Protein 7ZG8 (pdb70)

Solvent-accessible surface area: 43317 Å² total; per-residue (Å²): 55,23,47,58,14,53,26,0,64,0,42,0,57,68,34,16,53,3,0,24,18,90,78,18,99,0,1,0,0,2,96,60,74,12,150,110,26,99,88,20,14,133,103,0,69,87,29,0,105,12,78,115,93,16,27,82,55,4,131,30,26,16,165,41,15,141,130,57,6,78,5,9,0,30,20,55,11,73,154,78,2,43,51,91,1,61,139,46,87,185,160,15,107,20,6,63,48,30,100,37,120,5,5,87,6,41,42,11,75,35,4,1,15,0,3,0,31,0,5,30,6,47,86,170,35,10,158,96,40,86,96,80,52,19,6,10,14,24,21,10,2,49,63,9,0,0,106,46,21,21,88,5,0,4,3,49,29,13,168,94,162,149,49,46,114,0,2,14,0,53,0,0,0,0,22,0,0,1,24,12,0,30,108,34,0,70,89,91,22,0,0,0,0,0,0,12,1,129,27,0,9,0,2,0,0,9,4,12,36,33,6,53,2,41,63,15,6,45,39,40,85,140,166,40,76,21,68,30,105,103,63,136,35,80,4,47,88,17,12,0,3,59,3,63,14,33,0,1,17,0,0,0,0,0,0,0,0,0,0,17,4,31,61,52,13,81,35,81,53,51,23,96,10,63,0,76,24,92,13,114,85,57,100,114,77,23,105,1,139,89,137,113,4,16,40,132,0,52,0,60,64,0,0,22,71,8,0,10,0,3,0,9,43,1,1,40,113,6,21,14,77,40,0,12,51,0,0,61,28,0,3,0,9,62,116,9,48,13,31,14,33,78,16,30,82,15,43,0,1,25,44,127,23,17,102,143,63,146,174,36,160,46,111,132,20,45,5,1,34,1,0,10,0,81,50,38,0,34,0,0,0,0,0,1,0,3,0,0,0,0,3,4,32,39,0,24,32,0,17,0,11,0,5,105,26,1,106,22,32,21,5,60,37,18,59,71,30,37,27,4,85,4,22,32,78,23,88,80,110,20,6,39,91,0,36,69,0,0,4,40,0,2,79,58,17,53,0,151,57,3,116,24,124,127,27,87,3,0,0,0,8,6,57,3,150,91,171,110,101,75,126,63,50,18,0,0,0,0,0,2,0,34,2,91,168,20,50,0,0,0,0,1,1,36,25,11,0,109,112,4,24,22,0,0,98,6,0,62,40,0,0,23,5,13,40,57,50,77,191,167,108,52,55,106,105,170,60,31,61,13,46,21,0,68,0,45,0,56,73,34,16,50,4,0,26,18,88,83,13,96,0,1,31,23,48,158,94,83,15,134,105,34,116,81,22,32,129,108,0,52,94,33,0,111,12,74,118,83,46,44,121,163,141,18,18,28,46,77,8,70,155,76,1,41,50,115,8,65,129,32,132,168,123,12,93,6,5,143,56,87,97,31,95,16,4,89,6,42,42,10,76,33,4,1,15,0,4,0,31,0,5,91,32,72,100,183,26,78,177,97,28,83,129,118,45,28,27,42,24,56,27,9,0,50,62,8,0,0,87,46,22,18,81,6,0,3,3,42,28,5,126,116,188,116,96,47,50,128,1,2,9,0,51,0,0,0,6,19,0,0,1,23,12,0,30,109,34,0,69,89,94,31,0,0,0,0,0,0,12,0,130,26,0,10,0,1,0,0,8,4,12,38,34,5,51,2,40,63,15,5,66,28,34,50,132,153,38,71,21,62,30,110,100,59,135,40,79,4,47,85,18,14,0,3,60,3,63,16,32,0,0,18,0,0,0,0,0,0,0,0,0,0,17,4,34,61,52,13,82,32,79,55,50,24,98,7,62,1,128,93,112,163,5,140,77,146,113,4,12,40,138,0,49,0,58,62,0,0,23,72,8,0,11,1,2,0,9,41,0,0,66,113,6,25,14,82,47,0,12,56,0,0,64,27,0,2,0,9,63,113,9,48,14,29,13,38,78,11,32,84,16,44,0,2,25,28,124,28,12,110,156,86,146,186,44,162,45,121,166,32,32,6,8,36,1,0,26,0,54,49,30,0,33,0,0,0,0,0,0,0,2,0,0,0,0,4,4,33,40,0,24,31,0,17,0,11,0,4,107,27,2,105,27,28,20,5,59,36,19,61,71,28,36,29,5,91,2,26,32,79,22,88,80,92,20,8,34,81,0,40,66,0,0,10,39,0,7,101,64,11,55,0,127,49,0,118,23,129,132,24,72,4,0,0,0,10,7,53,1,144,105,125,107,93,133,58,42,23,0,0,0,1,0,2,0,33,1,85,168,21,47,0,0,0,0,0,0,43,24,6,4,120,101,3,22,27,0,0,87,6,0,50,42,0,0,26,7,11,40,70,51,91,178,163,113,58,54,108,110

Nearest PDB structures (foldseek):
  7zg8-assembly1_AAA  TM=1.002E+00  e=0.000E+00  Acinetobacter baumannii
  8zpc-assembly1_A  TM=9.946E-01  e=6.207E-95  Acinetobacter baumannii
  8zpc-assembly1_B  TM=9.615E-01  e=1.297E-92  Acinetobacter baumannii
  7kis-assembly1_A  TM=9.282E-01  e=2.446E-51  Pseudomonas aeruginosa
  7kis-assembly2_B  TM=9.379E-01  e=4.476E-48  Pseudomonas aeruginosa

Foldseek 3Di:
DKDFAAFAWEAAQVRFTFKHKDKAKFWWAFPLWDDPVLVVLVVLCVLQVNDPQLRVQQVLLNVVADGVFTRTSAPRGDPSSVVSCVVCVVVDTRGDTDIDIFMDGPPFQLCCLAANEKAFQDNVNVVVDDCQQCRNPGIQADFHCRPLCRVQRRFGMDDDCDTFHRWYFHWPAASQLSVLLQVLCVVFAWWKWKAFLFFLRTHYTDGPPTDGSVCRGRHHDPVRVCCQCVPPSNRVDRLQFQNKFLQFLLCQLQVVLLLVQVVNADQPDWDAFCQWDADVVHPDTHGWPDNNFDGTDGSLNCFQAVTLHVLLVSLLVCDLVSSCVRSVLLPFQQFLQESTPNGHRFHSDDQVNCCPPVVDGDDSVQSSQVSRRGRSGIDRQSSSQSSLSCLQVQFQRHRNYTTDDIGGDDDDDDRGGGPGGDPGNDDSVSSVVSLVSQLSSDVPGQQDPLDDDPATKRKGKGWGADVVQQRAIWIWMWIFPSRVNTRMIMIITGRSLRIVNSSSNSVSSSVCCVPPPCVPPRDGD/DKFFAAFAWEAAQVRHTFKHKDKAKWWDADCVFDPPVLVVLVVLCVLQVNDPQLNVCVTSDIRGDPSSVVSCVVCVVVRPRGDIDIDIFMDGPPFQLCCLAAPAWAFQDDVNVVVDDCQQCVVPGIQQDFHCRPLCRVQRRFGMADPPDHTFHHWYFHWPADSQLSVLLQVLCVVFAWWKWKAFLFFLRTHYTDGPPADGNSCRGYHHDPVRVCCQPVDPSNRVDRLQFQNKFLQFLLCQLQVVLLLVQVVNADQPDWDAFCQPVPGWPDNNFPGTDGSLNCFQAVTLNVLLVSLLVCDLVSSCVRLVLLPFQQFLQESTPNGHRFHSDDQVNCCVPVVDGDDSVQSSQVSRSGRSGIDRQSSSQSSLSCLLVQFQRHRNYTTDDIGGDDDDDDRGGGPGGDPGNDDSVSSVVSLVSQLSSDVPGQQPPLQDDPATKRKGKGWGADVLQRAIWIWMWIFPSSVNTRMIMIITGRSLRIVSSSSNSCSSSVCLVPPDCVPPRDGD

Structure (mmCIF, N/CA/C/O backbone):
data_7ZG8
#
_entry.id   7ZG8
#
_cell.length_a   121.249
_cell.length_b   151.030
_cell.length_c   177.369
_cell.angle_alpha   90.000
_cell.angle_beta   90.000
_cell.angle_gamma   90.000
#
_symmetry.space_group_name_H-M   'I 2 2 2'
#
loop_
_entity.id
_entity.type
_entity.pdbx_description
1 polymer 'Peptidoglycan D,D-transpeptidase MrdA'
2 non-polymer 'ZINC ION'
3 water water
#
loop_
_atom_site.group_PDB
_atom_site.id
_atom_site.type_symbol
_atom_site.label_atom_id
_atom_site.label_alt_id
_atom_site.label_comp_id
_atom_site.label_asym_id
_atom_site.label_entity_id
_atom_site.label_seq_id
_atom_site.pdbx_PDB_ins_code
_atom_site.Cartn_x
_atom_site.Cartn_y
_atom_site.Cartn_z
_atom_site.occupancy
_atom_site.B_iso_or_equiv
_atom_site.auth_seq_id
_atom_site.auth_comp_id
_atom_site.auth_asym_id
_atom_site.auth_atom_id
_atom_site.pdbx_PDB_model_num
ATOM 1 N N . GLN A 1 32 ? -38.434 -26.281 -51.538 1.000 77.592 62 GLN AAA N 1
ATOM 2 C CA . GLN A 1 32 ? -37.603 -27.522 -51.792 1.000 85.572 62 GLN AAA CA 1
ATOM 3 C C . GLN A 1 32 ? -36.717 -27.829 -50.583 1.000 87.282 62 GLN AAA C 1
ATOM 4 O O . GLN A 1 32 ? -35.715 -27.146 -50.394 1.000 84.996 62 GLN AAA O 1
ATOM 10 N N . PRO A 1 33 ? -37.003 -28.872 -49.755 1.000 83.070 63 PRO AAA N 1
ATOM 11 C CA . PRO A 1 33 ? -36.067 -29.289 -48.707 1.000 81.156 63 PRO AAA CA 1
ATOM 12 C C . PRO A 1 33 ? -34.832 -29.998 -49.281 1.000 78.377 63 PRO AAA C 1
ATOM 13 O O . PRO A 1 33 ? -34.952 -30.663 -50.283 1.000 83.878 63 PRO AAA O 1
ATOM 17 N N . LEU A 1 34 ? -33.680 -29.785 -48.644 1.000 77.622 64 LEU AAA N 1
ATOM 18 C CA . LEU A 1 34 ? -32.412 -30.519 -48.896 1.000 75.568 64 LEU AAA CA 1
ATOM 19 C C . LEU A 1 34 ? -32.031 -31.237 -47.604 1.000 74.556 64 LEU AAA C 1
ATOM 20 O O . LEU A 1 34 ? -31.530 -30.588 -46.689 1.000 66.305 64 LEU AAA O 1
ATOM 25 N N . PRO A 1 35 ? -32.253 -32.567 -47.453 1.000 76.738 65 PRO AAA N 1
ATOM 26 C CA . PRO A 1 35 ? -32.056 -33.214 -46.161 1.000 76.115 65 PRO AAA CA 1
ATOM 27 C C . PRO A 1 35 ? -30.560 -33.230 -45.848 1.000 73.598 65 PRO AAA C 1
ATOM 28 O O . PRO A 1 35 ? -29.729 -33.178 -46.754 1.000 71.887 65 PRO AAA O 1
ATOM 32 N N . PRO A 1 36 ? -30.166 -33.249 -44.556 1.000 72.374 66 PRO AAA N 1
ATOM 33 C CA . PRO A 1 36 ? -28.752 -33.159 -44.186 1.000 62.480 66 PRO AAA CA 1
ATOM 34 C C . PRO A 1 36 ? -28.067 -34.528 -44.269 1.000 54.077 66 PRO AAA C 1
ATOM 35 O O . PRO A 1 36 ? -28.739 -35.536 -44.055 1.000 45.434 66 PRO AAA O 1
ATOM 39 N N . ALA A 1 37 ? -26.770 -34.535 -44.576 1.000 49.468 67 ALA AAA N 1
ATOM 40 C CA . ALA A 1 37 ? -25.912 -35.744 -44.501 1.000 49.398 67 ALA AAA CA 1
ATOM 41 C C . ALA A 1 37 ? -25.797 -36.145 -43.023 1.000 48.255 67 ALA AAA C 1
ATOM 42 O O . ALA A 1 37 ? -25.486 -35.254 -42.211 1.000 51.538 67 ALA AAA O 1
ATOM 44 N N . ARG A 1 38 ? -26.047 -37.409 -42.677 1.000 46.779 68 ARG AAA N 1
ATOM 45 C CA . ARG A 1 38 ? -25.787 -37.938 -41.308 1.000 48.892 68 ARG AAA CA 1
ATOM 46 C C . ARG A 1 38 ? -24.290 -37.823 -40.996 1.000 47.138 68 ARG AAA C 1
ATOM 47 O O . ARG A 1 38 ? -23.480 -38.043 -41.902 1.000 41.415 68 ARG AAA O 1
ATOM 55 N N . GLY A 1 39 ? -23.952 -37.462 -39.757 1.000 45.496 69 GLY AAA N 1
ATOM 56 C CA . GLY A 1 39 ? -22.557 -37.333 -39.307 1.000 42.924 69 GLY AAA CA 1
ATOM 57 C C . GLY A 1 39 ? -21.905 -38.694 -39.195 1.000 40.600 69 GLY AAA C 1
ATOM 58 O O . GLY A 1 39 ? -22.613 -39.695 -38.917 1.000 36.284 69 GLY AAA O 1
ATOM 59 N N . TYR A 1 40 ? -20.598 -38.740 -39.406 1.000 40.210 70 TYR AAA N 1
ATOM 60 C CA . TYR A 1 40 ? -19.813 -39.992 -39.336 1.000 45.182 70 TYR AAA CA 1
ATOM 61 C C . TYR A 1 40 ? -19.601 -40.324 -37.855 1.000 44.177 70 TYR AAA C 1
ATOM 62 O O . TYR A 1 40 ? -19.765 -39.446 -37.003 1.000 46.508 70 TYR AAA O 1
ATOM 71 N N . ILE A 1 41 ? -19.290 -41.578 -37.547 1.000 41.379 71 ILE AAA N 1
ATOM 72 C CA . ILE A 1 41 ? -18.899 -42.003 -36.177 1.000 39.591 71 ILE AAA CA 1
ATOM 73 C C . ILE A 1 41 ? -17.490 -42.583 -36.299 1.000 42.540 71 ILE AAA C 1
ATOM 74 O O . ILE A 1 41 ? -17.298 -43.510 -37.114 1.000 41.867 71 ILE AAA O 1
ATOM 79 N N . TYR A 1 42 ? -16.537 -42.034 -35.545 1.000 44.910 72 TYR AAA N 1
ATOM 80 C CA . TYR A 1 42 ? -15.130 -42.510 -35.507 1.000 48.165 72 TYR AAA CA 1
ATOM 81 C C . TYR A 1 42 ? -14.809 -43.118 -34.135 1.000 46.944 72 TYR AAA C 1
ATOM 82 O O . TYR A 1 42 ? -15.651 -43.089 -33.232 1.000 48.601 72 TYR AAA O 1
ATOM 91 N N . ASP A 1 43 ? -13.596 -43.648 -33.985 1.000 46.045 73 ASP AAA N 1
ATOM 92 C CA . ASP A 1 43 ? -13.049 -44.129 -32.693 1.000 42.855 73 ASP AAA CA 1
ATOM 93 C C . AS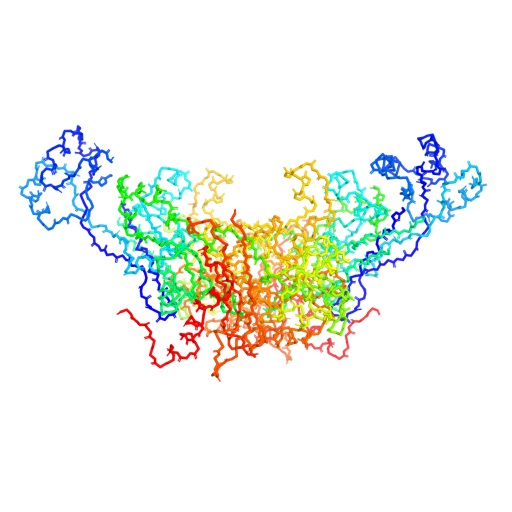P A 1 43 ? -12.160 -43.017 -32.136 1.000 41.936 73 ASP AAA C 1
ATOM 94 O O . ASP A 1 43 ? -12.021 -41.988 -32.798 1.000 44.359 73 ASP AAA O 1
ATOM 99 N N . ARG A 1 44 ? -11.543 -43.259 -30.987 1.000 42.566 74 ARG AAA N 1
ATOM 100 C CA . ARG A 1 44 ? -10.627 -42.308 -30.308 1.000 45.108 74 ARG AAA CA 1
ATOM 101 C C . ARG A 1 44 ? -9.411 -41.943 -31.176 1.000 46.423 74 ARG AAA C 1
ATOM 102 O O . ARG A 1 44 ? -8.801 -40.903 -30.902 1.000 51.011 74 ARG AAA O 1
ATOM 110 N N . ASN A 1 45 ? -9.055 -42.759 -32.167 1.000 46.438 75 ASN AAA N 1
ATOM 111 C CA . ASN A 1 45 ? -7.860 -42.575 -33.036 1.000 47.074 75 ASN AAA CA 1
ATOM 112 C C . ASN A 1 45 ? -8.254 -42.057 -34.425 1.000 44.222 75 ASN AAA C 1
ATOM 113 O O . ASN A 1 45 ? -7.333 -41.784 -35.199 1.000 42.250 75 ASN AAA O 1
ATOM 118 N N . GLY A 1 46 ? -9.553 -41.924 -34.724 1.000 45.369 76 GLY AAA N 1
ATOM 119 C CA . GLY A 1 46 ? -10.080 -41.482 -36.031 1.000 46.864 76 GLY AAA CA 1
ATOM 120 C C . GLY A 1 46 ? -10.347 -42.631 -36.997 1.000 49.789 76 GLY AAA C 1
ATOM 121 O O . GLY A 1 46 ? -10.521 -42.340 -38.193 1.000 60.592 76 GLY AAA O 1
ATOM 122 N N . VAL A 1 47 ? -10.377 -43.883 -36.524 1.000 49.161 77 VAL AAA N 1
ATOM 123 C CA . VAL A 1 47 ? -10.792 -45.070 -37.329 1.000 49.570 77 VAL AAA CA 1
ATOM 124 C C . VAL A 1 47 ? -12.292 -44.955 -37.606 1.000 50.182 77 VAL AAA C 1
ATOM 125 O O . VAL A 1 47 ? -13.069 -44.877 -36.646 1.000 52.525 77 VAL AAA O 1
ATOM 129 N N . LEU A 1 48 ? -12.684 -45.006 -38.872 1.000 50.705 78 LEU AAA N 1
ATOM 130 C CA . LEU A 1 48 ? -14.096 -44.831 -39.278 1.000 50.132 78 LEU AAA CA 1
ATOM 131 C C . LEU A 1 48 ? -14.893 -46.082 -38.886 1.000 51.594 78 LEU AAA C 1
ATOM 132 O O . LEU A 1 48 ? -14.425 -47.192 -39.200 1.000 55.577 78 LEU AAA O 1
ATOM 137 N N . LEU A 1 49 ? -16.027 -45.888 -38.210 1.000 46.891 79 LEU AAA N 1
ATOM 138 C CA . LEU A 1 49 ? -16.931 -46.966 -37.729 1.000 45.151 79 LEU AAA CA 1
ATOM 139 C C . LEU A 1 49 ? -18.342 -46.843 -38.317 1.000 40.694 79 LEU AAA C 1
ATOM 140 O O . LEU A 1 49 ? -19.089 -47.839 -38.281 1.000 38.397 79 LEU AAA O 1
ATOM 145 N N . ALA A 1 50 ? -18.731 -45.672 -38.805 1.000 38.899 80 ALA AAA N 1
ATOM 146 C CA . ALA A 1 50 ? -19.998 -45.490 -39.536 1.000 40.721 80 ALA AAA CA 1
ATOM 147 C C . ALA A 1 50 ? -19.845 -44.299 -40.475 1.000 43.496 80 ALA AAA C 1
ATOM 148 O O . ALA A 1 50 ? -19.431 -43.230 -39.987 1.000 40.492 80 ALA AAA O 1
ATOM 150 N N . ASP A 1 51 ? -20.160 -44.505 -41.763 1.000 49.820 81 ASP AAA N 1
ATOM 151 C CA . ASP A 1 51 ? -20.204 -43.452 -42.818 1.000 51.230 81 ASP AAA CA 1
ATOM 152 C C . ASP A 1 51 ? -21.475 -43.613 -43.663 1.000 51.264 81 ASP AAA C 1
ATOM 153 O O . ASP A 1 51 ? -22.346 -44.457 -43.333 1.000 46.454 81 ASP AAA O 1
ATOM 158 N N . ASN A 1 52 ? -21.575 -42.791 -44.702 1.000 52.258 82 ASN AAA N 1
ATOM 159 C CA . ASN A 1 52 ? -22.621 -42.877 -45.738 1.000 57.174 82 ASN AAA CA 1
ATOM 160 C C . ASN A 1 52 ? -21.939 -43.203 -47.061 1.000 56.420 82 ASN AAA C 1
ATOM 161 O O . ASN A 1 52 ? -20.790 -42.769 -47.246 1.000 58.578 82 ASN AAA O 1
ATOM 166 N N . TYR A 1 53 ? -22.602 -43.994 -47.908 1.000 57.342 83 TYR AAA N 1
ATOM 167 C CA . TYR A 1 53 ? -22.225 -44.197 -49.330 1.000 52.557 83 TYR AAA CA 1
ATOM 168 C C . TYR A 1 53 ? -23.478 -43.979 -50.177 1.000 50.360 83 TYR AAA C 1
ATOM 169 O O . TYR A 1 53 ? -24.594 -44.216 -49.711 1.000 47.393 83 TYR AAA O 1
ATOM 178 N N . PRO A 1 54 ? -23.333 -43.511 -51.438 1.000 49.259 84 PRO AAA N 1
ATOM 179 C CA . PRO A 1 54 ? -24.487 -43.283 -52.302 1.000 46.528 84 PRO AAA CA 1
ATOM 180 C C . PRO A 1 54 ? -25.055 -44.605 -52.850 1.000 48.433 84 PRO AAA C 1
ATOM 181 O O . PRO A 1 54 ? -24.311 -45.539 -53.074 1.000 46.243 84 PRO AAA O 1
ATOM 185 N N . VAL A 1 55 ? -26.383 -44.638 -53.010 1.000 47.721 85 VAL AAA N 1
ATOM 186 C CA . VAL A 1 55 ? -27.192 -45.742 -53.600 1.000 44.878 85 VAL AAA CA 1
ATOM 187 C C . VAL A 1 55 ? -28.233 -45.135 -54.542 1.000 46.467 85 VAL AAA C 1
ATOM 188 O O . VAL A 1 55 ? -28.404 -43.902 -54.513 1.000 45.732 85 VAL AAA O 1
ATOM 192 N N . PHE A 1 56 ? -28.924 -45.978 -55.317 1.000 47.189 86 PHE AAA N 1
ATOM 193 C CA . PHE A 1 56 ? -30.058 -45.563 -56.172 1.000 48.027 86 PHE AAA CA 1
ATOM 194 C C . PHE A 1 56 ? -31.346 -45.733 -55.375 1.000 51.963 86 PHE AAA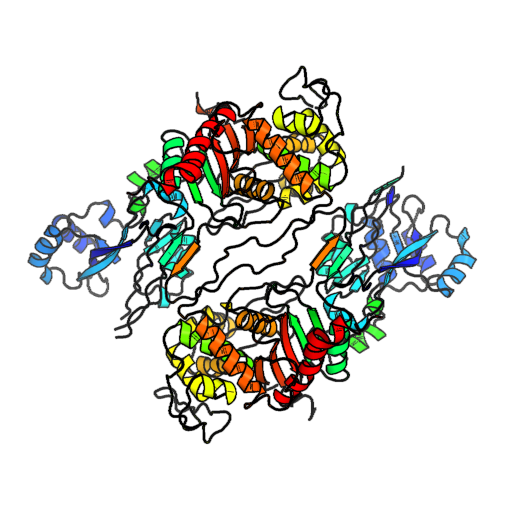 C 1
ATOM 195 O O . PHE A 1 56 ? -31.520 -46.786 -54.739 1.000 54.474 86 PHE AAA O 1
ATOM 203 N N . THR A 1 57 ? -32.189 -44.697 -55.391 1.000 60.290 87 THR AAA N 1
ATOM 204 C CA . THR A 1 57 ? -33.469 -44.640 -54.645 1.000 64.602 87 THR AAA CA 1
ATOM 205 C C . THR A 1 57 ? -34.568 -44.163 -55.597 1.000 58.930 87 THR AAA C 1
ATOM 206 O O . THR A 1 57 ? -34.359 -43.128 -56.268 1.000 53.617 87 THR AAA O 1
ATOM 210 N N . ALA A 1 58 ? -35.695 -44.881 -55.600 1.000 57.479 88 ALA AAA N 1
ATOM 211 C CA . ALA A 1 58 ? -36.944 -44.531 -56.311 1.000 63.796 88 ALA AAA CA 1
ATOM 212 C C . ALA A 1 58 ? -37.771 -43.551 -55.458 1.000 69.156 88 ALA AAA C 1
ATOM 213 O O . ALA A 1 58 ? -38.322 -43.975 -54.416 1.000 71.784 88 ALA AAA O 1
ATOM 215 N N . THR A 1 59 ? -37.821 -42.279 -55.863 1.000 70.581 89 THR AAA N 1
ATOM 216 C CA . THR A 1 59 ? -38.643 -41.214 -55.233 1.000 75.079 89 THR AAA CA 1
ATOM 217 C C . THR A 1 59 ? -39.851 -40.932 -56.125 1.000 83.163 89 THR AAA C 1
ATOM 218 O O . THR A 1 59 ? -39.844 -41.382 -57.277 1.000 87.836 89 THR AAA O 1
ATOM 222 N N . LEU A 1 60 ? -40.853 -40.242 -55.583 1.000 90.209 90 LEU AAA N 1
ATOM 223 C CA . LEU A 1 60 ? -41.837 -39.468 -56.378 1.000 93.664 90 LEU AAA CA 1
ATOM 224 C C . LEU A 1 60 ? -42.320 -38.284 -55.534 1.000 100.758 90 LEU AAA C 1
ATOM 225 O O . LEU A 1 60 ? -42.575 -38.467 -54.328 1.000 98.915 90 LEU AAA O 1
ATOM 230 N N . SER A 1 61 ? -42.498 -37.137 -56.187 1.000 108.406 91 SER AAA N 1
ATOM 231 C CA . SER A 1 61 ? -42.959 -35.850 -55.607 1.000 112.415 91 SER AAA CA 1
ATOM 232 C C . SER A 1 61 ? -44.477 -35.708 -55.820 1.000 116.595 91 SER AAA C 1
ATOM 233 O O . SER A 1 61 ? -44.990 -36.239 -56.827 1.000 127.987 91 SER AAA O 1
ATOM 236 N N . LYS A 1 62 ? -45.172 -35.032 -54.900 1.000 121.762 92 LYS AAA N 1
ATOM 237 C CA . LYS A 1 62 ? -46.636 -34.738 -54.963 1.000 123.074 92 LYS AAA CA 1
ATOM 238 C C . LYS A 1 62 ? -46.898 -33.676 -56.060 1.000 107.257 92 LYS AAA C 1
ATOM 239 O O . LYS A 1 62 ? -47.959 -33.751 -56.738 1.000 94.650 92 LYS AAA O 1
ATOM 245 N N . ALA A 1 63 ? -45.971 -32.720 -56.227 1.000 96.058 93 ALA AAA N 1
ATOM 246 C CA . ALA A 1 63 ? -45.956 -31.701 -57.307 1.000 98.666 93 ALA AAA CA 1
ATOM 247 C C . ALA A 1 63 ? -45.837 -32.356 -58.691 1.000 99.155 93 ALA AAA C 1
ATOM 248 O O . ALA A 1 63 ? -46.426 -31.804 -59.643 1.000 93.967 93 ALA AAA O 1
ATOM 250 N N . ASP A 1 64 ? -45.092 -33.465 -58.800 1.000 101.740 94 ASP AAA N 1
ATOM 251 C CA . ASP A 1 64 ? -44.759 -34.157 -60.075 1.000 95.921 94 ASP AAA CA 1
ATOM 252 C C . ASP A 1 64 ? -45.778 -35.262 -60.414 1.000 92.457 94 ASP AAA C 1
ATOM 253 O O . ASP A 1 64 ? -45.755 -35.690 -61.594 1.000 94.259 94 ASP AAA O 1
ATOM 258 N N . VAL A 1 65 ? -46.603 -35.736 -59.462 1.000 89.647 95 VAL AAA N 1
ATOM 259 C CA . VAL A 1 65 ? -47.538 -36.886 -59.671 1.000 104.323 95 VAL AAA CA 1
ATOM 260 C C . VAL A 1 65 ? -48.945 -36.529 -59.155 1.000 119.095 95 VAL AAA C 1
ATOM 261 O O . VAL A 1 65 ? -49.110 -36.369 -57.933 1.000 127.078 95 VAL AAA O 1
ATOM 265 N N . GLU A 1 66 ? -49.924 -36.450 -60.070 1.000 128.520 96 GLU AAA N 1
ATOM 266 C CA . GLU A 1 66 ? -51.381 -36.603 -59.789 1.000 127.138 96 GLU AAA CA 1
ATOM 267 C C . GLU A 1 66 ? -51.700 -38.099 -59.632 1.000 129.137 96 GLU AAA C 1
ATOM 268 O O . GLU A 1 66 ? -50.992 -38.923 -60.266 1.000 116.882 96 GLU AAA O 1
ATOM 274 N N . ASN A 1 67 ? -52.733 -38.420 -58.841 1.000 136.911 97 ASN AAA N 1
ATOM 275 C CA . ASN A 1 67 ? -53.299 -39.787 -58.646 1.000 141.495 97 ASN AAA CA 1
ATOM 276 C C . ASN A 1 67 ? -52.179 -40.731 -58.187 1.000 140.517 97 ASN AAA C 1
ATOM 277 O O . ASN A 1 67 ? -51.893 -41.728 -58.888 1.000 141.009 97 ASN AAA O 1
ATOM 282 N N . VAL A 1 68 ? -51.589 -40.419 -57.030 1.000 133.628 98 VAL AAA N 1
ATOM 283 C CA . VAL A 1 68 ? -50.335 -41.026 -56.485 1.000 120.229 98 VAL AAA CA 1
ATOM 284 C C . VAL A 1 68 ? -50.621 -42.463 -56.008 1.000 118.050 98 VAL AAA C 1
ATOM 285 O O . VAL A 1 68 ? -49.674 -43.287 -56.014 1.000 120.590 98 VAL AAA O 1
ATOM 289 N N . ASP A 1 69 ? -51.863 -42.749 -55.595 1.000 117.559 99 ASP AAA N 1
ATOM 290 C CA . ASP A 1 69 ? -52.305 -44.048 -55.012 1.000 121.441 99 ASP AAA CA 1
ATOM 291 C C . ASP A 1 69 ? -52.260 -45.145 -56.084 1.000 120.241 99 ASP AAA C 1
ATOM 292 O O . ASP A 1 69 ? -51.774 -46.265 -55.763 1.000 109.458 99 ASP AAA O 1
ATOM 297 N N . THR A 1 70 ? -52.769 -44.845 -57.288 1.000 122.832 100 THR AAA N 1
ATOM 298 C CA . THR A 1 70 ? -52.801 -45.775 -58.451 1.000 118.264 100 THR AAA CA 1
ATOM 299 C C . THR A 1 70 ? -51.357 -46.126 -58.856 1.000 110.624 100 THR AAA C 1
ATOM 300 O O . THR A 1 70 ? -51.082 -47.346 -58.979 1.000 109.730 100 THR AAA O 1
ATOM 304 N N . VAL A 1 71 ? -50.487 -45.102 -58.984 1.000 97.861 101 VAL AAA N 1
ATOM 305 C CA . VAL A 1 71 ? -49.056 -45.162 -59.432 1.000 88.389 101 VAL AAA CA 1
ATOM 306 C C . VAL A 1 71 ? -48.269 -46.193 -58.606 1.000 84.449 101 VAL AAA C 1
ATOM 307 O O . VAL A 1 71 ? -47.455 -46.911 -59.208 1.000 79.049 101 VAL AAA O 1
ATOM 311 N N . ILE A 1 72 ? -48.460 -46.236 -57.285 1.000 92.828 102 ILE AAA N 1
ATOM 312 C CA . ILE A 1 72 ? -47.749 -47.183 -56.368 1.000 97.594 102 ILE AAA CA 1
ATOM 313 C C . ILE A 1 72 ? -48.156 -48.624 -56.697 1.000 98.503 102 ILE AAA C 1
ATOM 314 O O . ILE A 1 72 ? -47.232 -49.493 -56.727 1.000 88.899 102 ILE AAA O 1
ATOM 319 N N . GLU A 1 73 ? -49.457 -48.872 -56.929 1.000 104.432 103 GLU AAA N 1
ATOM 320 C CA . GLU A 1 73 ? -49.980 -50.227 -57.257 1.000 109.604 103 GLU AAA CA 1
ATOM 321 C C . GLU A 1 73 ? -49.315 -50.735 -58.550 1.000 110.190 103 GLU AAA C 1
ATOM 322 O O . GLU A 1 73 ? -49.057 -51.962 -58.624 1.000 110.333 103 GLU AAA O 1
ATOM 328 N N . GLN A 1 74 ? -49.014 -49.836 -59.505 1.000 104.474 104 GLN AAA N 1
ATOM 329 C CA . GLN A 1 74 ? -48.313 -50.155 -60.782 1.000 100.635 104 GLN AAA CA 1
ATOM 330 C C . GLN A 1 74 ? -46.841 -50.502 -60.503 1.000 99.290 104 GLN AAA C 1
ATOM 331 O O . GLN A 1 74 ? -46.368 -51.519 -61.050 1.000 97.146 104 GLN AAA O 1
ATOM 337 N N . LEU A 1 75 ? -46.152 -49.683 -59.690 1.000 92.921 105 LEU AAA N 1
ATOM 338 C CA . LEU A 1 75 ? -44.700 -49.802 -59.365 1.000 79.165 105 LEU AAA CA 1
ATOM 339 C C . LEU A 1 75 ? -44.407 -51.007 -58.460 1.000 82.112 105 LEU AAA C 1
ATOM 340 O O . LEU A 1 75 ? -43.209 -51.343 -58.341 1.000 79.186 105 LEU AAA O 1
ATOM 345 N N . GLN A 1 76 ? -45.424 -51.631 -57.851 1.000 87.468 106 GLN AAA N 1
ATOM 346 C CA . GLN A 1 76 ? -45.257 -52.756 -56.890 1.000 94.076 106 GLN AAA CA 1
ATOM 347 C C . GLN A 1 76 ? -44.444 -53.883 -57.539 1.000 91.367 106 GLN AAA C 1
ATOM 348 O O . GLN A 1 76 ? -43.328 -54.143 -57.089 1.000 97.264 106 GLN AAA O 1
ATOM 354 N N . PRO A 1 77 ? -44.921 -54.586 -58.596 1.000 91.331 107 PRO AAA N 1
ATOM 355 C CA . PRO A 1 77 ? -44.150 -55.689 -59.184 1.000 86.647 107 PRO AAA CA 1
ATOM 356 C C . PRO A 1 77 ? -42.871 -55.276 -59.933 1.000 79.386 107 PRO AAA C 1
ATOM 357 O O . PRO A 1 77 ? -41.965 -56.091 -59.998 1.000 78.818 107 PRO AAA O 1
ATOM 361 N N . ILE A 1 78 ? -42.825 -54.044 -60.462 1.000 73.450 108 ILE AAA N 1
ATOM 362 C CA . ILE A 1 78 ? -41.658 -53.453 -61.191 1.000 70.349 108 ILE AAA CA 1
ATOM 363 C C . ILE A 1 78 ? -40.452 -53.365 -60.245 1.000 71.086 108 ILE AAA C 1
ATOM 364 O O . ILE A 1 78 ? -39.354 -53.777 -60.665 1.000 72.500 108 ILE AAA O 1
ATOM 369 N N . LEU A 1 79 ? -40.657 -52.850 -59.025 1.000 76.302 109 LEU AAA N 1
ATOM 370 C CA . LEU A 1 79 ? -39.596 -52.602 -58.008 1.000 74.704 109 LEU AAA CA 1
ATOM 371 C C . LEU A 1 79 ? -39.577 -53.682 -56.911 1.000 79.638 109 LEU AAA C 1
ATOM 372 O O . LEU A 1 79 ? -38.804 -53.495 -55.954 1.000 84.450 109 LEU AAA O 1
ATOM 377 N N . GLU A 1 80 ? -40.342 -54.777 -57.041 1.000 82.049 110 GLU AAA N 1
ATOM 378 C CA . GLU A 1 80 ? -40.414 -55.890 -56.050 1.000 90.997 110 GLU AAA CA 1
ATOM 379 C C . GLU A 1 80 ? -40.792 -55.320 -54.667 1.000 95.313 110 GLU AAA C 1
ATOM 380 O O . GLU A 1 80 ? -40.237 -55.811 -53.656 1.000 102.415 110 GLU AAA O 1
ATOM 386 N N . LEU A 1 81 ? -41.678 -54.316 -54.605 1.000 92.828 111 LEU AAA N 1
ATOM 387 C CA . LEU A 1 81 ? -42.113 -53.679 -53.330 1.000 86.318 111 LEU AAA CA 1
ATOM 388 C C . LEU A 1 81 ? -42.912 -54.711 -52.529 1.000 97.034 111 LEU AAA C 1
ATOM 389 O O . LEU A 1 81 ? -43.701 -55.459 -53.161 1.000 106.367 111 LEU AAA O 1
ATOM 394 N N . THR A 1 82 ? -42.712 -54.729 -51.204 1.000 104.459 112 THR AAA N 1
ATOM 395 C CA . THR A 1 82 ? -43.428 -55.564 -50.201 1.000 100.157 112 THR AAA CA 1
ATOM 396 C C . THR A 1 82 ? -44.536 -54.696 -49.591 1.000 101.728 112 THR AAA C 1
ATOM 397 O O . THR A 1 82 ? -44.468 -53.468 -49.784 1.000 95.607 112 THR AAA O 1
ATOM 401 N N . GLN A 1 83 ? -45.503 -55.287 -48.877 1.000 106.346 113 GLN AAA N 1
ATOM 402 C CA . GLN A 1 83 ? -46.618 -54.533 -48.234 1.000 111.516 113 GLN AAA CA 1
ATOM 403 C C . GLN A 1 83 ? -46.058 -53.504 -47.239 1.000 110.187 113 GLN AAA C 1
ATOM 404 O O . GLN A 1 83 ? -46.692 -52.444 -47.091 1.000 93.461 113 GLN AAA O 1
ATOM 410 N N . GLU A 1 84 ? -44.916 -53.796 -46.600 1.000 116.163 114 GLU AAA N 1
ATOM 411 C CA . GLU A 1 84 ? -44.185 -52.860 -45.698 1.000 120.068 114 GLU AAA CA 1
ATOM 412 C C . GLU A 1 84 ? -43.758 -51.604 -46.478 1.000 127.346 114 GLU AAA C 1
ATOM 413 O O . GLU A 1 84 ? -44.223 -50.505 -46.100 1.000 127.917 114 GLU AAA O 1
ATOM 419 N N . ASP A 1 85 ? -42.936 -51.774 -47.529 1.000 127.256 115 ASP AAA N 1
ATOM 420 C CA . ASP A 1 85 ? -42.366 -50.691 -48.390 1.000 116.898 115 ASP AAA CA 1
ATOM 421 C C . ASP A 1 85 ? -43.489 -49.754 -48.876 1.000 105.248 115 ASP AAA C 1
ATOM 422 O O . ASP A 1 85 ? -43.258 -48.515 -48.916 1.000 82.101 115 ASP AAA O 1
ATOM 427 N N . VAL A 1 86 ? -44.643 -50.338 -49.241 1.000 104.350 116 VAL AAA N 1
ATOM 428 C CA . VAL A 1 86 ? -45.864 -49.654 -49.772 1.000 108.381 116 VAL AAA CA 1
ATOM 429 C C . VAL A 1 86 ? -46.410 -48.715 -48.689 1.000 111.682 116 VAL AAA C 1
ATOM 430 O O . VAL A 1 86 ? -46.231 -47.488 -48.846 1.000 111.029 116 VAL AAA O 1
ATOM 434 N N . ASP A 1 87 ? -47.014 -49.283 -47.634 1.000 111.951 117 ASP AAA N 1
ATOM 435 C CA . ASP A 1 87 ? -47.754 -48.566 -46.553 1.000 108.965 117 ASP AAA CA 1
ATOM 436 C C . ASP A 1 87 ? -46.960 -47.333 -46.101 1.000 102.225 117 ASP AAA C 1
ATOM 437 O O . ASP A 1 87 ? -47.581 -46.244 -45.966 1.000 89.995 117 ASP AAA O 1
ATOM 442 N N . ARG A 1 88 ? -45.650 -47.531 -45.877 1.000 90.509 118 ARG AAA N 1
ATOM 443 C CA . ARG A 1 88 ? -44.663 -46.505 -45.442 1.000 89.514 118 ARG AAA CA 1
ATOM 444 C C . ARG A 1 88 ? -44.661 -45.300 -46.385 1.000 89.016 118 ARG AAA C 1
ATOM 445 O O . ARG A 1 88 ? -44.529 -44.168 -45.877 1.000 96.846 118 ARG AAA O 1
ATOM 453 N N . PHE A 1 89 ? -44.738 -45.530 -47.698 1.000 93.557 119 PHE AAA N 1
ATOM 454 C CA . PHE A 1 89 ? -44.737 -44.447 -48.715 1.000 93.688 119 PHE AAA CA 1
ATOM 455 C C . PHE A 1 89 ? -45.990 -43.577 -48.526 1.000 96.998 119 PHE AAA C 1
ATOM 456 O O . PHE A 1 89 ? -45.853 -42.335 -48.463 1.000 89.514 119 PHE AAA O 1
ATOM 464 N N . LYS A 1 90 ? -47.174 -44.199 -48.466 1.000 105.940 120 LYS AAA N 1
ATOM 465 C CA . LYS A 1 90 ? -48.467 -43.475 -48.340 1.000 112.745 120 LYS AAA CA 1
ATOM 466 C C . LYS A 1 90 ? -48.487 -42.700 -47.015 1.000 116.735 120 LYS AAA C 1
ATOM 467 O O . LYS A 1 90 ? -48.994 -41.550 -47.014 1.000 110.753 120 LYS AAA O 1
ATOM 473 N N . SER A 1 91 ? -47.994 -43.328 -45.938 1.000 110.933 121 SER AAA N 1
ATOM 474 C CA . SER A 1 91 ? -47.831 -42.712 -44.594 1.000 99.536 121 SER AAA CA 1
ATOM 475 C C . SER A 1 91 ? -47.115 -41.369 -44.747 1.000 95.218 121 SER AAA C 1
ATOM 476 O O . SER A 1 91 ? -47.716 -40.353 -44.357 1.000 115.160 121 SER AAA O 1
ATOM 479 N N . ARG A 1 92 ? -45.907 -41.360 -45.318 1.000 79.922 122 ARG AAA N 1
ATOM 480 C CA . ARG A 1 92 ? -45.097 -40.118 -45.437 1.000 87.515 122 ARG AAA CA 1
ATOM 481 C C . ARG A 1 92 ? -45.766 -39.141 -46.425 1.000 99.022 122 ARG AAA C 1
ATOM 482 O O . ARG A 1 92 ? -45.841 -37.963 -46.045 1.000 105.605 122 ARG AAA O 1
ATOM 490 N N . ILE A 1 93 ? -46.241 -39.576 -47.612 1.000 112.100 123 ILE AAA N 1
ATOM 491 C CA . ILE A 1 93 ? -46.716 -38.667 -48.718 1.000 110.650 123 ILE AAA CA 1
ATOM 492 C C . ILE A 1 93 ? -47.915 -37.821 -48.246 1.000 110.844 123 ILE AAA C 1
ATOM 493 O O . ILE A 1 93 ? -48.025 -36.655 -48.711 1.000 103.894 123 ILE AAA O 1
ATOM 498 N N . LYS A 1 94 ? -48.785 -38.385 -47.392 1.000 107.699 124 LYS AAA N 1
ATOM 499 C CA . LYS A 1 94 ? -49.885 -37.652 -46.707 1.000 107.253 124 LYS AAA CA 1
ATOM 500 C C . LYS A 1 94 ? -49.273 -36.511 -45.882 1.000 105.354 124 LYS AAA C 1
ATOM 501 O O . LYS A 1 94 ? -49.606 -35.341 -46.162 1.000 101.648 124 LYS AAA O 1
ATOM 507 N N . THR A 1 95 ? -48.356 -36.838 -44.957 1.000 111.761 125 THR AAA N 1
ATOM 508 C CA . THR A 1 95 ? -47.744 -35.905 -43.960 1.000 105.585 125 THR AAA CA 1
ATOM 509 C C . THR A 1 95 ? -46.589 -35.082 -44.566 1.000 100.442 125 THR AAA C 1
ATOM 510 O O . THR A 1 95 ? -45.841 -34.468 -43.773 1.000 96.623 125 THR AAA O 1
ATOM 514 N N . ALA A 1 96 ? -46.472 -34.999 -45.899 1.000 99.442 126 ALA AAA N 1
ATOM 515 C CA . ALA A 1 96 ? -45.293 -34.465 -46.618 1.000 106.029 126 ALA AAA CA 1
ATOM 516 C C . ALA A 1 96 ? -45.718 -33.303 -47.511 1.000 107.736 126 ALA AAA C 1
ATOM 517 O O . ALA A 1 96 ? -46.919 -33.208 -47.826 1.000 111.916 126 ALA AAA O 1
ATOM 519 N N . ARG A 1 97 ? -44.739 -32.504 -47.946 1.000 113.715 127 ARG AAA N 1
ATOM 520 C CA . ARG A 1 97 ? -44.945 -31.284 -48.773 1.000 124.228 127 ARG AAA CA 1
ATOM 521 C C . ARG A 1 97 ? -44.965 -31.693 -50.253 1.000 131.128 127 ARG AAA C 1
ATOM 522 O O . ARG A 1 97 ? -45.035 -32.915 -50.541 1.000 139.761 127 ARG AAA O 1
ATOM 530 N N . LYS A 1 98 ? -44.947 -30.705 -51.155 1.000 130.495 128 LYS AAA N 1
ATOM 531 C CA . LYS A 1 98 ? -44.885 -30.905 -52.626 1.000 131.406 128 LYS AAA CA 1
ATOM 532 C C . LYS A 1 98 ? -43.451 -31.234 -53.042 1.000 126.235 128 LYS AAA C 1
ATOM 533 O O . LYS A 1 98 ? -43.210 -32.415 -53.356 1.000 138.548 128 LYS AAA O 1
ATOM 539 N N . THR A 1 99 ? -42.538 -30.255 -52.999 1.000 118.376 129 THR AAA N 1
ATOM 540 C CA . THR A 1 99 ? -41.104 -30.417 -53.372 1.000 123.595 129 THR AAA CA 1
ATOM 541 C C . THR A 1 99 ? -40.451 -31.573 -52.585 1.000 123.513 129 THR AAA C 1
ATOM 542 O O . THR A 1 99 ? -39.351 -32.006 -53.011 1.000 109.151 129 THR AAA O 1
ATOM 546 N N . GLU A 1 100 ? -41.069 -32.029 -51.479 1.000 122.487 130 GLU AAA N 1
ATOM 547 C CA . GLU A 1 100 ? -40.745 -33.301 -50.766 1.000 125.912 130 GLU AAA CA 1
ATOM 548 C C . GLU A 1 100 ? -40.540 -34.454 -51.761 1.000 117.663 130 GLU AAA C 1
ATOM 549 O O . GLU A 1 100 ? -41.462 -34.727 -52.558 1.000 124.145 130 GLU AAA O 1
ATOM 555 N N . ARG A 1 101 ? -39.392 -35.132 -51.639 1.000 102.301 131 ARG AAA N 1
ATOM 556 C CA . ARG A 1 101 ? -39.007 -36.360 -52.378 1.000 94.691 131 ARG AAA CA 1
ATOM 557 C C . ARG A 1 101 ? -39.192 -37.573 -51.462 1.000 87.963 131 ARG AAA C 1
ATOM 558 O O . ARG A 1 101 ? -38.222 -37.940 -50.763 1.000 95.117 131 ARG AAA O 1
ATOM 566 N N . VAL A 1 102 ? -40.391 -38.165 -51.484 1.000 78.064 132 VAL AAA N 1
ATOM 567 C CA . VAL A 1 102 ? -40.788 -39.331 -50.636 1.000 73.492 132 VAL AAA CA 1
ATOM 568 C C . VAL A 1 102 ? -40.252 -40.600 -51.299 1.000 71.726 132 VAL AAA C 1
ATOM 569 O O . VAL A 1 102 ? -40.678 -40.874 -52.427 1.000 79.714 132 VAL AAA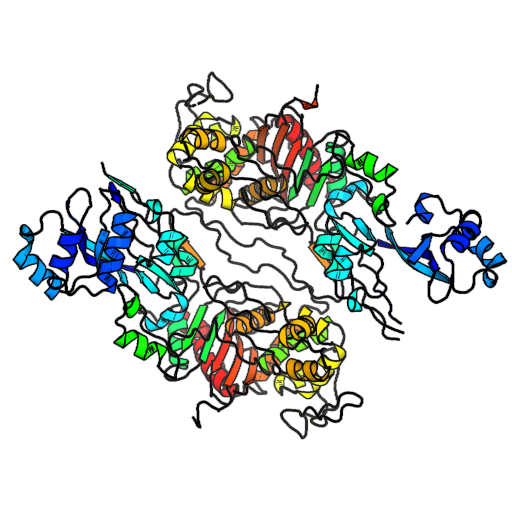 O 1
ATOM 573 N N . ALA A 1 103 ? -39.379 -41.343 -50.614 1.000 71.620 133 ALA AAA N 1
ATOM 574 C CA . ALA A 1 103 ? -38.733 -42.569 -51.137 1.000 71.372 133 ALA AAA CA 1
ATOM 575 C C . ALA A 1 103 ? -39.764 -43.701 -51.195 1.000 71.241 133 ALA AAA C 1
ATOM 576 O O . ALA A 1 103 ? -40.553 -43.822 -50.236 1.000 65.530 133 ALA AAA O 1
ATOM 578 N N . ILE A 1 104 ? -39.760 -44.471 -52.292 1.000 76.061 134 ILE AAA N 1
ATOM 579 C CA . ILE A 1 104 ? -40.713 -45.592 -52.559 1.000 77.623 134 ILE AAA CA 1
ATOM 580 C C . ILE A 1 104 ? -39.970 -46.891 -52.242 1.000 75.889 134 ILE AAA C 1
ATOM 581 O O . ILE A 1 104 ? -40.541 -47.745 -51.535 1.000 79.640 134 ILE AAA O 1
ATOM 586 N N . LYS A 1 105 ? -38.750 -47.032 -52.768 1.000 68.116 135 LYS AAA N 1
ATOM 587 C CA . LYS A 1 105 ? -37.783 -48.076 -52.360 1.000 69.399 135 LYS AAA CA 1
ATOM 588 C C . LYS A 1 105 ? -36.403 -47.425 -52.274 1.000 71.653 135 LYS AAA C 1
ATOM 589 O O . LYS A 1 105 ? -36.111 -46.510 -53.099 1.000 64.264 135 LYS AAA O 1
ATOM 595 N N . LEU A 1 106 ? -35.609 -47.882 -51.301 1.000 71.279 136 LEU AAA N 1
ATOM 596 C CA . LEU A 1 106 ? -34.250 -47.370 -51.010 1.000 68.711 136 LEU AAA CA 1
ATOM 597 C C . LEU A 1 106 ? -33.245 -48.446 -51.401 1.000 64.961 136 LEU AAA C 1
ATOM 598 O O . LEU A 1 106 ? -33.607 -49.637 -51.293 1.000 56.534 136 LEU AAA O 1
ATOM 603 N N . ASN A 1 107 ? -32.062 -48.011 -51.836 1.000 63.885 137 ASN AAA N 1
ATOM 604 C CA . ASN A 1 107 ? -30.929 -48.879 -52.235 1.000 66.951 137 ASN AAA CA 1
ATOM 605 C C . ASN A 1 107 ? -31.472 -49.967 -53.175 1.000 65.625 137 ASN AAA C 1
ATOM 606 O O . ASN A 1 107 ? -31.553 -51.159 -52.753 1.000 65.690 137 ASN AAA O 1
ATOM 611 N N . LEU A 1 108 ? -31.865 -49.542 -54.380 1.000 58.435 138 LEU AAA N 1
ATOM 612 C CA . LEU A 1 108 ? -32.468 -50.401 -55.428 1.000 53.876 138 LEU AAA CA 1
ATOM 613 C C . LEU A 1 108 ? -31.428 -51.424 -55.891 1.000 54.126 138 LEU AAA C 1
ATOM 614 O O . LEU A 1 108 ? -30.241 -51.043 -56.049 1.000 44.512 138 LEU AAA O 1
ATOM 619 N N . THR A 1 109 ? -31.883 -52.647 -56.170 1.000 55.122 139 THR AAA N 1
ATOM 620 C CA . THR A 1 109 ? -31.058 -53.738 -56.753 1.000 56.623 139 THR AAA CA 1
ATOM 621 C C . THR A 1 109 ? -30.871 -53.452 -58.250 1.000 58.433 139 THR AAA C 1
ATOM 622 O O . THR A 1 109 ? -31.694 -52.718 -58.815 1.000 59.386 139 THR AAA O 1
ATOM 626 N N . GLU A 1 110 ? -29.841 -54.026 -58.873 1.000 61.434 140 GLU AAA N 1
ATOM 627 C CA . GLU A 1 110 ? -29.553 -53.839 -60.318 1.000 64.693 140 GLU AAA CA 1
ATOM 628 C C . GLU A 1 110 ? -30.773 -54.278 -61.136 1.000 59.094 140 GLU AAA C 1
ATOM 629 O O . GLU A 1 110 ? -31.052 -53.612 -62.138 1.000 63.386 140 GLU AAA O 1
ATOM 635 N N . THR A 1 111 ? -31.485 -55.319 -60.702 1.000 51.150 141 THR AAA N 1
ATOM 636 C CA . THR A 1 111 ? -32.760 -55.779 -61.319 1.000 51.567 141 THR AAA CA 1
ATOM 637 C C . THR A 1 111 ? -33.828 -54.684 -61.221 1.000 47.731 141 THR AAA C 1
ATOM 638 O O . THR A 1 111 ? -34.487 -54.452 -62.228 1.000 49.526 141 THR AAA O 1
ATOM 642 N N . ASN A 1 112 ? -34.024 -54.068 -60.055 1.000 49.967 142 ASN AAA N 1
ATOM 643 C CA . ASN A 1 112 ? -35.084 -53.036 -59.864 1.000 52.529 142 ASN AAA CA 1
ATOM 644 C C . ASN A 1 112 ? -34.828 -51.865 -60.815 1.000 48.033 142 ASN AAA C 1
ATOM 645 O O . ASN A 1 112 ? -35.806 -51.331 -61.375 1.000 42.290 142 ASN AAA O 1
ATOM 650 N N . ILE A 1 113 ? -33.554 -51.475 -60.940 1.000 48.829 143 ILE AAA N 1
ATOM 651 C CA . ILE A 1 113 ? -33.069 -50.363 -61.808 1.000 50.331 143 ILE AAA CA 1
ATOM 652 C C . ILE A 1 113 ? -33.429 -50.697 -63.261 1.000 50.155 143 ILE AAA C 1
ATOM 653 O O . ILE A 1 113 ? -34.018 -49.812 -63.941 1.000 47.074 143 ILE AAA O 1
ATOM 658 N N . ALA A 1 114 ? -33.121 -51.931 -63.691 1.000 49.956 144 ALA AAA N 1
ATOM 659 C CA . ALA A 1 114 ? -33.365 -52.464 -65.051 1.000 46.016 144 ALA AAA CA 1
ATOM 660 C C . ALA A 1 114 ? -34.865 -52.487 -65.336 1.000 46.034 144 ALA AAA C 1
ATOM 661 O O . ALA A 1 114 ? -35.261 -51.869 -66.334 1.000 51.500 144 ALA AAA O 1
ATOM 663 N N . LYS A 1 115 ? -35.652 -53.156 -64.490 1.000 48.231 145 LYS AAA N 1
ATOM 664 C CA . LYS A 1 115 ? -37.119 -53.328 -64.682 1.000 53.959 145 LYS AAA CA 1
ATOM 665 C C . LYS A 1 115 ? -37.797 -51.949 -64.731 1.000 54.376 145 LYS AAA C 1
ATOM 666 O O . LYS A 1 115 ? -38.691 -51.759 -65.596 1.000 57.347 145 LYS AAA O 1
ATOM 672 N N . PHE A 1 116 ? -37.373 -50.999 -63.895 1.000 53.523 146 PHE AAA N 1
ATOM 673 C CA . PHE A 1 116 ? -37.925 -49.622 -63.925 1.000 51.398 146 PHE AAA CA 1
ATOM 674 C C . PHE A 1 116 ? -37.488 -48.910 -65.212 1.000 52.533 146 PHE AAA C 1
ATOM 675 O O . PHE A 1 116 ? -38.365 -48.296 -65.862 1.000 50.444 146 PHE AAA O 1
ATOM 683 N N . SER A 1 117 ? -36.185 -48.974 -65.529 1.000 47.680 147 SER AAA N 1
ATOM 684 C CA . SER A 1 117 ? -35.559 -48.373 -66.734 1.000 49.156 147 SER AAA CA 1
ATOM 685 C C . SER A 1 117 ? -36.340 -48.734 -68.005 1.000 53.662 147 SER AAA C 1
ATOM 686 O O . SER A 1 117 ? -36.517 -47.827 -68.830 1.000 60.187 147 SER AAA O 1
ATOM 689 N N . GLU A 1 118 ? -36.792 -49.991 -68.149 1.000 56.641 148 GLU AAA N 1
ATOM 690 C CA . GLU A 1 118 ? -37.589 -50.494 -69.308 1.000 57.542 148 GLU AAA CA 1
ATOM 691 C C . GLU A 1 118 ? -38.855 -49.655 -69.518 1.000 55.018 148 GLU AAA C 1
ATOM 692 O O . GLU A 1 118 ? -39.150 -49.357 -70.690 1.000 59.694 148 GLU AAA O 1
ATOM 698 N N . VAL A 1 119 ? -39.525 -49.254 -68.432 1.000 51.074 149 VAL AAA N 1
ATOM 699 C CA . VAL A 1 119 ? -40.855 -48.573 -68.439 1.000 49.659 149 VAL AAA CA 1
ATOM 700 C C . VAL A 1 119 ? -40.722 -47.151 -67.862 1.000 55.374 149 VAL AAA C 1
ATOM 701 O O . VAL A 1 119 ? -41.760 -46.605 -67.424 1.000 51.147 149 VAL AAA O 1
ATOM 705 N N . LYS A 1 120 ? -39.515 -46.560 -67.917 1.000 62.052 150 LYS AAA N 1
ATOM 706 C CA . LYS A 1 120 ? -39.127 -45.282 -67.243 1.000 62.994 150 LYS AAA CA 1
ATOM 707 C C . LYS A 1 120 ? -40.076 -44.153 -67.649 1.000 62.904 150 LYS AAA C 1
ATOM 708 O O . LYS A 1 120 ? -40.589 -43.472 -66.745 1.000 64.380 150 LYS AAA O 1
ATOM 714 N N . TYR A 1 121 ? -40.271 -43.951 -68.957 1.000 69.358 151 TYR AAA N 1
ATOM 715 C CA . TYR A 1 121 ? -41.047 -42.808 -69.514 1.000 66.217 151 TYR AAA CA 1
ATOM 716 C C . TYR A 1 121 ? -42.558 -43.081 -69.401 1.000 70.256 151 TYR AAA C 1
ATOM 717 O O . TYR A 1 121 ? -43.298 -42.103 -69.603 1.000 65.375 151 TYR AAA O 1
ATOM 726 N N . LYS A 1 122 ? -43.007 -44.276 -68.970 1.000 71.192 152 LYS AAA N 1
ATOM 727 C CA . LYS A 1 122 ? -44.431 -44.555 -68.608 1.000 77.964 152 LYS AAA CA 1
ATOM 728 C C . LYS A 1 122 ? -44.750 -44.050 -67.186 1.000 81.579 152 LYS AAA C 1
ATOM 729 O O . LYS A 1 122 ? -45.911 -44.246 -66.740 1.000 78.482 152 LYS AAA O 1
ATOM 735 N N . PHE A 1 123 ? -43.759 -43.492 -66.475 1.000 85.790 153 PHE AAA N 1
ATOM 736 C CA . PHE A 1 123 ? -43.885 -42.829 -65.150 1.000 82.945 153 PHE AAA CA 1
ATOM 737 C C . PHE A 1 123 ? -43.057 -41.544 -65.144 1.000 85.287 153 PHE AAA C 1
ATOM 738 O O . PHE A 1 123 ? -41.929 -41.524 -64.651 1.000 71.470 153 PHE AAA O 1
ATOM 746 N N . PRO A 1 124 ? -43.574 -40.423 -65.699 1.000 94.739 154 PRO AAA N 1
ATOM 747 C CA . PRO A 1 124 ? -42.908 -39.129 -65.548 1.000 95.945 154 PRO AAA CA 1
ATOM 748 C C . PRO A 1 124 ? -43.082 -38.650 -64.099 1.000 95.796 154 PRO AAA C 1
ATOM 749 O O . PRO A 1 124 ? -44.135 -38.928 -63.511 1.000 84.010 154 PRO AAA O 1
ATOM 753 N N . GLY A 1 125 ? -42.040 -38.028 -63.535 1.000 94.593 155 GLY AAA N 1
ATOM 754 C CA . GLY A 1 125 ? -42.054 -37.498 -62.158 1.000 102.372 155 GLY AAA CA 1
ATOM 755 C C . GLY A 1 125 ? -41.563 -38.497 -61.117 1.000 103.438 155 GLY AAA C 1
ATOM 756 O O . GLY A 1 125 ? -41.000 -38.028 -60.097 1.000 118.651 155 GLY AAA O 1
ATOM 757 N N . VAL A 1 126 ? -41.820 -39.802 -61.311 1.000 88.177 156 VAL AAA N 1
ATOM 758 C CA . VAL A 1 126 ? -41.183 -40.922 -60.552 1.000 77.860 156 VAL AAA CA 1
ATOM 759 C C . VAL A 1 126 ? -39.723 -40.990 -61.012 1.000 81.896 156 VAL AAA C 1
ATOM 760 O O . VAL A 1 126 ? -39.502 -41.449 -62.149 1.000 95.279 156 VAL AAA O 1
ATOM 764 N N . ARG A 1 127 ? -38.775 -40.539 -60.179 1.000 84.391 157 ARG AAA N 1
ATOM 765 C CA . ARG A 1 127 ? -37.333 -40.454 -60.536 1.000 82.210 157 ARG AAA CA 1
ATOM 766 C C . ARG A 1 127 ? -36.585 -41.601 -59.844 1.000 77.500 157 ARG AAA C 1
ATOM 767 O O . ARG A 1 127 ? -37.048 -42.086 -58.796 1.000 73.616 157 ARG AAA O 1
ATOM 775 N N . ILE A 1 128 ? -35.479 -42.021 -60.451 1.000 73.948 158 ILE AAA N 1
ATOM 776 C CA . ILE A 1 128 ? -34.362 -42.736 -59.775 1.000 72.044 158 ILE AAA CA 1
ATOM 777 C C . ILE A 1 128 ? -33.334 -41.671 -59.372 1.000 73.569 158 ILE AAA C 1
ATOM 778 O O . ILE A 1 128 ? -32.811 -40.988 -60.280 1.000 68.631 158 ILE AAA O 1
ATOM 783 N N . GLU A 1 129 ? -33.072 -41.542 -58.063 1.000 75.422 159 GLU AAA N 1
ATOM 784 C CA . GLU A 1 129 ? -32.242 -40.463 -57.473 1.000 67.803 159 GLU AAA CA 1
ATOM 785 C C . GLU A 1 129 ? -31.103 -41.062 -56.656 1.000 60.990 159 GLU AAA C 1
ATOM 786 O O . GLU A 1 129 ? -31.299 -42.156 -56.073 1.000 53.771 159 GLU AAA O 1
ATOM 792 N N . THR A 1 130 ? -29.961 -40.367 -56.686 1.000 58.090 160 THR AAA N 1
ATOM 793 C CA . THR A 1 130 ? -28.741 -40.658 -55.893 1.000 63.152 160 THR AAA CA 1
ATOM 794 C C . THR A 1 130 ? -28.941 -40.101 -54.476 1.000 68.415 160 THR AAA C 1
ATOM 795 O O . THR A 1 130 ? -28.878 -38.876 -54.315 1.000 75.236 160 THR AAA O 1
ATOM 799 N N . GLN A 1 131 ? -29.176 -40.976 -53.493 1.000 66.587 161 GLN AAA N 1
ATOM 800 C CA . GLN A 1 131 ? -29.342 -40.654 -52.050 1.000 63.116 161 GLN AAA CA 1
ATOM 801 C C . GLN A 1 131 ? -28.316 -41.475 -51.262 1.000 63.072 161 GLN AAA C 1
ATOM 802 O O . GLN A 1 131 ? -27.830 -42.478 -51.800 1.000 69.107 161 GLN AAA O 1
ATOM 808 N N . MET A 1 132 ? -28.026 -41.073 -50.026 1.000 62.469 162 MET AAA N 1
ATOM 809 C CA . MET A 1 132 ? -26.974 -41.673 -49.169 1.000 57.364 162 MET AAA CA 1
ATOM 810 C C . MET A 1 132 ? -27.598 -42.737 -48.249 1.000 55.031 162 MET AAA C 1
ATOM 811 O O . MET A 1 132 ? -28.641 -42.442 -47.636 1.000 57.274 162 MET AAA O 1
ATOM 816 N N . THR A 1 133 ? -27.035 -43.954 -48.228 1.000 47.896 163 THR AAA N 1
ATOM 817 C CA . THR A 1 133 ? -27.369 -45.028 -47.252 1.000 47.660 163 THR AAA CA 1
ATOM 818 C C . THR A 1 133 ? -26.319 -44.989 -46.127 1.000 50.825 163 THR AAA C 1
ATOM 819 O O . THR A 1 133 ? -25.276 -44.306 -46.314 1.000 45.694 163 THR AAA O 1
ATOM 823 N N . ARG A 1 134 ? -26.582 -45.695 -45.016 1.000 51.475 164 ARG AAA N 1
ATOM 824 C CA . ARG A 1 134 ? -25.664 -45.830 -43.852 1.000 53.067 164 ARG AAA CA 1
ATOM 825 C C . ARG A 1 134 ? -24.898 -47.151 -43.989 1.000 50.871 164 ARG AAA C 1
ATOM 826 O O . ARG A 1 134 ? -25.534 -48.183 -44.303 1.000 44.813 164 ARG AAA O 1
ATOM 834 N N . TYR A 1 135 ? -23.589 -47.116 -43.723 1.000 48.735 165 TYR AAA N 1
ATOM 835 C CA . TYR A 1 135 ? -22.697 -48.301 -43.739 1.000 46.747 165 TYR AAA CA 1
ATOM 836 C C . TYR A 1 135 ? -21.909 -48.379 -42.433 1.000 47.711 165 TYR AAA C 1
ATOM 837 O O . TYR A 1 135 ? -21.454 -47.329 -41.953 1.000 48.111 165 TYR AAA O 1
ATOM 846 N N . TYR A 1 136 ? -21.729 -49.599 -41.922 1.000 44.908 166 TYR AAA N 1
ATOM 847 C CA . TYR A 1 136 ? -20.902 -49.942 -40.742 1.000 41.905 166 TYR AAA CA 1
ATOM 848 C C . TYR A 1 136 ? -19.715 -50.772 -41.224 1.000 42.786 166 TYR AAA C 1
ATOM 849 O O . TYR A 1 136 ? -19.823 -51.992 -41.326 1.000 40.678 166 TYR AAA O 1
ATOM 858 N N . PRO A 1 137 ? -18.572 -50.134 -41.591 1.000 42.131 167 PRO AAA N 1
ATOM 859 C CA . PRO A 1 137 ? -17.371 -50.848 -42.034 1.000 43.944 167 PRO AAA CA 1
ATOM 860 C C . PRO A 1 137 ? -16.853 -52.013 -41.177 1.000 46.104 167 PRO AAA C 1
ATOM 861 O O . PRO A 1 137 ? -16.143 -52.832 -41.721 1.000 52.170 167 PRO AAA O 1
ATOM 865 N N . HIS A 1 138 ? -17.151 -52.025 -39.876 1.000 45.139 168 HIS AAA N 1
ATOM 866 C CA . HIS A 1 138 ? -16.778 -53.106 -38.929 1.000 45.972 168 HIS AAA CA 1
ATOM 867 C C . HIS A 1 138 ? -18.030 -53.541 -38.157 1.000 47.098 168 HIS AAA C 1
ATOM 868 O O . HIS A 1 138 ? -17.965 -53.614 -36.931 1.000 50.991 168 HIS AAA O 1
ATOM 875 N N . GLY A 1 139 ? -19.114 -53.841 -38.875 1.000 44.902 169 GLY AAA N 1
ATOM 876 C CA . GLY A 1 139 ? -20.465 -54.119 -38.352 1.000 45.722 169 GLY AAA CA 1
ATOM 877 C C . GLY A 1 139 ? -20.491 -54.851 -37.026 1.000 49.168 169 GLY AAA C 1
ATOM 878 O O . GLY A 1 139 ? -20.838 -54.194 -36.020 1.000 54.395 169 GLY AAA O 1
ATOM 879 N N . ASP A 1 140 ? -20.148 -56.142 -37.012 1.000 52.210 170 ASP AAA N 1
ATOM 880 C CA . ASP A 1 140 ? -20.279 -57.009 -35.806 1.000 53.518 170 ASP AAA CA 1
ATOM 881 C C . ASP A 1 140 ? -19.461 -56.440 -34.653 1.000 46.558 170 ASP AAA C 1
ATOM 882 O O . ASP A 1 140 ? -19.990 -56.480 -33.530 1.000 42.386 170 ASP AAA O 1
ATOM 887 N N . LEU A 1 141 ? -18.272 -55.890 -34.945 1.000 41.229 171 LEU AAA N 1
ATOM 888 C CA . LEU A 1 141 ? -17.305 -55.433 -33.914 1.000 40.082 171 LEU AAA CA 1
ATOM 889 C C . LEU A 1 141 ? -17.935 -54.371 -33.005 1.000 41.582 171 LEU AAA C 1
ATOM 890 O O . LEU A 1 141 ? -17.702 -54.485 -31.791 1.000 44.179 171 LEU AAA O 1
ATOM 895 N N . PHE A 1 142 ? -18.704 -53.420 -33.554 1.000 40.411 172 PHE AAA N 1
ATOM 896 C CA . PHE A 1 142 ? -19.282 -52.264 -32.817 1.000 40.515 172 PHE AAA CA 1
ATOM 897 C C . PHE A 1 142 ? -20.813 -52.259 -32.895 1.000 41.079 172 PHE AAA C 1
ATOM 898 O O . PHE A 1 142 ? -21.411 -51.221 -32.566 1.000 47.590 172 PHE AAA O 1
ATOM 906 N N . ALA A 1 143 ? -21.446 -53.374 -33.251 1.000 42.230 173 ALA AAA N 1
ATOM 907 C CA . ALA A 1 143 ? -22.923 -53.463 -33.368 1.000 43.691 173 ALA AAA CA 1
ATOM 908 C C . ALA A 1 143 ? -23.570 -53.074 -32.037 1.000 41.105 173 ALA AAA C 1
ATOM 909 O O . ALA A 1 143 ? -24.479 -52.265 -32.042 1.000 41.226 173 ALA AAA O 1
ATOM 911 N N . HIS A 1 144 ? -23.077 -53.623 -30.931 1.000 40.726 174 HIS AAA N 1
ATOM 912 C CA . HIS A 1 144 ? -23.661 -53.448 -29.578 1.000 40.570 174 HIS AAA CA 1
ATOM 913 C C . HIS A 1 144 ? -23.319 -52.073 -28.973 1.000 38.777 174 HIS AAA C 1
ATOM 914 O O . HIS A 1 144 ? -23.803 -51.797 -27.882 1.000 43.425 174 HIS AAA O 1
ATOM 921 N N . VAL A 1 145 ? -22.542 -51.233 -29.650 1.000 37.053 175 VAL AAA N 1
ATOM 922 C CA . VAL A 1 145 ? -22.230 -49.839 -29.238 1.000 38.238 175 VAL AAA CA 1
ATOM 923 C C . VAL A 1 145 ? -22.953 -48.875 -30.170 1.000 41.690 175 VAL AAA C 1
ATOM 924 O O . VAL A 1 145 ? -23.728 -48.046 -29.664 1.000 44.445 175 VAL AAA O 1
ATOM 928 N N . ILE A 1 146 ? -22.644 -48.943 -31.468 1.000 42.366 176 ILE AAA N 1
ATOM 929 C CA . ILE A 1 146 ? -23.138 -47.976 -32.490 1.000 43.243 176 ILE AAA CA 1
ATOM 930 C C . ILE A 1 146 ? -24.599 -48.304 -32.826 1.000 45.422 176 ILE AAA C 1
ATOM 931 O O . ILE A 1 146 ? -25.398 -47.360 -33.015 1.000 41.400 176 ILE AAA O 1
ATOM 936 N N . GLY A 1 147 ? -24.939 -49.590 -32.903 1.000 46.159 177 GLY AAA N 1
ATOM 937 C CA . GLY A 1 147 ? -26.293 -50.032 -33.262 1.000 47.975 177 GLY AAA CA 1
ATOM 938 C C . GLY A 1 147 ? -26.516 -49.856 -34.744 1.000 46.430 177 GLY AAA C 1
ATOM 939 O O . GLY A 1 147 ? -25.538 -49.991 -35.504 1.000 46.400 177 GLY AAA O 1
ATOM 940 N N . TYR A 1 148 ? -27.752 -49.558 -35.127 1.000 44.700 178 TYR AAA N 1
ATOM 941 C CA . TYR A 1 148 ? -28.155 -49.378 -36.534 1.000 45.157 178 TYR AAA CA 1
ATOM 942 C C . TYR A 1 148 ? -29.167 -48.244 -36.648 1.000 48.292 178 TYR AAA C 1
ATOM 943 O O . TYR A 1 148 ? -29.911 -48.002 -35.680 1.000 49.586 178 TYR AAA O 1
ATOM 952 N N . VAL A 1 149 ? -29.168 -47.587 -37.811 1.000 50.522 179 VAL AAA N 1
ATOM 953 C CA . VAL A 1 149 ? -30.319 -46.793 -38.339 1.000 50.466 179 VAL AAA CA 1
ATOM 954 C C . VAL A 1 149 ? -31.275 -47.762 -39.047 1.000 49.747 179 VAL AAA C 1
ATOM 955 O O . VAL A 1 149 ? -30.885 -48.899 -39.311 1.000 42.450 179 VAL AAA O 1
ATOM 959 N N . GLY A 1 150 ? -32.505 -47.324 -39.286 1.000 52.191 180 GLY AAA N 1
ATOM 960 C CA . GLY A 1 150 ? -33.541 -48.085 -40.007 1.000 59.215 180 GLY AAA CA 1
ATOM 961 C C . GLY A 1 150 ? -34.520 -47.118 -40.641 1.000 69.504 180 GLY AAA C 1
ATOM 962 O O . GLY A 1 150 ? -34.342 -45.896 -40.432 1.000 70.521 180 GLY AAA O 1
ATOM 963 N N . ARG A 1 151 ? -35.505 -47.615 -41.395 1.000 75.570 181 ARG AAA N 1
ATOM 964 C CA . ARG A 1 151 ? -36.475 -46.739 -42.108 1.000 79.215 181 ARG AAA CA 1
ATOM 965 C C . ARG A 1 151 ? -37.395 -46.112 -41.048 1.000 74.324 181 ARG AAA C 1
ATOM 966 O O . ARG A 1 151 ? -37.694 -46.816 -40.054 1.000 67.064 181 ARG AAA O 1
ATOM 974 N N . ILE A 1 152 ? -37.808 -44.848 -41.225 1.000 66.451 182 ILE AAA N 1
ATOM 975 C CA . ILE A 1 152 ? -38.671 -44.102 -40.254 1.000 58.464 182 ILE AAA CA 1
ATOM 976 C C . ILE A 1 152 ? -40.071 -44.718 -40.282 1.000 61.421 182 ILE AAA C 1
ATOM 977 O O . ILE A 1 152 ? -40.787 -44.501 -41.272 1.000 69.070 182 ILE AAA O 1
ATOM 982 N N . ASN A 1 153 ? -40.465 -45.441 -39.233 1.000 67.902 183 ASN AAA N 1
ATOM 983 C CA . ASN A 1 153 ? -41.806 -46.086 -39.154 1.000 74.269 183 ASN AAA CA 1
ATOM 984 C C . ASN A 1 153 ? -42.836 -45.024 -38.737 1.000 78.082 183 ASN AAA C 1
ATOM 985 O O . ASN A 1 153 ? -42.443 -43.833 -38.618 1.000 67.875 183 ASN AAA O 1
ATOM 990 N N . ASP A 1 154 ? -44.101 -45.436 -38.542 1.000 88.582 184 ASP AAA N 1
ATOM 991 C CA . ASP A 1 154 ? -45.297 -44.564 -38.342 1.000 98.094 184 ASP AAA CA 1
ATOM 992 C C . ASP A 1 154 ? -45.277 -43.918 -36.944 1.000 96.925 184 ASP AAA C 1
ATOM 993 O O . ASP A 1 154 ? -45.633 -42.723 -36.827 1.000 97.989 184 ASP AAA O 1
ATOM 998 N N . LYS A 1 155 ? -44.954 -44.716 -35.917 1.000 93.818 185 LYS AAA N 1
ATOM 999 C CA . LYS A 1 155 ? -44.837 -44.279 -34.497 1.000 91.492 185 LYS AAA CA 1
ATOM 1000 C C . LYS A 1 155 ? -43.852 -43.112 -34.405 1.000 87.079 185 LYS AAA C 1
ATOM 1001 O O . LYS A 1 155 ? -44.215 -42.082 -33.808 1.000 86.882 185 LYS AAA O 1
ATOM 1007 N N . GLU A 1 156 ? -42.665 -43.284 -34.987 1.000 82.863 186 GLU AAA N 1
ATOM 1008 C CA . GLU A 1 156 ? -41.587 -42.262 -35.017 1.000 85.012 186 GLU AAA CA 1
ATOM 1009 C C . GLU A 1 156 ? -42.095 -40.999 -35.716 1.000 93.089 186 GLU AAA C 1
ATOM 1010 O O . GLU A 1 156 ? -41.865 -39.916 -35.171 1.000 99.193 186 GLU AAA O 1
ATOM 1016 N N . LEU A 1 157 ? -42.803 -41.141 -36.841 1.000 105.868 187 LEU AAA N 1
ATOM 1017 C CA . LEU A 1 157 ? -43.332 -39.999 -37.642 1.000 112.027 187 LEU AAA CA 1
ATOM 1018 C C . LEU A 1 157 ? -44.208 -39.061 -36.801 1.000 113.080 187 LEU AAA C 1
ATOM 1019 O O . LEU A 1 157 ? -44.091 -37.828 -37.007 1.000 114.481 187 LEU AAA O 1
ATOM 1024 N N . LYS A 1 158 ? -45.032 -39.613 -35.902 1.000 107.311 188 LYS AAA N 1
ATOM 1025 C CA . LYS A 1 158 ? -45.970 -38.853 -35.032 1.000 102.267 188 LYS AAA CA 1
ATOM 1026 C C . LYS A 1 158 ? -45.261 -38.217 -33.821 1.000 93.494 188 LYS AAA C 1
ATOM 1027 O O . LYS A 1 158 ? -45.947 -37.457 -33.126 1.000 99.699 188 LYS AAA O 1
ATOM 1033 N N . SER A 1 159 ? -43.959 -38.457 -33.588 1.000 88.306 189 SER AAA N 1
ATOM 1034 C CA . SER A 1 159 ? -43.160 -37.887 -32.465 1.000 86.600 189 SER AAA CA 1
ATOM 1035 C C . SER A 1 159 ? -42.103 -36.893 -32.970 1.000 89.201 189 SER AAA C 1
ATOM 1036 O O . SER A 1 159 ? -41.396 -36.319 -32.117 1.000 100.401 189 SER AAA O 1
ATOM 1039 N N . ILE A 1 160 ? -42.019 -36.670 -34.285 1.000 84.104 190 ILE AAA N 1
ATOM 1040 C CA . ILE A 1 160 ? -40.828 -36.094 -34.970 1.000 83.520 190 ILE AAA CA 1
ATOM 1041 C C . ILE A 1 160 ? -41.246 -34.766 -35.604 1.000 72.087 190 ILE AAA C 1
ATOM 1042 O O . ILE A 1 160 ? -42.367 -34.692 -36.134 1.000 73.681 190 ILE AAA O 1
ATOM 1047 N N . ASP A 1 161 ? -40.373 -33.761 -35.549 1.000 67.699 191 ASP AAA N 1
ATOM 1048 C CA . ASP A 1 161 ? -40.555 -32.465 -36.261 1.000 74.037 191 ASP AAA CA 1
ATOM 1049 C C . ASP A 1 161 ? -40.446 -32.742 -37.769 1.000 77.961 191 ASP AAA C 1
ATOM 1050 O O . ASP A 1 161 ? -39.310 -32.917 -38.254 1.000 76.265 191 ASP AAA O 1
ATOM 1055 N N . LYS A 1 162 ? -41.585 -32.772 -38.476 1.000 82.932 192 LYS AAA N 1
ATOM 1056 C CA . LYS A 1 162 ? -41.687 -33.170 -39.910 1.000 87.609 192 LYS AAA CA 1
ATOM 1057 C C . LYS A 1 162 ? -40.802 -32.270 -40.783 1.000 82.527 192 LYS AAA C 1
ATOM 1058 O O . LYS A 1 162 ? -40.214 -32.805 -41.741 1.000 86.364 192 LYS AAA O 1
ATOM 1064 N N . ASP A 1 163 ? -40.694 -30.977 -40.456 1.000 77.009 193 ASP AAA N 1
ATOM 1065 C CA . ASP A 1 163 ? -39.861 -29.982 -41.192 1.000 82.791 193 ASP AAA CA 1
ATOM 1066 C C . ASP A 1 163 ? -38.369 -30.308 -41.063 1.000 82.820 193 ASP AAA C 1
ATOM 1067 O O . ASP A 1 163 ? -37.629 -30.068 -42.044 1.000 80.881 193 ASP AAA O 1
ATOM 1072 N N . LEU A 1 164 ? -37.939 -30.809 -39.903 1.000 77.797 194 LEU AAA N 1
ATOM 1073 C CA . LEU A 1 164 ? -36.524 -31.176 -39.641 1.000 74.883 194 LEU AAA CA 1
ATOM 1074 C C . LEU A 1 164 ? -36.200 -32.472 -40.400 1.000 72.507 194 LEU AAA C 1
ATOM 1075 O O . LEU A 1 164 ? -35.204 -32.471 -41.172 1.000 68.624 194 LEU AAA O 1
ATOM 1080 N N . TYR A 1 165 ? -37.062 -33.492 -40.264 1.000 71.431 195 TYR AAA N 1
ATOM 1081 C CA . TYR A 1 165 ? -36.930 -34.838 -40.898 1.000 82.322 195 TYR AAA CA 1
ATOM 1082 C C . TYR A 1 165 ? -37.637 -34.906 -42.270 1.000 87.134 195 TYR AAA C 1
ATOM 1083 O O . TYR A 1 165 ? -37.871 -36.028 -42.780 1.000 79.886 195 TYR AAA O 1
ATOM 1092 N N . ALA A 1 166 ? -37.946 -33.753 -42.876 1.000 96.370 196 ALA AAA N 1
ATOM 1093 C CA . ALA A 1 166 ? -38.325 -33.601 -44.301 1.000 97.404 196 ALA AAA CA 1
ATOM 1094 C C . ALA A 1 166 ? -37.237 -34.199 -45.207 1.000 95.646 196 ALA AAA C 1
ATOM 1095 O O . ALA A 1 166 ? -36.097 -33.661 -45.215 1.000 93.161 196 ALA AAA O 1
ATOM 1097 N N . GLY A 1 167 ? -37.555 -35.307 -45.893 1.000 88.094 197 GLY AAA N 1
ATOM 1098 C CA . GLY A 1 167 ? -36.685 -35.945 -46.899 1.000 83.799 197 GLY AAA CA 1
ATOM 1099 C C . GLY A 1 167 ? -35.564 -36.784 -46.301 1.000 74.949 197 GLY AAA C 1
ATOM 1100 O O . GLY A 1 167 ? -34.848 -37.421 -47.072 1.000 76.871 197 GLY AAA O 1
ATOM 1101 N N . THR A 1 168 ? -35.393 -36.786 -44.978 1.000 75.683 198 THR AAA N 1
ATOM 1102 C CA . THR A 1 168 ? -34.593 -37.798 -44.234 1.000 76.476 198 THR AAA CA 1
ATOM 1103 C C . THR A 1 168 ? -35.382 -39.118 -44.235 1.000 67.263 198 THR AAA C 1
ATOM 1104 O O . THR A 1 168 ? -36.542 -39.097 -43.787 1.000 69.502 198 THR AAA O 1
ATOM 1108 N N . ASN A 1 169 ? -34.785 -40.214 -44.725 1.000 63.922 199 ASN AAA N 1
ATOM 1109 C CA . ASN A 1 169 ? -35.415 -41.565 -44.829 1.000 65.599 199 ASN AAA CA 1
ATOM 1110 C C . ASN A 1 169 ? -35.009 -42.458 -43.651 1.000 63.426 199 ASN AAA C 1
ATOM 1111 O O . ASN A 1 169 ? -35.839 -43.307 -43.244 1.000 60.887 199 ASN AAA O 1
ATOM 1116 N N . LEU A 1 170 ? -33.770 -42.313 -43.160 1.000 68.277 200 LEU AAA N 1
ATOM 1117 C CA . LEU A 1 170 ? -33.190 -43.163 -42.083 1.000 67.020 200 LEU AAA CA 1
ATOM 1118 C C . LEU A 1 170 ? -33.141 -42.413 -40.740 1.000 63.530 200 LEU AAA C 1
ATOM 1119 O O . LEU A 1 170 ? -32.800 -41.203 -40.722 1.000 62.252 200 LEU AAA O 1
ATOM 1124 N N . ILE A 1 171 ? -33.451 -43.127 -39.652 1.000 59.345 201 ILE AAA N 1
ATOM 1125 C CA . ILE A 1 171 ? -33.366 -42.638 -38.243 1.000 56.907 201 ILE AAA CA 1
ATOM 1126 C C . ILE A 1 171 ? -32.701 -43.717 -37.378 1.000 55.162 201 ILE AAA C 1
ATOM 1127 O O . ILE A 1 171 ? -32.907 -44.919 -37.668 1.000 58.565 201 ILE AAA O 1
ATOM 1132 N N . GLY A 1 172 ? -31.961 -43.307 -36.343 1.000 50.325 202 GLY AAA N 1
ATOM 1133 C CA . GLY A 1 172 ? -31.352 -44.217 -35.353 1.000 49.389 202 GLY AAA CA 1
ATOM 1134 C C . GLY A 1 172 ? -32.390 -45.066 -34.641 1.000 46.527 202 GLY AAA C 1
ATOM 1135 O O . GLY A 1 172 ? -33.455 -44.528 -34.321 1.000 42.717 202 GLY AAA O 1
ATOM 1136 N N . LYS A 1 173 ? -32.094 -46.346 -34.410 1.000 47.757 203 LYS AAA N 1
ATOM 1137 C CA . LYS A 1 173 ? -33.030 -47.333 -33.802 1.000 52.006 203 LYS AAA CA 1
ATOM 1138 C C . LYS A 1 173 ? -32.509 -47.789 -32.439 1.000 48.432 203 LYS AAA C 1
ATOM 1139 O O . LYS A 1 173 ? -33.325 -47.852 -31.499 1.000 50.264 203 LYS AAA O 1
ATOM 1145 N N . ILE A 1 174 ? -31.229 -48.165 -32.362 1.000 43.055 204 ILE AAA N 1
ATOM 1146 C CA . ILE A 1 174 ? -30.543 -48.584 -31.108 1.000 42.905 204 ILE AAA CA 1
ATOM 1147 C C . ILE A 1 174 ? -29.102 -48.065 -31.140 1.000 44.026 204 ILE AAA C 1
ATOM 1148 O O . ILE A 1 174 ? -28.668 -47.540 -32.187 1.000 42.310 204 ILE AAA O 1
ATOM 1153 N N . GLY A 1 175 ? -28.397 -48.202 -30.014 1.000 44.832 205 GLY AAA N 1
ATOM 1154 C CA . GLY A 1 175 ? -26.985 -47.806 -29.854 1.000 41.976 205 GLY AAA CA 1
ATOM 1155 C C . GLY A 1 175 ? -26.760 -46.310 -29.994 1.000 39.264 205 GLY AAA C 1
ATOM 1156 O O . GLY A 1 175 ? -27.740 -45.530 -29.923 1.000 34.380 205 GLY AAA O 1
ATOM 1157 N N . VAL A 1 176 ? -25.498 -45.932 -30.210 1.000 38.692 206 VAL AAA N 1
ATOM 1158 C CA . VAL A 1 176 ? -25.066 -44.523 -30.419 1.000 38.436 206 VAL AAA CA 1
ATOM 1159 C C . VAL A 1 176 ? -26.013 -43.879 -31.435 1.000 40.765 206 VAL AAA C 1
ATOM 1160 O O . VAL A 1 176 ? -26.376 -42.732 -31.205 1.000 44.333 206 VAL AAA O 1
ATOM 1164 N N . GLU A 1 177 ? -26.400 -44.593 -32.503 1.000 44.380 207 GLU AAA N 1
ATOM 1165 C CA . GLU A 1 177 ? -27.268 -44.075 -33.601 1.000 45.074 207 GLU AAA CA 1
ATOM 1166 C C . GLU A 1 177 ? -28.589 -43.563 -33.040 1.000 42.112 207 GLU AAA C 1
ATOM 1167 O O . GLU A 1 177 ? -29.021 -42.518 -33.550 1.000 42.320 207 GLU AAA O 1
ATOM 1173 N N . LYS A 1 178 ? -29.185 -44.228 -32.043 1.000 40.279 208 LYS AAA N 1
ATOM 1174 C CA . LYS A 1 178 ? -30.411 -43.705 -31.381 1.000 43.823 208 LYS AAA CA 1
ATOM 1175 C C . LYS A 1 178 ? -30.034 -42.644 -30.342 1.000 48.400 208 LYS AAA C 1
ATOM 1176 O O . LYS A 1 178 ? -30.637 -41.554 -30.368 1.000 52.078 208 LYS AAA O 1
ATOM 1182 N N . SER A 1 179 ? -29.128 -42.968 -29.415 1.000 46.007 209 SER AAA N 1
ATOM 1183 C CA . SER A 1 179 ? -28.844 -42.119 -28.233 1.000 41.228 209 SER AAA CA 1
ATOM 1184 C C . SER A 1 179 ? -28.306 -40.756 -28.687 1.000 39.299 209 SER AAA C 1
ATOM 1185 O O . SER A 1 179 ? -28.573 -39.793 -27.970 1.000 40.973 209 SER AAA O 1
ATOM 1188 N N . TYR A 1 180 ? -27.631 -40.663 -29.838 1.000 37.454 210 TYR AAA N 1
ATOM 1189 C CA . TYR A 1 180 ? -27.129 -39.388 -30.424 1.000 41.842 210 TYR AAA CA 1
ATOM 1190 C C . TYR A 1 180 ? -27.785 -39.078 -31.785 1.000 43.063 210 TYR AAA C 1
ATOM 1191 O O . TYR A 1 180 ? -27.131 -38.421 -32.630 1.000 42.045 210 TYR AAA O 1
ATOM 1200 N N . GLU A 1 181 ? -29.048 -39.482 -31.976 1.000 44.528 211 GLU AAA N 1
ATOM 1201 C CA . GLU A 1 181 ? -29.830 -39.225 -33.216 1.000 46.251 211 GLU AAA CA 1
ATOM 1202 C C . GLU A 1 181 ? -29.749 -37.733 -33.559 1.000 46.439 211 GLU AAA C 1
ATOM 1203 O O . GLU A 1 181 ? -29.283 -37.419 -34.656 1.000 50.210 211 GLU AAA O 1
ATOM 1209 N N . ASP A 1 182 ? -30.157 -36.855 -32.645 1.000 48.139 212 ASP AAA N 1
ATOM 1210 C CA . ASP A 1 182 ? -30.213 -35.393 -32.893 1.000 47.237 212 ASP AAA CA 1
ATOM 1211 C C . ASP A 1 182 ? -28.817 -34.901 -33.273 1.000 43.368 212 ASP AAA C 1
ATOM 1212 O O . ASP A 1 182 ? -28.722 -34.159 -34.256 1.000 46.432 212 ASP AAA O 1
ATOM 1217 N N . LEU A 1 183 ? -27.775 -35.288 -32.539 1.000 41.157 213 LEU AAA N 1
ATOM 1218 C CA . LEU A 1 183 ? -26.416 -34.738 -32.783 1.000 42.227 213 LEU AAA CA 1
ATOM 1219 C C . LEU A 1 183 ? -25.929 -35.209 -34.163 1.000 45.436 213 LEU AAA C 1
ATOM 1220 O O . LEU A 1 183 ? -25.352 -34.373 -34.904 1.000 45.901 213 LEU AAA O 1
ATOM 1225 N N . LEU A 1 184 ? -26.230 -36.462 -34.532 1.000 43.499 214 LEU AAA N 1
ATOM 1226 C CA . LEU A 1 184 ? -25.837 -37.081 -35.828 1.000 40.238 214 LEU AAA CA 1
ATOM 1227 C C . LEU A 1 184 ? -26.716 -36.603 -37.002 1.000 42.359 214 LEU AAA C 1
ATOM 1228 O O . LEU A 1 184 ? -26.226 -36.648 -38.141 1.000 37.478 214 LEU AAA O 1
ATOM 1233 N N . HIS A 1 185 ? -27.975 -36.226 -36.773 1.000 42.109 215 HIS AAA N 1
ATOM 1234 C CA . HIS A 1 185 ? -28.967 -35.986 -37.852 1.000 44.293 215 HIS AAA CA 1
ATOM 1235 C C . HIS A 1 185 ? -28.548 -34.857 -38.793 1.000 45.613 215 HIS AAA C 1
ATOM 1236 O O . HIS A 1 185 ? -28.585 -35.082 -40.019 1.000 54.248 215 HIS AAA O 1
ATOM 1243 N N . GLY A 1 186 ? -28.194 -33.702 -38.237 1.000 49.976 216 GLY AAA N 1
ATOM 1244 C CA . GLY A 1 186 ? -27.921 -32.451 -38.971 1.000 54.112 216 GLY AAA CA 1
ATOM 1245 C C . GLY A 1 186 ? -29.165 -31.580 -39.037 1.000 54.757 216 GLY AAA C 1
ATOM 1246 O O . GLY A 1 186 ? -30.174 -31.948 -38.387 1.000 52.754 216 GLY AAA O 1
ATOM 1247 N N . THR A 1 187 ? -29.082 -30.472 -39.788 1.000 59.508 217 THR AAA N 1
ATOM 1248 C CA . THR A 1 187 ? -30.189 -29.508 -40.050 1.000 61.641 217 THR AAA CA 1
ATOM 1249 C C . THR A 1 187 ? -30.440 -29.397 -41.554 1.000 63.718 217 THR AAA C 1
ATOM 1250 O O . THR A 1 187 ? -29.500 -29.153 -42.316 1.000 60.405 217 THR AAA O 1
ATOM 1254 N 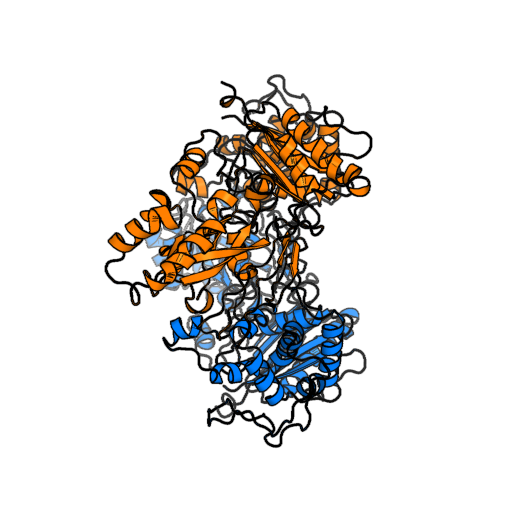N . PRO A 1 188 ? -31.706 -29.520 -42.032 1.000 66.881 218 PRO AAA N 1
ATOM 1255 C CA . PRO A 1 188 ? -32.006 -29.399 -43.457 1.000 69.247 218 PRO AAA CA 1
ATOM 1256 C C . PRO A 1 188 ? -31.920 -27.953 -43.970 1.000 76.477 218 PRO AAA C 1
ATOM 1257 O O . PRO A 1 188 ? -31.967 -27.034 -43.156 1.000 69.310 218 PRO AAA O 1
ATOM 1261 N N . GLY A 1 189 ? -31.771 -27.813 -45.292 1.000 89.416 219 GLY AAA N 1
ATOM 1262 C CA . GLY A 1 189 ? -31.674 -26.538 -46.033 1.000 95.730 219 GLY AAA CA 1
ATOM 1263 C C . GLY A 1 189 ? -32.742 -26.431 -47.111 1.000 101.208 219 GLY AAA C 1
ATOM 1264 O O . GLY A 1 189 ? -33.756 -27.169 -47.000 1.000 86.643 219 GLY AAA O 1
ATOM 1265 N N . TYR A 1 190 ? -32.547 -25.530 -48.088 1.000 115.275 220 TYR AAA N 1
ATOM 1266 C CA . TYR A 1 190 ? -33.433 -25.411 -49.278 1.000 117.853 220 TYR AAA CA 1
ATOM 1267 C C . TYR A 1 190 ? -32.748 -24.735 -50.477 1.000 121.374 220 TYR AAA C 1
ATOM 1268 O O . TYR A 1 190 ? -31.698 -24.074 -50.297 1.000 106.589 220 TYR AAA O 1
ATOM 1277 N N . GLU A 1 191 ? -33.360 -24.931 -51.659 1.000 130.216 221 GLU AAA N 1
ATOM 1278 C CA . GLU A 1 191 ? -33.106 -24.260 -52.970 1.000 121.869 221 GLU AAA CA 1
ATOM 1279 C C . GLU A 1 191 ? -34.455 -23.712 -53.489 1.000 124.146 221 GLU AAA C 1
ATOM 1280 O O . GLU A 1 191 ? -35.493 -24.331 -53.176 1.000 115.732 221 GLU AAA O 1
ATOM 1286 N N . SER A 1 192 ? -34.464 -22.600 -54.240 1.000 121.789 222 SER AAA N 1
ATOM 1287 C CA . SER A 1 192 ? -35.685 -21.998 -54.857 1.000 107.134 222 SER AAA CA 1
ATOM 1288 C C . SER A 1 192 ? -35.826 -22.483 -56.305 1.000 97.075 222 SER AAA C 1
ATOM 1289 O O . SER A 1 192 ? -36.746 -23.286 -56.541 1.000 78.400 222 SER AAA O 1
ATOM 1292 N N . ASP A 1 209 ? -29.186 -24.004 -47.777 1.000 75.437 239 ASP AAA N 1
ATOM 1293 C CA . ASP A 1 209 ? -27.954 -24.845 -47.779 1.000 79.619 239 ASP AAA CA 1
ATOM 1294 C C . ASP A 1 209 ? -27.951 -25.709 -46.511 1.000 84.814 239 ASP AAA C 1
ATOM 1295 O O . ASP A 1 209 ? -27.967 -25.152 -45.415 1.000 81.762 239 ASP AAA O 1
ATOM 1300 N N . PRO A 1 210 ? -27.974 -27.066 -46.595 1.000 85.024 240 PRO AAA N 1
ATOM 1301 C CA . PRO A 1 210 ? -28.170 -27.917 -45.418 1.000 76.132 240 PRO AAA CA 1
ATOM 1302 C C . PRO A 1 210 ? -26.912 -27.999 -44.547 1.000 70.238 240 PRO AAA C 1
ATOM 1303 O O . PRO A 1 210 ? -25.824 -27.742 -45.050 1.000 64.500 240 PRO AAA O 1
ATOM 1307 N N . THR A 1 211 ? -27.100 -28.303 -43.264 1.000 67.078 241 THR AAA N 1
ATOM 1308 C CA . THR A 1 211 ? -26.003 -28.414 -42.267 1.000 67.662 241 THR AAA CA 1
ATOM 1309 C C . THR A 1 211 ? -25.805 -29.887 -41.939 1.000 64.133 241 THR AAA C 1
ATOM 1310 O O . THR A 1 211 ? -26.784 -30.502 -41.453 1.000 59.471 241 THR AAA O 1
ATOM 1314 N N . ARG A 1 212 ? -24.604 -30.423 -42.187 1.000 65.354 242 ARG AAA N 1
ATOM 1315 C CA . ARG A 1 212 ? -24.303 -31.869 -41.992 1.000 68.429 242 ARG AAA CA 1
ATOM 1316 C C . ARG A 1 212 ? -24.485 -32.191 -40.499 1.000 71.662 242 ARG AAA C 1
ATOM 1317 O O . ARG A 1 212 ? -24.245 -31.286 -39.647 1.000 70.390 242 ARG AAA O 1
ATOM 1325 N N . GLY A 1 213 ? -24.881 -33.426 -40.186 1.000 69.841 243 GLY AAA N 1
ATOM 1326 C CA . GLY A 1 213 ? -24.801 -33.981 -38.822 1.000 60.441 243 GLY AAA CA 1
ATOM 1327 C C . GLY A 1 213 ? -23.412 -33.798 -38.227 1.000 59.332 243 GLY AAA C 1
ATOM 1328 O O . GLY A 1 213 ? -22.426 -33.687 -38.986 1.000 50.211 243 GLY AAA O 1
ATOM 1329 N N . ASN A 1 214 ? -23.327 -33.726 -36.903 1.000 55.856 244 ASN AAA N 1
ATOM 1330 C CA . ASN A 1 214 ? -22.023 -33.614 -36.206 1.000 52.701 244 ASN AAA CA 1
ATOM 1331 C C . ASN A 1 214 ? -21.349 -34.982 -36.267 1.000 46.465 244 ASN AAA C 1
ATOM 1332 O O . ASN A 1 214 ? -22.070 -35.997 -36.111 1.000 40.337 244 ASN AAA O 1
ATOM 1337 N N . ASP A 1 215 ? -20.031 -34.998 -36.475 1.000 40.996 245 ASP AAA N 1
ATOM 1338 C CA . ASP A 1 215 ? -19.219 -36.224 -36.296 1.000 41.433 245 ASP AAA CA 1
ATOM 1339 C C . ASP A 1 215 ? -19.065 -36.512 -34.803 1.000 38.809 245 ASP AAA C 1
ATOM 1340 O O . ASP A 1 215 ? -18.960 -35.550 -34.048 1.000 42.028 245 ASP AAA O 1
ATOM 1345 N N . LEU A 1 216 ? -19.118 -37.787 -34.411 1.000 38.797 246 LEU AAA N 1
ATOM 1346 C CA . LEU A 1 216 ? -18.821 -38.296 -33.047 1.000 36.507 246 LEU AAA CA 1
ATOM 1347 C C . LEU A 1 216 ? -17.498 -39.037 -33.110 1.000 37.687 246 LEU AAA C 1
ATOM 1348 O O . LEU A 1 216 ? -17.371 -39.908 -33.983 1.000 41.897 246 LEU AAA O 1
ATOM 1353 N N . TYR A 1 217 ? -16.571 -38.711 -32.217 1.000 37.682 247 TYR AAA N 1
ATOM 1354 C CA . TYR A 1 217 ? -15.406 -39.566 -31.906 1.000 39.431 247 TYR AAA CA 1
ATOM 1355 C C . TYR A 1 217 ? -15.747 -40.315 -30.630 1.000 37.741 247 TYR AAA C 1
ATOM 1356 O O . TYR A 1 217 ? -15.853 -39.647 -29.607 1.000 39.315 247 TYR AAA O 1
ATOM 1365 N N . LEU A 1 218 ? -15.967 -41.630 -30.704 1.000 36.406 248 LEU AAA N 1
ATOM 1366 C CA . LEU A 1 218 ? -16.213 -42.442 -29.489 1.000 36.409 248 LEU AAA CA 1
ATOM 1367 C C . LEU A 1 218 ? -14.915 -42.540 -28.688 1.000 37.285 248 LEU AAA C 1
ATOM 1368 O O . LEU A 1 218 ? -13.804 -42.349 -29.259 1.000 39.843 248 LEU AAA O 1
ATOM 1373 N N . SER A 1 219 ? -15.059 -42.851 -27.405 1.000 36.926 249 SER AAA N 1
ATOM 1374 C CA . SER A 1 219 ? -13.944 -43.177 -26.486 1.000 36.923 249 SER AAA CA 1
ATOM 1375 C C . SER A 1 219 ? -13.433 -44.589 -26.767 1.000 36.809 249 SER AAA C 1
ATOM 1376 O O . SER A 1 219 ? -12.299 -44.881 -26.373 1.000 38.759 249 SER AAA O 1
ATOM 1379 N N . LEU A 1 220 ? -14.230 -45.435 -27.420 1.000 37.723 250 LEU AAA N 1
ATOM 1380 C CA . LEU A 1 220 ? -13.835 -46.837 -27.714 1.000 39.568 250 LEU AAA CA 1
ATOM 1381 C C . LEU A 1 220 ? -12.616 -46.830 -28.646 1.000 39.946 250 LEU AAA C 1
ATOM 1382 O O . LEU A 1 220 ? -12.468 -45.864 -29.432 1.000 38.245 250 LEU AAA O 1
ATOM 1387 N N . ASP A 1 221 ? -11.762 -47.848 -28.514 1.000 39.545 251 ASP AAA N 1
ATOM 1388 C CA . ASP A 1 221 ? -10.503 -48.038 -29.282 1.000 38.564 251 ASP AAA CA 1
ATOM 1389 C C . ASP A 1 221 ? -10.685 -49.264 -30.178 1.000 39.910 251 ASP AAA C 1
ATOM 1390 O O . ASP A 1 221 ? -10.985 -50.355 -29.613 1.000 36.346 251 ASP AAA O 1
ATOM 1395 N N . TYR A 1 222 ? -10.525 -49.091 -31.497 1.000 41.098 252 TYR AAA N 1
ATOM 1396 C CA . TYR A 1 222 ? -10.652 -50.168 -32.510 1.000 43.098 252 TYR AAA CA 1
ATOM 1397 C C . TYR A 1 222 ? -9.905 -51.421 -32.033 1.000 40.698 252 TYR AAA C 1
ATOM 1398 O O . TYR A 1 222 ? -10.530 -52.494 -31.861 1.000 36.193 252 TYR AAA O 1
ATOM 1407 N N . GLY A 1 223 ? -8.602 -51.264 -31.792 1.000 41.690 253 GLY AAA N 1
ATOM 1408 C CA . GLY A 1 223 ? -7.690 -52.350 -31.391 1.000 42.476 253 GLY AAA CA 1
ATOM 1409 C C . GLY A 1 223 ? -8.181 -53.078 -30.157 1.000 44.935 253 GLY AAA C 1
ATOM 1410 O O . GLY A 1 223 ? -8.292 -54.322 -30.204 1.000 48.739 253 GLY AAA O 1
ATOM 1411 N N . LEU A 1 224 ? -8.511 -52.338 -29.097 1.000 43.071 254 LEU AAA N 1
ATOM 1412 C CA . LEU A 1 224 ? -8.969 -52.955 -27.828 1.000 42.926 254 LEU AAA CA 1
ATOM 1413 C C . LEU A 1 224 ? -10.276 -53.708 -28.081 1.000 41.433 254 LEU AAA C 1
ATOM 1414 O O . LEU A 1 224 ? -10.400 -54.828 -27.557 1.000 43.215 254 LEU AAA O 1
ATOM 1419 N N . GLN A 1 225 ? -11.188 -53.137 -28.871 1.000 41.930 255 GLN AAA N 1
ATOM 1420 C CA . GLN A 1 225 ? -12.499 -53.770 -29.182 1.000 45.013 255 GLN AAA CA 1
ATOM 1421 C C . GLN A 1 225 ? -12.263 -55.108 -29.903 1.000 44.285 255 GLN AAA C 1
ATOM 1422 O O . GLN A 1 225 ? -12.963 -56.099 -29.556 1.000 41.579 255 GLN AAA O 1
ATOM 1428 N N . VAL A 1 226 ? -11.315 -55.136 -30.847 1.000 42.109 256 VAL AAA N 1
ATOM 1429 C CA . VAL A 1 226 ? -10.927 -56.366 -31.601 1.000 42.596 256 VAL AAA CA 1
ATOM 1430 C C . VAL A 1 226 ? -10.505 -57.437 -30.590 1.000 43.986 256 VAL AAA C 1
ATOM 1431 O O . VAL A 1 226 ? -11.137 -58.524 -30.568 1.000 47.773 256 VAL AAA O 1
ATOM 1435 N N . VAL A 1 227 ? -9.510 -57.115 -29.757 1.000 42.011 257 VAL AAA N 1
ATOM 1436 C CA . VAL A 1 227 ? -8.889 -58.081 -28.805 1.000 40.217 257 VAL AAA CA 1
ATOM 1437 C C . VAL A 1 227 ? -9.971 -58.603 -27.853 1.000 39.448 257 VAL AAA C 1
ATOM 1438 O O . VAL A 1 227 ? -10.042 -59.815 -27.659 1.000 37.106 257 VAL AAA O 1
ATOM 1442 N N . ALA A 1 228 ? -10.773 -57.721 -27.269 1.000 41.186 258 ALA AAA N 1
ATOM 1443 C CA . ALA A 1 228 ? -11.870 -58.104 -26.352 1.000 45.860 258 ALA AAA CA 1
ATOM 1444 C C . ALA A 1 228 ? -12.857 -59.035 -27.065 1.000 45.766 258 ALA AAA C 1
ATOM 1445 O O . ALA A 1 228 ? -13.273 -60.019 -26.435 1.000 44.390 258 ALA AAA O 1
ATOM 1447 N N . SER A 1 229 ? -13.222 -58.726 -28.315 1.000 50.910 259 SER AAA N 1
ATOM 1448 C CA . SER A 1 229 ? -14.165 -59.530 -29.146 1.000 52.833 259 SER AAA CA 1
ATOM 1449 C C . SER A 1 229 ? -13.570 -60.913 -29.434 1.000 52.743 259 SER AAA C 1
ATOM 1450 O O . SER A 1 229 ? -14.324 -61.919 -29.338 1.000 47.442 259 SER AAA O 1
ATOM 1453 N N . GLN A 1 230 ? -12.276 -60.950 -29.779 1.000 47.592 260 GLN AAA N 1
ATOM 1454 C CA . GLN A 1 230 ? -11.515 -62.203 -29.999 1.000 47.324 260 GLN AAA CA 1
ATOM 1455 C C . GLN A 1 230 ? -11.680 -63.129 -28.799 1.000 44.774 260 GLN AAA C 1
ATOM 1456 O O . GLN A 1 230 ? -11.917 -64.297 -29.019 1.000 51.772 260 GLN AAA O 1
ATOM 1462 N N . GLN A 1 231 ? -11.599 -62.609 -27.583 1.000 50.547 261 GLN AAA N 1
ATOM 1463 C CA . GLN A 1 231 ? -11.618 -63.428 -26.340 1.000 49.160 261 GLN AAA CA 1
ATOM 1464 C C . GLN A 1 231 ? -12.989 -64.071 -26.148 1.000 48.346 261 GLN AAA C 1
ATOM 1465 O O . GLN A 1 231 ? -13.019 -65.153 -25.565 1.000 48.132 261 GLN AAA O 1
ATOM 1471 N N . LEU A 1 232 ? -14.071 -63.448 -26.613 1.000 49.704 262 LEU AAA N 1
ATOM 1472 C CA . LEU A 1 232 ? -15.435 -64.013 -26.436 1.000 55.497 262 LEU AAA CA 1
ATOM 1473 C C . LEU A 1 232 ? -15.925 -64.673 -27.741 1.000 56.903 262 LEU AAA C 1
ATOM 1474 O O . LEU A 1 232 ? -17.099 -65.105 -27.766 1.000 54.115 262 LEU AAA O 1
ATOM 1479 N N . ALA A 1 233 ? -15.050 -64.806 -28.753 1.000 59.962 263 ALA AAA N 1
ATOM 1480 C CA . ALA A 1 233 ? -15.283 -65.567 -30.008 1.000 57.994 263 ALA AAA CA 1
ATOM 1481 C C . ALA A 1 233 ? -15.816 -66.968 -29.683 1.000 56.552 263 ALA AAA C 1
ATOM 1482 O O . ALA A 1 233 ? -15.127 -67.730 -28.970 1.000 51.098 263 ALA AAA O 1
ATOM 1484 N N . GLY A 1 234 ? -17.032 -67.260 -30.150 1.000 53.207 264 GLY AAA N 1
ATOM 1485 C CA . GLY A 1 234 ? -17.718 -68.548 -29.956 1.000 52.037 264 GLY AAA CA 1
ATOM 1486 C C . GLY A 1 234 ? -18.099 -68.786 -28.513 1.000 52.638 264 GLY AAA C 1
ATOM 1487 O O . GLY A 1 234 ? -18.312 -69.963 -28.166 1.000 57.645 264 GLY AAA O 1
ATOM 1488 N N . ARG A 1 235 ? -18.185 -67.727 -27.697 1.000 54.313 265 ARG AAA N 1
ATOM 1489 C CA . ARG A 1 235 ? -18.558 -67.805 -26.260 1.000 54.746 265 ARG AAA CA 1
ATOM 1490 C C . ARG A 1 235 ? -19.670 -66.786 -26.018 1.000 52.938 265 ARG AAA C 1
ATOM 1491 O O . ARG A 1 235 ? -19.676 -65.772 -26.724 1.000 54.630 265 ARG AAA O 1
ATOM 1499 N N . ARG A 1 236 ? -20.609 -67.079 -25.116 1.000 56.365 266 ARG AAA N 1
ATOM 1500 C CA . ARG A 1 236 ? -21.582 -66.074 -24.610 1.000 61.597 266 ARG AAA CA 1
ATOM 1501 C C . ARG A 1 236 ? -20.931 -65.285 -23.466 1.000 56.950 266 ARG AAA C 1
ATOM 1502 O O . ARG A 1 236 ? -20.201 -65.892 -22.663 1.000 51.831 266 ARG AAA O 1
ATOM 1510 N N . GLY A 1 237 ? -21.221 -63.987 -23.384 1.000 56.434 267 GLY AAA N 1
ATOM 1511 C CA . GLY A 1 237 ? -20.788 -63.125 -22.273 1.000 54.706 267 GLY AAA CA 1
ATOM 1512 C C . GLY A 1 237 ? -20.560 -61.692 -22.698 1.000 50.953 267 GLY AAA C 1
ATOM 1513 O O . GLY A 1 237 ? -21.092 -61.281 -23.746 1.000 54.612 267 GLY AAA O 1
ATOM 1514 N N . ALA A 1 238 ? -19.787 -60.954 -21.905 1.000 47.769 268 ALA AAA N 1
ATOM 1515 C CA . ALA A 1 238 ? -19.587 -59.502 -22.076 1.000 43.596 268 ALA AAA CA 1
ATOM 1516 C C . ALA A 1 238 ? -18.250 -59.076 -21.478 1.000 39.709 268 ALA AAA C 1
ATOM 1517 O O . ALA A 1 238 ? -17.835 -59.670 -20.486 1.000 38.991 268 ALA AAA O 1
ATOM 1519 N N . ILE A 1 239 ? -17.602 -58.100 -22.106 1.000 39.392 269 ILE AAA N 1
ATOM 1520 C CA . ILE A 1 239 ? -16.378 -57.413 -21.607 1.000 39.630 269 ILE AAA CA 1
ATOM 1521 C C . ILE A 1 239 ? -16.614 -55.916 -21.757 1.000 39.147 269 ILE AAA C 1
ATOM 1522 O O . ILE A 1 239 ? -16.878 -55.486 -22.895 1.000 44.635 269 ILE AAA O 1
ATOM 1527 N N . VAL A 1 240 ? -16.520 -55.173 -20.656 1.000 39.272 270 VAL AAA N 1
ATOM 1528 C CA . VAL A 1 240 ? -16.492 -53.682 -20.627 1.000 37.697 270 VAL AAA CA 1
ATOM 1529 C C . VAL A 1 240 ? -15.126 -53.254 -20.090 1.000 34.826 270 VAL AAA C 1
ATOM 1530 O O . VAL A 1 240 ? -14.741 -53.788 -19.057 1.000 35.613 270 VAL AAA O 1
ATOM 1534 N N . ALA A 1 241 ? -14.424 -52.355 -20.776 1.000 32.688 271 ALA AAA N 1
ATOM 1535 C CA . ALA A 1 241 ? -13.224 -51.657 -20.259 1.000 35.952 271 ALA AAA CA 1
ATOM 1536 C C . ALA A 1 241 ? -13.586 -50.179 -20.079 1.000 38.790 271 ALA AAA C 1
ATOM 1537 O O . ALA A 1 241 ? -14.263 -49.645 -20.985 1.000 38.275 271 ALA AAA O 1
ATOM 1539 N N . ILE A 1 242 ? -13.188 -49.573 -18.953 1.000 39.254 272 ILE AAA N 1
ATOM 1540 C CA . ILE A 1 242 ? -13.423 -48.138 -18.624 1.000 37.415 272 ILE AAA CA 1
ATOM 1541 C C . ILE A 1 242 ? -12.082 -47.511 -18.245 1.000 39.128 272 ILE AAA C 1
ATOM 1542 O O . ILE A 1 242 ? -11.320 -48.176 -17.524 1.000 40.221 272 ILE AAA O 1
ATOM 1547 N N . ASP A 1 243 ? -11.813 -46.282 -18.701 1.000 39.982 273 ASP AAA N 1
ATOM 1548 C CA . ASP A 1 243 ? -10.727 -45.430 -18.143 1.000 41.214 273 ASP AAA CA 1
ATOM 1549 C C . ASP A 1 243 ? -11.196 -44.961 -16.768 1.000 39.039 273 ASP AAA C 1
ATOM 1550 O O . ASP A 1 243 ? -12.119 -44.152 -16.700 1.000 37.253 273 ASP AAA O 1
ATOM 1555 N N . PRO A 1 244 ? -10.596 -45.419 -15.640 1.000 40.489 274 PRO AAA N 1
ATOM 1556 C CA . PRO A 1 244 ? -11.074 -45.009 -14.316 1.000 41.393 274 PRO AAA CA 1
ATOM 1557 C C . PRO A 1 244 ? -10.897 -43.504 -14.026 1.000 40.295 274 PRO AAA C 1
ATOM 1558 O O . PRO A 1 244 ? -11.639 -42.953 -13.231 1.000 35.007 274 PRO AAA O 1
ATOM 1562 N N . ARG A 1 245 ? -9.956 -42.857 -14.713 1.000 36.661 275 ARG AAA N 1
ATOM 1563 C CA . ARG A 1 245 ? -9.713 -41.404 -14.573 1.000 34.839 275 ARG AAA CA 1
ATOM 1564 C C . ARG A 1 245 ? -10.880 -40.584 -15.115 1.000 34.133 275 ARG AAA C 1
ATOM 1565 O O . ARG A 1 245 ? -10.979 -39.430 -14.675 1.000 36.984 275 ARG AAA O 1
ATOM 1573 N N . THR A 1 246 ? -11.692 -41.115 -16.038 1.000 33.522 276 THR AAA N 1
ATOM 1574 C CA . THR A 1 246 ? -12.722 -40.317 -16.764 1.000 33.784 276 THR AAA CA 1
ATOM 1575 C C . THR A 1 246 ? -14.099 -40.975 -16.798 1.000 33.511 276 THR AAA C 1
ATOM 1576 O O . THR A 1 246 ? -15.068 -40.227 -16.812 1.000 31.499 276 THR AAA O 1
ATOM 1580 N N . GLY A 1 247 ? -14.199 -42.304 -16.843 1.000 36.028 277 GLY AAA N 1
ATOM 1581 C CA . GLY A 1 247 ? -15.471 -43.010 -17.113 1.000 36.585 277 GLY AAA CA 1
ATOM 1582 C C . GLY A 1 247 ? -15.667 -43.286 -18.589 1.000 34.909 277 GLY AAA C 1
ATOM 1583 O O . GLY A 1 247 ? -16.738 -43.791 -18.956 1.000 36.766 277 GLY AAA O 1
ATOM 1584 N N . GLU A 1 248 ? -14.671 -42.954 -19.407 1.000 33.423 278 GLU AAA N 1
ATOM 1585 C CA . GLU A 1 248 ? -14.616 -43.317 -20.834 1.000 35.467 278 GLU AAA CA 1
ATOM 1586 C C . GLU A 1 248 ? -14.640 -44.839 -20.949 1.000 36.197 278 GLU AAA C 1
ATOM 1587 O O . GLU A 1 248 ? -13.780 -45.462 -20.335 1.000 34.534 278 GLU AAA O 1
ATOM 1593 N N . ILE A 1 249 ? -15.607 -45.376 -21.694 1.000 35.220 279 ILE AAA N 1
ATOM 1594 C CA . ILE A 1 249 ? -15.635 -46.794 -22.135 1.000 34.240 279 ILE AAA CA 1
ATOM 1595 C C . ILE A 1 249 ? -14.630 -46.943 -23.286 1.000 35.283 279 ILE AAA C 1
ATOM 1596 O O . ILE A 1 249 ? -14.818 -46.267 -24.312 1.000 35.083 279 ILE AAA O 1
ATOM 1601 N N . LEU A 1 250 ? -13.592 -47.770 -23.100 1.000 35.865 280 LEU AAA N 1
ATOM 1602 C CA . LEU A 1 250 ? -12.499 -48.055 -24.083 1.000 37.017 280 LEU AAA CA 1
ATOM 1603 C C . LEU A 1 250 ? -12.844 -49.284 -24.946 1.000 36.189 280 LEU AAA C 1
ATOM 1604 O O . LEU A 1 250 ? -12.321 -49.409 -26.064 1.000 37.077 280 LEU AAA O 1
ATOM 1609 N N . ALA A 1 251 ? -13.656 -50.196 -24.433 1.000 35.345 281 ALA AAA N 1
ATOM 1610 C CA . ALA A 1 251 ? -14.169 -51.361 -25.173 1.000 34.643 281 ALA AAA CA 1
ATOM 1611 C C . ALA A 1 251 ? -15.506 -51.766 -24.559 1.000 35.215 281 ALA AAA C 1
ATOM 1612 O O . ALA A 1 251 ? -15.640 -51.630 -23.333 1.000 34.816 281 ALA AAA O 1
ATOM 1614 N N . LEU A 1 252 ? -16.456 -52.218 -25.378 1.000 35.602 282 LEU AAA N 1
ATOM 1615 C CA . LEU A 1 252 ? -17.767 -52.726 -24.898 1.000 36.626 282 LEU AAA CA 1
ATOM 1616 C C . LEU A 1 252 ? -18.221 -53.852 -25.826 1.000 35.805 282 LEU AAA C 1
ATOM 1617 O O . LEU A 1 252 ? -18.651 -53.557 -26.936 1.000 37.056 282 LEU AAA O 1
ATOM 1622 N N . VAL A 1 253 ? -18.094 -55.098 -25.378 1.000 36.551 283 VAL AAA N 1
ATOM 1623 C CA . VAL A 1 253 ? -18.340 -56.317 -26.197 1.000 36.842 283 VAL AAA CA 1
ATOM 1624 C C . VAL A 1 253 ? -19.458 -57.099 -25.515 1.000 40.084 283 VAL AAA C 1
ATOM 1625 O O . VAL A 1 253 ? -19.339 -57.358 -24.313 1.000 38.518 283 VAL AAA O 1
ATOM 1629 N N . SER A 1 254 ? -20.543 -57.360 -26.245 1.000 44.650 284 SER AAA N 1
ATOM 1630 C CA . SER A 1 254 ? -21.544 -58.408 -25.932 1.000 46.154 284 SER AAA CA 1
ATOM 1631 C C . SER A 1 254 ? -21.387 -59.453 -27.029 1.000 48.442 284 SER AAA C 1
ATOM 1632 O O . SER A 1 254 ? -21.218 -59.024 -28.205 1.000 44.979 284 SER AAA O 1
ATOM 1635 N N . SER A 1 255 ? -21.345 -60.732 -26.637 1.000 50.820 285 SER AAA N 1
ATOM 1636 C CA . SER A 1 255 ? -21.070 -61.893 -27.525 1.000 53.974 285 SER AAA CA 1
ATOM 1637 C C . SER A 1 255 ? -22.195 -62.916 -27.370 1.000 57.666 285 SER AAA C 1
ATOM 1638 O O . SER A 1 255 ? -22.629 -63.183 -26.253 1.000 58.120 285 SER AAA O 1
ATOM 1641 N N . PRO A 1 256 ? -22.751 -63.503 -28.454 1.000 57.596 286 PRO AAA N 1
ATOM 1642 C CA . PRO A 1 256 ? -22.388 -63.167 -29.827 1.000 53.741 286 PRO AAA CA 1
ATOM 1643 C C . PRO A 1 256 ? -22.947 -61.804 -30.274 1.000 52.427 286 PRO AAA C 1
ATOM 1644 O O . PRO A 1 256 ? -23.804 -61.208 -29.592 1.000 48.833 286 PRO AAA O 1
ATOM 1648 N N . SER A 1 257 ? -22.393 -61.329 -31.390 1.000 48.636 287 SER AAA N 1
ATOM 1649 C CA . SER A 1 257 ? -22.741 -60.059 -32.064 1.000 45.836 287 SER AAA CA 1
ATOM 1650 C C . SER A 1 257 ? -23.651 -60.375 -33.253 1.000 47.607 287 SER AAA C 1
ATOM 1651 O O . SER A 1 257 ? -24.172 -61.502 -33.319 1.000 49.052 287 SER AAA O 1
ATOM 1654 N N . PHE A 1 258 ? -23.857 -59.400 -34.139 1.000 46.431 288 PHE AAA N 1
ATOM 1655 C CA . PHE A 1 258 ? -24.694 -59.507 -35.354 1.000 47.730 288 PHE AAA CA 1
ATOM 1656 C C . PHE A 1 258 ? -24.201 -58.452 -36.336 1.000 49.336 288 PHE AAA C 1
ATOM 1657 O O . PHE A 1 258 ? -23.409 -57.593 -35.950 1.000 49.816 288 PHE AAA O 1
ATOM 1665 N N . ASN A 1 259 ? -24.644 -58.540 -37.585 1.000 54.441 289 ASN AAA N 1
ATOM 1666 C CA . ASN A 1 259 ? -24.337 -57.527 -38.619 1.000 53.917 289 ASN AAA CA 1
ATOM 1667 C C . ASN A 1 259 ? -25.431 -56.467 -38.564 1.000 55.509 289 ASN AAA C 1
ATOM 1668 O O . ASN A 1 259 ? -26.581 -56.765 -38.863 1.000 51.519 289 ASN AAA O 1
ATOM 1673 N N . PRO A 1 260 ? -25.120 -55.212 -38.167 1.000 57.790 290 PRO AAA N 1
ATOM 1674 C CA . PRO A 1 260 ? -26.120 -54.146 -38.156 1.000 58.179 290 PRO AAA CA 1
ATOM 1675 C C . PRO A 1 260 ? -26.468 -53.613 -39.555 1.000 54.919 290 PRO AAA C 1
ATOM 1676 O O . PRO A 1 260 ? -27.517 -52.994 -39.677 1.000 57.666 290 PRO AAA O 1
ATOM 1680 N N . ASN A 1 261 ? -25.630 -53.877 -40.570 1.000 47.031 291 ASN AAA N 1
ATOM 1681 C CA . ASN A 1 261 ? -25.903 -53.478 -41.977 1.000 44.568 291 ASN AAA CA 1
ATOM 1682 C C . ASN A 1 261 ? -27.190 -54.154 -42.479 1.000 44.763 291 ASN AAA C 1
ATOM 1683 O O . ASN A 1 261 ? -27.846 -53.563 -43.343 1.000 48.546 291 ASN AAA O 1
ATOM 1688 N N . LEU A 1 262 ? -27.578 -55.304 -41.916 1.000 43.318 292 LEU AAA N 1
ATOM 1689 C CA . LEU A 1 262 ? -28.825 -56.025 -42.275 1.000 47.295 292 LEU AAA CA 1
ATOM 1690 C C . LEU A 1 262 ? -30.056 -55.173 -41.969 1.000 51.859 292 LEU AAA C 1
ATOM 1691 O O . LEU A 1 262 ? -31.115 -55.486 -42.575 1.000 60.087 292 LEU AAA O 1
ATOM 1696 N N . PHE A 1 263 ? -29.958 -54.190 -41.062 1.000 49.460 293 PHE AAA N 1
ATOM 1697 C CA . PHE A 1 263 ? -31.125 -53.421 -40.553 1.000 52.164 293 PHE AAA CA 1
ATOM 1698 C C . PHE A 1 263 ? -31.304 -52.082 -41.277 1.000 53.957 293 PHE AAA C 1
ATOM 1699 O O . PHE A 1 263 ? -32.438 -51.540 -41.147 1.000 58.681 293 PHE AAA O 1
ATOM 1707 N N . VAL A 1 264 ? -30.273 -51.587 -41.982 1.000 54.318 294 VAL AAA N 1
ATOM 1708 C CA . VAL A 1 264 ? -30.165 -50.181 -42.487 1.000 60.617 294 VAL AAA CA 1
ATOM 1709 C C . VAL A 1 264 ? -31.358 -49.869 -43.403 1.000 69.621 294 VAL AAA C 1
ATOM 1710 O O . VAL A 1 264 ? -32.115 -48.947 -43.072 1.000 70.189 294 VAL AAA O 1
ATOM 1714 N N . THR A 1 265 ? -31.485 -50.580 -44.529 1.000 81.623 295 THR AAA N 1
ATOM 1715 C CA . THR A 1 265 ? -32.611 -50.458 -45.499 1.000 82.100 295 THR AAA CA 1
ATOM 1716 C C . THR A 1 265 ? -33.446 -51.731 -45.391 1.000 81.832 295 THR AAA C 1
ATOM 1717 O O . THR A 1 265 ? -33.461 -52.521 -46.354 1.000 87.817 295 THR AAA O 1
ATOM 1721 N N . GLY A 1 266 ? -34.053 -51.945 -44.222 1.000 81.102 296 GLY AAA N 1
ATOM 1722 C CA . GLY A 1 266 ? -34.989 -53.053 -43.945 1.000 82.964 296 GLY AAA CA 1
ATOM 1723 C C . GLY A 1 266 ? -34.296 -54.404 -43.806 1.000 84.583 296 GLY AAA C 1
ATOM 1724 O O . GLY A 1 266 ? -33.323 -54.680 -44.548 1.000 84.136 296 GLY AAA O 1
ATOM 1725 N N . ILE A 1 267 ? -34.783 -55.231 -42.880 1.000 82.065 297 ILE AAA N 1
ATOM 1726 C CA . ILE A 1 267 ? -34.280 -56.619 -42.653 1.000 83.432 297 ILE AAA CA 1
ATOM 1727 C C . ILE A 1 267 ? -35.409 -57.575 -43.043 1.000 91.194 297 ILE AAA C 1
ATOM 1728 O O . ILE A 1 267 ? -36.553 -57.343 -42.610 1.000 89.812 297 ILE AAA O 1
ATOM 1733 N N . ASN A 1 268 ? -35.101 -58.587 -43.859 1.000 106.164 298 ASN AAA N 1
ATOM 1734 C CA . ASN A 1 268 ? -36.075 -59.624 -44.307 1.000 115.182 298 ASN AAA CA 1
ATOM 1735 C C . ASN A 1 268 ? -36.444 -60.503 -43.102 1.000 113.956 298 ASN AAA C 1
ATOM 1736 O O . ASN A 1 268 ? -35.521 -60.922 -42.376 1.000 122.656 298 ASN AAA O 1
ATOM 1741 N N . HIS A 1 269 ? -37.745 -60.774 -42.915 1.000 108.875 299 HIS AAA N 1
ATOM 1742 C CA . HIS A 1 269 ? -38.334 -61.527 -41.769 1.000 104.819 299 HIS AAA CA 1
ATOM 1743 C C . HIS A 1 269 ? -37.667 -62.908 -41.624 1.000 97.417 299 HIS AAA C 1
ATOM 1744 O O . HIS A 1 269 ? -37.699 -63.442 -40.501 1.000 93.016 299 HIS AAA O 1
ATOM 1751 N N . LYS A 1 270 ? -37.083 -63.459 -42.701 1.000 95.769 300 LYS AAA N 1
ATOM 1752 C CA . LYS A 1 270 ? -36.198 -64.658 -42.663 1.000 98.433 300 LYS AAA CA 1
ATOM 1753 C C . LYS A 1 270 ? -34.944 -64.350 -41.829 1.000 97.175 300 LYS AAA C 1
ATOM 1754 O O . LYS A 1 270 ? -34.708 -65.085 -40.854 1.000 91.963 300 LYS AAA O 1
ATOM 1760 N N . ASP A 1 271 ? -34.177 -63.314 -42.193 1.000 98.516 301 ASP AAA N 1
ATOM 1761 C CA . ASP A 1 271 ? -32.890 -62.939 -41.531 1.000 101.491 301 ASP AAA CA 1
ATOM 1762 C C . ASP A 1 271 ? -33.100 -62.490 -40.076 1.000 97.138 301 ASP AAA C 1
ATOM 1763 O O . ASP A 1 271 ? -32.257 -62.859 -39.239 1.000 86.752 301 ASP AAA O 1
ATOM 1768 N N . TYR A 1 272 ? -34.141 -61.702 -39.789 1.000 91.237 302 TYR AAA N 1
ATOM 1769 C CA . TYR A 1 272 ? -34.451 -61.192 -38.426 1.000 88.694 302 TYR AAA CA 1
ATOM 1770 C C . TYR A 1 272 ? -34.832 -62.359 -37.502 1.000 89.944 302 TYR AAA C 1
ATOM 1771 O O . TYR A 1 272 ? -34.348 -62.378 -36.356 1.000 94.774 302 TYR AAA O 1
ATOM 1780 N N . SER A 1 273 ? -35.680 -63.285 -37.964 1.000 92.485 303 SER AAA N 1
ATOM 1781 C CA . SER A 1 273 ? -36.185 -64.420 -37.147 1.000 91.925 303 SER AAA CA 1
ATOM 1782 C C . SER A 1 273 ? -35.049 -65.405 -36.842 1.000 89.845 303 SER AAA C 1
ATOM 1783 O O . SER A 1 273 ? -35.108 -66.013 -35.765 1.000 84.350 303 SER AAA O 1
ATOM 1786 N N . SER A 1 274 ? -34.055 -65.559 -37.734 1.000 94.699 304 SER AAA N 1
ATOM 1787 C CA . SER A 1 274 ? -32.825 -66.358 -37.460 1.000 92.100 304 SER AAA CA 1
ATOM 1788 C C . SER A 1 274 ? -32.130 -65.774 -36.226 1.000 85.473 304 SER AAA C 1
ATOM 1789 O O . SER A 1 274 ? -31.873 -66.559 -35.305 1.000 85.661 304 SER AAA O 1
ATOM 1792 N N . LEU A 1 275 ? -31.947 -64.444 -36.183 1.000 83.261 305 LEU AAA N 1
ATOM 1793 C CA . LEU A 1 275 ? -31.296 -63.694 -35.074 1.000 73.294 305 LEU AAA CA 1
ATOM 1794 C C . LEU A 1 275 ? -32.193 -63.697 -33.824 1.000 76.947 305 LEU AAA C 1
ATOM 1795 O O . LEU A 1 275 ? -31.667 -64.015 -32.754 1.000 78.101 305 LEU AAA O 1
ATOM 1800 N N . ARG A 1 276 ? -33.487 -63.377 -33.931 1.000 82.788 306 ARG AAA N 1
ATOM 1801 C CA . ARG A 1 276 ? -34.388 -63.273 -32.739 1.000 90.891 306 ARG AAA CA 1
ATOM 1802 C C . ARG A 1 276 ? -34.639 -64.677 -32.150 1.000 85.442 306 ARG AAA C 1
ATOM 1803 O O . ARG A 1 276 ? -34.602 -64.791 -30.914 1.000 81.889 306 ARG AAA O 1
ATOM 1811 N N . ASP A 1 277 ? -34.876 -65.707 -32.975 1.000 92.893 307 ASP AAA N 1
ATOM 1812 C CA . ASP A 1 277 ? -35.147 -67.098 -32.503 1.000 95.930 307 ASP AAA CA 1
ATOM 1813 C C . ASP A 1 277 ? -33.849 -67.859 -32.188 1.000 88.461 307 ASP AAA C 1
ATOM 1814 O O . ASP A 1 277 ? -33.984 -68.965 -31.625 1.000 89.632 307 ASP AAA O 1
ATOM 1819 N N . ASN A 1 278 ? -32.657 -67.342 -32.538 1.000 75.338 308 ASN AAA N 1
ATOM 1820 C CA . ASN A 1 278 ? -31.361 -67.983 -32.176 1.000 69.329 308 ASN AAA CA 1
ATOM 1821 C C . ASN A 1 278 ? -31.285 -68.082 -30.647 1.000 73.922 308 ASN AAA C 1
ATOM 1822 O O . ASN A 1 278 ? -31.662 -67.102 -29.967 1.000 67.275 308 ASN AAA O 1
ATOM 1827 N N . ILE A 1 279 ? -30.806 -69.233 -30.158 1.000 73.554 309 ILE AAA N 1
ATOM 1828 C CA . ILE A 1 279 ? -30.719 -69.613 -28.715 1.000 72.239 309 ILE AAA CA 1
ATOM 1829 C C . ILE A 1 279 ? -29.624 -68.772 -28.026 1.000 75.213 309 ILE AAA C 1
ATOM 1830 O O . ILE A 1 279 ? -29.828 -68.396 -26.854 1.000 77.702 309 ILE AAA O 1
ATOM 1835 N N . ASP A 1 280 ? -28.519 -68.457 -28.717 1.000 68.827 310 ASP AAA N 1
ATOM 1836 C CA . ASP A 1 280 ? -27.391 -67.669 -28.143 1.000 66.104 310 ASP AAA CA 1
ATOM 1837 C C . ASP A 1 280 ? -27.703 -66.162 -28.111 1.000 63.352 310 ASP AAA C 1
ATOM 1838 O O . ASP A 1 280 ? -26.848 -65.432 -27.604 1.000 57.990 310 ASP AAA O 1
ATOM 1843 N N . GLN A 1 281 ? -28.856 -65.708 -28.626 1.000 69.260 311 GLN AAA N 1
ATOM 1844 C CA . GLN A 1 281 ? -29.473 -64.370 -28.368 1.000 68.945 311 GLN AAA CA 1
ATOM 1845 C C . GLN A 1 281 ? -28.542 -63.233 -28.793 1.000 69.872 311 GLN AAA C 1
ATOM 1846 O O . GLN A 1 281 ? -28.141 -62.416 -27.973 1.000 79.362 311 GLN AAA O 1
ATOM 1852 N N . PRO A 1 282 ? -28.143 -63.143 -30.079 1.000 70.552 312 PRO AAA N 1
ATOM 1853 C CA . PRO A 1 282 ? -27.095 -62.212 -30.496 1.000 69.278 312 PRO AAA CA 1
ATOM 1854 C C . PRO A 1 282 ? -27.551 -60.749 -30.506 1.000 64.749 312 PRO AAA C 1
ATOM 1855 O O . PRO A 1 282 ? -26.707 -59.899 -30.391 1.000 71.882 312 PRO AAA O 1
ATOM 1859 N N . LEU A 1 283 ? -28.855 -60.496 -30.650 1.000 63.107 313 LEU AAA N 1
ATOM 1860 C CA . LEU A 1 283 ? -29.421 -59.124 -30.621 1.000 63.735 313 LEU AAA CA 1
ATOM 1861 C C . LEU A 1 283 ? -29.431 -58.555 -29.202 1.000 61.427 313 LEU AAA C 1
ATOM 1862 O O . LEU A 1 283 ? -29.662 -57.337 -29.101 1.000 60.844 313 LEU AAA O 1
ATOM 1867 N N . TYR A 1 284 ? -29.248 -59.388 -28.167 1.000 58.983 314 TYR AAA N 1
ATOM 1868 C CA . TYR A 1 284 ? -29.279 -58.978 -26.738 1.000 57.405 314 TYR AAA CA 1
ATOM 1869 C C . TYR A 1 284 ? -27.924 -58.391 -26.321 1.000 53.254 314 TYR AAA C 1
ATOM 1870 O O . TYR A 1 284 ? -26.874 -59.079 -26.524 1.000 48.135 314 TYR AAA O 1
ATOM 1879 N N . ASN A 1 285 ? -27.956 -57.174 -25.746 1.000 48.890 315 ASN AAA N 1
ATOM 1880 C CA . ASN A 1 285 ? -26.742 -56.461 -25.273 1.000 46.126 315 ASN AAA CA 1
ATOM 1881 C C . ASN A 1 285 ? -26.463 -56.860 -23.825 1.000 44.682 315 ASN AAA C 1
ATOM 1882 O O . ASN A 1 285 ? -26.999 -56.219 -22.904 1.000 44.427 315 ASN AAA O 1
ATOM 1887 N N . ARG A 1 286 ? -25.619 -57.869 -23.649 1.000 43.837 316 ARG AAA N 1
ATOM 1888 C CA . ARG A 1 286 ? -25.282 -58.440 -22.324 1.000 44.496 316 ARG AAA CA 1
ATOM 1889 C C . ARG A 1 286 ? -24.518 -57.416 -21.473 1.000 43.016 316 ARG AAA C 1
ATOM 1890 O O . ARG A 1 286 ? -24.630 -57.500 -20.236 1.000 42.327 316 ARG AAA O 1
ATOM 1898 N N . ALA A 1 287 ? -23.763 -56.509 -22.105 1.000 41.744 317 ALA AAA N 1
ATOM 1899 C CA . ALA A 1 287 ? -22.957 -55.457 -21.441 1.000 43.134 317 ALA AAA CA 1
ATOM 1900 C C . ALA A 1 287 ? -23.860 -54.376 -20.819 1.000 41.570 317 ALA AAA C 1
ATOM 1901 O O . ALA A 1 287 ? -23.531 -53.914 -19.715 1.000 42.186 317 ALA AAA O 1
ATOM 1903 N N . VAL A 1 288 ? -24.963 -54.012 -21.473 1.000 37.448 318 VAL AAA N 1
ATOM 1904 C CA . VAL A 1 288 ? -25.774 -52.809 -21.135 1.000 38.584 318 VAL AAA CA 1
ATOM 1905 C C . VAL A 1 288 ? -27.134 -53.215 -20.541 1.000 41.403 318 VAL AAA C 1
ATOM 1906 O O . VAL A 1 288 ? -27.562 -52.538 -19.578 1.000 40.153 318 VAL AAA O 1
ATOM 1910 N N . GLN A 1 289 ? -27.824 -54.212 -21.117 1.000 45.370 319 GLN AAA N 1
ATOM 1911 C CA . GLN A 1 289 ? -29.152 -54.700 -20.640 1.000 47.068 319 GLN AAA CA 1
ATOM 1912 C C . GLN A 1 289 ? -28.963 -55.905 -19.714 1.000 46.617 319 GLN AAA C 1
ATOM 1913 O O . GLN A 1 289 ? -29.697 -55.994 -18.703 1.000 43.178 319 GLN AAA O 1
ATOM 1919 N N . GLY A 1 290 ? -28.044 -56.814 -20.068 1.000 44.757 320 GLY AAA N 1
ATOM 1920 C CA . GLY A 1 290 ? -27.792 -58.063 -19.335 1.000 44.128 320 GLY AAA CA 1
ATOM 1921 C C . GLY A 1 290 ? -27.430 -57.783 -17.895 1.000 45.439 320 GLY AAA C 1
ATOM 1922 O O . GLY A 1 290 ? -26.625 -56.876 -17.660 1.000 49.042 320 GLY AAA O 1
ATOM 1923 N N . VAL A 1 291 ? -28.004 -58.554 -16.975 1.000 46.110 321 VAL AAA N 1
ATOM 1924 C CA . VAL A 1 291 ? -27.735 -58.486 -15.513 1.000 44.933 321 VAL AAA CA 1
ATOM 1925 C C . VAL A 1 291 ? -27.304 -59.875 -15.042 1.000 45.182 321 VAL AAA C 1
ATOM 1926 O O . VAL A 1 291 ? -27.871 -60.868 -15.510 1.000 46.261 321 VAL AAA O 1
ATOM 1930 N N . TYR A 1 292 ? -26.304 -59.924 -14.167 1.000 49.198 322 TYR AAA N 1
ATOM 1931 C CA . TYR A 1 292 ? -25.712 -61.164 -13.609 1.000 51.506 322 TYR AAA CA 1
ATOM 1932 C C . TYR A 1 292 ? -25.584 -61.023 -12.097 1.000 51.555 322 TYR AAA C 1
ATOM 1933 O O . TYR A 1 292 ? -25.351 -59.919 -11.607 1.000 51.284 322 TYR AAA O 1
ATOM 1942 N N . PRO A 1 293 ? -25.713 -62.115 -11.311 1.000 51.523 323 PRO AAA N 1
ATOM 1943 C CA . PRO A 1 293 ? -25.225 -62.113 -9.936 1.000 50.535 323 PRO AAA CA 1
ATOM 1944 C C . PRO A 1 293 ? -23.734 -61.775 -9.952 1.000 46.259 323 PRO AAA C 1
ATOM 1945 O O . PRO A 1 293 ? -22.948 -62.438 -10.622 1.000 49.084 323 PRO AAA O 1
ATOM 1949 N N . PRO A 1 294 ? -23.290 -60.693 -9.287 1.000 39.082 324 PRO AAA N 1
ATOM 1950 C CA . PRO A 1 294 ? -21.889 -60.310 -9.378 1.000 37.873 324 PRO AAA CA 1
ATOM 1951 C C . PRO A 1 294 ? -20.968 -61.272 -8.616 1.000 42.268 324 PRO AAA C 1
ATOM 1952 O O . PRO A 1 294 ? -19.779 -61.305 -8.929 1.000 44.734 324 PRO AAA O 1
ATOM 1956 N N . GLY A 1 295 ? -21.521 -62.036 -7.663 1.000 42.197 325 GLY AAA N 1
ATOM 1957 C CA . GLY A 1 295 ? -20.762 -63.005 -6.859 1.000 41.212 325 GLY AAA CA 1
ATOM 1958 C C . GLY A 1 295 ? -19.650 -62.319 -6.089 1.000 41.189 325 GLY AAA C 1
ATOM 1959 O O . GLY A 1 295 ? -19.836 -61.177 -5.710 1.000 38.905 325 GLY AAA O 1
ATOM 1960 N N . SER A 1 296 ? -18.492 -62.963 -5.948 1.000 43.198 326 SER AAA N 1
ATOM 1961 C CA . SER A 1 296 ? -17.360 -62.477 -5.114 1.000 38.972 326 SER AAA CA 1
ATOM 1962 C C . SER A 1 296 ? -16.732 -61.203 -5.692 1.000 35.192 326 SER AAA C 1
ATOM 1963 O O . SER A 1 296 ? -15.934 -60.602 -4.977 1.000 32.773 326 SER AAA O 1
ATOM 1966 N N . THR A 1 297 ? -17.078 -60.769 -6.906 1.000 37.285 327 THR AAA N 1
ATOM 1967 C CA . THR A 1 297 ? -16.497 -59.534 -7.518 1.000 39.498 327 THR AAA CA 1
ATOM 1968 C C . THR A 1 297 ? -16.775 -58.292 -6.661 1.000 37.014 327 THR AAA C 1
ATOM 1969 O O . THR A 1 297 ? -15.968 -57.377 -6.713 1.000 38.652 327 THR AAA O 1
ATOM 1973 N N . ILE A 1 298 ? -17.881 -58.278 -5.927 1.000 35.827 328 ILE AAA N 1
ATOM 1974 C CA . ILE A 1 298 ? -18.364 -57.120 -5.119 1.000 36.606 328 ILE AAA CA 1
ATOM 1975 C C . ILE A 1 298 ? -17.729 -57.098 -3.732 1.000 36.517 328 ILE AAA C 1
ATOM 1976 O O . ILE A 1 298 ? -18.005 -56.151 -3.012 1.000 40.933 328 ILE AAA O 1
ATOM 1981 N N . LYS A 1 299 ? -16.959 -58.111 -3.352 1.000 37.967 329 LYS AAA N 1
ATOM 1982 C CA . LYS A 1 299 ? -16.372 -58.207 -1.991 1.000 40.279 329 LYS AAA CA 1
ATOM 1983 C C . LYS A 1 299 ? -15.375 -57.077 -1.727 1.000 37.223 329 LYS AAA C 1
ATOM 1984 O O . LYS A 1 299 ? -15.415 -56.499 -0.649 1.000 36.974 329 LYS AAA O 1
ATOM 1990 N N . PRO A 1 300 ? -14.459 -56.705 -2.654 1.000 36.313 330 PRO AAA N 1
ATOM 1991 C CA . PRO A 1 300 ? -13.468 -55.653 -2.380 1.000 35.256 330 PRO AAA CA 1
ATOM 1992 C C . PRO A 1 300 ? -14.113 -54.312 -1.995 1.000 36.118 330 PRO AAA C 1
ATOM 1993 O O . PRO A 1 300 ? -13.620 -53.635 -1.118 1.000 33.415 330 PRO AAA O 1
ATOM 1997 N N . MET A 1 301 ? -15.237 -53.990 -2.629 1.000 36.145 331 MET AAA N 1
ATOM 1998 C CA . MET A 1 301 ? -15.973 -52.729 -2.390 1.000 36.289 331 MET AAA CA 1
ATOM 1999 C C . MET A 1 301 ? -16.712 -52.840 -1.062 1.000 37.003 331 MET AAA C 1
ATOM 2000 O O . MET A 1 301 ? -16.747 -51.854 -0.349 1.000 39.678 331 MET AAA O 1
ATOM 2005 N N . GLU A 1 302 ? -17.278 -54.002 -0.749 1.000 37.775 332 GLU AAA N 1
ATOM 2006 C CA . GLU A 1 302 ? -18.061 -54.202 0.494 1.000 39.928 332 GLU AAA CA 1
ATOM 2007 C C . GLU A 1 302 ? -17.113 -54.144 1.692 1.000 36.995 332 GLU AAA C 1
ATOM 2008 O O . GLU A 1 302 ? -17.525 -53.652 2.747 1.000 35.916 332 GLU AAA O 1
ATOM 2014 N N . ALA A 1 303 ? -15.877 -54.597 1.517 1.000 34.666 333 ALA AAA N 1
ATOM 2015 C CA . ALA A 1 303 ? -14.809 -54.487 2.530 1.000 33.589 333 ALA AAA CA 1
ATOM 2016 C C . ALA A 1 303 ? -14.535 -53.012 2.824 1.000 32.745 333 ALA AAA C 1
ATOM 2017 O O . ALA A 1 303 ? -14.438 -52.671 4.015 1.000 35.372 333 ALA AAA O 1
ATOM 2019 N N . MET A 1 304 ? -14.442 -52.169 1.791 1.000 32.271 334 MET AAA N 1
ATOM 2020 C CA . MET A 1 304 ? -14.247 -50.703 1.948 1.000 31.952 334 MET AAA CA 1
ATOM 2021 C C . MET A 1 304 ? -15.427 -50.145 2.753 1.000 33.806 334 MET AAA C 1
ATOM 2022 O O . MET A 1 304 ? -15.183 -49.317 3.625 1.000 37.923 334 MET AAA O 1
ATOM 2027 N N . GLY A 1 305 ? -16.646 -50.637 2.517 1.000 36.870 335 GLY AAA N 1
ATOM 2028 C CA . GLY A 1 305 ? -17.850 -50.322 3.317 1.000 38.659 335 GLY AAA CA 1
ATOM 2029 C C . GLY A 1 305 ? -17.659 -50.649 4.784 1.000 40.390 335 GLY AAA C 1
ATOM 2030 O O . GLY A 1 305 ? -18.030 -49.812 5.631 1.000 40.939 335 GLY AAA O 1
ATOM 2031 N N . GLY A 1 306 ? -17.079 -51.814 5.069 1.000 40.103 336 GLY AAA N 1
ATOM 2032 C CA . GLY A 1 306 ? -16.646 -52.196 6.420 1.000 41.505 336 GLY AAA CA 1
ATOM 2033 C C . GLY A 1 306 ? -15.754 -51.136 7.043 1.000 42.017 336 GLY AAA C 1
ATOM 2034 O O . GLY A 1 306 ? -16.064 -50.729 8.180 1.000 46.868 336 GLY AAA O 1
ATOM 2035 N N . LEU A 1 307 ? -14.720 -50.677 6.331 1.000 35.767 337 LEU AAA N 1
ATOM 2036 C CA . LEU A 1 307 ? -13.768 -49.673 6.873 1.000 37.567 337 LEU AAA CA 1
ATOM 2037 C C . LEU A 1 307 ? -14.494 -48.334 7.082 1.000 36.584 337 LEU AAA C 1
ATOM 2038 O O . LEU A 1 307 ? -14.223 -47.655 8.104 1.000 35.901 337 LEU AAA O 1
ATOM 2043 N N . HIS A 1 308 ? -15.377 -47.968 6.149 1.000 34.551 338 HIS AAA N 1
ATOM 2044 C CA . HIS A 1 308 ? -16.136 -46.695 6.159 1.000 35.590 338 HIS AAA CA 1
ATOM 2045 C C . HIS A 1 308 ? -16.992 -46.596 7.422 1.000 35.049 338 HIS AAA C 1
ATOM 2046 O O . HIS A 1 308 ? -16.849 -45.611 8.155 1.000 35.885 338 HIS AAA O 1
ATOM 2053 N N . TYR A 1 309 ? -17.839 -47.593 7.665 1.000 34.465 339 TYR AAA N 1
ATOM 2054 C CA . TYR A 1 309 ? -18.786 -47.614 8.809 1.000 36.220 339 TYR AAA CA 1
ATOM 2055 C C . TYR A 1 309 ? -18.071 -47.883 10.138 1.000 37.630 339 TYR AAA C 1
ATOM 2056 O O . TYR A 1 309 ? -18.767 -47.885 11.167 1.000 39.905 339 TYR AAA O 1
ATOM 2065 N N . GLY A 1 310 ? -16.756 -48.124 10.133 1.000 37.722 340 GLY AAA N 1
ATOM 2066 C CA . GLY A 1 310 ? -15.956 -48.291 11.356 1.000 38.665 340 GLY AAA CA 1
ATOM 2067 C C . GLY A 1 310 ? -16.164 -49.662 11.990 1.000 40.668 340 GLY AAA C 1
ATOM 2068 O O . GLY A 1 310 ? -15.718 -49.849 13.129 1.000 45.080 340 GLY AAA O 1
ATOM 2069 N N . ILE A 1 311 ? -16.784 -50.603 11.276 1.000 40.762 341 ILE AAA N 1
ATOM 2070 C CA . ILE A 1 311 ? -17.159 -51.949 11.796 1.000 39.771 341 ILE AAA CA 1
ATOM 2071 C C . ILE A 1 311 ? -15.873 -52.765 11.901 1.000 39.887 341 ILE AAA C 1
ATOM 2072 O O . ILE A 1 311 ? -15.579 -53.242 12.984 1.000 40.867 341 ILE AAA O 1
ATOM 2077 N N . VAL A 1 312 ? -15.158 -52.929 10.796 1.000 42.419 342 VAL AAA N 1
ATOM 2078 C CA . VAL A 1 312 ? -13.870 -53.681 10.763 1.000 43.912 342 VAL AAA CA 1
ATOM 2079 C C . VAL A 1 312 ? -12.748 -52.667 10.558 1.000 42.309 342 VAL AAA C 1
ATOM 2080 O O . VAL A 1 312 ? -13.050 -51.521 10.210 1.000 39.712 342 VAL AAA O 1
ATOM 2084 N N . ASP A 1 313 ? -11.515 -53.085 10.842 1.000 42.594 343 ASP AAA N 1
ATOM 2085 C CA . ASP A 1 313 ? -10.274 -52.485 10.288 1.000 42.706 343 ASP AAA CA 1
ATOM 2086 C C . ASP A 1 313 ? -9.469 -53.616 9.641 1.000 37.140 343 ASP AAA C 1
ATOM 2087 O O . ASP A 1 313 ? -10.002 -54.722 9.536 1.000 36.049 343 ASP AAA O 1
ATOM 2092 N N . TRP A 1 314 ? -8.255 -53.335 9.186 1.000 37.529 344 TRP AAA N 1
ATOM 2093 C CA . TRP A 1 314 ? -7.418 -54.296 8.421 1.000 40.625 344 TRP AAA CA 1
ATOM 2094 C C . TRP A 1 314 ? -7.011 -55.499 9.290 1.000 45.115 344 TRP AAA C 1
ATOM 2095 O O . TRP A 1 314 ? -6.872 -56.616 8.728 1.000 47.029 344 TRP AAA O 1
ATOM 2106 N N . ALA A 1 315 ? -6.883 -55.297 10.606 1.000 48.783 345 ALA AAA N 1
ATOM 2107 C CA . ALA A 1 315 ? -6.474 -56.319 11.601 1.000 49.194 345 ALA AAA CA 1
ATOM 2108 C C . ALA A 1 315 ? -7.669 -57.162 12.089 1.000 47.558 345 ALA AAA C 1
ATOM 2109 O O . ALA A 1 315 ? -7.420 -58.325 12.443 1.000 47.157 345 ALA AAA O 1
ATOM 2111 N N . THR A 1 316 ? -8.891 -56.612 12.171 1.000 44.755 346 THR AAA N 1
ATOM 2112 C CA . THR A 1 316 ? -10.090 -57.343 12.676 1.000 43.991 346 THR AAA CA 1
ATOM 2113 C C . THR A 1 316 ? -10.158 -58.720 12.018 1.000 41.593 346 THR AAA C 1
ATOM 2114 O O . THR A 1 316 ? -10.257 -58.762 10.801 1.000 36.629 346 THR AAA O 1
ATOM 2118 N N . ALA A 1 317 ? -10.049 -59.783 12.817 1.000 47.345 347 ALA AAA N 1
ATOM 2119 C CA . ALA A 1 317 ? -10.050 -61.197 12.373 1.000 50.366 347 ALA AAA CA 1
ATOM 2120 C C . ALA A 1 317 ? -11.326 -61.895 12.863 1.000 52.845 347 ALA AAA C 1
ATOM 2121 O O . ALA A 1 317 ? -11.948 -61.415 13.817 1.000 54.153 347 ALA AAA O 1
ATOM 2123 N N . ILE A 1 318 ? -11.715 -62.981 12.201 1.000 55.902 348 ILE AAA N 1
ATOM 2124 C CA . ILE A 1 318 ? -12.888 -63.821 12.584 1.000 57.116 348 ILE AAA CA 1
ATOM 2125 C C . ILE A 1 318 ? -12.450 -65.290 12.591 1.000 56.269 348 ILE AAA C 1
ATOM 2126 O O . ILE A 1 318 ? -11.660 -65.688 11.699 1.000 49.609 348 ILE AAA O 1
ATOM 2131 N N . SER A 1 319 ? -12.919 -66.046 13.586 1.000 58.714 349 SER AAA N 1
ATOM 2132 C CA . SER A 1 319 ? -12.895 -67.531 13.572 1.000 60.124 349 SER AAA CA 1
ATOM 2133 C C . SER A 1 319 ? -13.815 -67.993 12.442 1.000 57.402 349 SER AAA C 1
ATOM 2134 O O . SER A 1 319 ? -15.010 -67.616 12.490 1.000 55.636 349 SER AAA O 1
ATOM 2137 N N . ASP A 1 320 ? -13.266 -68.700 11.446 1.000 54.016 350 ASP AAA N 1
ATOM 2138 C CA . ASP A 1 320 ? -14.032 -69.211 10.280 1.000 55.875 350 ASP AAA CA 1
ATOM 2139 C C . ASP A 1 320 ? -14.212 -70.713 10.454 1.000 59.816 350 ASP AAA C 1
ATOM 2140 O O . ASP A 1 320 ? -13.305 -71.478 10.107 1.000 58.020 350 ASP AAA O 1
ATOM 2145 N N . PRO A 1 321 ? -15.394 -71.169 10.946 1.000 63.150 351 PRO AAA N 1
ATOM 2146 C CA . PRO A 1 321 ? -15.700 -72.596 11.007 1.000 69.336 351 PRO AAA CA 1
ATOM 2147 C C . PRO A 1 321 ? -16.218 -73.160 9.670 1.000 72.833 351 PRO AAA C 1
ATOM 2148 O O . PRO A 1 321 ? -16.501 -74.349 9.636 1.000 87.223 351 PRO AAA O 1
ATOM 2152 N N . GLY A 1 322 ? -16.324 -72.322 8.623 1.000 69.129 352 GLY AAA N 1
ATOM 2153 C CA . GLY A 1 322 ? -16.816 -72.678 7.280 1.000 64.344 352 GLY AAA CA 1
ATOM 2154 C C . GLY A 1 322 ? -18.309 -72.439 7.153 1.000 62.386 352 GLY AAA C 1
ATOM 2155 O O . GLY A 1 322 ? -18.890 -72.931 6.160 1.000 58.471 352 GLY AAA O 1
ATOM 2156 N N . TYR A 1 323 ? -18.913 -71.705 8.097 1.000 64.480 353 TYR AAA N 1
ATOM 2157 C CA . TYR A 1 323 ? -20.355 -71.340 8.080 1.000 69.284 353 TYR AAA CA 1
ATOM 2158 C C . TYR A 1 323 ? -20.610 -70.143 9.001 1.000 63.418 353 TYR AAA C 1
ATOM 2159 O O . TYR A 1 323 ? -19.719 -69.751 9.823 1.000 55.348 353 TYR AAA O 1
ATOM 2168 N N . PHE A 1 324 ? -21.806 -69.572 8.845 1.000 61.978 354 PHE AAA N 1
ATOM 2169 C CA . PHE A 1 324 ? -22.368 -68.513 9.721 1.000 66.605 354 PHE AAA CA 1
ATOM 2170 C C . PHE A 1 324 ? -23.820 -68.888 10.012 1.000 68.691 354 PHE AAA C 1
ATOM 2171 O O . PHE A 1 324 ? -24.494 -69.380 9.097 1.000 65.157 354 PHE AAA O 1
ATOM 2179 N N . HIS A 1 325 ? -24.260 -68.712 11.257 1.000 77.023 355 HIS AAA N 1
ATOM 2180 C CA . HIS A 1 325 ? -25.671 -68.915 11.675 1.000 92.476 355 HIS AAA CA 1
ATOM 2181 C C . HIS A 1 325 ? -26.167 -67.566 12.203 1.000 92.947 355 HIS AAA C 1
ATOM 2182 O O . HIS A 1 325 ? -25.371 -66.850 12.863 1.000 86.400 355 HIS AAA O 1
ATOM 2189 N N . LEU A 1 326 ? -27.407 -67.202 11.871 1.000 95.848 356 LEU AAA N 1
ATOM 2190 C CA . LEU A 1 326 ? -28.061 -66.000 12.446 1.000 100.424 356 LEU AAA CA 1
ATOM 2191 C C . LEU A 1 326 ? -28.643 -66.376 13.803 1.000 108.288 356 LEU AAA C 1
ATOM 2192 O O . LEU A 1 326 ? -29.248 -67.437 13.910 1.000 127.043 356 LEU AAA O 1
ATOM 2197 N N . PRO A 1 327 ? -28.462 -65.558 14.871 1.000 113.789 357 PRO AAA N 1
ATOM 2198 C CA . PRO A 1 327 ? -29.097 -65.816 16.170 1.000 111.129 357 PRO AAA CA 1
ATOM 2199 C C . PRO A 1 327 ? -30.506 -66.443 16.096 1.000 113.715 357 PRO AAA C 1
ATOM 2200 O O . PRO A 1 327 ? -31.383 -65.834 15.501 1.000 119.756 357 PRO AAA O 1
ATOM 2204 N N . GLY A 1 328 ? -30.676 -67.680 16.587 1.000 108.840 358 GLY AAA N 1
ATOM 2205 C CA . GLY A 1 328 ? -31.973 -68.392 16.618 1.000 108.349 358 GLY AAA CA 1
ATOM 2206 C C . GLY A 1 328 ? -32.301 -69.127 15.321 1.000 117.688 358 GLY AAA C 1
ATOM 2207 O O . GLY A 1 328 ? -32.958 -70.186 15.412 1.000 120.830 358 GLY AAA O 1
ATOM 2208 N N . ASP A 1 329 ? -31.925 -68.566 14.161 1.000 119.758 359 ASP AAA N 1
ATOM 2209 C CA . ASP A 1 329 ? -32.035 -69.180 12.806 1.000 113.150 359 ASP AAA CA 1
ATOM 2210 C C . ASP A 1 329 ? -31.292 -70.527 12.782 1.000 107.267 359 ASP AAA C 1
ATOM 2211 O O . ASP A 1 329 ? -30.159 -70.608 13.302 1.000 95.473 359 ASP AAA O 1
ATOM 2216 N N . SER A 1 330 ? -31.922 -71.551 12.208 1.000 106.233 360 SER AAA N 1
ATOM 2217 C CA . SER A 1 330 ? -31.352 -72.913 12.035 1.000 111.648 360 SER AAA CA 1
ATOM 2218 C C . SER A 1 330 ? -30.532 -72.982 10.738 1.000 111.687 360 SER AAA C 1
ATOM 2219 O O . SER A 1 330 ? -29.480 -73.654 10.781 1.000 121.417 360 SER AAA O 1
ATOM 2222 N N . HIS A 1 331 ? -30.995 -72.337 9.648 1.000 103.976 361 HIS AAA N 1
ATOM 2223 C CA . HIS A 1 331 ? -30.301 -72.240 8.327 1.000 95.169 361 HIS AAA CA 1
ATOM 2224 C C . HIS A 1 331 ? -28.830 -71.907 8.587 1.000 90.173 361 HIS AAA C 1
ATOM 2225 O O . HIS A 1 331 ? -28.559 -70.883 9.265 1.000 90.398 361 HIS AAA O 1
ATOM 2232 N N . LYS A 1 332 ? -27.942 -72.801 8.146 1.000 90.394 362 LYS AAA N 1
ATOM 2233 C CA . LYS A 1 332 ? -26.472 -72.610 8.117 1.000 86.010 362 LYS AAA CA 1
ATOM 2234 C C . LYS A 1 332 ? -26.127 -72.079 6.725 1.000 81.127 362 LYS AAA C 1
ATOM 2235 O O . LYS A 1 332 ? -26.371 -72.797 5.728 1.000 79.983 362 LYS AAA O 1
ATOM 2241 N N . PHE A 1 333 ? -25.656 -70.832 6.684 1.000 73.266 363 PHE AAA N 1
ATOM 2242 C CA . PHE A 1 333 ? -25.104 -70.151 5.489 1.000 64.981 363 PHE AAA CA 1
ATOM 2243 C C . PHE A 1 333 ? -23.645 -70.602 5.344 1.000 60.616 363 PHE AAA C 1
ATOM 2244 O O . PHE A 1 333 ? -22.804 -70.225 6.203 1.000 58.198 363 PHE AAA O 1
ATOM 2252 N N . ARG A 1 334 ? -23.357 -71.398 4.314 1.000 56.273 364 ARG AAA N 1
ATOM 2253 C CA . ARG A 1 334 ? -22.082 -72.139 4.182 1.000 61.275 364 ARG AAA CA 1
ATOM 2254 C C . ARG A 1 334 ? -21.049 -71.274 3.458 1.000 57.174 364 ARG AAA C 1
ATOM 2255 O O . ARG A 1 334 ? -21.405 -70.544 2.521 1.000 55.057 364 ARG AAA O 1
ATOM 2263 N N . ASP A 1 335 ? -19.800 -71.367 3.902 1.000 53.897 365 ASP AAA N 1
ATOM 2264 C CA . ASP A 1 335 ? -18.629 -70.795 3.199 1.000 53.343 365 ASP AAA CA 1
ATOM 2265 C C . ASP A 1 335 ? -18.412 -71.648 1.948 1.000 55.378 365 ASP AAA C 1
ATOM 2266 O O . ASP A 1 335 ? -18.773 -72.850 1.991 1.000 55.607 365 ASP AAA O 1
ATOM 2271 N N . TRP A 1 336 ? -17.890 -71.057 0.865 1.000 56.809 366 TRP AAA N 1
ATOM 2272 C CA . TRP A 1 336 ? -17.593 -71.803 -0.387 1.000 57.593 366 TRP AAA CA 1
ATOM 2273 C C . TRP A 1 336 ? -16.700 -73.006 -0.065 1.000 56.598 366 TRP AAA C 1
ATOM 2274 O O . TRP A 1 336 ? -16.888 -74.037 -0.733 1.000 60.849 366 TRP AAA O 1
ATOM 2285 N N . LYS A 1 337 ? -15.811 -72.879 0.932 1.000 56.222 367 LYS AAA N 1
ATOM 2286 C CA . LYS A 1 337 ? -14.964 -73.964 1.508 1.000 60.964 367 LYS AAA CA 1
ATOM 2287 C C . LYS A 1 337 ? -15.460 -74.302 2.927 1.000 62.892 367 LYS AAA C 1
ATOM 2288 O O . LYS A 1 337 ? -15.272 -73.464 3.826 1.000 65.698 367 LYS AAA O 1
ATOM 2294 N N . LYS A 1 338 ? -16.054 -75.489 3.131 1.000 63.320 368 LYS AAA N 1
ATOM 2295 C CA . LYS A 1 338 ? -16.884 -75.802 4.332 1.000 62.457 368 LYS AAA CA 1
ATOM 2296 C C . LYS A 1 338 ? -16.001 -76.151 5.536 1.000 58.033 368 LYS AAA C 1
ATOM 2297 O O . LYS A 1 338 ? -16.553 -76.173 6.652 1.000 51.364 368 LYS AAA O 1
ATOM 2303 N N . THR A 1 339 ? -14.692 -76.375 5.350 1.000 60.821 369 THR AAA N 1
ATOM 2304 C CA . THR A 1 339 ? -13.682 -76.367 6.453 1.000 61.370 369 THR AAA CA 1
ATOM 2305 C C . THR A 1 339 ? -13.399 -74.937 6.940 1.000 58.928 369 THR AAA C 1
ATOM 2306 O O . THR A 1 339 ? -12.913 -74.797 8.062 1.000 57.808 369 THR AAA O 1
ATOM 2310 N N . GLY A 1 340 ? -13.646 -73.915 6.116 1.000 61.515 370 GLY AAA N 1
ATOM 2311 C CA . GLY A 1 340 ? -13.323 -72.513 6.429 1.000 60.298 370 GLY AAA CA 1
ATOM 2312 C C . GLY A 1 340 ? -11.875 -72.183 6.095 1.000 58.247 370 GLY AAA C 1
ATOM 2313 O O . GLY A 1 340 ? -11.174 -73.028 5.501 1.000 56.677 370 GLY AAA O 1
ATOM 2314 N N . HIS A 1 341 ? -11.465 -70.964 6.438 1.000 52.086 371 HIS AAA N 1
ATOM 2315 C CA . HIS A 1 341 ? -10.156 -70.346 6.119 1.000 51.198 371 HIS AAA CA 1
ATOM 2316 C C . HIS A 1 341 ? -9.391 -70.033 7.419 1.000 50.355 371 HIS AAA C 1
ATOM 2317 O O . HIS A 1 341 ? -8.349 -69.314 7.341 1.000 53.622 371 HIS AAA O 1
ATOM 2324 N N . GLY A 1 342 ? -9.854 -70.563 8.565 1.000 42.671 372 GLY AAA N 1
ATOM 2325 C CA . GLY A 1 342 ? -9.201 -70.391 9.880 1.000 39.707 372 GLY AAA CA 1
ATOM 2326 C C . GLY A 1 342 ? -9.469 -69.018 10.493 1.000 44.029 372 GLY AAA C 1
ATOM 2327 O O . GLY A 1 342 ? -10.673 -68.667 10.677 1.000 47.997 372 GLY AAA O 1
ATOM 2328 N N . ILE A 1 343 ? -8.392 -68.303 10.871 1.000 57.641 373 ILE AAA N 1
ATOM 2329 C CA . ILE A 1 343 ? -8.438 -66.908 11.416 1.000 61.356 373 ILE AAA CA 1
ATOM 2330 C C . ILE A 1 343 ? -8.310 -65.944 10.221 1.000 61.991 373 ILE AAA C 1
ATOM 2331 O O . ILE A 1 343 ? -7.222 -65.877 9.608 1.000 61.039 373 ILE AAA O 1
ATOM 2336 N N . VAL A 1 344 ? -9.401 -65.243 9.892 1.000 61.529 374 VAL AAA N 1
ATOM 2337 C CA . VAL A 1 344 ? -9.599 -64.499 8.609 1.000 58.412 374 VAL AAA CA 1
ATOM 2338 C C . VAL A 1 344 ? -9.728 -63.000 8.911 1.000 55.420 374 VAL AAA C 1
ATOM 2339 O O . VAL A 1 344 ? -10.751 -62.614 9.514 1.000 56.555 374 VAL AAA O 1
ATOM 2343 N N . ASN A 1 345 ? -8.741 -62.199 8.490 1.000 51.700 375 ASN AAA N 1
ATOM 2344 C CA . ASN A 1 345 ? -8.809 -60.708 8.443 1.000 45.481 375 ASN AAA CA 1
ATOM 2345 C C . ASN A 1 345 ? -9.187 -60.264 7.018 1.000 43.269 375 ASN AAA C 1
ATOM 2346 O O . ASN A 1 345 ? -9.358 -61.154 6.155 1.000 40.363 375 ASN AAA O 1
ATOM 2351 N N . MET A 1 346 ? -9.319 -58.947 6.786 1.000 42.610 376 MET AAA N 1
ATOM 2352 C CA . MET A 1 346 ? -9.794 -58.345 5.510 1.000 39.988 376 MET AAA CA 1
ATOM 2353 C C . MET A 1 346 ? -8.939 -58.841 4.347 1.000 39.368 376 MET AAA C 1
ATOM 2354 O O . MET A 1 346 ? -9.509 -59.366 3.384 1.000 38.269 376 MET AAA O 1
ATOM 2359 N N . HIS A 1 347 ? -7.623 -58.682 4.450 1.000 42.153 377 HIS AAA N 1
ATOM 2360 C CA . HIS A 1 347 ? -6.665 -59.129 3.410 1.000 44.809 377 HIS AAA CA 1
ATOM 2361 C C . HIS A 1 347 ? -6.942 -60.601 3.078 1.000 45.340 377 HIS AAA C 1
ATOM 2362 O O . HIS A 1 347 ? -7.061 -60.899 1.883 1.000 44.961 377 HIS AAA O 1
ATOM 2369 N N . LYS A 1 348 ? -7.079 -61.477 4.081 1.000 47.639 378 LYS AAA N 1
ATOM 2370 C CA . LYS A 1 348 ? -7.281 -62.935 3.848 1.000 50.015 378 LYS AAA CA 1
ATOM 2371 C C . LYS A 1 348 ? -8.649 -63.147 3.183 1.000 48.433 378 LYS AAA C 1
ATOM 2372 O O . LYS A 1 348 ? -8.717 -63.928 2.213 1.000 51.265 378 LYS AAA O 1
ATOM 2378 N N . ALA A 1 349 ? -9.687 -62.450 3.647 1.000 43.515 379 ALA AAA N 1
ATOM 2379 C CA . ALA A 1 349 ? -11.056 -62.555 3.094 1.000 42.247 379 ALA AAA CA 1
ATOM 2380 C C . ALA A 1 349 ? -11.061 -62.250 1.588 1.000 43.171 379 ALA AAA C 1
ATOM 2381 O O . ALA A 1 349 ? -11.785 -62.957 0.877 1.000 41.978 379 ALA AAA O 1
ATOM 2383 N N . ILE A 1 350 ? -10.251 -61.285 1.120 1.000 44.465 380 ILE AAA N 1
ATOM 2384 C CA . ILE A 1 350 ? -10.128 -60.864 -0.318 1.000 42.373 380 ILE AAA CA 1
ATOM 2385 C C . ILE A 1 350 ? -9.362 -61.929 -1.121 1.000 42.272 380 ILE AAA C 1
ATOM 2386 O O . ILE A 1 350 ? -9.906 -62.377 -2.138 1.000 41.466 380 ILE AAA O 1
ATOM 2391 N N . ILE A 1 351 ? -8.141 -62.301 -0.721 1.000 49.005 381 ILE AAA N 1
ATOM 2392 C CA . ILE A 1 351 ? -7.268 -63.216 -1.529 1.000 57.028 381 ILE AAA CA 1
ATOM 2393 C C . ILE A 1 351 ? -7.876 -64.630 -1.574 1.000 57.780 381 ILE AAA C 1
ATOM 2394 O O . ILE A 1 351 ? -7.672 -65.298 -2.604 1.000 58.802 381 ILE AAA O 1
ATOM 2399 N N . MET A 1 352 ? -8.600 -65.054 -0.529 1.000 55.013 382 MET AAA N 1
ATOM 2400 C CA . MET A 1 352 ? -9.248 -66.392 -0.452 1.000 59.828 382 MET AAA CA 1
ATOM 2401 C C . MET A 1 352 ? -10.775 -66.304 -0.608 1.000 53.900 382 MET AAA C 1
ATOM 2402 O O . MET A 1 352 ? -11.405 -67.355 -0.510 1.000 52.827 382 MET AAA O 1
ATOM 2407 N N . SER A 1 353 ? -11.346 -65.126 -0.876 1.000 52.442 383 SER AAA N 1
ATOM 2408 C CA . SER A 1 353 ? -12.785 -64.927 -1.216 1.000 50.293 383 SER AAA CA 1
ATOM 2409 C C . SER A 1 353 ? -13.699 -65.410 -0.076 1.000 50.802 383 SER AAA C 1
ATOM 2410 O O . SER A 1 353 ? -14.818 -65.887 -0.381 1.000 49.312 383 SER AAA O 1
ATOM 2413 N N . CYS A 1 354 ? -13.248 -65.298 1.185 1.000 48.407 384 CYS AAA N 1
ATOM 2414 C CA . CYS A 1 354 ? -13.906 -65.933 2.353 1.000 47.688 384 CYS AAA CA 1
ATOM 2415 C C . CYS A 1 354 ? -15.338 -65.410 2.475 1.000 49.373 384 CYS AAA C 1
ATOM 2416 O O . CYS A 1 354 ? -15.482 -64.230 2.737 1.000 54.177 384 CYS AAA O 1
ATOM 2419 N N . ASP A 1 355 ? -16.347 -66.263 2.289 1.000 50.304 385 ASP AAA N 1
ATOM 2420 C CA . ASP A 1 355 ? -17.778 -65.880 2.431 1.000 52.444 385 ASP AAA CA 1
ATOM 2421 C C . ASP A 1 355 ? -18.133 -65.589 3.890 1.000 50.030 385 ASP AAA C 1
ATOM 2422 O O . ASP A 1 355 ? -19.071 -64.806 4.107 1.000 52.570 385 ASP AAA O 1
ATOM 2427 N N . THR A 1 356 ? -17.448 -66.199 4.855 1.000 52.433 386 THR AAA N 1
ATOM 2428 C CA . THR A 1 356 ? -17.835 -66.112 6.291 1.000 53.145 386 THR AAA CA 1
ATOM 2429 C C . THR A 1 356 ? -17.590 -64.677 6.783 1.000 52.585 386 THR AAA C 1
ATOM 2430 O O . THR A 1 356 ? -18.534 -64.088 7.356 1.000 55.050 386 THR AAA O 1
ATOM 2434 N N . TYR A 1 357 ? -16.393 -64.135 6.533 1.000 48.783 387 TYR AAA N 1
ATOM 2435 C CA . TYR A 1 357 ? -15.989 -62.736 6.842 1.000 49.261 387 TYR AAA CA 1
ATOM 2436 C C . TYR A 1 357 ? -17.100 -61.749 6.457 1.000 48.330 387 TYR AAA C 1
ATOM 2437 O O . TYR A 1 357 ? -17.402 -60.836 7.256 1.000 47.873 387 TYR AAA O 1
ATOM 2446 N N . PHE A 1 358 ? -17.663 -61.924 5.257 1.000 47.047 388 PHE AAA N 1
ATOM 2447 C CA . PHE A 1 358 ? -18.630 -60.998 4.620 1.000 47.583 388 PHE AAA CA 1
ATOM 2448 C C . PHE A 1 358 ? -20.036 -61.265 5.156 1.000 48.187 388 PHE AAA C 1
ATOM 2449 O O . PHE A 1 358 ? -20.793 -60.297 5.229 1.000 51.463 388 PHE AAA O 1
ATOM 2457 N N . TYR A 1 359 ? -20.374 -62.504 5.528 1.000 50.816 389 TYR AAA N 1
ATOM 2458 C CA . TYR A 1 359 ? -21.653 -62.831 6.214 1.000 46.763 389 TYR AAA CA 1
ATOM 2459 C C . TYR A 1 359 ? -21.704 -62.112 7.557 1.000 42.944 389 TYR AAA C 1
ATOM 2460 O O . TYR A 1 359 ? -22.772 -61.572 7.875 1.000 42.762 389 TYR AAA O 1
ATOM 2469 N N . ILE A 1 360 ? -20.598 -62.161 8.312 1.000 41.709 390 ILE AAA N 1
ATOM 2470 C CA . ILE A 1 360 ? -20.448 -61.518 9.656 1.000 43.447 390 ILE AAA CA 1
ATOM 2471 C C . ILE A 1 360 ? -20.477 -59.995 9.486 1.000 44.685 390 ILE AAA C 1
ATOM 2472 O O . ILE A 1 360 ? -21.185 -59.328 10.276 1.000 46.894 390 ILE AAA O 1
ATOM 2477 N N . LEU A 1 361 ? -19.714 -59.465 8.522 1.000 45.861 391 LEU AAA N 1
ATOM 2478 C CA . LEU A 1 361 ? -19.605 -58.005 8.249 1.000 42.717 391 LEU AAA CA 1
ATOM 2479 C C . LEU A 1 361 ? -20.977 -57.445 7.863 1.000 41.598 391 LEU AAA C 1
ATOM 2480 O O . LEU A 1 361 ? -21.364 -56.412 8.437 1.000 44.342 391 LEU AAA O 1
ATOM 2485 N N . ALA A 1 362 ? -21.656 -58.079 6.906 1.000 39.190 392 ALA AAA N 1
ATOM 2486 C CA . ALA A 1 362 ? -22.974 -57.650 6.393 1.000 41.673 392 ALA AAA CA 1
ATOM 2487 C C . ALA A 1 362 ? -24.023 -57.691 7.496 1.000 45.373 392 ALA AAA C 1
ATOM 2488 O O . ALA A 1 362 ? -24.883 -56.813 7.495 1.000 57.031 392 ALA AAA O 1
ATOM 2490 N N . ASN A 1 363 ? -23.979 -58.698 8.363 1.000 47.546 393 ASN AAA N 1
ATOM 2491 C CA . ASN A 1 363 ? -24.973 -58.883 9.450 1.000 49.591 393 ASN AAA CA 1
ATOM 2492 C C . ASN A 1 363 ? -24.896 -57.677 10.397 1.000 48.850 393 ASN AAA C 1
ATOM 2493 O O . ASN A 1 363 ? -25.982 -57.195 10.797 1.000 49.457 393 ASN AAA O 1
ATOM 2498 N N . GLN A 1 364 ? -23.674 -57.236 10.744 1.000 46.567 394 GLN AAA N 1
ATOM 2499 C CA . GLN A 1 364 ? -23.406 -56.038 11.587 1.000 49.419 394 GLN AAA CA 1
ATOM 2500 C C . GLN A 1 364 ? -23.820 -54.771 10.831 1.000 45.362 394 GLN AAA C 1
ATOM 2501 O O . GLN A 1 364 ? -24.535 -53.953 11.431 1.000 45.616 394 GLN AAA O 1
ATOM 2507 N N . MET A 1 365 ? -23.396 -54.640 9.568 1.000 42.803 395 MET AAA N 1
ATOM 2508 C CA . MET A 1 365 ? -23.638 -53.464 8.685 1.000 41.756 395 MET AAA CA 1
ATOM 2509 C C . MET A 1 365 ? -25.145 -53.282 8.472 1.000 41.595 395 MET AAA C 1
ATOM 2510 O O . MET A 1 365 ? -25.635 -52.149 8.636 1.000 44.473 395 MET AAA O 1
ATOM 2515 N N . GLY A 1 366 ? -25.858 -54.353 8.131 1.000 42.425 396 GLY AAA N 1
ATOM 2516 C CA . GLY A 1 366 ? -27.314 -54.330 7.880 1.000 46.489 396 GLY AAA CA 1
ATOM 2517 C C . GLY A 1 366 ? -27.599 -53.865 6.464 1.000 49.791 396 GLY AAA C 1
ATOM 2518 O O . GLY A 1 366 ? -26.731 -53.166 5.885 1.000 44.889 396 GLY AAA O 1
ATOM 2519 N N . ILE A 1 367 ? -28.757 -54.248 5.915 1.000 50.853 397 ILE AAA N 1
ATOM 2520 C CA . ILE A 1 367 ? -29.061 -54.070 4.462 1.000 48.704 397 ILE AAA CA 1
ATOM 2521 C C . ILE A 1 367 ? -29.119 -52.570 4.124 1.000 47.720 397 ILE AAA C 1
ATOM 2522 O O . ILE A 1 367 ? -28.599 -52.200 3.051 1.000 44.662 397 ILE AAA O 1
ATOM 2527 N N . ASP A 1 368 ? -29.722 -51.741 4.982 1.000 52.017 398 ASP AAA N 1
ATOM 2528 C CA . ASP A 1 368 ? -29.926 -50.288 4.721 1.000 52.768 398 ASP AAA CA 1
ATOM 2529 C C . ASP A 1 368 ? -28.561 -49.608 4.546 1.000 52.167 398 ASP AAA C 1
ATOM 2530 O O . ASP A 1 368 ? -28.452 -48.789 3.606 1.000 58.609 398 ASP AAA O 1
ATOM 2535 N N . GLN A 1 369 ? -27.555 -49.962 5.358 1.000 46.337 399 GLN AAA N 1
ATOM 2536 C CA . GLN A 1 369 ? -26.192 -49.369 5.277 1.000 45.635 399 GLN AAA CA 1
ATOM 2537 C C . GLN A 1 369 ? -25.403 -49.999 4.117 1.000 44.525 399 GLN AAA C 1
ATOM 2538 O O . GLN A 1 369 ? -24.538 -49.300 3.563 1.000 43.225 399 GLN AAA O 1
ATOM 2544 N N . MET A 1 370 ? -25.678 -51.255 3.752 1.000 46.040 400 MET AAA N 1
ATOM 2545 C CA . MET A 1 370 ? -25.082 -51.909 2.552 1.000 42.747 400 MET AAA CA 1
ATOM 2546 C C . MET A 1 370 ? -25.599 -51.218 1.288 1.000 42.658 400 MET AAA C 1
ATOM 2547 O O . MET A 1 370 ? -24.760 -50.965 0.412 1.000 46.381 400 MET AAA O 1
ATOM 2552 N N . ASN A 1 371 ? -26.905 -50.923 1.201 1.000 40.188 401 ASN AAA N 1
ATOM 2553 C CA . ASN A 1 371 ? -27.509 -50.155 0.075 1.000 42.990 401 ASN AAA CA 1
ATOM 2554 C C . ASN A 1 371 ? -26.792 -48.821 -0.095 1.000 44.559 401 ASN AAA C 1
ATOM 2555 O O . ASN A 1 371 ? -26.196 -48.597 -1.175 1.000 41.874 401 ASN AAA O 1
ATOM 2560 N N . GLN A 1 372 ? -26.833 -47.990 0.951 1.000 45.452 402 GLN AAA N 1
ATOM 2561 C CA . GLN A 1 372 ? -26.282 -46.615 0.923 1.000 47.152 402 GLN AAA CA 1
ATOM 2562 C C . GLN A 1 372 ? -24.858 -46.668 0.365 1.000 45.176 402 GLN AAA C 1
ATOM 2563 O O . GLN A 1 372 ? -24.528 -45.809 -0.457 1.000 52.208 402 GLN AAA O 1
ATOM 2569 N N . TRP A 1 373 ? -24.061 -47.649 0.789 1.000 42.758 403 TRP AAA N 1
ATOM 2570 C CA . TRP A 1 373 ? -22.607 -47.711 0.500 1.000 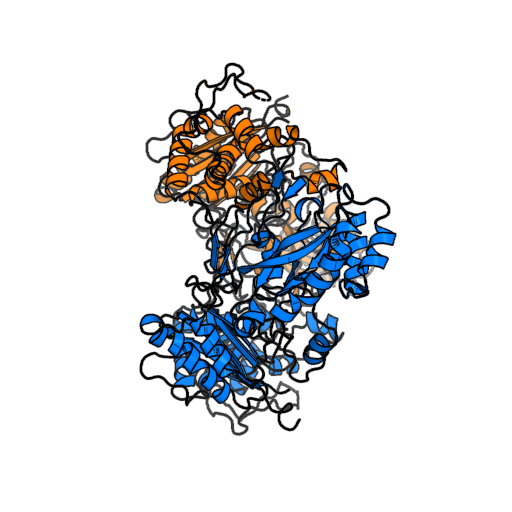38.852 403 TRP AAA CA 1
ATOM 2571 C C . TRP A 1 373 ? -22.366 -48.280 -0.891 1.000 37.413 403 TRP AAA C 1
ATOM 2572 O O . TRP A 1 373 ? -21.647 -47.646 -1.660 1.000 40.369 403 TRP AAA O 1
ATOM 2583 N N A MET A 1 374 ? -22.916 -49.462 -1.174 0.500 38.473 404 MET AAA N 1
ATOM 2584 N N B MET A 1 374 ? -22.916 -49.463 -1.173 0.500 37.444 404 MET AAA N 1
ATOM 2585 C CA A MET A 1 374 ? -22.700 -50.190 -2.453 0.500 38.286 404 MET AAA CA 1
ATOM 2586 C CA B MET A 1 374 ? -22.696 -50.192 -2.451 0.500 36.654 404 MET AAA CA 1
ATOM 2587 C C A MET A 1 374 ? -23.234 -49.355 -3.622 0.500 39.215 404 MET AAA C 1
ATOM 2588 C C B MET A 1 374 ? -23.235 -49.357 -3.621 0.500 38.223 404 MET AAA C 1
ATOM 2589 O O A MET A 1 374 ? -22.598 -49.382 -4.684 0.500 41.233 404 MET AAA O 1
ATOM 2590 O O B MET A 1 374 ? -22.599 -49.383 -4.683 0.500 40.246 404 MET AAA O 1
ATOM 2599 N N . ARG A 1 375 ? -24.328 -48.610 -3.427 1.000 38.499 405 ARG AAA N 1
ATOM 2600 C CA . ARG A 1 375 ? -24.900 -47.727 -4.484 1.000 39.554 405 ARG AAA CA 1
ATOM 2601 C C . ARG A 1 375 ? -23.930 -46.605 -4.903 1.000 37.790 405 ARG AAA C 1
ATOM 2602 O O . ARG A 1 375 ? -24.051 -46.166 -6.063 1.000 34.432 405 ARG AAA O 1
ATOM 2610 N N . GLN A 1 376 ? -22.985 -46.198 -4.040 1.000 36.900 406 GLN AAA N 1
ATOM 2611 C CA . GLN A 1 376 ? -21.919 -45.209 -4.357 1.000 38.293 406 GLN AAA CA 1
ATOM 2612 C C . GLN A 1 376 ? -20.967 -45.713 -5.444 1.000 37.122 406 GLN AAA C 1
ATOM 2613 O O . GLN A 1 376 ? -20.299 -44.849 -6.040 1.000 41.965 406 GLN AAA O 1
ATOM 2619 N N . PHE A 1 377 ? -20.859 -47.034 -5.635 1.000 36.228 407 PHE AAA N 1
ATOM 2620 C CA . PHE A 1 377 ? -20.038 -47.702 -6.681 1.000 33.536 407 PHE AAA CA 1
ATOM 2621 C C . PHE A 1 377 ? -20.825 -47.939 -7.983 1.000 33.635 407 PHE AAA C 1
ATOM 2622 O O . PHE A 1 377 ? -20.218 -48.384 -8.972 1.000 32.794 407 PHE AAA O 1
ATOM 2630 N N . GLY A 1 378 ? -22.128 -47.668 -8.013 1.000 33.063 408 GLY AAA N 1
ATOM 2631 C CA . GLY A 1 378 ? -22.922 -47.716 -9.252 1.000 34.345 408 GLY AAA CA 1
ATOM 2632 C C . GLY A 1 378 ? -24.006 -48.771 -9.222 1.000 36.264 408 GLY AAA C 1
ATOM 2633 O O . GLY A 1 378 ? -24.868 -48.736 -10.114 1.000 40.867 408 GLY AAA O 1
ATOM 2634 N N . PHE A 1 379 ? -23.993 -49.668 -8.233 1.000 36.372 409 PHE AAA N 1
ATOM 2635 C CA . PHE A 1 379 ? -24.916 -50.828 -8.151 1.000 34.522 409 PHE AAA CA 1
ATOM 2636 C C . PHE A 1 379 ? -26.332 -50.344 -7.890 1.000 35.475 409 PHE AAA C 1
ATOM 2637 O O . PHE A 1 379 ? -26.484 -49.362 -7.198 1.000 34.398 409 PHE AAA O 1
ATOM 2645 N N . GLY A 1 380 ? -27.324 -51.010 -8.472 1.000 40.177 410 GLY AAA N 1
ATOM 2646 C CA . GLY A 1 380 ? -28.740 -50.852 -8.092 1.000 42.314 410 GLY AAA CA 1
ATOM 2647 C C . GLY A 1 380 ? -29.471 -49.778 -8.873 1.000 42.456 410 GLY AAA C 1
ATOM 2648 O O . GLY A 1 380 ? -30.696 -49.775 -8.774 1.000 45.611 410 GLY AAA O 1
ATOM 2649 N N . GLN A 1 381 ? -28.782 -48.882 -9.584 1.000 45.386 411 GLN AAA N 1
ATOM 2650 C CA . GLN A 1 381 ? -29.431 -47.919 -10.516 1.000 50.486 411 GLN AAA CA 1
ATOM 2651 C C . GLN A 1 381 ? -28.580 -47.804 -11.784 1.000 45.476 411 GLN AAA C 1
ATOM 2652 O O . GLN A 1 381 ? -27.383 -48.147 -11.747 1.000 38.790 411 GLN AAA O 1
ATOM 2658 N N . LYS A 1 382 ? -29.202 -47.336 -12.864 1.000 42.327 412 LYS AAA N 1
ATOM 2659 C CA . LYS A 1 382 ? -28.528 -47.082 -14.156 1.000 40.461 412 LYS AAA CA 1
ATOM 2660 C C . LYS A 1 382 ? -27.245 -46.312 -13.865 1.000 36.430 412 LYS AAA C 1
ATOM 2661 O O . LYS A 1 382 ? -27.308 -45.377 -13.061 1.000 33.110 412 LYS AAA O 1
ATOM 2667 N N . THR A 1 383 ? -26.135 -46.703 -14.489 1.000 35.327 413 THR AAA N 1
ATOM 2668 C CA . THR A 1 383 ? -24.844 -45.973 -14.422 1.000 35.990 413 THR AAA CA 1
ATOM 2669 C C . THR A 1 383 ? -24.963 -44.595 -15.084 1.000 37.722 413 THR AAA C 1
ATOM 2670 O O . THR A 1 383 ? -24.098 -43.764 -14.797 1.000 43.940 413 THR AAA O 1
ATOM 2674 N N . GLY A 1 384 ? -25.943 -44.389 -15.974 1.000 38.183 414 GLY AAA N 1
ATOM 2675 C CA . GLY A 1 384 ? -26.167 -43.143 -16.725 1.000 36.676 414 GLY AAA CA 1
ATOM 2676 C C . GLY A 1 384 ? -25.406 -43.122 -18.044 1.000 38.208 414 GLY AAA C 1
ATOM 2677 O O . GLY A 1 384 ? -25.117 -42.017 -18.542 1.000 37.046 414 GLY AAA O 1
ATOM 2678 N N . VAL A 1 385 ? -25.110 -44.290 -18.622 1.000 39.584 415 VAL AAA N 1
ATOM 2679 C CA . VAL A 1 385 ? -24.360 -44.397 -19.906 1.000 39.515 415 VAL AAA CA 1
ATOM 2680 C C . VAL A 1 385 ? -25.172 -43.705 -21.001 1.000 39.764 415 VAL AAA C 1
ATOM 2681 O O . VAL A 1 385 ? -26.438 -43.753 -20.933 1.000 35.538 415 VAL AAA O 1
ATOM 2685 N N . ASP A 1 386 ? -24.460 -43.136 -21.986 1.000 38.017 416 ASP AAA N 1
ATOM 2686 C CA . ASP A 1 386 ? -25.038 -42.446 -23.175 1.000 34.601 416 ASP AAA CA 1
ATOM 2687 C C . ASP A 1 386 ? -25.366 -43.477 -24.275 1.000 37.617 416 ASP AAA C 1
ATOM 2688 O O . ASP A 1 386 ? -24.999 -43.242 -25.450 1.000 38.192 416 ASP AAA O 1
ATOM 2693 N N . LEU A 1 387 ? -26.078 -44.551 -23.912 1.000 37.275 417 LEU AAA N 1
ATOM 2694 C CA . LEU A 1 387 ? -26.598 -45.607 -24.816 1.000 37.433 417 LEU AAA CA 1
ATOM 2695 C C . LEU A 1 387 ? -28.025 -45.877 -24.376 1.000 39.851 417 LEU AAA C 1
ATOM 2696 O O . LEU A 1 387 ? -28.327 -45.697 -23.204 1.000 42.593 417 LEU AAA O 1
ATOM 2701 N N . PRO A 1 388 ? -28.948 -46.313 -25.258 1.000 42.675 418 PRO AAA N 1
ATOM 2702 C CA . PRO A 1 388 ? -30.320 -46.566 -24.834 1.000 39.807 418 PRO AAA CA 1
ATOM 2703 C C . PRO A 1 388 ? -30.407 -47.860 -24.026 1.000 39.991 418 PRO AAA C 1
ATOM 2704 O O . PRO A 1 388 ? -29.472 -48.636 -24.053 1.000 38.137 418 PRO AAA O 1
ATOM 2708 N N . SER A 1 389 ? -31.524 -48.022 -23.326 1.000 42.674 419 SER AAA N 1
ATOM 2709 C CA . SER A 1 389 ? -32.028 -49.312 -22.792 1.000 47.213 419 SER AAA CA 1
ATOM 2710 C C . SER A 1 389 ? -31.146 -49.888 -21.672 1.000 48.561 419 SER AAA C 1
ATOM 2711 O O . SER A 1 389 ? -31.257 -51.106 -21.447 1.000 51.217 419 SER AAA O 1
ATOM 2714 N N . GLU A 1 390 ? -30.339 -49.075 -20.972 1.000 47.904 420 GLU AAA N 1
ATOM 2715 C CA . GLU A 1 390 ? -29.475 -49.537 -19.844 1.000 46.959 420 GLU AAA CA 1
ATOM 2716 C C . GLU A 1 390 ? -30.358 -50.112 -18.730 1.000 45.374 420 GLU AAA C 1
ATOM 2717 O O . GLU A 1 390 ? -31.343 -49.454 -18.355 1.000 43.694 420 GLU AAA O 1
ATOM 2723 N N . SER A 1 391 ? -30.003 -51.290 -18.224 1.000 43.893 421 SER AAA N 1
ATOM 2724 C CA . SER A 1 391 ? -30.726 -51.951 -17.115 1.000 46.197 421 SER AAA CA 1
ATOM 2725 C C . SER A 1 391 ? -30.298 -51.316 -15.785 1.000 50.243 421 SER AAA C 1
ATOM 2726 O O . SER A 1 391 ? -29.122 -50.888 -15.676 1.000 43.571 421 SER AAA O 1
ATOM 2729 N N . GLU A 1 392 ? -31.232 -51.258 -14.824 1.000 54.169 422 GLU AAA N 1
ATOM 2730 C CA . GLU A 1 392 ? -31.022 -50.720 -13.453 1.000 55.580 422 GLU AAA CA 1
ATOM 2731 C C . GLU A 1 392 ? -30.092 -51.656 -12.665 1.000 53.961 422 GLU AAA C 1
ATOM 2732 O O . GLU A 1 392 ? -29.400 -51.188 -11.730 1.000 50.856 422 GLU AAA O 1
ATOM 2738 N N . GLY A 1 393 ? -30.074 -52.945 -13.002 1.000 51.961 423 GLY AAA N 1
ATOM 2739 C CA . GLY A 1 393 ? -29.630 -53.981 -12.064 1.000 51.366 423 GLY AAA CA 1
ATOM 2740 C C . GLY A 1 393 ? -30.576 -54.016 -10.887 1.000 46.316 423 GLY AAA C 1
ATOM 2741 O O . GLY A 1 393 ? -31.707 -53.501 -10.999 1.000 46.814 423 GLY AAA O 1
ATOM 2742 N N . LEU A 1 394 ? -30.147 -54.603 -9.784 1.000 45.784 424 LEU AAA N 1
ATOM 2743 C CA . LEU A 1 394 ? -30.950 -54.577 -8.543 1.000 50.012 424 LEU AAA CA 1
ATOM 2744 C C . LEU A 1 394 ? -30.026 -54.804 -7.357 1.000 48.762 424 LEU AAA C 1
ATOM 2745 O O . LEU A 1 394 ? -29.419 -55.879 -7.304 1.000 47.358 424 LEU AAA O 1
ATOM 2750 N N . TYR A 1 395 ? -29.916 -53.804 -6.479 1.000 45.611 425 TYR AAA N 1
ATOM 2751 C CA . TYR A 1 395 ? -29.382 -53.981 -5.116 1.000 43.389 425 TYR AAA CA 1
ATOM 2752 C C . TYR A 1 395 ? -30.600 -54.132 -4.220 1.000 42.662 425 TYR AAA C 1
ATOM 2753 O O . TYR A 1 395 ? -31.324 -53.160 -4.039 1.000 42.297 425 TYR AAA O 1
ATOM 2762 N N . PRO A 1 396 ? -30.909 -55.334 -3.677 1.000 42.071 426 PRO AAA N 1
ATOM 2763 C CA . PRO A 1 396 ? -32.175 -55.528 -2.983 1.000 42.214 426 PRO AAA CA 1
ATOM 2764 C C . PRO A 1 396 ? -32.217 -54.706 -1.693 1.000 46.321 426 PRO AAA C 1
ATOM 2765 O O . PRO A 1 396 ? -31.181 -54.578 -1.063 1.000 55.147 426 PRO AAA O 1
ATOM 2769 N N . ASN A 1 397 ? -33.390 -54.172 -1.350 1.000 49.775 427 ASN AAA N 1
ATOM 2770 C CA . ASN A 1 397 ? -33.634 -53.347 -0.135 1.000 53.037 427 ASN AAA CA 1
ATOM 2771 C C . ASN A 1 397 ? -35.020 -53.684 0.418 1.000 57.340 427 ASN AAA C 1
ATOM 2772 O O . ASN A 1 397 ? -35.833 -54.278 -0.298 1.000 54.680 427 ASN AAA O 1
ATOM 2777 N N . PRO A 1 398 ? -35.334 -53.344 1.696 1.000 57.913 428 PRO AAA N 1
ATOM 2778 C CA . PRO A 1 398 ? -36.674 -53.551 2.248 1.000 59.257 428 PRO AAA CA 1
ATOM 2779 C C . PRO A 1 398 ? -37.834 -52.910 1.474 1.000 66.038 428 PRO AAA C 1
ATOM 2780 O O . PRO A 1 398 ? -38.855 -53.564 1.347 1.000 76.489 428 PRO AAA O 1
ATOM 2784 N N . GLU A 1 399 ? -37.660 -51.684 0.971 1.000 71.552 429 GLU AAA N 1
ATOM 2785 C CA . GLU A 1 399 ? -38.723 -50.973 0.206 1.000 72.786 429 GLU AAA CA 1
ATOM 2786 C C . GLU A 1 399 ? -39.041 -51.753 -1.079 1.000 65.344 429 GLU AAA C 1
ATOM 2787 O O . GLU A 1 399 ? -40.246 -51.876 -1.392 1.000 62.728 429 GLU AAA O 1
ATOM 2793 N N . TRP A 1 400 ? -38.012 -52.249 -1.783 1.000 61.978 430 TRP AAA N 1
ATOM 2794 C CA . TRP A 1 400 ? -38.135 -53.128 -2.982 1.000 61.589 430 TRP AAA CA 1
ATOM 2795 C C . TRP A 1 400 ? -38.937 -54.384 -2.634 1.000 62.826 430 TRP AAA C 1
ATOM 2796 O O . TRP A 1 400 ? -39.822 -54.741 -3.424 1.000 61.824 430 TRP AAA O 1
ATOM 2807 N N . LYS A 1 401 ? -38.619 -55.032 -1.510 1.000 68.108 431 LYS AAA N 1
ATOM 2808 C CA . LYS A 1 401 ? -39.303 -56.265 -1.042 1.000 70.833 431 LYS AAA CA 1
ATOM 2809 C C . LYS A 1 401 ? -40.786 -55.962 -0.787 1.000 70.444 431 LYS AAA C 1
ATOM 2810 O O . LYS A 1 401 ? -41.622 -56.760 -1.244 1.000 66.329 431 LYS AAA O 1
ATOM 2816 N N . MET A 1 402 ? -41.099 -54.843 -0.121 1.000 75.743 432 MET AAA N 1
ATOM 2817 C CA . MET A 1 402 ? -42.494 -54.448 0.227 1.000 90.636 432 MET AAA CA 1
ATOM 2818 C C . MET A 1 402 ? -43.303 -54.089 -1.036 1.000 95.512 432 MET AAA C 1
ATOM 2819 O O . MET A 1 402 ? -44.541 -54.221 -0.979 1.000 107.309 432 MET AAA O 1
ATOM 2824 N N . ARG A 1 403 ? -42.667 -53.663 -2.134 1.000 90.692 433 ARG AAA N 1
ATOM 2825 C CA . ARG A 1 403 ? -43.380 -53.360 -3.409 1.000 84.760 433 ARG AAA CA 1
ATOM 2826 C C . ARG A 1 403 ? -43.534 -54.665 -4.210 1.000 80.818 433 ARG AAA C 1
ATOM 2827 O O . ARG A 1 403 ? -44.676 -54.975 -4.567 1.000 73.523 433 ARG AAA O 1
ATOM 2835 N N . THR A 1 404 ? -42.451 -55.421 -4.443 1.000 84.536 434 THR AAA N 1
ATOM 2836 C CA . THR A 1 404 ? -42.408 -56.544 -5.428 1.000 87.611 434 THR AAA CA 1
ATOM 2837 C C . THR A 1 404 ? -42.989 -57.833 -4.826 1.000 87.337 434 THR AAA C 1
ATOM 2838 O O . THR A 1 404 ? -43.853 -58.421 -5.499 1.000 100.020 434 THR AAA O 1
ATOM 2842 N N . ARG A 1 405 ? -42.546 -58.258 -3.636 1.000 89.460 435 ARG AAA N 1
ATOM 2843 C CA . ARG A 1 405 ? -43.013 -59.516 -2.974 1.000 91.465 435 ARG AAA CA 1
ATOM 2844 C C . ARG A 1 405 ? -44.039 -59.226 -1.859 1.000 93.533 435 ARG AAA C 1
ATOM 2845 O O . ARG A 1 405 ? -44.465 -60.212 -1.226 1.000 100.488 435 ARG AAA O 1
ATOM 2853 N N . LYS A 1 406 ? -44.421 -57.9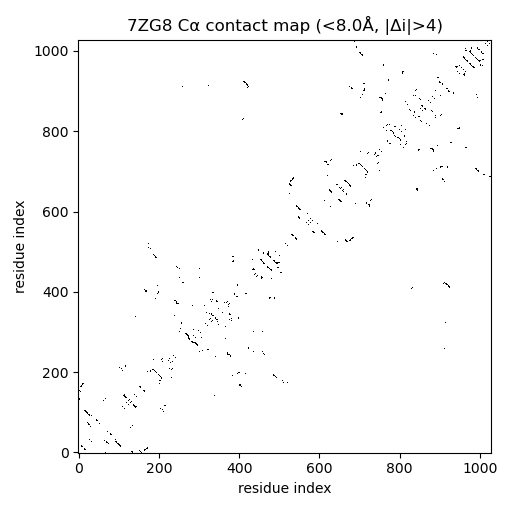60 -1.606 1.000 94.428 436 LYS AAA N 1
ATOM 2854 C CA . LYS A 1 406 ? -45.430 -57.521 -0.586 1.000 97.511 436 LYS AAA CA 1
ATOM 2855 C C . LYS A 1 406 ? -45.190 -58.200 0.777 1.000 92.898 436 LYS AAA C 1
ATOM 2856 O O . LYS A 1 406 ? -46.164 -58.405 1.531 1.000 94.373 436 LYS AAA O 1
ATOM 2862 N N . SER A 1 407 ? -43.917 -58.455 1.096 1.000 87.255 437 SER AAA N 1
ATOM 2863 C CA . SER A 1 407 ? -43.411 -59.210 2.270 1.000 86.130 437 SER AAA CA 1
ATOM 2864 C C . SER A 1 407 ? -42.398 -58.330 3.015 1.000 88.925 437 SER AAA C 1
ATOM 2865 O O . SER A 1 407 ? -41.926 -57.343 2.424 1.000 99.031 437 SER AAA O 1
ATOM 2868 N N . LYS A 1 408 ? -42.091 -58.640 4.275 1.000 91.000 438 LYS AAA N 1
ATOM 2869 C CA . LYS A 1 408 ? -41.086 -57.886 5.074 1.000 88.460 438 LYS AAA CA 1
ATOM 2870 C C . LYS A 1 408 ? -39.703 -58.430 4.736 1.000 84.057 438 LYS AAA C 1
ATOM 2871 O O . LYS A 1 408 ? -39.638 -59.540 4.156 1.000 81.592 438 LYS AAA O 1
ATOM 2877 N N . TRP A 1 409 ? -38.656 -57.669 5.063 1.000 78.097 439 TRP AAA N 1
ATOM 2878 C CA . TRP A 1 409 ? -37.245 -58.059 4.813 1.000 72.414 439 TRP AAA CA 1
ATOM 2879 C C . TRP A 1 409 ? -36.785 -58.979 5.950 1.000 72.781 439 TRP AAA C 1
ATOM 2880 O O . TRP A 1 409 ? -37.003 -58.615 7.120 1.000 62.172 439 TRP AAA O 1
ATOM 2891 N N . MET A 1 410 ? -36.192 -60.127 5.598 1.000 78.598 440 MET AAA N 1
ATOM 2892 C CA . MET A 1 410 ? -35.643 -61.139 6.535 1.000 85.210 440 MET AAA CA 1
ATOM 2893 C C . MET A 1 410 ? -34.115 -61.043 6.530 1.000 83.145 440 MET AAA C 1
ATOM 2894 O O . MET A 1 410 ? -33.542 -60.978 5.429 1.000 82.752 440 MET AAA O 1
ATOM 2899 N N . LYS A 1 411 ? -33.482 -61.101 7.707 1.000 78.174 441 LYS AAA N 1
ATOM 2900 C CA . LYS A 1 411 ? -32.012 -60.906 7.873 1.000 78.308 441 LYS AAA CA 1
ATOM 2901 C C . LYS A 1 411 ? -31.218 -61.993 7.128 1.000 72.976 441 LYS AAA C 1
ATOM 2902 O O . LYS A 1 411 ? -30.005 -61.804 6.945 1.000 75.373 441 LYS AAA O 1
ATOM 2908 N N . GLY A 1 412 ? -31.848 -63.104 6.744 1.000 66.433 442 GLY AAA N 1
ATOM 2909 C CA . GLY A 1 412 ? -31.227 -64.122 5.880 1.000 63.886 442 GLY AAA CA 1
ATOM 2910 C C . GLY A 1 412 ? -30.956 -63.592 4.489 1.000 61.223 442 GLY AAA C 1
ATOM 2911 O O . GLY A 1 412 ? -29.928 -63.983 3.913 1.000 65.756 442 GLY AAA O 1
ATOM 2912 N N . GLU A 1 413 ? -31.824 -62.714 3.976 1.000 57.839 443 GLU AAA N 1
ATOM 2913 C CA . GLU A 1 413 ? -31.720 -62.139 2.606 1.000 59.245 443 GLU AAA CA 1
ATOM 2914 C C . GLU A 1 413 ? -30.468 -61.244 2.520 1.000 55.584 443 GLU AAA C 1
ATOM 2915 O O . GLU A 1 413 ? -29.843 -61.244 1.458 1.000 53.723 443 GLU AAA O 1
ATOM 2921 N N . THR A 1 414 ? -30.130 -60.519 3.599 1.000 54.550 444 THR AAA N 1
ATOM 2922 C CA . THR A 1 414 ? -28.892 -59.704 3.782 1.000 49.774 444 THR AAA CA 1
ATOM 2923 C C . THR A 1 414 ? -27.652 -60.566 3.518 1.000 54.070 444 THR AAA C 1
ATOM 2924 O O . THR A 1 414 ? -26.708 -60.060 2.853 1.000 50.842 444 THR AAA O 1
ATOM 2928 N N . ILE A 1 415 ? -27.649 -61.806 4.018 1.000 54.073 445 ILE AAA N 1
ATOM 2929 C CA . ILE A 1 415 ? -26.451 -62.692 4.011 1.000 54.591 445 ILE AAA CA 1
ATOM 2930 C C . ILE A 1 415 ? -26.163 -63.120 2.568 1.000 50.912 445 ILE AAA C 1
ATOM 2931 O O . ILE A 1 415 ? -24.980 -63.107 2.183 1.000 48.590 445 ILE AAA O 1
ATOM 2936 N N . SER A 1 416 ? -27.203 -63.471 1.803 1.000 52.207 446 SER AAA N 1
ATOM 2937 C CA . SER A 1 416 ? -27.130 -63.814 0.357 1.000 54.312 446 SER AAA CA 1
ATOM 2938 C C . SER A 1 416 ? -26.469 -62.668 -0.420 1.000 55.639 446 SER AAA C 1
ATOM 2939 O O . SER A 1 416 ? -25.525 -62.939 -1.205 1.000 57.043 446 SER AAA O 1
ATOM 2942 N N . VAL A 1 417 ? -26.937 -61.435 -0.175 1.000 53.410 447 VAL AAA N 1
ATOM 2943 C CA . VAL A 1 417 ? -26.499 -60.183 -0.864 1.000 51.319 447 VAL AAA CA 1
ATOM 2944 C C . VAL A 1 417 ? -25.026 -59.903 -0.532 1.000 46.341 447 VAL AAA C 1
ATOM 2945 O O . VAL A 1 417 ? -24.341 -59.320 -1.393 1.000 48.912 447 VAL AAA O 1
ATOM 2949 N N . SER A 1 418 ? -24.546 -60.301 0.649 1.000 43.336 448 SER AAA N 1
ATOM 2950 C CA . SER A 1 418 ? -23.173 -59.996 1.140 1.000 42.889 448 SER AAA CA 1
ATOM 2951 C C . SER A 1 418 ? -22.093 -60.623 0.245 1.000 42.058 448 SER AAA C 1
ATOM 2952 O O . SER A 1 418 ? -21.002 -60.040 0.147 1.000 42.689 448 SER AAA O 1
ATOM 2955 N N . ILE A 1 419 ? -22.388 -61.747 -0.413 1.000 45.532 449 ILE AAA N 1
ATOM 2956 C CA . ILE A 1 419 ? -21.416 -62.475 -1.288 1.000 47.104 449 ILE AAA CA 1
ATOM 2957 C C . ILE A 1 419 ? -21.859 -62.379 -2.758 1.000 47.784 449 ILE AAA C 1
ATOM 2958 O O . ILE A 1 419 ? -21.389 -63.181 -3.576 1.000 49.869 449 ILE AAA O 1
ATOM 2963 N N . GLY A 1 420 ? -22.693 -61.397 -3.096 1.000 49.044 450 GLY AAA N 1
ATOM 2964 C CA . GLY A 1 420 ? -23.055 -61.076 -4.486 1.000 51.068 450 GLY AAA CA 1
ATOM 2965 C C . GLY A 1 420 ? -24.029 -62.074 -5.070 1.000 52.405 450 GLY AAA C 1
ATOM 2966 O O . GLY A 1 420 ? -23.906 -62.349 -6.279 1.000 51.173 450 GLY AAA O 1
ATOM 2967 N N . GLN A 1 421 ? -24.941 -62.596 -4.240 1.000 54.251 451 GLN AAA N 1
ATOM 2968 C CA . GLN A 1 421 ? -25.985 -63.583 -4.618 1.000 55.249 451 GLN AAA CA 1
ATOM 2969 C C . GLN A 1 421 ? -27.316 -62.996 -4.138 1.000 54.659 451 GLN AAA C 1
ATOM 2970 O O . GLN A 1 421 ? -27.406 -61.771 -4.140 1.000 64.322 451 GLN AAA O 1
ATOM 2976 N N . GLY A 1 422 ? -28.307 -63.804 -3.739 1.000 52.410 452 GLY AAA N 1
ATOM 2977 C CA . GLY A 1 422 ? -29.687 -63.344 -3.502 1.000 50.134 452 GLY AAA CA 1
ATOM 2978 C C . GLY A 1 422 ? -30.270 -62.773 -4.782 1.000 47.971 452 GLY AAA C 1
ATOM 2979 O O . GLY A 1 422 ? -29.966 -63.306 -5.866 1.000 46.916 452 GLY AAA O 1
ATOM 2980 N N . ALA A 1 423 ? -31.009 -61.671 -4.678 1.000 48.798 453 ALA AAA N 1
ATOM 2981 C CA . ALA A 1 423 ? -31.584 -60.950 -5.835 1.000 46.497 453 ALA AAA CA 1
ATOM 2982 C C . ALA A 1 423 ? -30.590 -59.907 -6.380 1.000 45.451 453 ALA AAA C 1
ATOM 2983 O O . ALA A 1 423 ? -30.976 -59.236 -7.369 1.000 45.180 453 ALA AAA O 1
ATOM 2985 N N . PHE A 1 424 ? -29.378 -59.771 -5.804 1.000 41.737 454 PHE AAA N 1
ATOM 2986 C CA . PHE A 1 424 ? -28.333 -58.820 -6.278 1.000 44.596 454 PHE AAA CA 1
ATOM 2987 C C . PHE A 1 424 ? -27.944 -59.199 -7.712 1.000 43.185 454 PHE AAA C 1
ATOM 2988 O O . PHE A 1 424 ? -27.389 -60.276 -7.911 1.000 45.300 454 PHE AAA O 1
ATOM 2996 N N . THR A 1 425 ? -28.278 -58.333 -8.668 1.000 42.656 455 THR AAA N 1
ATOM 2997 C CA . THR A 1 425 ? -27.945 -58.467 -10.104 1.000 43.524 455 THR AAA CA 1
ATOM 2998 C C . THR A 1 425 ? -27.267 -57.157 -10.518 1.000 43.987 455 THR AAA C 1
ATOM 2999 O O . THR A 1 425 ? -27.642 -56.095 -9.966 1.000 42.914 455 THR AAA O 1
ATOM 3003 N N . ALA A 1 426 ? -26.278 -57.244 -11.405 1.000 43.892 456 ALA AAA N 1
ATOM 3004 C CA . ALA A 1 426 ? -25.449 -56.108 -11.855 1.000 43.354 456 ALA AAA CA 1
ATOM 3005 C C . ALA A 1 426 ? -25.163 -56.248 -13.348 1.000 45.277 456 ALA AAA C 1
ATOM 3006 O O . ALA A 1 426 ? -24.920 -57.386 -13.805 1.000 42.977 456 ALA AAA O 1
ATOM 3008 N N . THR A 1 427 ? -25.160 -55.131 -14.075 1.000 44.380 457 THR AAA N 1
ATOM 3009 C CA . THR A 1 427 ? -24.688 -55.082 -15.476 1.000 44.386 457 THR AAA CA 1
ATOM 3010 C C . THR A 1 427 ? -23.165 -55.157 -15.452 1.000 42.151 457 THR AAA C 1
ATOM 3011 O O . THR A 1 427 ? -22.550 -54.680 -14.506 1.000 41.967 457 THR AAA O 1
ATOM 3015 N N . PRO A 1 428 ? -22.514 -55.764 -16.470 1.000 42.632 458 PRO AAA N 1
ATOM 3016 C CA . PRO A 1 428 ? -21.066 -55.616 -16.669 1.000 43.466 458 PRO AAA CA 1
ATOM 3017 C C . PRO A 1 428 ? -20.568 -54.156 -16.704 1.000 45.086 458 PRO AAA C 1
ATOM 3018 O O . PRO A 1 428 ? -19.433 -53.880 -16.329 1.000 46.857 458 PRO AAA O 1
ATOM 3022 N N . LEU A 1 429 ? -21.431 -53.255 -17.179 1.000 43.963 459 LEU AAA N 1
ATOM 3023 C CA . LEU A 1 429 ? -21.259 -51.782 -17.101 1.000 43.082 459 LEU AAA CA 1
ATOM 3024 C C . LEU A 1 429 ? -21.067 -51.393 -15.628 1.000 40.688 459 LEU AAA C 1
ATOM 3025 O O . LEU A 1 429 ? -20.018 -50.811 -15.300 1.000 42.779 459 LEU AAA O 1
ATOM 3030 N N . GLN A 1 430 ? -22.016 -51.772 -14.768 1.000 37.333 460 GLN AAA N 1
ATOM 3031 C CA . GLN A 1 430 ? -21.995 -51.470 -13.312 1.000 35.606 460 GLN AAA CA 1
ATOM 3032 C C . GLN A 1 430 ? -20.707 -52.030 -12.702 1.000 33.438 460 GLN AAA C 1
ATOM 3033 O O . GLN A 1 430 ? -20.054 -51.316 -11.930 1.000 34.967 460 GLN AAA O 1
ATOM 3039 N N . LEU A 1 431 ? -20.355 -53.263 -13.039 1.000 34.123 461 LEU AAA N 1
ATOM 3040 C CA . LEU A 1 431 ? -19.192 -53.957 -12.432 1.000 35.028 461 LEU AAA CA 1
ATOM 3041 C C . LEU A 1 431 ? -17.896 -53.241 -12.822 1.000 34.324 461 LEU AAA C 1
ATOM 3042 O O . LEU A 1 431 ? -17.015 -53.138 -11.964 1.000 33.223 461 LEU AAA O 1
ATOM 3047 N N . ALA A 1 432 ? -17.802 -52.742 -14.051 1.000 33.878 462 ALA AAA N 1
ATOM 3048 C CA . ALA A 1 432 ? -16.634 -51.974 -14.533 1.000 35.733 462 ALA AAA CA 1
ATOM 3049 C C . ALA A 1 432 ? -16.537 -50.623 -13.806 1.000 34.561 462 ALA AAA C 1
ATOM 3050 O O . ALA A 1 432 ? -15.412 -50.229 -13.416 1.000 33.603 462 ALA AAA O 1
ATOM 3052 N N . MET A 1 433 ? -17.672 -49.943 -13.657 1.000 32.894 463 MET AAA N 1
ATOM 3053 C CA . MET A 1 433 ? -17.793 -48.639 -12.965 1.000 34.750 463 MET AAA CA 1
ATOM 3054 C C . MET A 1 433 ? -17.263 -48.795 -11.531 1.000 35.815 463 MET AAA C 1
ATOM 3055 O O . MET A 1 433 ? -16.300 -48.062 -11.166 1.000 34.916 463 MET AAA O 1
ATOM 3060 N N . ALA A 1 434 ? -17.832 -49.745 -10.779 1.000 35.727 464 ALA AAA N 1
ATOM 3061 C CA . ALA A 1 434 ? -17.458 -50.082 -9.381 1.000 35.796 464 ALA AAA CA 1
ATOM 3062 C C . ALA A 1 434 ? -15.951 -50.339 -9.294 1.000 34.235 464 ALA AAA C 1
ATOM 3063 O O . ALA A 1 434 ? -15.320 -49.891 -8.325 1.000 38.124 464 ALA AAA O 1
ATOM 3065 N N . THR A 1 435 ? -15.400 -51.043 -10.275 1.000 33.086 465 THR AAA N 1
ATOM 3066 C CA . THR A 1 435 ? -13.962 -51.388 -10.319 1.000 34.765 465 THR AAA CA 1
ATOM 3067 C C . THR A 1 435 ? -13.176 -50.094 -10.529 1.000 35.829 465 THR AAA C 1
ATOM 3068 O O . THR A 1 435 ? -12.241 -49.851 -9.756 1.000 36.875 465 THR AAA O 1
ATOM 3072 N N . ALA A 1 436 ? -13.574 -49.280 -11.504 1.000 36.946 466 ALA AAA N 1
ATOM 3073 C CA . ALA A 1 436 ? -12.948 -47.968 -11.788 1.000 36.742 466 ALA AAA CA 1
ATOM 3074 C C . ALA A 1 436 ? -12.949 -47.094 -10.528 1.000 35.364 466 ALA AAA C 1
ATOM 3075 O O . ALA A 1 436 ? -11.905 -46.469 -10.234 1.000 36.840 466 ALA AAA O 1
ATOM 3077 N N . ILE A 1 437 ? -14.065 -47.071 -9.800 1.000 33.254 467 ILE AAA N 1
ATOM 3078 C CA . ILE A 1 437 ? -14.220 -46.250 -8.566 1.000 31.809 467 ILE AAA CA 1
ATOM 3079 C C . ILE A 1 437 ? -13.272 -46.781 -7.487 1.000 33.381 467 ILE AAA C 1
ATOM 3080 O O . ILE A 1 437 ? -12.656 -45.938 -6.802 1.000 35.191 467 ILE AAA O 1
ATOM 3085 N N . THR A 1 438 ? -13.165 -48.107 -7.327 1.000 34.701 468 THR AAA N 1
ATOM 3086 C CA . THR A 1 438 ? -12.194 -48.761 -6.402 1.000 34.374 468 THR AAA CA 1
ATOM 3087 C C . THR A 1 438 ? -10.762 -48.351 -6.783 1.000 34.063 468 THR AAA C 1
ATOM 3088 O O . THR A 1 438 ? -9.957 -48.122 -5.875 1.000 34.732 468 THR AAA O 1
ATOM 3092 N N . ALA A 1 439 ? -10.468 -48.283 -8.079 1.000 34.811 469 ALA AAA N 1
ATOM 3093 C CA . ALA A 1 439 ? -9.118 -48.064 -8.640 1.000 37.620 469 ALA AAA CA 1
ATOM 3094 C C . ALA A 1 439 ? -8.686 -46.612 -8.422 1.000 36.623 469 ALA AAA C 1
ATOM 3095 O O . ALA A 1 439 ? -7.489 -46.410 -8.092 1.000 33.023 469 ALA AAA O 1
ATOM 3097 N N . ASN A 1 440 ? -9.621 -45.661 -8.598 1.000 34.460 470 ASN AAA N 1
ATOM 3098 C CA . ASN A 1 440 ? -9.353 -44.195 -8.576 1.000 32.604 470 ASN AAA CA 1
ATOM 3099 C C . ASN A 1 440 ? -9.565 -43.602 -7.166 1.000 31.343 470 ASN AAA C 1
ATOM 3100 O O . ASN A 1 440 ? -9.615 -42.374 -7.079 1.000 32.161 470 ASN AAA O 1
ATOM 3105 N N . HIS A 1 441 ? -9.696 -44.432 -6.122 1.000 32.319 471 HIS AAA N 1
ATOM 3106 C CA . HIS A 1 441 ? -9.844 -44.068 -4.680 1.000 32.307 471 HIS AAA CA 1
ATOM 3107 C C . HIS A 1 441 ? -11.139 -43.268 -4.450 1.000 31.521 471 HIS AAA C 1
ATOM 3108 O O . HIS A 1 441 ? -11.097 -42.251 -3.753 1.000 26.970 471 HIS AAA O 1
ATOM 3115 N N . GLY A 1 442 ? -12.253 -43.720 -5.029 1.000 34.432 472 GLY AAA N 1
ATOM 3116 C CA . GLY A 1 442 ? -13.614 -43.252 -4.699 1.000 36.677 472 GLY AAA CA 1
ATOM 3117 C C . GLY A 1 442 ? -14.074 -42.022 -5.475 1.000 36.819 472 GLY AAA C 1
ATOM 3118 O O . GLY A 1 442 ? -15.005 -41.350 -4.974 1.000 39.858 472 GLY AAA O 1
ATOM 3119 N N . SER A 1 443 ? -13.488 -41.711 -6.634 1.000 35.075 473 SER AAA N 1
ATOM 3120 C CA . SER A 1 443 ? -14.010 -40.640 -7.520 1.000 37.768 473 SER AAA CA 1
ATOM 3121 C C . SER A 1 443 ? -15.098 -41.243 -8.414 1.000 35.192 473 SER AAA C 1
ATOM 3122 O O . SER A 1 443 ? -14.780 -42.132 -9.205 1.000 35.961 473 SER AAA O 1
ATOM 3125 N N . HIS A 1 444 ? -16.335 -40.774 -8.289 1.000 33.453 474 HIS AAA N 1
ATOM 3126 C CA . HIS A 1 444 ? -17.495 -41.249 -9.081 1.000 34.953 474 HIS AAA CA 1
ATOM 3127 C C . HIS A 1 444 ? -17.317 -40.837 -10.544 1.000 36.567 474 HIS AAA C 1
ATOM 3128 O O . HIS A 1 444 ? -17.086 -39.659 -10.805 1.000 37.818 474 HIS AAA O 1
ATOM 3135 N N . VAL A 1 445 ? -17.402 -41.797 -11.458 1.000 37.813 475 VAL AAA N 1
ATOM 3136 C CA . VAL A 1 445 ? -17.289 -41.573 -12.922 1.000 35.543 475 VAL AAA CA 1
ATOM 3137 C C . VAL A 1 445 ? -18.587 -42.069 -13.520 1.000 34.735 475 VAL AAA C 1
ATOM 3138 O O . VAL A 1 445 ? -19.139 -43.008 -12.963 1.000 36.137 475 VAL AAA O 1
ATOM 3142 N N . VAL A 1 446 ? -19.043 -41.424 -14.586 1.000 37.165 476 VAL AAA N 1
ATOM 3143 C CA . VAL A 1 446 ? -20.245 -41.828 -15.365 1.000 36.871 476 VAL AAA CA 1
ATOM 3144 C C . VAL A 1 446 ? -19.749 -42.556 -16.616 1.000 37.229 476 VAL AAA C 1
ATOM 3145 O O . VAL A 1 446 ? -19.131 -41.933 -17.476 1.000 36.426 476 VAL AAA O 1
ATOM 3149 N N . PRO A 1 447 ? -19.977 -43.887 -16.749 1.000 36.198 477 PRO AAA N 1
ATOM 3150 C CA . PRO A 1 447 ? -19.624 -44.606 -17.971 1.000 36.077 477 PRO AAA CA 1
ATOM 3151 C C . PRO A 1 447 ? -20.196 -43.871 -19.188 1.000 35.529 477 PRO AAA C 1
ATOM 3152 O O . PRO A 1 447 ? -21.380 -43.522 -19.161 1.000 35.245 477 PRO AAA O 1
ATOM 3156 N N . HIS A 1 448 ? -19.345 -43.581 -20.173 1.000 34.259 478 HIS AAA N 1
ATOM 3157 C CA . HIS A 1 448 ? -19.753 -42.837 -21.391 1.000 35.027 478 HIS AAA CA 1
ATOM 3158 C C . HIS A 1 448 ? -18.898 -43.289 -22.578 1.000 35.811 478 HIS AAA C 1
ATOM 3159 O O . HIS A 1 448 ? -17.690 -43.599 -22.381 1.000 34.547 478 HIS AAA O 1
ATOM 3166 N N . VAL A 1 449 ? -19.532 -43.344 -23.754 1.000 36.323 479 VAL AAA N 1
ATOM 3167 C CA . VAL A 1 449 ? -18.910 -43.739 -25.053 1.000 36.268 479 VAL AAA CA 1
ATOM 3168 C C . VAL A 1 449 ? -18.507 -42.490 -25.851 1.000 36.833 479 VAL AAA C 1
ATOM 3169 O O . VAL A 1 449 ? -17.628 -42.646 -26.710 1.000 34.015 479 VAL AAA O 1
ATOM 3173 N N . LEU A 1 450 ? -19.127 -41.316 -25.646 1.000 37.330 480 LEU AAA N 1
ATOM 3174 C CA . LEU A 1 450 ? -18.806 -40.133 -26.485 1.000 38.838 480 LEU AAA CA 1
ATOM 3175 C C . LEU A 1 450 ? -17.589 -39.391 -25.925 1.000 40.006 480 LEU AAA C 1
ATOM 3176 O O . LEU A 1 450 ? -17.702 -38.870 -24.818 1.000 45.095 480 LEU AAA O 1
ATOM 3181 N N . ARG A 1 451 ? -16.510 -39.273 -26.704 1.000 41.875 481 ARG AAA N 1
ATOM 3182 C CA . ARG A 1 451 ? -15.238 -38.598 -26.310 1.000 42.546 481 ARG AAA CA 1
ATOM 3183 C C . ARG A 1 451 ? -15.218 -37.164 -26.855 1.000 45.978 481 ARG AAA C 1
ATOM 3184 O O . ARG A 1 451 ? -14.852 -36.244 -26.089 1.000 47.517 481 ARG AAA O 1
ATOM 3192 N N . ALA A 1 452 ? -15.531 -36.982 -28.141 1.000 47.068 482 ALA AAA N 1
ATOM 3193 C CA . ALA A 1 452 ? -15.570 -35.661 -28.809 1.000 48.683 482 ALA AAA CA 1
ATOM 3194 C C . ALA A 1 452 ? -16.694 -35.656 -29.845 1.000 45.048 482 ALA AAA C 1
ATOM 3195 O O . ALA A 1 452 ? -17.024 -36.743 -30.342 1.000 52.972 482 ALA AAA O 1
ATOM 3197 N N . THR A 1 453 ? -17.267 -34.486 -30.126 1.000 40.613 483 THR AAA N 1
ATOM 3198 C CA . THR A 1 453 ? -18.132 -34.271 -31.307 1.000 40.071 483 THR AAA CA 1
ATOM 3199 C C . THR A 1 453 ? -17.630 -33.057 -32.070 1.000 41.695 483 THR AAA C 1
ATOM 3200 O O . THR A 1 453 ? -17.477 -32.029 -31.429 1.000 48.776 483 THR AAA O 1
ATOM 3204 N N . HIS A 1 454 ? -17.342 -33.205 -33.364 1.000 49.718 484 HIS AAA N 1
ATOM 3205 C CA . HIS A 1 454 ? -16.917 -32.111 -34.284 1.000 54.216 484 HIS AAA CA 1
ATOM 3206 C C . HIS A 1 454 ? -18.074 -31.807 -35.240 1.000 51.120 484 HIS AAA C 1
ATOM 3207 O O . HIS A 1 454 ? -18.637 -32.762 -35.828 1.000 52.335 484 HIS AAA O 1
ATOM 3214 N N . GLY A 1 455 ? -18.428 -30.526 -35.358 1.000 47.951 485 GLY AAA N 1
ATOM 3215 C CA . GLY A 1 455 ? -19.519 -30.060 -36.229 1.000 47.892 485 GLY AAA CA 1
ATOM 3216 C C . GLY A 1 455 ? -19.999 -28.685 -35.822 1.000 49.449 485 GLY AAA C 1
ATOM 3217 O O . GLY A 1 455 ? -19.285 -28.004 -35.060 1.000 57.489 485 GLY AAA O 1
ATOM 3218 N N . ALA A 1 456 ? -21.189 -28.304 -36.270 1.000 47.644 486 ALA AAA N 1
ATOM 3219 C CA . ALA A 1 456 ? -21.768 -26.969 -36.017 1.000 50.415 486 ALA AAA CA 1
ATOM 3220 C C . ALA A 1 456 ? -22.655 -26.986 -34.773 1.000 51.405 486 ALA AAA C 1
ATOM 3221 O O . ALA A 1 456 ? -22.731 -25.926 -34.125 1.000 59.300 486 ALA AAA O 1
ATOM 3223 N N . LYS A 1 457 ? -23.329 -28.104 -34.478 1.000 47.825 487 LYS AAA N 1
ATOM 3224 C CA . LYS A 1 457 ? -24.264 -28.189 -33.328 1.000 46.935 487 LYS AAA CA 1
ATOM 3225 C C . LYS A 1 457 ? -23.440 -28.096 -32.043 1.000 51.473 487 LYS AAA C 1
ATOM 3226 O O . LYS A 1 457 ? -22.463 -28.830 -31.870 1.000 46.947 487 LYS AAA O 1
ATOM 3232 N N . PRO A 1 458 ? -23.763 -27.143 -31.135 1.000 57.999 488 PRO AAA N 1
ATOM 3233 C CA . PRO A 1 458 ? -23.133 -27.087 -29.815 1.000 56.963 488 PRO AAA CA 1
ATOM 3234 C C . PRO A 1 458 ? -23.454 -28.351 -29.005 1.000 52.527 488 PRO AAA C 1
ATOM 3235 O O . PRO A 1 458 ? -24.545 -28.887 -29.134 1.000 51.069 488 PRO AAA O 1
ATOM 3239 N N . PHE A 1 459 ? -22.505 -28.816 -28.199 1.000 46.945 489 PHE AAA N 1
ATOM 3240 C CA . PHE A 1 459 ? -22.729 -29.983 -27.316 1.000 46.987 489 PHE AAA CA 1
ATOM 3241 C C . PHE A 1 459 ? -21.762 -29.943 -26.137 1.000 48.934 489 PHE AAA C 1
ATOM 3242 O O . PHE A 1 459 ? -20.611 -29.535 -26.359 1.000 51.224 489 PHE AAA O 1
ATOM 3250 N N . THR A 1 460 ? -22.221 -30.327 -24.939 1.000 51.543 490 THR AAA N 1
ATOM 3251 C CA . THR A 1 460 ? -21.348 -30.473 -23.742 1.000 52.351 490 THR AAA CA 1
ATOM 3252 C C . THR A 1 460 ? -20.953 -31.947 -23.606 1.000 48.659 490 THR AAA C 1
ATOM 3253 O O . THR A 1 460 ? -21.850 -32.787 -23.513 1.000 47.126 490 THR AAA O 1
ATOM 3257 N N . VAL A 1 461 ? -19.656 -32.244 -23.610 1.000 48.959 491 VAL AAA N 1
ATOM 3258 C CA . VAL A 1 461 ? -19.151 -33.639 -23.485 1.000 53.761 491 VAL AAA CA 1
ATOM 3259 C C . VAL A 1 461 ? -18.513 -33.768 -22.104 1.000 56.120 491 VAL AAA C 1
ATOM 3260 O O . VAL A 1 461 ? -17.603 -32.960 -21.792 1.000 47.642 491 VAL AAA O 1
ATOM 3264 N N . ARG A 1 462 ? -19.034 -34.704 -21.300 1.000 61.792 492 ARG AAA N 1
ATOM 3265 C CA . ARG A 1 462 ? -18.416 -35.145 -20.023 1.000 65.904 492 ARG AAA CA 1
ATOM 3266 C C . ARG A 1 462 ? -17.038 -35.752 -20.330 1.000 70.367 492 ARG AAA C 1
ATOM 3267 O O . ARG A 1 462 ? -16.948 -36.585 -21.248 1.000 79.169 492 ARG AAA O 1
ATOM 3275 N N . ASN A 1 463 ? -16.016 -35.346 -19.574 1.000 76.598 493 ASN AAA N 1
ATOM 3276 C CA . ASN A 1 463 ? -14.597 -35.763 -19.747 1.000 76.067 493 ASN AAA CA 1
ATOM 3277 C C . ASN A 1 463 ? -13.939 -36.102 -18.401 1.000 76.355 493 ASN AAA C 1
ATOM 3278 O O . ASN A 1 463 ? -12.730 -36.407 -18.438 1.000 73.595 493 ASN AAA O 1
ATOM 3283 N N . ALA A 1 464 ? -14.667 -36.065 -17.269 1.000 71.687 494 ALA AAA N 1
ATOM 3284 C CA . ALA A 1 464 ? -14.063 -36.065 -15.916 1.000 65.401 494 ALA AAA CA 1
ATOM 3285 C C . ALA A 1 464 ? -15.030 -36.652 -14.888 1.000 56.569 494 ALA AAA C 1
ATOM 3286 O O . ALA A 1 464 ? -16.233 -36.735 -15.148 1.000 52.382 494 ALA AAA O 1
ATOM 3288 N N . PRO A 1 465 ? -14.534 -37.082 -13.698 1.000 47.564 495 PRO AAA N 1
ATOM 3289 C CA . PRO A 1 465 ? -15.407 -37.576 -12.631 1.000 43.781 495 PRO AAA CA 1
ATOM 3290 C C . PRO A 1 465 ? -16.380 -36.505 -12.127 1.000 38.235 495 PRO AAA C 1
ATOM 3291 O O . PRO A 1 465 ? -16.001 -35.378 -12.096 1.000 35.794 495 PRO AAA O 1
ATOM 3295 N N . ASP A 1 466 ? -17.579 -36.906 -11.713 1.000 39.285 496 ASP AAA N 1
ATOM 3296 C CA . ASP A 1 466 ? -18.668 -35.988 -11.276 1.000 41.874 496 ASP AAA CA 1
ATOM 3297 C C . ASP A 1 466 ? -18.717 -35.842 -9.747 1.000 41.040 496 ASP AAA C 1
ATOM 3298 O O . ASP A 1 466 ? -19.678 -35.191 -9.266 1.000 50.755 496 ASP AAA O 1
ATOM 3303 N N . GLY A 1 467 ? -17.774 -36.410 -8.990 1.000 37.680 497 GLY AAA N 1
ATOM 3304 C CA . GLY A 1 467 ? -17.821 -36.332 -7.516 1.000 40.480 497 GLY AAA CA 1
ATOM 3305 C C . GLY A 1 467 ? -16.835 -37.249 -6.810 1.000 40.590 497 GLY AAA C 1
ATOM 3306 O O . GLY A 1 467 ? -16.178 -38.043 -7.501 1.000 45.251 497 GLY AAA O 1
ATOM 3307 N N . LYS A 1 468 ? -16.737 -37.115 -5.482 1.000 37.617 498 LYS AAA N 1
ATOM 3308 C CA . LYS A 1 468 ? -15.919 -37.964 -4.573 1.000 37.402 498 LYS AAA CA 1
ATOM 3309 C C . LYS A 1 468 ? -16.820 -38.516 -3.468 1.000 39.960 498 LYS AAA C 1
ATOM 3310 O O . LYS A 1 468 ? -17.589 -37.710 -2.885 1.000 39.355 498 LYS AAA O 1
ATOM 3316 N N . ILE A 1 469 ? -16.709 -39.816 -3.170 1.000 42.316 499 ILE AAA N 1
ATOM 3317 C CA . ILE A 1 469 ? -17.448 -40.469 -2.047 1.000 45.859 499 ILE AAA CA 1
ATOM 3318 C C . ILE A 1 469 ? -16.856 -39.931 -0.741 1.000 44.159 499 ILE AAA C 1
ATOM 3319 O O . ILE A 1 469 ? -15.622 -40.042 -0.572 1.000 42.220 499 ILE AAA O 1
ATOM 3324 N N . ASN A 1 470 ? -17.679 -39.370 0.149 1.000 47.906 500 ASN AAA N 1
ATOM 3325 C CA . ASN A 1 470 ? -17.217 -39.057 1.526 1.000 52.613 500 ASN AAA CA 1
ATOM 3326 C C . ASN A 1 470 ? -16.943 -40.430 2.150 1.000 50.370 500 ASN AAA C 1
ATOM 3327 O O . ASN A 1 470 ? -17.866 -41.247 2.193 1.000 57.257 500 ASN AAA O 1
ATOM 3332 N N . PHE A 1 471 ? -15.685 -40.724 2.467 1.000 44.129 501 PHE AAA N 1
ATOM 3333 C CA . PHE A 1 471 ? -15.244 -42.040 2.980 1.000 38.289 501 PHE AAA CA 1
ATOM 3334 C C . PHE A 1 471 ? -14.500 -41.810 4.292 1.000 37.478 501 PHE AAA C 1
ATOM 3335 O O . PHE A 1 471 ? -13.510 -41.068 4.303 1.000 37.781 501 PHE AAA O 1
ATOM 3343 N N . ASN A 1 472 ? -14.967 -42.442 5.367 1.000 37.150 502 ASN AAA N 1
ATOM 3344 C CA . ASN A 1 472 ? -14.525 -42.158 6.758 1.000 38.828 502 ASN AAA CA 1
ATOM 3345 C C . ASN A 1 472 ? -13.158 -42.800 7.032 1.000 36.430 502 ASN AAA C 1
ATOM 3346 O O . ASN A 1 472 ? -12.533 -42.414 8.024 1.000 40.867 502 ASN AAA O 1
ATOM 3351 N N . GLY A 1 473 ? -12.689 -43.709 6.182 1.000 35.748 503 GLY AAA N 1
ATOM 3352 C CA . GLY A 1 473 ? -11.289 -44.173 6.174 1.000 37.800 503 GLY AAA CA 1
ATOM 3353 C C . GLY A 1 473 ? -10.363 -43.158 5.534 1.000 37.916 503 GLY AAA C 1
ATOM 3354 O O . GLY A 1 473 ? -10.785 -42.010 5.343 1.000 45.687 503 GLY AAA O 1
ATOM 3355 N N . THR A 1 474 ? -9.138 -43.565 5.217 1.000 39.149 504 THR AAA N 1
ATOM 3356 C CA . THR A 1 474 ? -8.093 -42.701 4.606 1.000 43.649 504 THR AAA CA 1
ATOM 3357 C C . THR A 1 474 ? -7.820 -43.169 3.178 1.000 44.607 504 THR AAA C 1
ATOM 3358 O O . THR A 1 474 ? -8.351 -44.212 2.784 1.000 46.258 504 THR AAA O 1
ATOM 3362 N N . ASP A 1 475 ? -6.993 -42.428 2.448 1.000 43.230 505 ASP AAA N 1
ATOM 3363 C CA . ASP A 1 475 ? -6.521 -42.824 1.097 1.000 43.624 505 ASP AAA CA 1
ATOM 3364 C C . ASP A 1 475 ? -5.794 -44.166 1.187 1.000 42.958 505 ASP AAA C 1
ATOM 3365 O O . ASP A 1 475 ? -5.937 -44.958 0.255 1.000 46.710 505 ASP AAA O 1
ATOM 3370 N N . GLU A 1 476 ? -5.055 -44.396 2.272 1.000 44.252 506 GLU AAA N 1
ATOM 3371 C CA . GLU A 1 476 ? -4.298 -45.648 2.542 1.000 46.547 506 GLU AAA CA 1
ATOM 3372 C C . GLU A 1 476 ? -5.221 -46.877 2.437 1.000 43.660 506 GLU AAA C 1
ATOM 3373 O O . GLU A 1 476 ? -4.756 -47.917 1.940 1.000 44.702 506 GLU AAA O 1
ATOM 3379 N N . ASP A 1 477 ? -6.478 -46.780 2.883 1.000 41.303 507 ASP AAA N 1
ATOM 3380 C CA . ASP A 1 477 ? -7.445 -47.913 2.841 1.000 42.277 507 ASP AAA CA 1
ATOM 3381 C C . ASP A 1 477 ? -7.710 -48.357 1.383 1.000 40.559 507 ASP AAA C 1
ATOM 3382 O O . ASP A 1 477 ? -7.944 -49.567 1.167 1.000 39.006 507 ASP AAA O 1
ATOM 3387 N N . TRP A 1 478 ? -7.668 -47.445 0.408 1.000 36.241 508 TRP AAA N 1
ATOM 3388 C CA . TRP A 1 478 ? -7.782 -47.786 -1.035 1.000 35.476 508 TRP AAA CA 1
ATOM 3389 C C . TRP A 1 478 ? -6.490 -48.436 -1.531 1.000 37.968 508 TRP AAA C 1
ATOM 3390 O O . TRP A 1 478 ? -6.572 -49.363 -2.371 1.000 41.283 508 TRP AAA O 1
ATOM 3401 N N . VAL A 1 479 ? -5.341 -47.935 -1.074 1.000 38.922 509 VAL AAA N 1
ATOM 3402 C CA . VAL A 1 479 ? -4.000 -48.487 -1.425 1.000 38.901 509 VAL AAA CA 1
ATOM 3403 C C . VAL A 1 479 ? -3.907 -49.911 -0.857 1.000 41.728 509 VAL AAA C 1
ATOM 3404 O O . VAL A 1 479 ? -3.418 -50.794 -1.579 1.000 43.106 509 VAL AAA O 1
ATOM 3408 N N . LYS A 1 480 ? -4.348 -50.129 0.389 1.000 42.611 510 LYS AAA N 1
ATOM 3409 C CA . LYS A 1 480 ? -4.305 -51.467 1.043 1.000 41.528 510 LYS AAA CA 1
ATOM 3410 C C . LYS A 1 480 ? -5.165 -52.445 0.241 1.000 39.892 510 LYS AAA C 1
ATOM 3411 O O . LYS A 1 480 ? -4.687 -53.570 0.014 1.000 45.707 510 LYS AAA O 1
ATOM 3417 N N . MET A 1 481 ? -6.350 -52.011 -0.202 1.000 36.988 511 MET AAA N 1
ATOM 3418 C CA . MET A 1 481 ? -7.316 -52.826 -0.986 1.000 33.081 511 MET AAA CA 1
ATOM 3419 C C . MET A 1 481 ? -6.755 -53.129 -2.379 1.000 32.980 511 MET AAA C 1
ATOM 3420 O O . MET A 1 481 ? -7.038 -54.209 -2.904 1.000 32.075 511 MET AAA O 1
ATOM 3425 N N . ARG A 1 482 ? -5.998 -52.207 -2.966 1.000 34.885 512 ARG AAA N 1
ATOM 3426 C CA . ARG A 1 482 ? -5.267 -52.458 -4.236 1.000 36.260 512 ARG AAA CA 1
ATOM 3427 C C . ARG A 1 482 ? -4.263 -53.606 -4.025 1.000 37.913 512 ARG AAA C 1
ATOM 3428 O O . ARG A 1 482 ? -4.263 -54.548 -4.847 1.000 40.499 512 ARG AAA O 1
ATOM 3436 N N . GLU A 1 483 ? -3.439 -53.535 -2.972 1.000 37.742 513 GLU AAA N 1
ATOM 3437 C CA . GLU A 1 483 ? -2.410 -54.567 -2.661 1.000 36.194 513 GLU AAA CA 1
ATOM 3438 C C . GLU A 1 483 ? -3.093 -55.923 -2.423 1.000 35.105 513 GLU AAA C 1
ATOM 3439 O O . GLU A 1 483 ? -2.584 -56.916 -2.964 1.000 36.085 513 GLU AAA O 1
ATOM 3445 N N . ALA A 1 484 ? -4.215 -55.959 -1.697 1.000 34.242 514 ALA AAA N 1
ATOM 3446 C CA . ALA A 1 484 ? -5.055 -57.166 -1.513 1.000 36.133 514 ALA AAA CA 1
ATOM 3447 C C . ALA A 1 484 ? -5.454 -57.721 -2.881 1.000 38.445 514 ALA AAA C 1
ATOM 3448 O O . ALA A 1 484 ? -5.277 -58.937 -3.103 1.000 38.719 514 ALA AAA O 1
ATOM 3450 N N . MET A 1 485 ? -5.955 -56.845 -3.756 1.000 37.551 515 MET AAA N 1
ATOM 3451 C CA . MET A 1 485 ? -6.437 -57.200 -5.115 1.000 38.155 515 MET AAA CA 1
ATOM 3452 C C . MET A 1 485 ? -5.273 -57.591 -6.042 1.000 34.808 515 MET AAA C 1
ATOM 3453 O O . MET A 1 485 ? -5.497 -58.480 -6.887 1.000 32.393 515 MET AAA O 1
ATOM 3458 N N . ILE A 1 486 ? -4.092 -56.978 -5.920 1.000 34.186 516 ILE AAA N 1
ATOM 3459 C CA . ILE A 1 486 ? -2.852 -57.467 -6.602 1.000 35.612 516 ILE AAA CA 1
ATOM 3460 C C . ILE A 1 486 ? -2.593 -58.907 -6.141 1.000 39.419 516 ILE AAA C 1
ATOM 3461 O O . ILE A 1 486 ? -2.279 -59.754 -7.006 1.000 43.728 516 ILE AAA O 1
ATOM 3466 N N . ASP A 1 487 ? -2.715 -59.166 -4.834 1.000 44.296 517 ASP AAA N 1
ATOM 3467 C CA . ASP A 1 487 ? -2.423 -60.488 -4.227 1.000 48.949 517 ASP AAA CA 1
ATOM 3468 C C . ASP A 1 487 ? -3.494 -61.514 -4.613 1.000 47.930 517 ASP AAA C 1
ATOM 3469 O O . ASP A 1 487 ? -3.170 -62.703 -4.580 1.000 52.615 517 ASP AAA O 1
ATOM 3474 N N . VAL A 1 488 ? -4.704 -61.106 -4.995 1.000 45.646 518 VAL AAA N 1
ATOM 3475 C CA . VAL A 1 488 ? -5.682 -62.052 -5.611 1.000 45.576 518 VAL AAA CA 1
ATOM 3476 C C . VAL A 1 488 ? -5.021 -62.659 -6.853 1.000 44.967 518 VAL AAA C 1
ATOM 3477 O O . VAL A 1 488 ? -5.095 -63.880 -7.007 1.000 45.705 518 VAL AAA O 1
ATOM 3481 N N . ILE A 1 489 ? -4.390 -61.831 -7.687 1.000 49.727 519 ILE AAA N 1
ATOM 3482 C CA . ILE A 1 489 ? -3.676 -62.278 -8.923 1.000 53.959 519 ILE AAA CA 1
ATOM 3483 C C . ILE A 1 489 ? -2.409 -63.035 -8.515 1.000 58.702 519 ILE AAA C 1
ATOM 3484 O O . ILE A 1 489 ? -2.250 -64.139 -9.043 1.000 58.767 519 ILE AAA O 1
ATOM 3489 N N . GLN A 1 490 ? -1.572 -62.482 -7.629 1.000 69.150 520 GLN AAA N 1
ATOM 3490 C CA . GLN A 1 490 ? -0.233 -63.054 -7.304 1.000 76.561 520 GLN AAA CA 1
ATOM 3491 C C . GLN A 1 490 ? -0.393 -64.431 -6.639 1.000 76.928 520 GLN AAA C 1
ATOM 3492 O O . GLN A 1 490 ? 0.216 -65.400 -7.126 1.000 76.018 520 GLN AAA O 1
ATOM 3498 N N . SER A 1 491 ? -1.194 -64.511 -5.577 1.000 83.963 521 SER AAA N 1
ATOM 3499 C CA . SER A 1 491 ? -1.196 -65.638 -4.606 1.000 90.663 521 SER AAA CA 1
ATOM 3500 C C . SER A 1 491 ? -2.616 -65.931 -4.093 1.000 90.450 521 SER AAA C 1
ATOM 3501 O O . SER A 1 491 ? -2.739 -66.358 -2.937 1.000 95.300 521 SER AAA O 1
ATOM 3504 N N . GLY A 1 492 ? -3.649 -65.773 -4.932 1.000 92.949 522 GLY AAA N 1
ATOM 3505 C CA . GLY A 1 492 ? -5.065 -65.909 -4.524 1.000 94.307 522 GLY AAA CA 1
ATOM 3506 C C . GLY A 1 492 ? -5.910 -66.691 -5.519 1.000 98.087 522 GLY AAA C 1
ATOM 3507 O O . GLY A 1 492 ? -5.406 -67.686 -6.085 1.000 106.426 522 GLY AAA O 1
ATOM 3508 N N . THR A 1 493 ? -7.167 -66.271 -5.710 1.000 96.066 523 THR AAA N 1
ATOM 3509 C CA . THR A 1 493 ? -8.207 -66.988 -6.504 1.000 97.557 523 THR AAA CA 1
ATOM 3510 C C . THR A 1 493 ? -8.017 -66.741 -8.018 1.000 94.979 523 THR AAA C 1
ATOM 3511 O O . THR A 1 493 ? -8.551 -67.561 -8.805 1.000 92.538 523 THR AAA O 1
ATOM 3515 N N . GLY A 1 494 ? -7.272 -65.703 -8.426 1.000 91.745 524 GLY AAA N 1
ATOM 3516 C CA . GLY A 1 494 ? -7.035 -65.347 -9.843 1.000 91.254 524 GLY AAA CA 1
ATOM 3517 C C . GLY A 1 494 ? -5.618 -65.652 -10.313 1.000 95.828 524 GLY AAA C 1
ATOM 3518 O O . GLY A 1 494 ? -5.141 -64.933 -11.239 1.000 85.633 524 GLY AAA O 1
ATOM 3519 N N . ARG A 1 495 ? -4.964 -66.661 -9.715 1.000 104.258 525 ARG AAA N 1
ATOM 3520 C CA . ARG A 1 495 ? -3.624 -67.154 -10.137 1.000 108.175 525 ARG AAA CA 1
ATOM 3521 C C . ARG A 1 495 ? -3.742 -67.755 -11.546 1.000 114.368 525 ARG AAA C 1
ATOM 3522 O O . ARG A 1 495 ? -4.765 -68.427 -11.810 1.000 123.974 525 ARG AAA O 1
ATOM 3530 N N . GLY A 1 496 ? -2.746 -67.498 -12.405 1.000 106.220 526 GLY AAA N 1
ATOM 3531 C CA . GLY A 1 496 ? -2.680 -67.993 -13.789 1.000 97.043 526 GLY AAA CA 1
ATOM 3532 C C . GLY A 1 496 ? -2.796 -66.887 -14.823 1.000 97.409 526 GLY AAA C 1
ATOM 3533 O O . GLY A 1 496 ? -2.589 -67.235 -16.006 1.000 106.240 526 GLY AAA O 1
ATOM 3534 N N . ILE A 1 497 ? -3.115 -65.639 -14.426 1.000 94.027 527 ILE AAA N 1
ATOM 3535 C CA . ILE A 1 497 ? -3.220 -64.467 -15.357 1.000 90.158 527 ILE AAA CA 1
ATOM 3536 C C . ILE A 1 497 ? -2.189 -63.401 -14.975 1.000 87.312 527 ILE AAA C 1
ATOM 3537 O O . ILE A 1 497 ? -2.468 -62.192 -15.160 1.000 76.533 527 ILE AAA O 1
ATOM 3542 N N . ARG A 1 498 ? -1.024 -63.835 -14.498 1.000 96.788 528 ARG AAA N 1
ATOM 3543 C CA . ARG A 1 498 ? 0.031 -62.922 -14.009 1.000 101.468 528 ARG AAA CA 1
ATOM 3544 C C . ARG A 1 498 ? 0.892 -62.473 -15.187 1.000 96.983 528 ARG AAA C 1
ATOM 3545 O O . ARG A 1 498 ? 1.136 -63.304 -16.094 1.000 73.884 528 ARG AAA O 1
ATOM 3553 N N . THR A 1 499 ? 1.348 -61.215 -15.133 1.000 100.779 529 THR AAA N 1
ATOM 3554 C CA . THR A 1 499 ? 2.185 -60.558 -16.166 1.000 97.504 529 THR AAA CA 1
ATOM 3555 C C . THR A 1 499 ? 3.496 -60.091 -15.539 1.000 91.255 529 THR AAA C 1
ATOM 3556 O O . THR A 1 499 ? 3.533 -59.695 -14.375 1.000 90.271 529 THR AAA O 1
ATOM 3560 N N . PRO A 1 500 ? 4.615 -60.099 -16.291 1.000 90.266 530 PRO AAA N 1
ATOM 3561 C CA . PRO A 1 500 ? 5.908 -59.725 -15.728 1.000 87.627 530 PRO AAA CA 1
ATOM 3562 C C . PRO A 1 500 ? 6.291 -58.254 -15.954 1.000 87.749 530 PRO AAA C 1
ATOM 3563 O O . PRO A 1 500 ? 7.375 -57.893 -15.511 1.000 97.385 530 PRO AAA O 1
ATOM 3567 N N . LEU A 1 501 ? 5.442 -57.470 -16.641 1.000 76.492 531 LEU AAA N 1
ATOM 3568 C CA . LEU A 1 501 ? 5.766 -56.099 -17.128 1.000 69.737 531 LEU AAA CA 1
ATOM 3569 C C . LEU A 1 501 ? 4.972 -55.032 -16.368 1.000 59.929 531 LEU AAA C 1
ATOM 3570 O O . LEU A 1 501 ? 5.438 -53.889 -16.323 1.000 52.321 531 LEU AAA O 1
ATOM 3575 N N . TYR A 1 502 ? 3.802 -55.382 -15.829 1.000 55.469 532 TYR AAA N 1
ATOM 3576 C CA . TYR A 1 502 ? 2.896 -54.477 -15.077 1.000 47.410 532 TYR AAA CA 1
ATOM 3577 C C . TYR A 1 502 ? 2.134 -55.304 -14.033 1.000 48.081 532 TYR AAA C 1
ATOM 3578 O O . TYR A 1 502 ? 2.060 -56.535 -14.169 1.000 51.786 532 TYR AAA O 1
ATOM 3587 N N . GLN A 1 503 ? 1.587 -54.639 -13.019 1.000 45.644 533 GLN AAA N 1
ATOM 3588 C CA . GLN A 1 503 ? 0.787 -55.268 -11.944 1.000 41.243 533 GLN AAA CA 1
ATOM 3589 C C . GLN A 1 503 ? -0.700 -55.118 -12.264 1.000 40.718 533 GLN AAA C 1
ATOM 3590 O O . GLN A 1 503 ? -1.142 -54.009 -12.658 1.000 40.842 533 GLN AAA O 1
ATOM 3596 N N . ILE A 1 504 ? -1.447 -56.199 -12.092 1.000 40.150 534 ILE AAA N 1
ATOM 3597 C CA . ILE A 1 504 ? -2.928 -56.212 -12.225 1.000 39.998 534 ILE AAA CA 1
ATOM 3598 C C . ILE A 1 504 ? -3.484 -56.408 -10.826 1.000 38.727 534 ILE AAA C 1
ATOM 3599 O O . ILE A 1 504 ? -3.077 -57.384 -10.190 1.000 41.254 534 ILE AAA O 1
ATOM 3604 N N . ALA A 1 505 ? -4.367 -55.518 -10.393 1.000 36.876 535 ALA AAA N 1
ATOM 3605 C CA . ALA A 1 505 ? -5.294 -55.721 -9.260 1.000 38.193 535 ALA AAA CA 1
ATOM 3606 C C . ALA A 1 505 ? -6.559 -56.379 -9.804 1.000 36.423 535 ALA AAA C 1
ATOM 3607 O O . ALA A 1 505 ? -7.007 -55.911 -10.849 1.000 36.431 535 ALA AAA O 1
ATOM 3609 N N . GLY A 1 506 ? -7.107 -57.405 -9.145 1.000 34.301 536 GLY AAA N 1
ATOM 3610 C CA . GLY A 1 506 ? -8.334 -58.079 -9.612 1.000 33.683 536 GLY AAA CA 1
ATOM 3611 C C . GLY A 1 506 ? -9.068 -58.845 -8.530 1.000 33.605 536 GLY AAA C 1
ATOM 3612 O O . GLY A 1 506 ? -8.586 -58.900 -7.411 1.000 33.397 536 GLY AAA O 1
ATOM 3613 N N . LYS A 1 507 ? -10.221 -59.410 -8.883 1.000 36.012 537 LYS AAA N 1
ATOM 3614 C CA . LYS A 1 507 ? -11.117 -60.201 -7.996 1.000 36.347 537 LYS AAA CA 1
ATOM 3615 C C . LYS A 1 507 ? -12.005 -61.059 -8.885 1.000 37.804 537 LYS AAA C 1
ATOM 3616 O O . LYS A 1 507 ? -12.651 -60.499 -9.803 1.000 37.454 537 LYS AAA O 1
ATOM 3622 N N . THR A 1 508 ? -12.036 -62.357 -8.595 1.000 39.068 538 THR AAA N 1
ATOM 3623 C CA . THR A 1 508 ? -12.799 -63.370 -9.356 1.000 41.300 538 THR AAA CA 1
ATOM 3624 C C . THR A 1 508 ? -14.126 -63.622 -8.648 1.000 41.781 538 THR AAA C 1
ATOM 3625 O O . THR A 1 508 ? -14.267 -63.249 -7.476 1.000 40.961 538 THR AAA O 1
ATOM 3629 N N . GLY A 1 509 ? -15.048 -64.255 -9.357 1.000 44.363 539 GLY AAA N 1
ATOM 3630 C CA . GLY A 1 509 ? -16.364 -64.650 -8.833 1.000 46.621 539 GLY AAA CA 1
ATOM 3631 C C . GLY A 1 509 ? -17.039 -65.607 -9.787 1.000 45.278 539 GLY AAA C 1
ATOM 3632 O O . GLY A 1 509 ? -16.618 -65.681 -10.947 1.000 44.899 539 GLY AAA O 1
ATOM 3633 N N . THR A 1 510 ? -18.046 -66.318 -9.298 1.000 44.603 540 THR AAA N 1
ATOM 3634 C CA . THR A 1 510 ? -18.862 -67.257 -10.093 1.000 46.221 540 THR AAA CA 1
ATOM 3635 C C . THR A 1 510 ? -20.325 -66.903 -9.842 1.000 49.942 540 THR AAA C 1
ATOM 3636 O O . THR A 1 510 ? -20.590 -66.139 -8.906 1.000 59.002 540 THR AAA O 1
ATOM 3640 N N . ALA A 1 511 ? -21.229 -67.386 -10.684 1.000 53.627 541 ALA AAA N 1
ATOM 3641 C CA . ALA A 1 511 ? -22.673 -67.085 -10.587 1.000 54.148 541 ALA AAA CA 1
ATOM 3642 C C . ALA A 1 511 ? -23.476 -68.296 -11.059 1.000 54.750 541 ALA AAA C 1
ATOM 3643 O O . ALA A 1 511 ? -23.135 -68.837 -12.124 1.000 54.956 541 ALA AAA O 1
ATOM 3645 N N . GLN A 1 512 ? -24.525 -68.657 -10.322 1.000 56.656 542 GLN AAA N 1
ATOM 3646 C CA . GLN A 1 512 ? -25.420 -69.790 -10.668 1.000 67.586 542 GLN AAA CA 1
ATOM 3647 C C . GLN A 1 512 ? -26.481 -69.312 -11.669 1.000 72.340 542 GLN AAA C 1
ATOM 3648 O O . GLN A 1 512 ? -26.981 -68.175 -11.505 1.000 73.793 542 GLN AAA O 1
ATOM 3654 N N . VAL A 1 513 ? -26.831 -70.164 -12.638 1.000 74.619 543 VAL AAA N 1
ATOM 3655 C CA . VAL A 1 513 ? -27.790 -69.825 -13.731 1.000 76.726 543 VAL AAA CA 1
ATOM 3656 C C . VAL A 1 513 ? -29.224 -69.742 -13.169 1.000 72.973 543 VAL AAA C 1
ATOM 3657 O O . VAL A 1 513 ? -29.718 -70.767 -12.670 1.000 73.973 543 VAL AAA O 1
ATOM 3661 N N . LEU A 1 527 ? -27.226 -78.125 -23.504 1.000 89.690 557 LEU AAA N 1
ATOM 3662 C CA . LEU A 1 527 ? -27.968 -77.794 -22.244 1.000 102.219 557 LEU AAA CA 1
ATOM 3663 C C . LEU A 1 527 ? -27.237 -78.266 -20.971 1.000 105.969 557 LEU AAA C 1
ATOM 3664 O O . LEU A 1 527 ? -27.542 -77.699 -19.888 1.000 90.815 557 LEU AAA O 1
ATOM 3669 N N . SER A 1 528 ? -26.339 -79.259 -21.064 1.000 116.721 558 SER AAA N 1
ATOM 3670 C CA . SER A 1 528 ? -25.296 -79.550 -20.042 1.000 120.487 558 SER AAA CA 1
ATOM 3671 C C . SER A 1 528 ? -24.213 -78.458 -20.067 1.000 121.845 558 SER AAA C 1
ATOM 3672 O O . SER A 1 528 ? -23.412 -78.446 -19.111 1.000 129.706 558 SER AAA O 1
ATOM 3675 N N . GLU A 1 529 ? -24.156 -77.602 -21.106 1.000 114.226 559 GLU AAA N 1
ATOM 3676 C CA . GLU A 1 529 ? -23.297 -76.386 -21.114 1.000 109.157 559 GLU AAA CA 1
ATOM 3677 C C . GLU A 1 529 ? -24.082 -75.212 -20.521 1.000 103.312 559 GLU AAA C 1
ATOM 3678 O O . GLU A 1 529 ? -23.589 -74.663 -19.522 1.000 100.480 559 GLU AAA O 1
ATOM 3684 N N . ARG A 1 530 ? -25.262 -74.889 -21.066 1.000 94.858 560 ARG AAA N 1
ATOM 3685 C CA . ARG A 1 530 ? -26.031 -73.640 -20.756 1.000 99.135 560 ARG AAA CA 1
ATOM 3686 C C . ARG A 1 530 ? -26.388 -73.542 -19.258 1.000 96.024 560 ARG AAA C 1
ATOM 3687 O O . ARG A 1 530 ? -26.625 -72.406 -18.803 1.000 91.465 560 ARG AAA O 1
ATOM 3695 N N . GLN A 1 531 ? -26.444 -74.656 -18.514 1.000 95.128 561 GLN AAA N 1
ATOM 3696 C CA . GLN A 1 531 ? -26.766 -74.660 -17.057 1.000 102.739 561 GLN AAA CA 1
ATOM 3697 C C . GLN A 1 531 ? -25.490 -74.549 -16.196 1.000 98.481 561 GLN AAA C 1
ATOM 3698 O O . GLN A 1 531 ? -25.641 -74.475 -14.957 1.000 93.946 561 GLN AAA O 1
ATOM 3704 N N . LEU A 1 532 ? -24.285 -74.498 -16.777 1.000 91.786 562 LEU AAA N 1
ATOM 3705 C CA . LEU A 1 532 ? -23.026 -74.296 -16.000 1.000 89.452 562 LEU AAA CA 1
ATOM 3706 C C . LEU A 1 532 ? -22.988 -72.893 -15.388 1.000 83.802 562 LEU AAA C 1
ATOM 3707 O O . LEU A 1 532 ? -23.625 -71.991 -15.955 1.000 80.020 562 LEU AAA O 1
ATOM 3712 N N . ASP A 1 533 ? -22.224 -72.733 -14.301 1.000 76.447 563 ASP AAA N 1
ATOM 3713 C CA . ASP A 1 533 ? -21.967 -71.432 -13.629 1.000 67.802 563 ASP AAA CA 1
ATOM 3714 C C . ASP A 1 533 ? -21.241 -70.462 -14.574 1.000 66.678 563 ASP AAA C 1
ATOM 3715 O O . ASP A 1 533 ? -20.363 -70.915 -15.348 1.000 66.303 563 ASP AAA O 1
ATOM 3720 N N . HIS A 1 534 ? -21.566 -69.168 -14.474 1.000 57.904 564 HIS AAA N 1
ATOM 3721 C CA . HIS A 1 534 ? -20.845 -68.065 -15.160 1.000 52.239 564 HIS AAA CA 1
ATOM 3722 C C . HIS A 1 534 ? -19.549 -67.786 -14.388 1.000 48.808 564 HIS AAA C 1
ATOM 3723 O O . HIS A 1 534 ? -19.584 -67.861 -13.150 1.000 49.795 564 HIS AAA O 1
ATOM 3730 N N . GLY A 1 535 ? -18.445 -67.514 -15.090 1.000 43.252 565 GLY AAA N 1
ATOM 3731 C CA . GLY A 1 535 ? -17.213 -66.932 -14.528 1.000 43.558 565 GLY AAA CA 1
ATOM 3732 C C . GLY A 1 535 ? -17.267 -65.412 -14.637 1.000 46.561 565 GLY AAA C 1
ATOM 3733 O O . GLY A 1 535 ? -17.700 -64.922 -15.705 1.000 46.299 565 GLY AAA O 1
ATOM 3734 N N . LEU A 1 536 ? -16.879 -64.695 -13.573 1.000 45.673 566 LEU AAA N 1
ATOM 3735 C CA . LEU A 1 536 ? -16.759 -63.214 -13.537 1.000 45.292 566 LEU AAA CA 1
ATOM 3736 C C . LEU A 1 536 ? -15.340 -62.830 -13.109 1.000 47.135 566 LEU AAA C 1
ATOM 3737 O O . LEU A 1 536 ? -14.779 -63.502 -12.238 1.000 55.325 566 LEU AAA O 1
ATOM 3742 N N . PHE A 1 537 ? -14.787 -61.777 -13.698 1.000 45.382 567 PHE AAA N 1
ATOM 3743 C CA . PHE A 1 537 ? -13.534 -61.123 -13.256 1.000 44.007 567 PHE AAA CA 1
ATOM 3744 C C . PHE A 1 537 ? -13.706 -59.602 -13.327 1.000 44.753 567 PHE AAA C 1
ATOM 3745 O O . PHE A 1 537 ? -14.162 -59.107 -14.372 1.000 41.691 567 PHE AAA O 1
ATOM 3753 N N . VAL A 1 538 ? -13.315 -58.894 -12.268 1.000 43.341 568 VAL AAA N 1
ATOM 3754 C CA . VAL A 1 538 ? -13.115 -57.413 -12.283 1.000 39.904 568 VAL AAA CA 1
ATOM 3755 C C . VAL A 1 538 ? -11.649 -57.161 -11.933 1.000 38.945 568 VAL AAA C 1
ATOM 3756 O O . VAL A 1 538 ? -11.091 -57.950 -11.161 1.000 36.441 568 VAL AAA O 1
ATOM 3760 N N . GLY A 1 539 ? -11.037 -56.137 -12.516 1.000 35.947 569 GLY AAA N 1
ATOM 3761 C CA . GLY A 1 539 ? -9.645 -55.796 -12.210 1.000 34.216 569 GLY AAA CA 1
ATOM 3762 C C . GLY A 1 539 ? -9.221 -54.524 -12.893 1.000 32.888 569 GLY AAA C 1
ATOM 3763 O O . GLY A 1 539 ? -10.039 -53.979 -13.643 1.000 34.023 569 GLY AAA O 1
ATOM 3764 N N . PHE A 1 540 ? -7.993 -54.069 -12.632 1.000 31.292 570 PHE AAA N 1
ATOM 3765 C CA . PHE A 1 540 ? -7.470 -52.803 -13.197 1.000 32.477 570 PHE AAA CA 1
ATOM 3766 C C . PHE A 1 540 ? -5.943 -52.792 -13.204 1.000 31.069 570 PHE AAA C 1
ATOM 3767 O O . PHE A 1 540 ? -5.315 -53.498 -12.406 1.000 30.852 570 PHE AAA O 1
ATOM 3775 N N . ALA A 1 541 ? -5.375 -51.973 -14.085 1.000 31.768 571 ALA AAA N 1
ATOM 3776 C CA . ALA A 1 541 ? -3.935 -51.970 -14.404 1.000 32.376 571 ALA AAA CA 1
ATOM 3777 C C . ALA A 1 541 ? -3.563 -50.662 -15.100 1.000 35.034 571 ALA AAA C 1
ATOM 3778 O O . ALA A 1 541 ? -4.434 -50.028 -15.707 1.000 34.282 571 ALA AAA O 1
ATOM 3780 N N . PRO A 1 542 ? -2.288 -50.194 -15.013 1.000 37.052 572 PRO AAA N 1
ATOM 3781 C CA . PRO A 1 542 ? -1.305 -50.714 -14.058 1.000 38.107 572 PRO AAA CA 1
ATOM 3782 C C . PRO A 1 542 ? -1.795 -50.287 -12.666 1.000 39.136 572 PRO AAA C 1
ATOM 3783 O O . PRO A 1 542 ? -2.268 -49.168 -12.547 1.000 39.441 572 PRO AAA O 1
ATOM 3787 N N . ALA A 1 543 ? -1.759 -51.209 -11.697 1.000 39.405 573 ALA AAA N 1
ATOM 3788 C CA . ALA A 1 543 ? -2.432 -51.100 -10.379 1.000 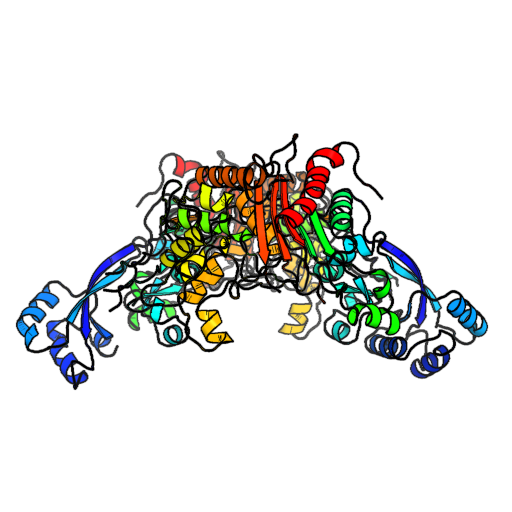40.021 573 ALA AAA CA 1
ATOM 3789 C C . ALA A 1 543 ? -2.138 -49.752 -9.686 1.000 42.820 573 ALA AAA C 1
ATOM 3790 O O . ALA A 1 543 ? -3.078 -49.162 -9.136 1.000 45.507 573 ALA AAA O 1
ATOM 3792 N N . ASP A 1 544 ? -0.893 -49.267 -9.713 1.000 45.832 574 ASP AAA N 1
ATOM 3793 C CA . ASP A 1 544 ? -0.450 -48.070 -8.946 1.000 46.315 574 ASP AAA CA 1
ATOM 3794 C C . ASP A 1 544 ? -1.002 -46.778 -9.557 1.000 44.972 574 ASP AAA C 1
ATOM 3795 O O . ASP A 1 544 ? -1.462 -45.951 -8.765 1.000 45.543 574 ASP AAA O 1
ATOM 3800 N N . LYS A 1 545 ? -0.947 -46.609 -10.885 1.000 48.219 575 LYS AAA N 1
ATOM 3801 C CA . LYS A 1 545 ? -1.613 -45.496 -11.628 1.000 51.466 575 LYS AAA CA 1
ATOM 3802 C C . LYS A 1 545 ? -2.618 -46.080 -12.621 1.000 46.162 575 LYS AAA C 1
ATOM 3803 O O . LYS A 1 545 ? -2.307 -46.189 -13.806 1.000 44.853 575 LYS AAA O 1
ATOM 3809 N N . PRO A 1 546 ? -3.832 -46.505 -12.188 1.000 41.632 576 PRO AAA N 1
ATOM 3810 C CA . PRO A 1 546 ? -4.798 -47.137 -13.089 1.000 43.885 576 PRO AAA CA 1
ATOM 3811 C C . PRO A 1 546 ? -5.127 -46.335 -14.358 1.000 43.582 576 PRO AAA C 1
ATOM 3812 O O . PRO A 1 546 ? -5.355 -45.148 -14.248 1.000 44.943 576 PRO AAA O 1
ATOM 3816 N N . GLU A 1 547 ? -5.050 -47.018 -15.510 1.000 42.922 577 GLU AAA N 1
ATOM 3817 C CA . GLU A 1 547 ? -5.422 -46.533 -16.864 1.000 39.913 577 GLU AAA CA 1
ATOM 3818 C C . GLU A 1 547 ? -6.702 -47.218 -17.369 1.000 37.104 577 GLU AAA C 1
ATOM 3819 O O . GLU A 1 547 ? -7.386 -46.623 -18.208 1.000 35.832 577 GLU AAA O 1
ATOM 3825 N N . ILE A 1 548 ? -7.012 -48.421 -16.891 1.000 35.941 578 ILE AAA N 1
ATOM 3826 C CA . ILE A 1 548 ? -8.083 -49.282 -17.460 1.000 33.866 578 ILE AAA CA 1
ATOM 3827 C C . ILE A 1 548 ? -8.582 -50.234 -16.373 1.000 34.018 578 ILE AAA C 1
ATOM 3828 O O . ILE A 1 548 ? -7.745 -50.925 -15.756 1.000 34.151 578 ILE AAA O 1
ATOM 3833 N N . ALA A 1 549 ? -9.896 -50.276 -16.169 1.000 32.523 579 ALA AAA N 1
ATOM 3834 C CA . ALA A 1 549 ? -10.587 -51.277 -15.335 1.000 33.509 579 ALA AAA CA 1
ATOM 3835 C C . ALA A 1 549 ? -11.431 -52.150 -16.264 1.000 36.123 579 ALA AAA C 1
ATOM 3836 O O . ALA A 1 549 ? -12.035 -51.586 -17.183 1.000 39.206 579 ALA AAA O 1
ATOM 3838 N N . ILE A 1 550 ? -11.434 -53.465 -16.059 1.000 36.593 580 ILE AAA N 1
ATOM 3839 C CA . ILE A 1 550 ? -12.166 -54.424 -16.932 1.000 39.615 580 ILE AAA CA 1
ATOM 3840 C C . ILE A 1 550 ? -13.156 -55.190 -16.061 1.000 38.710 580 ILE AAA C 1
ATOM 3841 O O . ILE A 1 550 ? -12.824 -55.483 -14.907 1.000 39.082 580 ILE AAA O 1
ATOM 3846 N N . ALA A 1 551 ? -14.335 -55.461 -16.612 1.000 37.301 581 ALA AAA N 1
ATOM 3847 C CA . ALA A 1 551 ? -15.292 -56.467 -16.115 1.000 39.563 581 ALA AAA CA 1
ATOM 3848 C C . ALA A 1 551 ? -15.471 -57.517 -17.212 1.000 37.794 581 ALA AAA C 1
ATOM 3849 O O . ALA A 1 551 ? -15.743 -57.100 -18.332 1.000 40.347 581 ALA AAA O 1
ATOM 3851 N N . VAL A 1 552 ? -15.252 -58.800 -16.906 1.000 36.976 582 VAL AAA N 1
ATOM 3852 C CA . VAL A 1 552 ? -15.533 -59.963 -17.805 1.000 35.429 582 VAL AAA CA 1
ATOM 3853 C C . VAL A 1 552 ? -16.661 -60.765 -17.163 1.000 36.894 582 VAL AAA C 1
ATOM 3854 O O . VAL A 1 552 ? -16.580 -61.045 -15.958 1.000 36.074 582 VAL AAA O 1
ATOM 3858 N N . ILE A 1 553 ? -17.709 -61.054 -17.923 1.000 41.519 583 ILE AAA N 1
ATOM 3859 C CA . ILE A 1 553 ? -18.694 -62.128 -17.608 1.000 47.674 583 ILE AAA CA 1
ATOM 3860 C C . ILE A 1 553 ? -18.544 -63.123 -18.750 1.000 50.686 583 ILE AAA C 1
ATOM 3861 O O . ILE A 1 553 ? -18.861 -62.739 -19.881 1.000 52.599 583 ILE AAA O 1
ATOM 3866 N N . TRP A 1 554 ? -17.967 -64.288 -18.475 1.000 52.502 584 TRP AAA N 1
ATOM 3867 C CA . TRP A 1 554 ? -17.994 -65.467 -19.376 1.000 49.109 584 TRP AAA CA 1
ATOM 3868 C C . TRP A 1 554 ? -19.205 -66.307 -18.974 1.000 46.520 584 TRP AAA C 1
ATOM 3869 O O . TRP A 1 554 ? -19.139 -66.948 -17.927 1.000 47.048 584 TRP AAA O 1
ATOM 3880 N N . GLU A 1 555 ? -20.280 -66.277 -19.753 1.000 48.617 585 GLU AAA N 1
ATOM 3881 C CA . GLU A 1 555 ? -21.466 -67.123 -19.472 1.000 54.591 585 GLU AAA CA 1
ATOM 3882 C C . GLU A 1 555 ? -21.065 -68.596 -19.616 1.000 59.636 585 GLU AAA C 1
ATOM 3883 O O . GLU A 1 555 ? -20.464 -68.963 -20.663 1.000 57.584 585 GLU AAA O 1
ATOM 3889 N N . ASN A 1 556 ? -21.358 -69.401 -18.590 1.000 62.291 586 ASN AAA N 1
ATOM 3890 C CA . ASN A 1 556 ? -21.095 -70.866 -18.554 1.000 62.854 586 ASN AAA CA 1
ATOM 3891 C C . ASN A 1 556 ? -19.585 -71.131 -18.604 1.000 59.277 586 ASN AAA C 1
ATOM 3892 O O . ASN A 1 556 ? -19.212 -72.249 -18.976 1.000 65.406 586 ASN AAA O 1
ATOM 3897 N N . GLY A 1 557 ? -18.761 -70.160 -18.194 1.000 54.424 587 GLY AAA N 1
ATOM 3898 C CA . GLY A 1 557 ? -17.296 -70.249 -18.163 1.000 51.064 587 GLY AAA CA 1
ATOM 3899 C C . GLY A 1 557 ? -16.815 -70.885 -16.868 1.000 53.645 587 GLY AAA C 1
ATOM 3900 O O . GLY A 1 557 ? -15.567 -71.012 -16.734 1.000 56.116 587 GLY AAA O 1
ATOM 3901 N N . ARG A 1 558 ? -17.724 -71.208 -15.923 1.000 54.393 588 ARG AAA N 1
ATOM 3902 C CA . ARG A 1 558 ? -17.519 -72.164 -14.790 1.000 63.032 588 ARG AAA CA 1
ATOM 3903 C C . ARG A 1 558 ? -16.702 -71.545 -13.648 1.000 64.367 588 ARG AAA C 1
ATOM 3904 O O . ARG A 1 558 ? -17.167 -71.702 -12.492 1.000 55.032 588 ARG AAA O 1
ATOM 3912 N N . HIS A 1 559 ? -15.536 -70.937 -13.946 1.000 71.792 589 HIS AAA N 1
ATOM 3913 C CA . HIS A 1 559 ? -14.590 -70.341 -12.961 1.000 74.321 589 HIS AAA CA 1
ATOM 3914 C C . HIS A 1 559 ? -14.226 -68.894 -13.318 1.000 71.845 589 HIS AAA C 1
ATOM 3915 O O . HIS A 1 559 ? -13.975 -68.616 -14.501 1.000 67.979 589 HIS AAA O 1
ATOM 3922 N N . GLY A 1 560 ? -14.166 -68.020 -12.307 1.000 71.051 590 GLY AAA N 1
ATOM 3923 C CA . GLY A 1 560 ? -13.705 -66.625 -12.438 1.000 63.929 590 GLY AAA CA 1
ATOM 3924 C C . GLY A 1 560 ? -12.270 -66.561 -12.922 1.000 58.726 590 GLY AAA C 1
ATOM 3925 O O . GLY A 1 560 ? -11.938 -65.625 -13.678 1.000 57.721 590 GLY AAA O 1
ATOM 3926 N N . GLY A 1 561 ? -11.442 -67.522 -12.512 1.000 53.613 591 GLY AAA N 1
ATOM 3927 C CA . GLY A 1 561 ? -10.070 -67.662 -13.028 1.000 56.031 591 GLY AAA CA 1
ATOM 3928 C C . GLY A 1 561 ? -10.058 -67.763 -14.546 1.000 57.344 591 GLY AAA C 1
ATOM 3929 O O . GLY A 1 561 ? -9.078 -67.277 -15.143 1.000 60.130 591 GLY AAA O 1
ATOM 3930 N N . SER A 1 562 ? -11.089 -68.381 -15.145 1.000 55.180 592 SER AAA N 1
ATOM 3931 C CA . SER A 1 562 ? -11.265 -68.503 -16.617 1.000 57.305 592 SER AAA CA 1
ATOM 3932 C C . SER A 1 562 ? -11.544 -67.119 -17.198 1.000 55.459 592 SER AAA C 1
ATOM 3933 O O . SER A 1 562 ? -10.862 -66.741 -18.184 1.000 56.980 592 SER AAA O 1
ATOM 3936 N N . ALA A 1 563 ? -12.517 -66.408 -16.614 1.000 52.641 593 ALA AAA N 1
ATOM 3937 C CA . ALA A 1 563 ? -12.916 -65.027 -16.991 1.000 48.760 593 ALA AAA CA 1
ATOM 3938 C C . ALA A 1 563 ? -11.685 -64.110 -16.912 1.000 45.997 593 ALA AAA C 1
ATOM 3939 O O . ALA A 1 563 ? -11.488 -63.283 -17.825 1.000 43.354 593 ALA AAA O 1
ATOM 3941 N N . ALA A 1 564 ? -10.852 -64.285 -15.886 1.000 45.683 594 ALA AAA N 1
ATOM 3942 C CA . ALA A 1 564 ? -9.569 -63.559 -15.742 1.000 47.798 594 ALA AAA CA 1
ATOM 3943 C C . ALA A 1 564 ? -8.664 -63.810 -16.955 1.000 46.600 594 ALA AAA C 1
ATOM 3944 O O . ALA A 1 564 ? -8.002 -62.845 -17.379 1.000 46.653 594 ALA AAA O 1
ATOM 3946 N N . GLN A 1 565 ? -8.639 -65.038 -17.495 1.000 50.629 595 GLN AAA N 1
ATOM 3947 C CA . GLN A 1 565 ? -7.806 -65.411 -18.676 1.000 51.409 595 GLN AAA CA 1
ATOM 3948 C C . GLN A 1 565 ? -8.177 -64.469 -19.823 1.000 48.340 595 GLN AAA C 1
ATOM 3949 O O . GLN A 1 565 ? -7.259 -63.989 -20.501 1.000 43.865 595 GLN AAA O 1
ATOM 3955 N N . LEU A 1 566 ? -9.470 -64.170 -19.987 1.000 51.347 596 LEU AAA N 1
ATOM 3956 C CA . LEU A 1 566 ? -9.975 -63.309 -21.094 1.000 52.223 596 LEU AAA CA 1
ATOM 3957 C C . LEU A 1 566 ? -9.504 -61.866 -20.904 1.000 48.668 596 LEU AAA C 1
ATOM 3958 O O . LEU A 1 566 ? -9.349 -61.187 -21.915 1.000 50.832 596 LEU AAA O 1
ATOM 3963 N N . ALA A 1 567 ? -9.267 -61.410 -19.673 1.000 49.923 597 ALA AAA N 1
ATOM 3964 C CA . ALA A 1 567 ? -8.890 -60.008 -19.385 1.000 48.424 597 ALA AAA CA 1
ATOM 3965 C C . ALA A 1 567 ? -7.413 -59.735 -19.705 1.000 44.626 597 ALA AAA C 1
ATOM 3966 O O . ALA A 1 567 ? -7.125 -58.578 -20.087 1.000 42.465 597 ALA AAA O 1
ATOM 3968 N N . LYS A 1 568 ? -6.514 -60.713 -19.543 1.000 43.259 598 LYS AAA N 1
ATOM 3969 C CA . LYS A 1 568 ? -5.052 -60.457 -19.662 1.000 47.913 598 LYS AAA CA 1
ATOM 3970 C C . LYS A 1 568 ? -4.699 -59.885 -21.039 1.000 46.465 598 LYS AAA C 1
ATOM 3971 O O . LYS A 1 568 ? -3.929 -58.920 -21.120 1.000 43.930 598 LYS AAA O 1
ATOM 3977 N N . PRO A 1 569 ? -5.201 -60.466 -22.156 1.000 47.950 599 PRO AAA N 1
ATOM 3978 C CA . PRO A 1 569 ? -4.925 -59.928 -23.493 1.000 49.273 599 PRO AAA CA 1
ATOM 3979 C C . PRO A 1 569 ? -5.452 -58.501 -23.713 1.000 47.529 599 PRO AAA C 1
ATOM 3980 O O . PRO A 1 569 ? -4.791 -57.752 -24.436 1.000 45.480 599 PRO AAA O 1
ATOM 3984 N N . VAL A 1 570 ? -6.592 -58.166 -23.089 1.000 41.911 600 VAL AAA N 1
ATOM 3985 C CA . VAL A 1 570 ? -7.228 -56.822 -23.201 1.000 40.891 600 VAL AAA CA 1
ATOM 3986 C C . VAL A 1 570 ? -6.300 -55.835 -22.492 1.000 39.412 600 VAL AAA C 1
ATOM 3987 O O . VAL A 1 570 ? -5.953 -54.802 -23.100 1.000 37.667 600 VAL AAA O 1
ATOM 3991 N N . PHE A 1 571 ? -5.898 -56.164 -21.265 1.000 39.532 601 PHE AAA N 1
ATOM 3992 C CA . PHE A 1 571 ? -4.915 -55.378 -20.477 1.000 40.703 601 PHE AAA CA 1
ATOM 3993 C C . PHE A 1 571 ? -3.618 -55.261 -21.273 1.000 41.127 601 PHE AAA C 1
ATOM 3994 O O . PHE A 1 571 ? -3.119 -54.130 -21.400 1.000 44.560 601 PHE AAA O 1
ATOM 4002 N N . ASP A 1 572 ? -3.106 -56.389 -21.782 1.000 42.879 602 ASP AAA N 1
ATOM 4003 C CA . ASP A 1 572 ? -1.813 -56.452 -22.518 1.000 43.809 602 ASP AAA CA 1
ATOM 4004 C C . ASP A 1 572 ? -1.905 -55.545 -23.750 1.000 40.054 602 ASP AAA C 1
ATOM 4005 O O . ASP A 1 572 ? -0.936 -54.781 -24.002 1.000 37.152 602 ASP AAA O 1
ATOM 4010 N N . TYR A 1 573 ? -3.021 -55.611 -24.484 1.000 37.315 603 TYR AAA N 1
ATOM 4011 C CA . TYR A 1 573 ? -3.176 -54.826 -25.731 1.000 39.419 603 TYR AAA CA 1
ATOM 4012 C C . TYR A 1 573 ? -3.027 -53.347 -25.374 1.000 40.919 603 TYR AAA C 1
ATOM 4013 O O . TYR A 1 573 ? -2.195 -52.671 -25.997 1.000 39.501 603 TYR AAA O 1
ATOM 4022 N N . TRP A 1 574 ? -3.785 -52.894 -24.369 1.000 44.389 604 TRP AAA N 1
ATOM 4023 C CA . TRP A 1 574 ? -3.875 -51.472 -23.936 1.000 41.383 604 TRP AAA CA 1
ATOM 4024 C C . TRP A 1 574 ? -2.524 -50.964 -23.424 1.000 39.055 604 TRP AAA C 1
ATOM 4025 O O . TRP A 1 574 ? -2.178 -49.846 -23.779 1.000 35.933 604 TRP AAA O 1
ATOM 4036 N N . LEU A 1 575 ? -1.790 -51.751 -22.630 1.000 39.386 605 LEU AAA N 1
ATOM 4037 C CA . LEU A 1 575 ? -0.607 -51.249 -21.884 1.000 43.092 605 LEU AAA CA 1
ATOM 4038 C C . LEU A 1 575 ? 0.730 -51.563 -22.572 1.000 47.668 605 LEU AAA C 1
ATOM 4039 O O . LEU A 1 575 ? 1.677 -50.798 -22.308 1.000 45.184 605 LEU AAA O 1
ATOM 4044 N N . LEU A 1 576 ? 0.826 -52.616 -23.398 1.000 55.503 606 LEU AAA N 1
ATOM 4045 C CA . LEU A 1 576 ? 2.093 -53.036 -24.073 1.000 58.216 606 LEU AAA CA 1
ATOM 4046 C C . LEU A 1 576 ? 2.018 -52.767 -25.585 1.000 64.160 606 LEU AAA C 1
ATOM 4047 O O . LEU A 1 576 ? 2.861 -51.986 -26.094 1.000 66.794 606 LEU AAA O 1
ATOM 4052 N N . THR A 1 577 ? 1.056 -53.396 -26.271 1.000 64.196 607 THR AAA N 1
ATOM 4053 C CA . THR A 1 577 ? 0.963 -53.464 -27.758 1.000 62.029 607 THR AAA CA 1
ATOM 4054 C C . THR A 1 577 ? 0.704 -52.069 -28.355 1.000 61.931 607 THR AAA C 1
ATOM 4055 O O . THR A 1 577 ? 1.583 -51.573 -29.065 1.000 63.118 607 THR AAA O 1
ATOM 4059 N N . ARG A 1 578 ? -0.429 -51.445 -28.013 1.000 64.115 608 ARG AAA N 1
ATOM 4060 C CA . ARG A 1 578 ? -1.055 -50.252 -28.673 1.000 62.878 608 ARG AAA CA 1
ATOM 4061 C C . ARG A 1 578 ? -0.040 -49.127 -28.968 1.000 61.803 608 ARG AAA C 1
ATOM 4062 O O . ARG A 1 578 ? -0.263 -48.402 -29.948 1.000 61.264 608 ARG AAA O 1
ATOM 4070 N N . LYS A 1 579 ? 1.014 -48.943 -28.167 1.000 72.445 609 LYS AAA N 1
ATOM 4071 C CA . LYS A 1 579 ? 2.023 -47.864 -28.384 1.000 86.235 609 LYS AAA CA 1
ATOM 4072 C C . LYS A 1 579 ? 2.914 -48.208 -29.592 1.000 90.882 609 LYS AAA C 1
ATOM 4073 O O . LYS A 1 579 ? 3.210 -47.283 -30.366 1.000 86.596 609 LYS AAA O 1
ATOM 4079 N N . LYS A 1 580 ? 3.319 -49.474 -29.746 1.000 99.878 610 LYS AAA N 1
ATOM 4080 C CA . LYS A 1 580 ? 4.308 -49.948 -30.759 1.000 98.502 610 LYS AAA CA 1
ATOM 4081 C C . LYS A 1 580 ? 3.560 -50.403 -32.020 1.000 83.064 610 LYS AAA C 1
ATOM 4082 O O . LYS A 1 580 ? 3.715 -49.739 -33.054 1.000 81.232 610 LYS AAA O 1
ATOM 4088 N N . ASN A 1 581 ? 2.746 -51.461 -31.908 1.000 74.883 611 ASN AAA N 1
ATOM 4089 C CA . ASN A 1 581 ? 2.031 -52.146 -33.020 1.000 75.001 611 ASN AAA CA 1
ATOM 4090 C C . ASN A 1 581 ? 0.519 -52.071 -32.807 1.000 62.471 611 ASN AAA C 1
ATOM 4091 O O . ASN A 1 581 ? -0.111 -53.083 -32.497 1.000 56.561 611 ASN AAA O 1
ATOM 4096 N N . PRO A 1 582 ? -0.128 -50.890 -32.967 1.000 53.208 612 PRO AAA N 1
ATOM 4097 C CA . PRO A 1 582 ? -1.574 -50.786 -32.797 1.000 53.517 612 PRO AAA CA 1
ATOM 4098 C C . PRO A 1 582 ? -2.307 -51.584 -33.883 1.000 55.479 612 PRO AAA C 1
ATOM 4099 O O . PRO A 1 582 ? -1.916 -51.499 -35.030 1.000 57.460 612 PRO AAA O 1
ATOM 4103 N N . ILE A 1 583 ? -3.298 -52.378 -33.479 1.000 53.362 613 ILE AAA N 1
ATOM 4104 C CA . ILE A 1 583 ? -4.223 -53.095 -34.399 1.000 52.468 613 ILE AAA CA 1
ATOM 4105 C C . ILE A 1 583 ? -5.024 -52.023 -35.141 1.000 58.339 613 ILE AAA C 1
ATOM 4106 O O . ILE A 1 583 ? -5.694 -51.235 -34.469 1.000 71.428 613 ILE AAA O 1
ATOM 4111 N N . ARG A 1 584 ? -4.903 -51.959 -36.466 1.000 64.726 614 ARG AAA N 1
ATOM 4112 C CA . ARG A 1 584 ? -5.642 -50.996 -37.324 1.000 66.859 614 ARG AAA CA 1
ATOM 4113 C C . ARG A 1 584 ? -6.344 -51.810 -38.405 1.000 64.441 614 ARG AAA C 1
ATOM 4114 O O . ARG A 1 584 ? -5.970 -52.961 -38.602 1.000 60.983 614 ARG AAA O 1
ATOM 4122 N N . PRO A 1 585 ? -7.398 -51.282 -39.080 1.000 66.366 615 PRO AAA N 1
ATOM 4123 C CA . PRO A 1 585 ? -8.190 -52.068 -40.035 1.000 69.015 615 PRO AAA CA 1
ATOM 4124 C C . PRO A 1 585 ? -7.460 -52.651 -41.260 1.000 68.145 615 PRO AAA C 1
ATOM 4125 O O . PRO A 1 585 ? -6.438 -52.140 -41.709 1.000 64.929 615 PRO AAA O 1
ATOM 4129 N N . GLN B 1 32 ? -39.296 -49.782 21.896 1.000 88.714 62 GLN BBB N 1
ATOM 4130 C CA . GLN B 1 32 ? -39.234 -48.322 22.276 1.000 93.775 62 GLN BBB CA 1
ATOM 4131 C C . GLN B 1 32 ? -38.102 -47.628 21.507 1.000 95.435 62 GLN BBB C 1
ATOM 4132 O O . GLN B 1 32 ? -36.936 -47.807 21.858 1.000 99.717 62 GLN BBB O 1
ATOM 4138 N N . PRO B 1 33 ? -38.388 -46.822 20.446 1.000 84.540 63 PRO BBB N 1
ATOM 4139 C CA . PRO B 1 33 ? -37.337 -46.302 19.567 1.000 79.855 63 PRO BBB CA 1
ATOM 4140 C C . PRO B 1 33 ? -36.571 -45.109 20.155 1.000 74.900 63 PRO BBB C 1
ATOM 4141 O O . PRO B 1 33 ? -37.087 -44.474 21.045 1.000 66.294 63 PRO BBB O 1
ATOM 4145 N N . LEU B 1 34 ? -35.365 -44.858 19.640 1.000 74.441 64 LEU BBB N 1
ATOM 4146 C CA . LEU B 1 34 ? -34.484 -43.719 20.010 1.000 76.718 64 LEU BBB CA 1
ATOM 4147 C C . LEU B 1 34 ? -34.209 -42.883 18.764 1.000 73.503 64 LEU BBB C 1
ATOM 4148 O O . LEU B 1 34 ? -33.397 -43.282 17.931 1.000 67.335 64 LEU BBB O 1
ATOM 4153 N N . PRO B 1 35 ? -34.832 -41.689 18.597 1.000 69.367 65 PRO BBB N 1
ATOM 4154 C CA . PRO B 1 35 ? -34.717 -40.964 17.337 1.000 64.193 65 PRO BBB CA 1
ATOM 4155 C C . PRO B 1 35 ? -33.289 -40.439 17.204 1.000 57.569 65 PRO BBB C 1
ATOM 4156 O O . PRO B 1 35 ? -32.604 -40.228 18.204 1.000 55.945 65 PRO BBB O 1
ATOM 4160 N N . PRO B 1 36 ? -32.775 -40.253 15.972 1.000 51.466 66 PRO BBB N 1
ATOM 4161 C CA . PRO B 1 36 ? -31.411 -39.772 15.782 1.000 49.160 66 PRO BBB CA 1
ATOM 4162 C C . PRO B 1 36 ? -31.357 -38.246 15.913 1.000 49.162 66 PRO BBB C 1
ATOM 4163 O O . PRO B 1 36 ? -32.335 -37.585 15.551 1.000 42.523 66 PRO BBB O 1
ATOM 4167 N N . ALA B 1 37 ? -30.236 -37.740 16.434 1.000 47.355 67 ALA BBB N 1
ATOM 4168 C CA . ALA B 1 37 ? -29.906 -36.301 16.449 1.000 50.429 67 ALA BBB CA 1
ATOM 4169 C C . ALA B 1 37 ? -29.754 -35.834 14.996 1.000 52.890 67 ALA BBB C 1
ATOM 4170 O O . ALA B 1 37 ? -29.004 -36.484 14.257 1.000 60.355 67 ALA BBB O 1
ATOM 4172 N N . ARG B 1 38 ? -30.448 -34.765 14.591 1.000 52.209 68 ARG BBB N 1
ATOM 4173 C CA . ARG B 1 38 ? -30.273 -34.145 13.251 1.000 44.116 68 ARG BBB CA 1
ATOM 4174 C C . ARG B 1 38 ? -28.846 -33.618 13.136 1.000 40.985 68 ARG BBB C 1
ATOM 4175 O O . ARG B 1 38 ? -28.327 -33.117 14.128 1.000 39.379 68 ARG BBB O 1
ATOM 4183 N N . GLY B 1 39 ? -28.233 -33.756 11.965 1.000 41.840 69 GLY BBB N 1
ATOM 4184 C CA . GLY B 1 39 ? -26.869 -33.271 11.713 1.000 40.313 69 GLY BBB CA 1
ATOM 4185 C C . GLY B 1 39 ? -26.818 -31.756 11.714 1.000 39.931 69 GLY BBB C 1
ATOM 4186 O O . GLY B 1 39 ? -27.823 -31.099 11.366 1.000 37.798 69 GLY BBB O 1
ATOM 4187 N N . TYR B 1 40 ? -25.675 -31.206 12.093 1.000 42.075 70 TYR BBB N 1
ATOM 4188 C CA . TYR B 1 40 ? -25.445 -29.741 12.121 1.000 46.711 70 TYR BBB CA 1
ATOM 4189 C C . TYR B 1 40 ? -25.218 -29.280 10.679 1.000 44.933 70 TYR BBB C 1
ATOM 4190 O O . TYR B 1 40 ? -24.929 -30.111 9.808 1.000 45.037 70 TYR BBB O 1
ATOM 4199 N N . ILE B 1 41 ? -25.390 -27.990 10.421 1.000 42.059 71 ILE BBB N 1
ATOM 4200 C CA . ILE B 1 41 ? -25.047 -27.372 9.111 1.000 40.644 71 ILE BBB CA 1
ATOM 4201 C C . ILE B 1 41 ? -24.014 -26.294 9.411 1.000 40.910 71 ILE BBB C 1
ATOM 4202 O O . ILE B 1 41 ? -24.317 -25.424 10.229 1.000 43.816 71 ILE BBB O 1
ATOM 4207 N N . TYR B 1 42 ? -22.834 -26.378 8.803 1.000 41.611 72 TYR BBB N 1
ATOM 4208 C CA . TYR B 1 42 ? -21.767 -25.353 8.925 1.000 43.846 72 TYR BBB CA 1
ATOM 4209 C C . TYR B 1 42 ? -21.566 -24.641 7.570 1.000 43.339 72 TYR BBB C 1
ATOM 4210 O O . TYR B 1 42 ? -22.212 -24.972 6.563 1.000 39.147 72 TYR BBB O 1
ATOM 4219 N N . ASP B 1 43 ? -20.673 -23.654 7.551 1.000 44.368 73 ASP BBB N 1
ATOM 4220 C CA . ASP B 1 43 ? -20.221 -22.942 6.330 1.000 41.265 73 ASP BBB CA 1
ATOM 4221 C C . ASP B 1 43 ? -18.906 -23.593 5.918 1.000 39.249 73 ASP BBB C 1
ATOM 4222 O O . ASP B 1 43 ? -18.454 -24.489 6.636 1.000 38.890 73 ASP BBB O 1
ATOM 4227 N N . ARG B 1 44 ? -18.301 -23.105 4.842 1.000 38.609 74 ARG BBB N 1
ATOM 4228 C CA . ARG B 1 44 ? -17.019 -23.622 4.291 1.000 39.508 74 ARG BBB CA 1
ATOM 4229 C C . ARG B 1 44 ? -15.871 -23.507 5.304 1.000 39.460 74 ARG BBB C 1
ATOM 4230 O O . ARG B 1 44 ? -14.893 -24.216 5.127 1.000 42.922 74 ARG BBB O 1
ATOM 4238 N N . ASN B 1 45 ? -15.970 -22.635 6.306 1.000 42.916 75 ASN BBB N 1
ATOM 4239 C CA . ASN B 1 45 ? -14.910 -22.362 7.311 1.000 42.866 75 ASN BBB CA 1
ATOM 4240 C C . ASN B 1 45 ? -15.244 -22.995 8.670 1.000 40.815 75 ASN BBB C 1
ATOM 4241 O O . ASN B 1 45 ? -14.400 -22.870 9.570 1.000 39.541 75 ASN BBB O 1
ATOM 4246 N N . GLY B 1 46 ? -16.416 -23.623 8.824 1.000 38.464 76 GLY BBB N 1
ATOM 4247 C CA . GLY B 1 46 ? -16.849 -24.275 10.072 1.000 38.218 76 GLY BBB CA 1
ATOM 4248 C C . GLY B 1 46 ? -17.704 -23.377 10.958 1.000 37.870 76 GLY BBB C 1
ATOM 4249 O O . GLY B 1 46 ? -17.921 -23.758 12.130 1.000 40.235 76 GLY BBB O 1
ATOM 4250 N N . VAL B 1 47 ? -18.171 -22.235 10.458 1.000 34.130 77 VAL BBB N 1
ATOM 4251 C CA . VAL B 1 47 ? -19.132 -21.355 11.182 1.000 36.283 77 VAL BBB CA 1
ATOM 4252 C C . VAL B 1 47 ? -20.484 -22.067 11.272 1.000 35.520 77 VAL BBB C 1
ATOM 4253 O O . VAL B 1 47 ? -21.031 -22.398 10.228 1.000 37.333 77 VAL BBB O 1
ATOM 4257 N N . LEU B 1 48 ? -21.030 -22.209 12.475 1.000 35.861 78 LEU BBB N 1
ATOM 4258 C CA . LEU B 1 48 ? -22.284 -22.962 12.693 1.000 37.118 78 LEU BBB CA 1
ATOM 4259 C C . LEU B 1 48 ? -23.457 -22.139 12.181 1.000 31.976 78 LEU BBB C 1
ATOM 4260 O O . LEU B 1 48 ? -23.534 -20.961 12.529 1.000 32.565 78 LEU BBB O 1
ATOM 4265 N N . LEU B 1 49 ? -24.311 -22.773 11.385 1.000 32.328 79 LEU BBB N 1
ATOM 4266 C CA . LEU B 1 49 ? -25.526 -22.170 10.778 1.000 36.775 79 LEU BBB CA 1
ATOM 4267 C C . LEU B 1 49 ? -26.805 -22.906 11.209 1.000 34.306 79 LEU BBB C 1
ATOM 4268 O O . LEU B 1 49 ? -27.886 -22.312 11.061 1.000 31.961 79 LEU BBB O 1
ATOM 4273 N N . ALA B 1 50 ? -26.718 -24.147 11.691 1.000 34.697 80 ALA BBB N 1
ATOM 4274 C CA . ALA B 1 50 ? -27.871 -24.870 12.272 1.000 38.145 80 ALA BBB CA 1
ATOM 4275 C C . ALA B 1 50 ? -27.370 -25.941 13.236 1.000 39.297 80 ALA BBB C 1
ATOM 4276 O O . ALA B 1 50 ? -26.469 -26.680 12.829 1.000 39.509 80 ALA BBB O 1
ATOM 4278 N N . ASP B 1 51 ? -27.924 -25.987 14.458 1.000 43.520 81 ASP BBB N 1
ATOM 4279 C CA . ASP B 1 51 ? -27.682 -27.039 15.485 1.000 42.234 81 ASP BBB CA 1
ATOM 4280 C C . ASP B 1 51 ? -29.013 -27.473 16.113 1.000 43.844 81 ASP BBB C 1
ATOM 4281 O O . ASP B 1 51 ? -30.108 -26.982 15.680 1.000 37.529 81 ASP BBB O 1
ATOM 4286 N N . ASN B 1 52 ? -28.911 -28.365 17.101 1.000 47.210 82 ASN BBB N 1
ATOM 4287 C CA . ASN B 1 52 ? -30.035 -28.727 17.991 1.000 47.093 82 ASN BBB CA 1
ATOM 4288 C C . ASN B 1 52 ? -29.668 -28.342 19.409 1.000 48.455 82 ASN BBB C 1
ATOM 4289 O O . ASN B 1 52 ? -28.461 -28.388 19.731 1.000 49.497 82 ASN BBB O 1
ATOM 4294 N N . TYR B 1 53 ? -30.670 -27.966 20.199 1.000 50.822 83 TYR BBB N 1
ATOM 4295 C CA . TYR B 1 53 ? -30.538 -27.846 21.671 1.000 52.661 83 TYR BBB CA 1
ATOM 4296 C C . TYR B 1 53 ? -31.696 -28.600 22.324 1.000 52.779 83 TYR BBB C 1
ATOM 4297 O O . TYR B 1 53 ? -32.802 -28.683 21.767 1.000 50.890 83 TYR BBB O 1
ATOM 4306 N N . PRO B 1 54 ? -31.438 -29.235 23.495 1.000 48.602 84 PRO BBB N 1
ATOM 4307 C CA . PRO B 1 54 ? -32.470 -29.975 24.216 1.000 47.216 84 PRO BBB CA 1
ATOM 4308 C C . PRO B 1 54 ? -33.457 -29.030 24.913 1.000 47.314 84 PRO BBB C 1
ATOM 4309 O O . PRO B 1 54 ? -33.019 -27.975 25.372 1.000 45.582 84 PRO BBB O 1
ATOM 4313 N N . VAL B 1 55 ? -34.742 -29.407 24.936 1.000 51.407 85 VAL BBB N 1
ATOM 4314 C CA . VAL B 1 55 ? -35.838 -28.679 25.644 1.000 56.886 85 VAL BBB CA 1
ATOM 4315 C C . VAL B 1 55 ? -36.722 -29.684 26.388 1.000 62.369 85 VAL BBB C 1
ATOM 4316 O O . VAL B 1 55 ? -36.635 -30.892 26.096 1.000 70.866 85 VAL BBB O 1
ATOM 4320 N N . PHE B 1 56 ? -37.532 -29.185 27.318 1.000 62.652 86 PHE BBB N 1
ATOM 4321 C CA . PHE B 1 56 ? -38.525 -29.974 28.084 1.000 63.663 86 PHE BBB CA 1
ATOM 4322 C C . PHE B 1 56 ? -39.866 -29.821 27.384 1.000 71.526 86 PHE BBB C 1
ATOM 4323 O O . PHE B 1 56 ? -40.238 -28.667 27.083 1.000 70.592 86 PHE BBB O 1
ATOM 4331 N N . THR B 1 57 ? -40.544 -30.941 27.132 1.000 84.404 87 THR BBB N 1
ATOM 4332 C CA . THR B 1 57 ? -41.833 -30.986 26.399 1.000 95.353 87 THR BBB CA 1
ATOM 4333 C C . THR B 1 57 ? -42.833 -31.856 27.169 1.000 100.136 87 THR BBB C 1
ATOM 4334 O O . THR B 1 57 ? -42.472 -32.991 27.522 1.000 94.682 87 THR BBB O 1
ATOM 4338 N N . ALA B 1 58 ? -44.038 -31.320 27.392 1.000 105.242 88 ALA BBB N 1
ATOM 4339 C CA . ALA B 1 58 ? -45.208 -32.006 27.987 1.000 104.658 88 ALA BBB CA 1
ATOM 4340 C C . ALA B 1 58 ? -45.978 -32.744 26.881 1.000 109.170 88 ALA BBB C 1
ATOM 4341 O O . ALA B 1 58 ? -46.654 -32.058 26.078 1.000 100.065 88 ALA BBB O 1
ATOM 4343 N N . THR B 1 59 ? -45.872 -34.080 26.839 1.000 122.358 89 THR BBB N 1
ATOM 4344 C CA . THR B 1 59 ? -46.621 -34.986 25.920 1.000 126.089 89 THR BBB CA 1
ATOM 4345 C C . THR B 1 59 ? -47.758 -35.655 26.696 1.000 131.499 89 THR BBB C 1
ATOM 4346 O O . THR B 1 59 ? -47.745 -35.577 27.943 1.000 142.138 89 THR BBB O 1
ATOM 4350 N N . LEU B 1 60 ? -48.692 -36.287 25.983 1.000 132.237 90 LEU BBB N 1
ATOM 4351 C CA . LEU B 1 60 ? -49.990 -36.776 26.522 1.000 134.226 90 LEU BBB CA 1
ATOM 4352 C C . LEU B 1 60 ? -50.452 -37.958 25.668 1.000 128.473 90 LEU BBB C 1
ATOM 4353 O O . LEU B 1 60 ? -50.445 -37.797 24.434 1.000 120.472 90 LEU BBB O 1
ATOM 4358 N N . SER B 1 61 ? -50.810 -39.091 26.286 1.000 132.637 91 SER BBB N 1
ATOM 4359 C CA . SER B 1 61 ? -51.322 -40.308 25.594 1.000 134.419 91 SER BBB CA 1
ATOM 4360 C C . SER B 1 61 ? -52.843 -40.402 25.795 1.000 142.338 91 SER BBB C 1
ATOM 4361 O O . SER B 1 61 ? -53.282 -40.146 26.932 1.000 148.708 91 SER BBB O 1
ATOM 4364 N N . LYS B 1 62 ? -53.619 -40.735 24.749 1.000 140.568 92 LYS BBB N 1
ATOM 4365 C CA . LYS B 1 62 ? -55.098 -40.914 24.858 1.000 139.906 92 LYS BBB CA 1
ATOM 4366 C C . LYS B 1 62 ? -55.408 -42.270 25.509 1.000 135.487 92 LYS BBB C 1
ATOM 4367 O O . LYS B 1 62 ? -56.476 -42.364 26.145 1.000 127.355 92 LYS BBB O 1
ATOM 4373 N N . ALA B 1 63 ? -54.527 -43.272 25.369 1.000 129.612 93 ALA BBB N 1
ATOM 4374 C CA . ALA B 1 63 ? -54.576 -44.561 26.108 1.000 130.632 93 ALA BBB CA 1
ATOM 4375 C C . ALA B 1 63 ? -54.463 -44.332 27.625 1.000 137.560 93 ALA BBB C 1
ATOM 4376 O O . ALA B 1 63 ? -55.107 -45.093 28.380 1.000 144.897 93 ALA BBB O 1
ATOM 4378 N N . ASP B 1 64 ? -53.663 -43.345 28.055 1.000 142.799 94 ASP BBB N 1
ATOM 4379 C CA . ASP B 1 64 ? -53.365 -43.049 29.487 1.000 148.549 94 ASP BBB CA 1
ATOM 4380 C C . ASP B 1 64 ? -54.343 -42.007 30.064 1.000 159.413 94 ASP BBB C 1
ATOM 4381 O O . ASP B 1 64 ? -54.490 -41.987 31.296 1.000 157.266 94 ASP BBB O 1
ATOM 4386 N N . VAL B 1 65 ? -54.982 -41.171 29.232 1.000 169.756 95 VAL BBB N 1
ATOM 4387 C CA . VAL B 1 65 ? -55.812 -39.996 29.659 1.000 169.905 95 VAL BBB CA 1
ATOM 4388 C C . VAL B 1 65 ? -57.104 -39.966 28.823 1.000 172.296 95 VAL BBB C 1
ATOM 4389 O O . VAL B 1 65 ? -57.018 -39.703 27.595 1.000 176.885 95 VAL BBB O 1
ATOM 4393 N N . GLU B 1 66 ? -58.247 -40.235 29.463 1.000 160.812 96 GLU BBB N 1
ATOM 4394 C CA . GLU B 1 66 ? -59.609 -40.114 28.873 1.000 153.560 96 GLU BBB CA 1
ATOM 4395 C C . GLU B 1 66 ? -60.079 -38.665 29.048 1.000 156.522 96 GLU BBB C 1
ATOM 4396 O O . GLU B 1 66 ? -59.581 -38.004 29.983 1.000 149.760 96 GLU BBB O 1
ATOM 4402 N N . ASN B 1 67 ? -60.998 -38.206 28.185 1.000 164.403 97 ASN BBB N 1
ATOM 4403 C CA . ASN B 1 67 ? -61.646 -36.860 28.224 1.000 163.553 97 ASN BBB CA 1
ATOM 4404 C C . ASN B 1 67 ? -60.550 -35.783 28.213 1.000 153.256 97 ASN BBB C 1
ATOM 4405 O O . ASN B 1 67 ? -60.434 -35.012 29.186 1.000 140.968 97 ASN BBB O 1
ATOM 4410 N N . VAL B 1 68 ? -59.790 -35.756 27.120 1.000 141.680 98 VAL BBB N 1
ATOM 4411 C CA . VAL B 1 68 ? -58.533 -34.966 26.947 1.000 134.270 98 VAL BBB CA 1
ATOM 4412 C C . VAL B 1 68 ? -58.840 -33.463 26.831 1.000 128.273 98 VAL BBB C 1
ATOM 4413 O O . VAL B 1 68 ? -57.936 -32.678 27.154 1.000 127.222 98 VAL BBB O 1
ATOM 4417 N N . ASP B 1 69 ? -60.044 -33.075 26.387 1.000 122.865 99 ASP BBB N 1
ATOM 4418 C CA . ASP B 1 69 ? -60.474 -31.659 26.188 1.000 117.703 99 ASP BBB CA 1
ATOM 4419 C C . ASP B 1 69 ? -60.570 -30.927 27.536 1.000 119.656 99 ASP BBB C 1
ATOM 4420 O O . ASP B 1 69 ? -60.102 -29.773 27.625 1.000 109.974 99 ASP BBB O 1
ATOM 4425 N N . THR B 1 70 ? -61.177 -31.565 28.540 1.000 126.550 100 THR BBB N 1
ATOM 4426 C CA . THR B 1 70 ? -61.329 -31.026 29.921 1.000 135.799 100 THR BBB CA 1
ATOM 4427 C C . THR B 1 70 ? -59.937 -30.879 30.564 1.000 143.921 100 THR BBB C 1
ATOM 4428 O O . THR B 1 70 ? -59.662 -29.780 31.093 1.000 141.156 100 THR BBB O 1
ATOM 4432 N N . VAL B 1 71 ? -59.091 -31.919 30.461 1.000 146.091 101 VAL BBB N 1
ATOM 4433 C CA . VAL B 1 71 ? -57.708 -32.047 31.042 1.000 134.322 101 VAL BBB CA 1
ATOM 4434 C C . VAL B 1 71 ? -56.833 -30.859 30.613 1.000 125.134 101 VAL BBB C 1
ATOM 4435 O O . VAL B 1 71 ? -56.057 -30.365 31.443 1.000 119.087 101 VAL BBB O 1
ATOM 4439 N N . ILE B 1 72 ? -56.916 -30.459 29.344 1.000 123.118 102 ILE BBB N 1
ATOM 4440 C CA . ILE B 1 72 ? -56.122 -29.335 28.763 1.000 128.318 102 ILE BBB CA 1
ATOM 4441 C C . ILE B 1 72 ? -56.560 -28.016 29.420 1.000 130.938 102 ILE BBB C 1
ATOM 4442 O O . ILE B 1 72 ? -55.680 -27.204 29.717 1.000 126.798 102 ILE BBB O 1
ATOM 4447 N N . GLU B 1 73 ? -57.861 -27.807 29.638 1.000 138.852 103 GLU BBB N 1
ATOM 4448 C CA . GLU B 1 73 ? -58.405 -26.584 30.298 1.000 143.075 103 GLU BBB CA 1
ATOM 4449 C C . GLU B 1 73 ? -57.850 -26.471 31.731 1.000 139.567 103 GLU BBB C 1
ATOM 4450 O O . GLU B 1 73 ? -57.626 -25.335 32.174 1.000 139.842 103 GLU BBB O 1
ATOM 4456 N N . GLN B 1 74 ? -57.588 -27.593 32.411 1.000 136.444 104 GLN BBB N 1
ATOM 4457 C CA . GLN B 1 74 ? -56.945 -27.631 33.761 1.000 130.965 104 GLN BBB CA 1
ATOM 4458 C C . GLN B 1 74 ? -55.455 -27.264 33.652 1.000 128.470 104 GLN BBB C 1
ATOM 4459 O O . GLN B 1 74 ? -54.992 -26.440 34.477 1.000 116.506 104 GLN BBB O 1
ATOM 4465 N N . LEU B 1 75 ? -54.741 -27.856 32.678 1.000 119.764 105 LEU BBB N 1
ATOM 4466 C CA . LEU B 1 75 ? -53.283 -27.656 32.414 1.000 114.804 105 LEU BBB CA 1
ATOM 4467 C C . LEU B 1 75 ? -52.979 -26.235 31.904 1.000 122.903 105 LEU BBB C 1
ATOM 4468 O O . LEU B 1 75 ? -51.787 -25.886 31.906 1.000 129.684 105 LEU BBB O 1
ATOM 4473 N N . GLN B 1 76 ? -53.986 -25.471 31.448 1.000 131.230 106 GLN BBB N 1
ATOM 4474 C CA . GLN B 1 76 ? -53.838 -24.135 30.804 1.000 133.251 106 GLN BBB CA 1
ATOM 4475 C C . GLN B 1 76 ? -53.023 -23.208 31.708 1.000 127.953 106 GLN BBB C 1
ATOM 4476 O O . GLN B 1 76 ? -51.911 -22.860 31.317 1.000 132.215 106 GLN BBB O 1
ATOM 4482 N N . PRO B 1 77 ? -53.488 -22.792 32.917 1.000 121.453 107 PRO BBB N 1
ATOM 4483 C CA . PRO B 1 77 ? -52.704 -21.880 33.758 1.000 122.989 107 PRO BBB CA 1
ATOM 4484 C C . PRO B 1 77 ? -51.401 -22.464 34.345 1.000 129.517 107 PRO BBB C 1
ATOM 4485 O O . PRO B 1 77 ? -50.488 -21.680 34.574 1.000 123.503 107 PRO BBB O 1
ATOM 4489 N N . ILE B 1 78 ? -51.337 -23.788 34.564 1.000 126.717 108 ILE BBB N 1
ATOM 4490 C CA . ILE B 1 78 ? -50.156 -24.522 35.127 1.000 116.480 108 ILE BBB CA 1
ATOM 4491 C C . ILE B 1 78 ? -48.971 -24.379 34.159 1.000 108.309 108 ILE BBB C 1
ATOM 4492 O O . ILE B 1 78 ? -47.863 -24.047 34.630 1.000 97.812 108 ILE BBB O 1
ATOM 4497 N N . LEU B 1 79 ? -49.203 -24.621 32.864 1.000 108.837 109 LEU BBB N 1
ATOM 4498 C CA . LEU B 1 79 ? -48.166 -24.632 31.794 1.000 106.151 109 LEU BBB CA 1
ATOM 4499 C C . LEU B 1 79 ? -48.179 -23.342 30.954 1.000 107.310 109 LEU BBB C 1
ATOM 4500 O O . LEU B 1 79 ? -47.418 -23.306 29.977 1.000 108.396 109 LEU BBB O 1
ATOM 4505 N N . GLU B 1 80 ? -48.960 -22.314 31.312 1.000 114.544 110 GLU BBB N 1
ATOM 4506 C CA . GLU B 1 80 ? -49.053 -21.025 30.560 1.000 118.838 110 GLU BBB CA 1
ATOM 4507 C C . GLU B 1 80 ? -49.429 -21.295 29.091 1.000 127.790 110 GLU BBB C 1
ATOM 4508 O O . GLU B 1 80 ? -48.886 -20.597 28.206 1.000 131.948 110 GLU BBB O 1
ATOM 4514 N N . LEU B 1 81 ? -50.311 -22.271 28.829 1.000 128.803 111 LEU BBB N 1
ATOM 4515 C CA . LEU B 1 81 ? -50.800 -22.579 27.456 1.000 132.789 111 LEU BBB CA 1
ATOM 4516 C C . LEU B 1 81 ? -51.630 -21.392 26.943 1.000 140.690 111 LEU BBB C 1
ATOM 4517 O O . LEU B 1 81 ? -52.367 -20.799 27.754 1.000 133.729 111 LEU BBB O 1
ATOM 4522 N N . THR B 1 82 ? -51.494 -21.056 25.654 1.000 145.069 112 THR BBB N 1
ATOM 4523 C CA . THR B 1 82 ? -52.277 -20.002 24.942 1.000 138.154 112 THR BBB CA 1
ATOM 4524 C C . THR B 1 82 ? -53.388 -20.708 24.152 1.000 141.129 112 THR BBB C 1
ATOM 4525 O O . THR B 1 82 ? -53.267 -21.934 23.978 1.000 135.593 112 THR BBB O 1
ATOM 4529 N N . GLN B 1 83 ? -54.412 -19.978 23.684 1.000 140.739 113 GLN BBB N 1
ATOM 4530 C CA . GLN B 1 83 ? -55.538 -20.539 22.876 1.000 138.403 113 GLN BBB CA 1
ATOM 4531 C C . GLN B 1 83 ? -54.992 -21.224 21.610 1.000 135.589 113 GLN BBB C 1
ATOM 4532 O O . GLN B 1 83 ? -55.606 -22.221 21.176 1.000 131.254 113 GLN BBB O 1
ATOM 4538 N N . GLU B 1 84 ? -53.885 -20.714 21.052 1.000 135.327 114 GLU BBB N 1
ATOM 4539 C CA . GLU B 1 84 ? -53.162 -21.294 19.884 1.000 134.051 114 GLU BBB CA 1
ATOM 4540 C C . GLU B 1 84 ? -52.666 -22.707 20.235 1.000 126.173 114 GLU BBB C 1
ATOM 4541 O O . GLU B 1 84 ? -53.122 -23.659 19.565 1.000 109.525 114 GLU BBB O 1
ATOM 4547 N N . ASP B 1 85 ? -51.803 -22.825 21.261 1.000 125.615 115 ASP BBB N 1
ATOM 4548 C CA . ASP B 1 85 ? -51.150 -24.084 21.731 1.000 118.392 115 ASP BBB CA 1
ATOM 4549 C C . ASP B 1 85 ? -52.211 -25.172 21.955 1.000 121.610 115 ASP BBB C 1
ATOM 4550 O O . ASP B 1 85 ? -51.931 -26.351 21.604 1.000 110.501 115 ASP BBB O 1
ATOM 4555 N N . VAL B 1 86 ? -53.363 -24.776 22.531 1.000 123.867 116 VAL BBB N 1
ATOM 4556 C CA . VAL B 1 86 ? -54.540 -25.636 22.873 1.000 128.184 116 VAL BBB CA 1
ATOM 4557 C C . VAL B 1 86 ? -55.095 -26.252 21.578 1.000 130.378 116 VAL BBB C 1
ATOM 4558 O O . VAL B 1 86 ? -54.858 -27.466 21.353 1.000 110.458 116 VAL BBB O 1
ATOM 4562 N N . ASP B 1 87 ? -55.754 -25.429 20.750 1.000 134.196 117 ASP BBB N 1
ATOM 4563 C CA . ASP B 1 87 ? -56.546 -25.830 19.551 1.000 130.620 117 ASP BBB CA 1
ATOM 4564 C C . ASP B 1 87 ? -55.754 -26.851 18.726 1.000 130.635 117 ASP BBB C 1
ATOM 4565 O O . ASP B 1 87 ? -56.367 -27.843 18.285 1.000 131.307 117 ASP BBB O 1
ATOM 4570 N N . ARG B 1 88 ? -54.447 -26.606 18.552 1.000 126.944 118 ARG BBB N 1
ATOM 4571 C CA . ARG B 1 88 ? -53.454 -27.528 17.930 1.000 119.185 118 ARG BBB CA 1
ATOM 4572 C C . ARG B 1 88 ? -53.548 -28.911 18.586 1.000 113.489 118 ARG BBB C 1
ATOM 4573 O O . ARG B 1 88 ? -54.264 -29.761 18.021 1.000 107.442 118 ARG BBB O 1
ATOM 4581 N N . VAL B 1 102 ? -48.845 -36.760 21.005 1.000 104.148 132 VAL BBB N 1
ATOM 4582 C CA . VAL B 1 102 ? -49.147 -35.311 20.806 1.000 106.910 132 VAL BBB CA 1
ATOM 4583 C C . VAL B 1 102 ? -48.508 -34.538 21.966 1.000 113.601 132 VAL BBB C 1
ATOM 4584 O O . VAL B 1 102 ? -48.858 -34.800 23.134 1.000 119.788 132 VAL BBB O 1
ATOM 4588 N N . ALA B 1 103 ? -47.599 -33.614 21.652 1.000 122.530 133 ALA BBB N 1
ATOM 4589 C CA . ALA B 1 103 ? -47.063 -32.611 22.599 1.000 123.936 133 ALA BBB CA 1
ATOM 4590 C C . ALA B 1 103 ? -48.165 -31.597 22.937 1.000 119.467 133 ALA BBB C 1
ATOM 4591 O O . ALA B 1 103 ? -48.969 -31.271 22.035 1.000 115.355 133 ALA BBB O 1
ATOM 4593 N N . ILE B 1 104 ? -48.189 -31.123 24.187 1.000 114.281 134 ILE BBB N 1
ATOM 4594 C CA . ILE B 1 104 ? -49.174 -30.128 24.723 1.000 117.347 134 ILE BBB CA 1
ATOM 4595 C C . ILE B 1 104 ? -48.501 -28.753 24.712 1.000 101.706 134 ILE BBB C 1
ATOM 4596 O O . ILE B 1 104 ? -49.124 -27.798 24.206 1.000 93.098 134 ILE BBB O 1
ATOM 4601 N N . LYS B 1 105 ? -47.300 -28.663 25.282 1.000 98.015 135 LYS BBB N 1
ATOM 4602 C CA . LYS B 1 105 ? -46.407 -27.486 25.118 1.000 97.041 135 LYS BBB CA 1
ATOM 4603 C C . LYS B 1 105 ? -44.970 -27.983 24.959 1.000 100.836 135 LYS BBB C 1
ATOM 4604 O O . LYS B 1 105 ? -44.635 -29.022 25.555 1.000 104.023 135 LYS BBB O 1
ATOM 4610 N N . LEU B 1 106 ? -44.187 -27.258 24.158 1.000 103.757 136 LEU BBB N 1
ATOM 4611 C CA . LEU B 1 106 ? -42.761 -27.522 23.846 1.000 102.143 136 LEU BBB CA 1
ATOM 4612 C C . LEU B 1 106 ? -41.942 -26.406 24.484 1.000 95.862 136 LEU BBB C 1
ATOM 4613 O O . LEU B 1 106 ? -42.501 -25.289 24.641 1.000 97.281 136 LEU BBB O 1
ATOM 4618 N N . ASN B 1 107 ? -40.677 -26.697 24.806 1.000 88.407 137 ASN BBB N 1
ATOM 4619 C CA . ASN B 1 107 ? -39.755 -25.766 25.509 1.000 90.105 137 ASN BBB CA 1
ATOM 4620 C C . ASN B 1 107 ? -40.504 -25.168 26.705 1.000 86.306 137 ASN BBB C 1
ATOM 4621 O O . ASN B 1 107 ? -40.793 -23.953 26.686 1.000 86.464 137 ASN BBB O 1
ATOM 4626 N N . LEU B 1 108 ? -40.853 -26.019 27.679 1.000 81.462 138 LEU BBB N 1
ATOM 4627 C CA . LEU B 1 108 ? -41.527 -25.624 28.951 1.000 75.648 138 LEU BBB CA 1
ATOM 4628 C C . LEU B 1 108 ? -40.534 -24.787 29.752 1.000 72.274 138 LEU BBB C 1
ATOM 4629 O O . LEU B 1 108 ? -39.328 -25.158 29.752 1.000 69.040 138 LEU BBB O 1
ATOM 4634 N N . THR B 1 109 ? -41.014 -23.757 30.449 1.000 68.173 139 THR BBB N 1
ATOM 4635 C CA . THR B 1 109 ? -40.160 -22.904 31.318 1.000 75.252 139 THR BBB CA 1
ATOM 4636 C C . THR B 1 109 ? -39.872 -23.687 32.607 1.000 76.442 139 THR BBB C 1
ATOM 4637 O O . THR B 1 109 ? -40.658 -24.613 32.947 1.000 73.585 139 THR BBB O 1
ATOM 4641 N N . GLU B 1 110 ? -38.791 -23.338 33.305 1.000 74.381 140 GLU BBB N 1
ATOM 4642 C CA . GLU B 1 110 ? -38.403 -24.017 34.566 1.000 72.371 140 GLU BBB CA 1
ATOM 4643 C C . GLU B 1 110 ? -39.552 -23.908 35.570 1.000 69.031 140 GLU BBB C 1
ATOM 4644 O O . GLU B 1 110 ? -39.780 -24.886 36.304 1.000 76.254 140 GLU BBB O 1
ATOM 4650 N N . THR B 1 111 ? -40.261 -22.776 35.565 1.000 64.415 141 THR BBB N 1
ATOM 4651 C CA . THR B 1 111 ? -41.483 -22.521 36.369 1.000 65.333 141 THR BBB CA 1
ATOM 4652 C C . THR B 1 111 ? -42.569 -23.540 36.007 1.000 64.128 141 THR BBB C 1
ATOM 4653 O O . THR B 1 111 ? -43.168 -24.082 36.929 1.000 74.140 141 THR BBB O 1
ATOM 4657 N N . ASN B 1 112 ? -42.853 -23.753 34.725 1.000 65.688 142 ASN BBB N 1
ATOM 4658 C CA . ASN B 1 112 ? -43.947 -24.659 34.286 1.000 74.900 142 ASN BBB CA 1
ATOM 4659 C C . ASN B 1 112 ? -43.659 -26.070 34.787 1.000 76.412 142 ASN BBB C 1
ATOM 4660 O O . ASN B 1 112 ? -44.607 -26.748 35.184 1.000 82.921 142 ASN BBB O 1
ATOM 4665 N N . ILE B 1 113 ? -42.397 -26.489 34.706 1.000 77.209 143 ILE BBB N 1
ATOM 4666 C CA . ILE B 1 113 ? -41.913 -27.833 35.140 1.000 77.821 143 ILE BBB CA 1
ATOM 4667 C C . ILE B 1 113 ? -42.165 -27.978 36.653 1.000 72.337 143 ILE BBB C 1
ATOM 4668 O O . ILE B 1 113 ? -42.696 -29.029 37.073 1.000 66.590 143 ILE BBB O 1
ATOM 4673 N N . ALA B 1 114 ? -41.818 -26.946 37.427 1.000 70.988 144 ALA BBB N 1
ATOM 4674 C CA . ALA B 1 114 ? -41.986 -26.875 38.899 1.000 75.734 144 ALA BBB CA 1
ATOM 4675 C C . ALA B 1 114 ? -43.473 -26.928 39.267 1.000 78.810 144 ALA BBB C 1
ATOM 4676 O O . ALA B 1 114 ? -43.857 -27.813 40.051 1.000 83.518 144 ALA BBB O 1
ATOM 4678 N N . LYS B 1 115 ? -44.275 -26.018 38.713 1.000 84.895 145 LYS BBB N 1
ATOM 4679 C CA . LYS B 1 115 ? -45.733 -25.903 39.004 1.000 86.917 145 LYS BBB CA 1
ATOM 4680 C C . LYS B 1 115 ? -46.444 -27.202 38.598 1.000 80.329 145 LYS BBB C 1
ATOM 4681 O O . LYS B 1 115 ? -47.373 -27.594 39.296 1.000 89.229 145 LYS BBB O 1
ATOM 4687 N N . PHE B 1 116 ? -46.016 -27.868 37.529 1.000 79.253 146 PHE BBB N 1
ATOM 4688 C CA . PHE B 1 116 ? -46.559 -29.187 37.115 1.000 79.823 146 PHE BBB CA 1
ATOM 4689 C C . PHE B 1 116 ? -46.132 -30.261 38.117 1.000 82.261 146 PHE BBB C 1
ATOM 4690 O O . PHE B 1 116 ? -47.005 -31.059 38.480 1.000 90.722 146 PHE BBB O 1
ATOM 4698 N N . SER B 1 117 ? -44.857 -30.293 38.523 1.000 87.496 147 SER BBB N 1
ATOM 4699 C CA . SER B 1 117 ? -44.309 -31.244 39.535 1.000 91.455 147 SER BBB CA 1
ATOM 4700 C C . SER B 1 117 ? -45.190 -31.284 40.799 1.000 91.112 147 SER BBB C 1
ATOM 4701 O O . SER B 1 117 ? -45.431 -32.406 41.293 1.000 89.247 147 SER BBB O 1
ATOM 4704 N N . GLU B 1 118 ? -45.663 -30.123 41.282 1.000 87.191 148 GLU BBB N 1
ATOM 4705 C CA . GLU B 1 118 ? -46.555 -29.977 42.475 1.000 82.267 148 GLU BBB CA 1
ATOM 4706 C C . GLU B 1 118 ? -47.826 -30.821 42.310 1.000 83.142 148 GLU BBB C 1
ATOM 4707 O O . GLU B 1 118 ? -48.236 -31.450 43.302 1.000 89.440 148 GLU BBB O 1
ATOM 4713 N N . VAL B 1 119 ? -48.400 -30.854 41.100 1.000 83.817 149 VAL BBB N 1
ATOM 4714 C CA . VAL B 1 119 ? -49.733 -31.448 40.773 1.000 82.106 149 VAL BBB CA 1
ATOM 4715 C C . VAL B 1 119 ? -49.553 -32.646 39.821 1.000 82.306 149 VAL BBB C 1
ATOM 4716 O O . VAL B 1 119 ? -50.548 -33.007 39.149 1.000 80.224 149 VAL BBB O 1
ATOM 4720 N N . LYS B 1 120 ? -48.358 -33.266 39.805 1.000 84.337 150 LYS BBB N 1
ATOM 4721 C CA . LYS B 1 120 ? -47.947 -34.342 38.858 1.000 92.745 150 LYS BBB CA 1
ATOM 4722 C C . LYS B 1 120 ? -48.919 -35.524 38.958 1.000 100.752 150 LYS BBB C 1
ATOM 4723 O O . LYS B 1 120 ? -49.351 -35.999 37.901 1.000 98.483 150 LYS BBB O 1
ATOM 4729 N N . TYR B 1 121 ? -49.202 -35.978 40.187 1.000 117.579 151 TYR BBB N 1
ATOM 4730 C CA . TYR B 1 121 ? -50.141 -37.073 40.572 1.000 116.110 151 TYR BBB CA 1
ATOM 4731 C C . TYR B 1 121 ? -51.563 -36.856 40.024 1.000 116.785 151 TYR BBB C 1
ATOM 4732 O O . TYR B 1 121 ? -52.230 -37.867 39.755 1.000 112.737 151 TYR BBB O 1
ATOM 4741 N N . LYS B 1 122 ? -52.007 -35.592 39.908 1.000 116.190 152 LYS BBB N 1
ATOM 4742 C CA . LYS B 1 122 ? -53.381 -35.193 39.476 1.000 107.434 152 LYS BBB CA 1
ATOM 4743 C C . LYS B 1 122 ? -53.541 -35.320 37.953 1.000 104.783 152 LYS BBB C 1
ATOM 4744 O O . LYS B 1 122 ? -54.678 -35.105 37.483 1.000 102.722 152 LYS BBB O 1
ATOM 4750 N N . PHE B 1 123 ? -52.459 -35.612 37.212 1.000 104.292 153 PHE BBB N 1
ATOM 4751 C CA . PHE B 1 123 ? -52.451 -35.905 35.754 1.000 103.084 153 PHE BBB CA 1
ATOM 4752 C C . PHE B 1 123 ? -51.509 -37.082 35.496 1.000 110.645 153 PHE BBB C 1
ATOM 4753 O O . PHE B 1 123 ? -50.368 -36.882 35.081 1.000 110.553 153 PHE BBB O 1
ATOM 4761 N N . PRO B 1 124 ? -51.908 -38.346 35.779 1.000 125.386 154 PRO BBB N 1
ATOM 4762 C CA . PRO B 1 124 ? -51.071 -39.498 35.438 1.000 132.127 154 PRO BBB CA 1
ATOM 4763 C C . PRO B 1 124 ? -51.096 -39.697 33.915 1.000 140.167 154 PRO BBB C 1
ATOM 4764 O O . PRO B 1 124 ? -52.126 -39.425 33.316 1.000 149.497 154 PRO BBB O 1
ATOM 4768 N N . GLY B 1 125 ? -49.966 -40.086 33.317 1.000 136.459 155 GLY BBB N 1
ATOM 4769 C CA . GLY B 1 125 ? -49.866 -40.343 31.865 1.000 129.672 155 GLY BBB CA 1
ATOM 4770 C C . GLY B 1 125 ? -49.417 -39.126 31.068 1.000 128.565 155 GLY BBB C 1
ATOM 4771 O O . GLY B 1 125 ? -48.856 -39.344 29.974 1.000 127.573 155 GLY BBB O 1
ATOM 4772 N N . VAL B 1 126 ? -49.692 -37.902 31.549 1.000 123.429 156 VAL BBB N 1
ATOM 4773 C CA . VAL B 1 126 ? -49.051 -36.634 31.076 1.000 116.438 156 VAL BBB CA 1
ATOM 4774 C C . VAL B 1 126 ? -47.594 -36.660 31.551 1.000 107.125 156 VAL BBB C 1
ATOM 4775 O O . VAL B 1 126 ? -47.390 -36.484 32.758 1.000 101.088 156 VAL BBB O 1
ATOM 4779 N N . ARG B 1 127 ? -46.638 -36.901 30.647 1.000 111.997 157 ARG BBB N 1
ATOM 4780 C CA . ARG B 1 127 ? -45.187 -37.041 30.966 1.000 113.581 157 ARG BBB CA 1
ATOM 4781 C C . ARG B 1 127 ? -44.452 -35.783 30.489 1.000 111.164 157 ARG BBB C 1
ATOM 4782 O O . ARG B 1 127 ? -44.938 -35.131 29.541 1.000 117.982 157 ARG BBB O 1
ATOM 4790 N N . ILE B 1 128 ? -43.365 -35.431 31.178 1.000 100.119 158 ILE BBB N 1
ATOM 4791 C CA . ILE B 1 128 ? -42.413 -34.352 30.790 1.000 92.169 158 ILE BBB CA 1
ATOM 4792 C C . ILE B 1 128 ? -41.209 -35.050 30.155 1.000 89.000 158 ILE BBB C 1
ATOM 4793 O O . ILE B 1 128 ? -40.582 -35.867 30.856 1.000 76.318 158 ILE BBB O 1
ATOM 4798 N N . GLU B 1 129 ? -40.922 -34.753 28.881 1.000 92.831 159 GLU BBB N 1
ATOM 4799 C CA . GLU B 1 129 ? -39.941 -35.498 28.044 1.000 92.335 159 GLU BBB CA 1
ATOM 4800 C C . GLU B 1 129 ? -38.895 -34.537 27.472 1.000 80.484 159 GLU BBB C 1
ATOM 4801 O O . GLU B 1 129 ? -39.268 -33.385 27.141 1.000 68.651 159 GLU BBB O 1
ATOM 4807 N N . THR B 1 130 ? -37.647 -35.019 27.394 1.000 72.565 160 THR BBB N 1
ATOM 4808 C CA . THR B 1 130 ? -36.488 -34.384 26.715 1.000 76.259 160 THR BBB CA 1
ATOM 4809 C C . THR B 1 130 ? -36.607 -34.646 25.210 1.000 80.284 160 THR BBB C 1
ATOM 4810 O O . THR B 1 130 ? -36.380 -35.810 24.818 1.000 83.951 160 THR BBB O 1
ATOM 4814 N N . GLN B 1 131 ? -36.942 -33.625 24.408 1.000 86.730 161 GLN BBB N 1
ATOM 4815 C CA . GLN B 1 131 ? -36.772 -33.662 22.925 1.000 87.964 161 GLN BBB CA 1
ATOM 4816 C C . GLN B 1 131 ? -35.813 -32.550 22.480 1.000 79.692 161 GLN BBB C 1
ATOM 4817 O O . GLN B 1 131 ? -35.644 -31.563 23.212 1.000 79.113 161 GLN BBB O 1
ATOM 4823 N N . MET B 1 132 ? -35.230 -32.726 21.297 1.000 69.352 162 MET BBB N 1
ATOM 4824 C CA . MET B 1 132 ? -34.244 -31.802 20.685 1.000 61.220 162 MET BBB CA 1
ATOM 4825 C C . MET B 1 132 ? -34.985 -30.845 19.736 1.000 55.305 162 MET BBB C 1
ATOM 4826 O O . MET B 1 132 ? -35.774 -31.348 18.892 1.000 48.791 162 MET BBB O 1
ATOM 4831 N N . THR B 1 133 ? -34.800 -29.528 19.896 1.000 51.656 163 THR BBB N 1
ATOM 4832 C CA . THR B 1 133 ? -35.342 -28.501 18.960 1.000 53.199 163 THR BBB CA 1
ATOM 4833 C C . THR B 1 133 ? -34.229 -28.116 17.967 1.000 53.241 163 THR BBB C 1
ATOM 4834 O O . THR B 1 133 ? -33.048 -28.393 18.265 1.000 47.257 163 THR BBB O 1
ATOM 4838 N N . ARG B 1 134 ? -34.617 -27.530 16.826 1.000 47.440 164 ARG BBB N 1
ATOM 4839 C CA . ARG B 1 134 ? -33.697 -27.022 15.773 1.000 46.947 164 ARG BBB CA 1
ATOM 4840 C C . ARG B 1 134 ? -33.538 -25.514 15.979 1.000 49.483 164 ARG BBB C 1
ATOM 4841 O O . ARG B 1 134 ? -34.567 -24.827 16.218 1.000 45.368 164 ARG BBB O 1
ATOM 4849 N N . TYR B 1 135 ? -32.299 -25.018 15.881 1.000 48.568 165 TYR BBB N 1
ATOM 4850 C CA . TYR B 1 135 ? -31.972 -23.579 16.036 1.000 46.533 165 TYR BBB CA 1
ATOM 4851 C C . TYR B 1 135 ? -31.118 -23.122 14.854 1.000 46.370 165 TYR BBB C 1
ATOM 4852 O O . TYR B 1 135 ? -30.218 -23.874 14.469 1.000 48.446 165 TYR BBB O 1
ATOM 4861 N N . TYR B 1 136 ? -31.397 -21.915 14.349 1.000 43.833 166 TYR BBB N 1
ATOM 4862 C CA . TYR B 1 136 ? -30.658 -21.220 13.270 1.000 42.857 166 TYR BBB CA 1
ATOM 4863 C C . TYR B 1 136 ? -29.990 -19.989 13.871 1.000 41.126 166 TYR BBB C 1
ATOM 4864 O O . TYR B 1 136 ? -30.601 -18.929 13.925 1.000 47.060 166 TYR BBB O 1
ATOM 4873 N N . PRO B 1 137 ? -28.736 -20.089 14.370 1.000 39.859 167 PRO BBB N 1
ATOM 4874 C CA . PRO B 1 137 ? -28.016 -18.944 14.938 1.000 40.527 167 PRO BBB CA 1
ATOM 4875 C C . PRO B 1 137 ? -27.937 -17.650 14.105 1.000 44.016 167 PRO BBB C 1
ATOM 4876 O O . PRO B 1 137 ? -27.733 -16.613 14.692 1.000 47.520 167 PRO BBB O 1
ATOM 4880 N N . HIS B 1 138 ? -28.028 -17.752 12.774 1.000 41.961 168 HIS BBB N 1
ATOM 4881 C CA . HIS B 1 138 ? -28.019 -16.614 11.825 1.000 38.565 168 HIS BBB CA 1
ATOM 4882 C C . HIS B 1 138 ? -29.225 -16.745 10.886 1.000 39.447 168 HIS BBB C 1
ATOM 4883 O O . HIS B 1 138 ? -29.028 -16.773 9.654 1.000 41.389 168 HIS BBB O 1
ATOM 4890 N N . GLY B 1 139 ? -30.423 -16.818 11.467 1.000 39.488 169 GLY BBB N 1
ATOM 4891 C CA . GLY B 1 139 ? -31.691 -17.117 10.778 1.000 43.400 169 GLY BBB CA 1
ATOM 4892 C C . GLY B 1 139 ? -31.836 -16.429 9.428 1.000 46.356 169 GLY BBB C 1
ATOM 4893 O O . GLY B 1 139 ? -31.766 -17.131 8.396 1.000 46.730 169 GLY BBB O 1
ATOM 4894 N N . ASP B 1 140 ? -32.024 -15.110 9.430 1.000 50.060 170 ASP BBB N 1
ATOM 4895 C CA . ASP B 1 140 ? -32.358 -14.325 8.210 1.000 50.325 170 ASP BBB CA 1
ATOM 4896 C C . ASP B 1 140 ? -31.215 -14.450 7.206 1.000 43.640 170 ASP BBB C 1
ATOM 4897 O O . ASP B 1 140 ? -31.533 -14.582 6.014 1.000 43.145 170 ASP BBB O 1
ATOM 4902 N N . LEU B 1 141 ? -29.961 -14.467 7.677 1.000 39.363 171 LEU BBB N 1
ATOM 4903 C CA . LEU B 1 141 ? -28.755 -14.464 6.810 1.000 38.907 171 LEU BBB CA 1
ATOM 4904 C C . LEU B 1 141 ? -28.768 -15.650 5.826 1.000 40.223 171 LEU BBB C 1
ATOM 4905 O O . LEU B 1 141 ? -28.469 -15.404 4.626 1.000 39.521 171 LEU BBB O 1
ATOM 4910 N N . PHE B 1 142 ? -29.106 -16.859 6.299 1.000 39.712 172 PHE BBB N 1
ATOM 4911 C CA . PHE B 1 142 ? -29.068 -18.113 5.507 1.000 38.121 172 PHE BBB CA 1
ATOM 4912 C C . PHE B 1 142 ? -30.463 -18.746 5.374 1.000 39.237 172 PHE BBB C 1
ATOM 4913 O O . PHE B 1 142 ? -30.537 -19.924 4.986 1.000 42.536 172 PHE BBB O 1
ATOM 4921 N N . ALA B 1 143 ? -31.539 -17.998 5.612 1.000 38.099 173 ALA BBB N 1
ATOM 4922 C CA . ALA B 1 143 ? -32.919 -18.530 5.567 1.000 40.532 173 ALA BBB CA 1
ATOM 4923 C C . ALA B 1 143 ? -33.200 -19.081 4.177 1.000 39.322 173 ALA BBB C 1
ATOM 4924 O O . ALA B 1 143 ? -33.698 -20.185 4.086 1.000 44.288 173 ALA BBB O 1
ATOM 4926 N N . HIS B 1 144 ? -32.851 -18.337 3.134 1.000 41.828 174 HIS BBB N 1
ATOM 4927 C CA . HIS B 1 144 ? -33.148 -18.703 1.723 1.000 41.426 174 HIS BBB CA 1
ATOM 4928 C C . HIS B 1 144 ? -32.203 -19.796 1.192 1.000 39.920 174 HIS BBB C 1
ATOM 4929 O O . HIS B 1 144 ? -32.420 -20.224 0.054 1.000 41.207 174 HIS BBB O 1
ATOM 4936 N N . VAL B 1 145 ? -31.211 -20.238 1.971 1.000 37.410 175 VAL BBB N 1
ATOM 4937 C CA . VAL B 1 145 ? -30.332 -21.392 1.633 1.000 37.696 175 VAL BBB CA 1
ATOM 4938 C C . VAL B 1 145 ? -30.701 -22.601 2.493 1.000 38.912 175 VAL BBB C 1
ATOM 4939 O O . VAL B 1 145 ? -31.011 -23.650 1.910 1.000 43.617 175 VAL BBB O 1
ATOM 4943 N N . ILE B 1 146 ? -30.620 -22.465 3.815 1.000 37.998 176 ILE BBB N 1
ATOM 4944 C CA . ILE B 1 146 ? -30.840 -23.587 4.777 1.000 38.571 176 ILE BBB CA 1
ATOM 4945 C C . ILE B 1 146 ? -32.336 -23.882 4.912 1.000 39.912 176 ILE BBB C 1
ATOM 4946 O O . ILE B 1 146 ? -32.699 -25.068 4.984 1.000 41.660 176 ILE BBB O 1
ATOM 4951 N N . GLY B 1 147 ? -33.174 -22.853 4.936 1.000 43.123 177 GLY BBB N 1
ATOM 4952 C CA . GLY B 1 147 ? -34.628 -23.024 5.105 1.000 43.780 177 GLY BBB CA 1
ATOM 4953 C C . GLY B 1 147 ? -34.951 -23.341 6.546 1.000 42.986 177 GLY BBB C 1
ATOM 4954 O O . GLY B 1 147 ? -34.224 -22.855 7.437 1.000 42.149 177 GLY BBB O 1
ATOM 4955 N N . TYR B 1 148 ? -35.987 -24.146 6.767 1.000 41.750 178 TYR BBB N 1
ATOM 4956 C CA . TYR B 1 148 ? -36.452 -24.531 8.119 1.000 40.342 178 TYR BBB CA 1
ATOM 4957 C C . TYR B 1 148 ? -36.931 -25.976 8.104 1.000 43.025 178 TYR BBB C 1
ATOM 4958 O O . TYR B 1 148 ? -37.372 -26.461 7.046 1.000 43.115 178 TYR BBB O 1
ATOM 4967 N N . VAL B 1 149 ? -36.819 -26.628 9.262 1.000 48.324 179 VAL BBB N 1
ATOM 4968 C CA . VAL B 1 149 ? -37.608 -27.842 9.631 1.000 46.906 179 VAL BBB CA 1
ATOM 4969 C C . VAL B 1 149 ? -38.947 -27.372 10.209 1.000 50.285 179 VAL BBB C 1
ATOM 4970 O O . VAL B 1 149 ? -39.075 -26.189 10.551 1.000 45.782 179 VAL BBB O 1
ATOM 4974 N N . GLY B 1 150 ? -39.911 -28.280 10.284 1.000 62.604 180 GLY BBB N 1
ATOM 4975 C CA . GLY B 1 150 ? -41.233 -28.059 10.895 1.000 73.442 180 GLY BBB CA 1
ATOM 4976 C C . GLY B 1 150 ? -41.785 -29.375 11.406 1.000 80.163 180 GLY BBB C 1
ATOM 4977 O O . GLY B 1 150 ? -41.111 -30.398 11.198 1.000 87.032 180 GLY BBB O 1
ATOM 4978 N N . ARG B 1 151 ? -42.947 -29.361 12.058 1.000 91.384 181 ARG BBB N 1
ATOM 4979 C CA . ARG B 1 151 ? -43.578 -30.594 12.610 1.000 97.373 181 ARG BBB CA 1
ATOM 4980 C C . ARG B 1 151 ? -44.041 -31.473 11.438 1.000 91.246 181 ARG BBB C 1
ATOM 4981 O O . ARG B 1 151 ? -44.462 -30.899 10.418 1.000 90.703 181 ARG BBB O 1
ATOM 4989 N N . ILE B 1 152 ? -43.938 -32.804 11.568 1.000 83.972 182 ILE BBB N 1
ATOM 4990 C CA . ILE B 1 152 ? -44.276 -33.771 10.479 1.000 88.161 182 ILE BBB CA 1
ATOM 4991 C C . ILE B 1 152 ? -45.797 -33.777 10.291 1.000 92.161 182 ILE BBB C 1
ATOM 4992 O O . ILE B 1 152 ? -46.477 -34.347 11.139 1.000 90.597 182 ILE BBB O 1
ATOM 4997 N N . ASN B 1 153 ? -46.307 -33.209 9.195 1.000 105.045 183 ASN BBB N 1
ATOM 4998 C CA . ASN B 1 153 ? -47.764 -33.179 8.897 1.000 113.167 183 ASN BBB CA 1
ATOM 4999 C C . ASN B 1 153 ? -48.170 -34.557 8.343 1.000 120.818 183 ASN BBB C 1
ATOM 5000 O O . ASN B 1 153 ? -47.298 -35.451 8.251 1.000 107.731 183 ASN BBB O 1
ATOM 5005 N N . ASP B 1 154 ? -49.453 -34.727 8.010 1.000 129.977 184 ASP BBB N 1
ATOM 5006 C CA . ASP B 1 154 ? -50.069 -36.055 7.737 1.000 124.417 184 ASP BBB CA 1
ATOM 5007 C C . ASP B 1 154 ? -49.785 -36.504 6.300 1.000 117.077 184 ASP BBB C 1
ATOM 5008 O O . ASP B 1 154 ? -49.621 -37.729 6.133 1.000 108.544 184 ASP BBB O 1
ATOM 5013 N N . LYS B 1 155 ? -49.731 -35.586 5.323 1.000 117.009 185 LYS BBB N 1
ATOM 5014 C CA . LYS B 1 155 ? -49.336 -35.883 3.910 1.000 117.283 185 LYS BBB CA 1
ATOM 5015 C C . LYS B 1 155 ? -47.952 -36.542 3.897 1.000 120.935 185 LYS BBB C 1
ATOM 5016 O O . LYS B 1 155 ? -47.798 -37.587 3.234 1.000 113.968 185 LYS BBB O 1
ATOM 5022 N N . GLU B 1 156 ? -46.994 -35.944 4.610 1.000 123.498 186 GLU BBB N 1
ATOM 5023 C CA . GLU B 1 156 ? -45.611 -36.464 4.764 1.000 121.601 186 GLU BBB CA 1
ATOM 5024 C C . GLU B 1 156 ? -45.653 -37.856 5.411 1.000 130.845 186 GLU BBB C 1
ATOM 5025 O O . GLU B 1 156 ? -45.003 -38.759 4.845 1.000 136.971 186 GLU BBB O 1
ATOM 5031 N N . LEU B 1 157 ? -46.406 -38.021 6.513 1.000 131.510 187 LEU BBB N 1
ATOM 5032 C CA . LEU B 1 157 ? -46.512 -39.285 7.316 1.000 130.337 187 LEU BBB CA 1
ATOM 5033 C C . LEU B 1 157 ? -46.848 -40.493 6.430 1.000 131.990 187 LEU BBB C 1
ATOM 5034 O O . LEU B 1 157 ? -46.275 -41.568 6.678 1.000 131.911 187 LEU BBB O 1
ATOM 5039 N N . LYS B 1 158 ? -47.753 -40.324 5.457 1.000 128.539 188 LYS BBB N 1
ATOM 5040 C CA . LYS B 1 158 ? -48.269 -41.401 4.567 1.000 117.606 188 LYS BBB CA 1
ATOM 5041 C C . LYS B 1 158 ? -47.433 -41.520 3.279 1.000 110.984 188 LYS BBB C 1
ATOM 5042 O O . LYS B 1 158 ? -47.941 -42.141 2.320 1.000 119.275 188 LYS BBB O 1
ATOM 5048 N N . SER B 1 159 ? -46.230 -40.932 3.210 1.000 104.545 189 SER BBB N 1
ATOM 5049 C CA . SER B 1 159 ? -45.222 -41.203 2.141 1.000 103.376 189 SER BBB CA 1
ATOM 5050 C C . SER B 1 159 ? -43.882 -41.650 2.741 1.000 105.419 189 SER BBB C 1
ATOM 5051 O O . SER B 1 159 ? -42.949 -41.891 1.952 1.000 105.098 189 SER BBB O 1
ATOM 5054 N N . ILE B 1 160 ? -43.791 -41.802 4.067 1.000 105.221 190 ILE BBB N 1
ATOM 5055 C CA . ILE B 1 160 ? -42.511 -41.833 4.839 1.000 106.855 190 ILE BBB CA 1
ATOM 5056 C C . ILE B 1 160 ? -42.377 -43.215 5.493 1.000 101.456 190 ILE BBB C 1
ATOM 5057 O O . ILE B 1 160 ? -43.405 -43.748 5.944 1.000 91.028 190 ILE BBB O 1
ATOM 5062 N N . ASP B 1 161 ? -41.153 -43.755 5.545 1.000 98.423 191 ASP BBB N 1
ATOM 5063 C CA . ASP B 1 161 ? -40.809 -45.005 6.274 1.000 93.065 191 ASP BBB CA 1
ATOM 5064 C C . ASP B 1 161 ? -41.002 -44.765 7.781 1.000 84.704 191 ASP BBB C 1
ATOM 5065 O O . ASP B 1 161 ? -40.105 -44.134 8.400 1.000 77.985 191 ASP BBB O 1
ATOM 5070 N N . LYS B 1 162 ? -42.115 -45.269 8.339 1.000 81.265 192 LYS BBB N 1
ATOM 5071 C CA . LYS B 1 162 ? -42.551 -45.032 9.752 1.000 80.501 192 LYS BBB CA 1
ATOM 5072 C C . LYS B 1 162 ? -41.442 -45.491 10.717 1.000 75.115 192 LYS BBB C 1
ATOM 5073 O O . LYS B 1 162 ? -41.243 -44.794 11.745 1.000 68.682 192 LYS BBB O 1
ATOM 5079 N N . ASP B 1 163 ? -40.760 -46.607 10.403 1.000 70.084 193 ASP BBB N 1
ATOM 5080 C CA . ASP B 1 163 ? -39.683 -47.215 11.234 1.000 73.996 193 ASP BBB CA 1
ATOM 5081 C C . ASP B 1 163 ? -38.483 -46.265 11.324 1.000 73.483 193 ASP BBB C 1
ATOM 5082 O O . ASP B 1 163 ? -37.847 -46.220 12.404 1.000 81.659 193 ASP BBB O 1
ATOM 5087 N N . LEU B 1 164 ? -38.164 -45.561 10.233 1.000 69.893 194 LEU BBB N 1
ATOM 5088 C CA . LEU B 1 164 ? -37.018 -44.619 10.169 1.000 60.137 194 LEU BBB CA 1
ATOM 5089 C C . LEU B 1 164 ? -37.371 -43.358 10.964 1.000 60.973 194 LEU BBB C 1
ATOM 5090 O O . LEU B 1 164 ? -36.572 -42.988 11.859 1.000 58.112 194 LEU BBB O 1
ATOM 5095 N N . TYR B 1 165 ? -38.561 -42.786 10.713 1.000 61.358 195 TYR BBB N 1
ATOM 5096 C CA . TYR B 1 165 ? -39.074 -41.533 11.347 1.000 63.132 195 TYR BBB CA 1
ATOM 5097 C C . TYR B 1 165 ? -39.894 -41.833 12.622 1.000 63.655 195 TYR BBB C 1
ATOM 5098 O O . TYR B 1 165 ? -40.607 -40.935 13.113 1.000 70.028 195 TYR BBB O 1
ATOM 5107 N N . ALA B 1 166 ? -39.783 -43.048 13.170 1.000 62.092 196 ALA BBB N 1
ATOM 5108 C CA . ALA B 1 166 ? -40.212 -43.419 14.536 1.000 59.451 196 ALA BBB CA 1
ATOM 5109 C C . ALA B 1 166 ? -39.560 -42.495 15.576 1.000 59.769 196 ALA BBB C 1
ATOM 5110 O O . ALA B 1 166 ? -38.318 -42.527 15.721 1.000 59.262 196 ALA BBB O 1
ATOM 5112 N N . GLY B 1 167 ? -40.366 -41.671 16.252 1.000 61.975 197 GLY BBB N 1
ATOM 5113 C CA . GLY B 1 167 ? -39.920 -40.828 17.378 1.000 66.055 197 GLY BBB CA 1
ATOM 5114 C C . GLY B 1 167 ? -39.320 -39.508 16.923 1.000 72.049 197 GLY BBB C 1
ATOM 5115 O O . GLY B 1 167 ? -39.151 -38.638 17.795 1.000 74.548 197 GLY BBB O 1
ATOM 5116 N N . THR B 1 168 ? -38.980 -39.361 15.635 1.000 75.248 198 THR BBB N 1
ATOM 5117 C CA . THR B 1 168 ? -38.579 -38.076 15.004 1.000 73.614 198 THR BBB CA 1
ATOM 5118 C C . THR B 1 168 ? -39.827 -37.181 14.897 1.000 67.686 198 THR BBB C 1
ATOM 5119 O O . THR B 1 168 ? -40.823 -37.631 14.292 1.000 56.412 198 THR BBB O 1
ATOM 5123 N N . ASN B 1 169 ? -39.751 -35.963 15.446 1.000 69.447 199 ASN BBB N 1
ATOM 5124 C CA . ASN B 1 169 ? -40.831 -34.938 15.447 1.000 77.273 199 ASN BBB CA 1
ATOM 5125 C C . ASN B 1 169 ? -40.654 -33.933 14.300 1.000 78.603 199 ASN BBB C 1
ATOM 5126 O O . ASN B 1 169 ? -41.678 -33.489 13.760 1.000 76.287 199 ASN BBB O 1
ATOM 5131 N N . LEU B 1 170 ? -39.410 -33.578 13.960 1.000 82.339 200 LEU BBB N 1
ATOM 5132 C CA . LEU B 1 170 ? -39.066 -32.505 12.986 1.000 73.940 200 LEU BBB CA 1
ATOM 5133 C C . LEU B 1 170 ? -38.629 -33.121 11.643 1.000 69.105 200 LEU BBB C 1
ATOM 5134 O O . LEU B 1 170 ? -37.854 -34.122 11.646 1.000 75.599 200 LEU BBB O 1
ATOM 5139 N N . ILE B 1 171 ? -39.109 -32.544 10.536 1.000 57.747 201 ILE BBB N 1
ATOM 5140 C CA . ILE B 1 171 ? -38.667 -32.874 9.151 1.000 57.980 201 ILE BBB CA 1
ATOM 5141 C C . ILE B 1 171 ? -38.408 -31.574 8.373 1.000 57.602 201 ILE BBB C 1
ATOM 5142 O O . ILE B 1 171 ? -39.106 -30.581 8.634 1.000 61.120 201 ILE BBB O 1
ATOM 5147 N N . GLY B 1 172 ? -37.440 -31.595 7.449 1.000 56.794 202 GLY BBB N 1
ATOM 5148 C CA . GLY B 1 172 ? -37.120 -30.484 6.533 1.000 56.935 202 GLY BBB CA 1
ATOM 5149 C C . GLY B 1 172 ? -38.322 -30.088 5.699 1.000 58.283 202 GLY BBB C 1
ATOM 5150 O O . GLY B 1 172 ? -39.058 -31.004 5.255 1.000 63.469 202 GLY BBB O 1
ATOM 5151 N N . LYS B 1 173 ? -38.533 -28.780 5.513 1.000 58.716 203 LYS BBB N 1
ATOM 5152 C CA . LYS B 1 173 ? -39.705 -28.219 4.784 1.000 57.487 203 LYS BBB CA 1
ATOM 5153 C C . LYS B 1 173 ? -39.252 -27.526 3.499 1.000 51.746 203 LYS BBB C 1
ATOM 5154 O O . LYS B 1 173 ? -39.905 -27.764 2.471 1.000 54.391 203 LYS BBB O 1
ATOM 5160 N N . ILE B 1 174 ? -38.231 -26.663 3.573 1.000 44.952 204 ILE BBB N 1
ATOM 5161 C CA . ILE B 1 174 ? -37.600 -25.984 2.401 1.000 44.254 204 ILE BBB CA 1
ATOM 5162 C C . ILE B 1 174 ? -36.084 -25.876 2.628 1.000 42.716 204 ILE BBB C 1
ATOM 5163 O O . ILE B 1 174 ? -35.607 -26.204 3.731 1.000 41.258 204 ILE BBB O 1
ATOM 5168 N N . GLY B 1 175 ? -35.360 -25.437 1.599 1.000 42.033 205 GLY BBB N 1
ATOM 5169 C CA . GLY B 1 175 ? -33.907 -25.186 1.643 1.000 43.707 205 GLY BBB CA 1
ATOM 5170 C C . GLY B 1 175 ? -33.099 -26.456 1.840 1.000 42.551 205 GLY BBB C 1
ATOM 5171 O O . GLY B 1 175 ? -33.657 -27.559 1.631 1.000 47.544 205 GLY BBB O 1
ATOM 5172 N N . VAL B 1 176 ? -31.833 -26.301 2.243 1.000 36.856 206 VAL BBB N 1
ATOM 5173 C CA . VAL B 1 176 ? -30.900 -27.425 2.516 1.000 36.285 206 VAL BBB CA 1
ATOM 5174 C C . VAL B 1 176 ? -31.622 -28.438 3.404 1.000 41.065 206 VAL BBB C 1
ATOM 5175 O O . VAL B 1 176 ? -31.468 -29.629 3.133 1.000 43.735 206 VAL BBB O 1
ATOM 5179 N N . GLU B 1 177 ? -32.399 -27.979 4.395 1.000 44.377 207 GLU BBB N 1
ATOM 5180 C CA . GLU B 1 177 ? -33.128 -28.849 5.357 1.000 43.238 207 GLU BBB CA 1
ATOM 5181 C C . GLU B 1 177 ? -34.035 -29.835 4.618 1.000 41.025 207 GLU BBB C 1
ATOM 5182 O O . GLU B 1 177 ? -34.092 -30.970 5.080 1.000 43.745 207 GLU BBB O 1
ATOM 5188 N N . LYS B 1 178 ? -34.711 -29.435 3.537 1.000 38.031 208 LYS BBB N 1
ATOM 5189 C CA . LYS B 1 178 ? -35.542 -30.372 2.728 1.000 38.133 208 LYS BBB CA 1
ATOM 5190 C C . LYS B 1 178 ? -34.647 -31.131 1.751 1.000 35.679 208 LYS BBB C 1
ATOM 5191 O O . LYS B 1 178 ? -34.741 -32.361 1.712 1.000 36.751 208 LYS BBB O 1
ATOM 5197 N N . SER B 1 179 ? -33.849 -30.427 0.952 1.000 34.644 209 SER BBB N 1
ATOM 5198 C CA . SER B 1 179 ? -33.072 -31.043 -0.154 1.000 34.412 209 SER BBB CA 1
ATOM 5199 C C . SER B 1 179 ? -32.090 -32.092 0.387 1.000 32.388 209 SER BBB C 1
ATOM 5200 O O . SER B 1 179 ? -31.849 -33.031 -0.343 1.000 33.927 209 SER BBB O 1
ATOM 5203 N N . TYR B 1 180 ? -31.584 -31.963 1.618 1.000 33.387 210 TYR BBB N 1
ATOM 5204 C CA . TYR B 1 180 ? -30.686 -32.949 2.288 1.000 36.077 210 TYR BBB CA 1
ATOM 5205 C C . TYR B 1 180 ? -31.334 -33.536 3.558 1.000 36.451 210 TYR BBB C 1
ATOM 5206 O O . TYR B 1 180 ? -30.582 -33.910 4.500 1.000 34.304 210 TYR BBB O 1
ATOM 5215 N N . GLU B 1 181 ? -32.669 -33.667 3.576 1.000 37.210 211 GLU BBB N 1
ATOM 5216 C CA . GLU B 1 181 ? -33.434 -34.265 4.703 1.000 38.166 211 GLU BBB CA 1
ATOM 5217 C C . GLU B 1 181 ? -32.790 -35.600 5.074 1.000 41.721 211 GLU BBB C 1
ATOM 5218 O O . GLU B 1 181 ? -32.381 -35.739 6.240 1.000 44.771 211 GLU BBB O 1
ATOM 5224 N N . ASP B 1 182 ? -32.685 -36.529 4.120 1.000 43.348 212 ASP BBB N 1
ATOM 5225 C CA . ASP B 1 182 ? -32.212 -37.903 4.414 1.000 43.292 212 ASP BBB CA 1
ATOM 5226 C C . ASP B 1 182 ? -30.786 -37.834 4.967 1.000 42.501 212 ASP BBB C 1
ATOM 5227 O O . ASP B 1 182 ? -30.519 -38.508 5.966 1.000 45.513 212 ASP BBB O 1
ATOM 5232 N N . LEU B 1 183 ? -29.894 -37.055 4.358 1.000 41.657 213 LEU BBB N 1
ATOM 5233 C CA . LEU B 1 183 ? -28.472 -37.015 4.796 1.000 38.999 213 LEU BBB CA 1
ATOM 5234 C C . LEU B 1 183 ? -28.396 -36.421 6.213 1.000 39.570 213 LEU BBB C 1
ATOM 5235 O O . LEU B 1 183 ? -27.636 -36.960 7.040 1.000 40.724 213 LEU BBB O 1
ATOM 5240 N N . LEU B 1 184 ? -29.221 -35.411 6.509 1.000 39.714 214 LEU BBB N 1
ATOM 5241 C CA . LEU B 1 184 ? -29.290 -34.738 7.842 1.000 42.234 214 LEU BBB CA 1
ATOM 5242 C C . LEU B 1 184 ? -30.036 -35.581 8.892 1.000 39.938 214 LEU BBB C 1
ATOM 5243 O O . LEU B 1 184 ? -29.763 -35.387 10.072 1.000 40.617 214 LEU BBB O 1
ATOM 5248 N N . HIS B 1 185 ? -30.995 -36.412 8.507 1.000 41.069 215 HIS BBB N 1
ATOM 5249 C CA . HIS B 1 185 ? -31.928 -37.088 9.451 1.000 47.490 215 HIS BBB CA 1
ATOM 5250 C C . HIS B 1 185 ? -31.199 -37.983 10.460 1.000 48.883 215 HIS BBB C 1
ATOM 5251 O O . HIS B 1 185 ? -31.480 -37.830 11.658 1.000 49.126 215 HIS BBB O 1
ATOM 5258 N N . GLY B 1 186 ? -30.332 -38.877 9.976 1.000 51.031 216 GLY BBB N 1
ATOM 5259 C CA . GLY B 1 186 ? -29.690 -39.936 10.772 1.000 50.709 216 GLY BBB CA 1
ATOM 5260 C C . GLY B 1 186 ? -30.459 -41.245 10.666 1.000 52.299 216 GLY BBB C 1
ATOM 5261 O O . GLY B 1 186 ? -31.421 -41.307 9.868 1.000 46.528 216 GLY BBB O 1
ATOM 5262 N N . THR B 1 187 ? -30.035 -42.252 11.443 1.000 55.867 217 THR BBB N 1
ATOM 5263 C CA . THR B 1 187 ? -30.663 -43.599 11.570 1.000 57.893 217 THR BBB CA 1
ATOM 5264 C C . THR B 1 187 ? -31.069 -43.837 13.023 1.000 53.464 217 THR BBB C 1
ATOM 5265 O O . THR B 1 187 ? -30.233 -43.691 13.917 1.000 50.763 217 THR BBB O 1
ATOM 5269 N N . PRO B 1 188 ? -32.331 -44.240 13.304 1.000 50.330 218 PRO BBB N 1
ATOM 5270 C CA . PRO B 1 188 ? -32.767 -44.467 14.681 1.000 54.357 218 PRO BBB CA 1
ATOM 5271 C C . PRO B 1 188 ? -32.197 -45.758 15.288 1.000 58.054 218 PRO BBB C 1
ATOM 5272 O O . PRO B 1 188 ? -31.743 -46.615 14.534 1.000 55.277 218 PRO BBB O 1
ATOM 5276 N N . GLY B 1 189 ? -32.213 -45.827 16.626 1.000 64.108 219 GLY BBB N 1
ATOM 5277 C CA . GLY B 1 189 ? -31.920 -47.018 17.448 1.000 71.578 219 GLY BBB CA 1
ATOM 5278 C C . GLY B 1 189 ? -33.137 -47.456 18.262 1.000 76.281 219 GLY BBB C 1
ATOM 5279 O O . GLY B 1 189 ? -34.295 -47.125 17.859 1.000 63.317 219 GLY BBB O 1
ATOM 5280 N N . TYR B 1 190 ? -32.908 -48.167 19.379 1.000 80.407 220 TYR BBB N 1
ATOM 5281 C CA . TYR B 1 190 ? -33.971 -48.705 20.276 1.000 81.187 220 TYR BBB CA 1
ATOM 5282 C C . TYR B 1 190 ? -33.383 -49.075 21.650 1.000 82.180 220 TYR BBB C 1
ATOM 5283 O O . TYR B 1 190 ? -32.144 -49.246 21.794 1.000 67.062 220 TYR BBB O 1
ATOM 5292 N N . GLU B 1 191 ? -34.283 -49.216 22.638 1.000 99.382 221 GLU BBB N 1
ATOM 5293 C CA . GLU B 1 191 ? -33.976 -49.468 24.081 1.000 106.677 221 GLU BBB CA 1
ATOM 5294 C C . GLU B 1 191 ? -34.727 -50.717 24.565 1.000 109.746 221 GLU BBB C 1
ATOM 5295 O O . GLU B 1 191 ? -35.766 -51.033 23.946 1.000 117.494 221 GLU BBB O 1
ATOM 5301 N N . ARG B 1 207 ? -30.340 -51.833 24.445 1.000 93.124 237 ARG BBB N 1
ATOM 5302 C CA . ARG B 1 207 ? -29.841 -50.524 23.933 1.000 91.007 237 ARG BBB CA 1
ATOM 5303 C C . ARG B 1 207 ? -29.068 -50.720 22.618 1.000 82.441 237 ARG BBB C 1
ATOM 5304 O O . ARG B 1 207 ? -27.908 -51.169 22.678 1.000 82.871 237 ARG BBB O 1
ATOM 5312 N N . LYS B 1 208 ? -29.689 -50.381 21.485 1.000 77.329 238 LYS BBB N 1
ATOM 5313 C CA . LYS B 1 208 ? -29.013 -50.065 20.193 1.000 75.167 238 LYS BBB CA 1
ATOM 5314 C C . LYS B 1 208 ? -28.987 -48.542 20.068 1.000 71.201 238 LYS BBB C 1
ATOM 5315 O O . LYS B 1 208 ? -30.079 -47.955 19.930 1.000 67.412 238 LYS BBB O 1
ATOM 5321 N N . ASP B 1 209 ? -27.805 -47.930 20.119 1.000 67.149 239 ASP BBB N 1
ATOM 5322 C CA . ASP B 1 209 ? -27.683 -46.454 20.037 1.000 65.129 239 ASP BBB CA 1
ATOM 5323 C C . ASP B 1 209 ? -28.130 -45.996 18.650 1.000 62.630 239 ASP BBB C 1
ATOM 5324 O O . ASP B 1 209 ? -27.932 -46.698 17.659 1.000 58.593 239 ASP BBB O 1
ATOM 5329 N N . PRO B 1 210 ? -28.712 -44.778 18.515 1.000 61.491 240 PRO BBB N 1
ATOM 5330 C CA . PRO B 1 210 ? -29.020 -44.222 17.198 1.000 58.091 240 PRO BBB CA 1
ATOM 5331 C C . PRO B 1 210 ? -27.740 -43.749 16.489 1.000 53.857 240 PRO BBB C 1
ATOM 5332 O O . PRO B 1 210 ? -26.743 -43.536 17.158 1.000 50.481 240 PRO BBB O 1
ATOM 5336 N N . THR B 1 211 ? -27.795 -43.609 15.163 1.000 51.174 241 THR BBB N 1
ATOM 5337 C CA . THR B 1 211 ? -26.717 -43.001 14.332 1.000 51.373 241 THR BBB CA 1
ATOM 5338 C C . THR B 1 211 ? -27.126 -41.569 13.981 1.000 47.304 241 THR BBB C 1
ATOM 5339 O O . THR B 1 211 ? -28.194 -41.411 13.354 1.000 44.238 241 THR BBB O 1
ATOM 5343 N N . ARG B 1 212 ? -26.332 -40.569 14.372 1.000 43.290 242 ARG BBB N 1
ATOM 5344 C CA . ARG B 1 212 ? -26.748 -39.155 14.209 1.000 41.414 242 ARG BBB CA 1
ATOM 5345 C C . ARG B 1 212 ? -26.707 -38.836 12.713 1.000 41.947 242 ARG BBB C 1
ATOM 5346 O O . ARG B 1 212 ? -25.969 -39.507 11.950 1.000 39.792 242 ARG BBB O 1
ATOM 5354 N N . GLY B 1 213 ? -27.522 -37.861 12.313 1.000 42.311 243 GLY BBB N 1
ATOM 5355 C CA . GLY B 1 213 ? -27.466 -37.209 10.999 1.000 39.561 243 GLY BBB CA 1
ATOM 5356 C C . GLY B 1 213 ? -26.053 -36.823 10.622 1.000 37.584 243 GLY BBB C 1
ATOM 5357 O O . GLY B 1 213 ? -25.224 -36.572 11.522 1.000 33.613 243 GLY BBB O 1
ATOM 5358 N N . ASN B 1 214 ? -25.762 -36.813 9.328 1.000 38.543 244 ASN BBB N 1
ATOM 5359 C CA . ASN B 1 214 ? -24.460 -36.330 8.819 1.000 39.884 244 ASN BBB CA 1
ATOM 5360 C C . ASN B 1 214 ? -24.444 -34.810 8.964 1.000 39.006 244 ASN BBB C 1
ATOM 5361 O O . ASN B 1 214 ? -25.497 -34.179 8.708 1.000 41.591 244 ASN BBB O 1
ATOM 5366 N N . ASP B 1 215 ? -23.303 -34.251 9.348 1.000 34.733 245 ASP BBB N 1
ATOM 5367 C CA . ASP B 1 215 ? -23.058 -32.793 9.275 1.000 36.598 245 ASP BBB CA 1
ATOM 5368 C C . ASP B 1 215 ? -22.823 -32.415 7.806 1.000 37.362 245 ASP BBB C 1
ATOM 5369 O O . ASP B 1 215 ? -22.211 -33.231 7.087 1.000 35.229 245 ASP BBB O 1
ATOM 5374 N N . LEU B 1 216 ? -23.355 -31.260 7.381 1.000 33.760 246 LEU BBB N 1
ATOM 5375 C CA . LEU B 1 216 ? -23.099 -30.629 6.062 1.000 31.506 246 LEU BBB CA 1
ATOM 5376 C C . LEU B 1 216 ? -22.214 -29.414 6.294 1.000 30.732 246 LEU BBB C 1
ATOM 5377 O O . LEU B 1 216 ? -22.561 -28.593 7.154 1.000 31.850 246 LEU BBB O 1
ATOM 5382 N N . TYR B 1 217 ? -21.127 -29.304 5.550 1.000 30.254 247 TYR BBB N 1
ATOM 5383 C CA . TYR B 1 217 ? -20.398 -28.032 5.366 1.000 34.680 247 TYR BBB CA 1
ATOM 5384 C C . TYR B 1 217 ? -20.857 -27.454 4.030 1.000 37.223 247 TYR BBB C 1
ATOM 5385 O O . TYR B 1 217 ? -20.574 -28.077 3.001 1.000 41.215 247 TYR BBB O 1
ATOM 5394 N N . LEU B 1 218 ? -21.591 -26.342 4.038 1.000 36.073 248 LEU BBB N 1
ATOM 5395 C CA . LEU B 1 218 ? -21.976 -25.664 2.775 1.000 34.920 248 LEU BBB CA 1
ATOM 5396 C C . LEU B 1 218 ? -20.735 -25.020 2.149 1.000 37.099 248 LEU BBB C 1
ATOM 5397 O O . LEU B 1 218 ? -19.736 -24.773 2.859 1.000 37.925 248 LEU BBB O 1
ATOM 5402 N N . SER B 1 219 ? -20.814 -24.752 0.849 1.000 38.124 249 SER BBB N 1
ATOM 5403 C CA . SER B 1 219 ? -19.803 -23.993 0.072 1.000 35.888 249 SER BBB CA 1
ATOM 5404 C C . SER B 1 219 ? -19.940 -22.502 0.382 1.000 36.175 249 SER BBB C 1
ATOM 5405 O O . SER B 1 219 ? -18.980 -21.762 0.131 1.000 39.561 249 SER BBB O 1
ATOM 5408 N N . LEU B 1 220 ? -21.089 -22.071 0.904 1.000 33.081 250 LEU BBB N 1
ATOM 5409 C CA . LEU B 1 220 ? -21.339 -20.646 1.215 1.000 32.526 250 LEU BBB CA 1
ATOM 5410 C C . LEU B 1 220 ? -20.358 -20.188 2.300 1.000 33.681 250 LEU BBB C 1
ATOM 5411 O O . LEU B 1 220 ? -19.955 -21.024 3.125 1.000 35.605 250 LEU BBB O 1
ATOM 5416 N N . ASP B 1 221 ? -19.962 -18.914 2.247 1.000 33.402 251 ASP BBB N 1
ATOM 5417 C CA . ASP B 1 221 ? -19.003 -18.246 3.164 1.000 32.797 251 ASP BBB CA 1
ATOM 5418 C C . ASP B 1 221 ? -19.779 -17.224 3.999 1.000 35.544 251 ASP BBB C 1
ATOM 5419 O O . ASP B 1 221 ? -20.414 -16.341 3.381 1.000 33.186 251 ASP BBB O 1
ATOM 5424 N N . TYR B 1 222 ? -19.750 -17.365 5.334 1.000 40.823 252 TYR BBB N 1
ATOM 5425 C CA . TYR B 1 222 ? -20.440 -16.479 6.309 1.000 40.754 252 TYR BBB CA 1
ATOM 5426 C C . TYR B 1 222 ? -20.197 -15.013 5.921 1.000 40.971 252 TYR BBB C 1
ATOM 5427 O O . TYR B 1 222 ? -21.178 -14.280 5.658 1.000 37.928 252 TYR BBB O 1
ATOM 5436 N N . GLY B 1 223 ? -18.919 -14.622 5.852 1.000 40.057 253 GLY BBB N 1
ATOM 5437 C CA . GLY B 1 223 ? -18.490 -13.246 5.541 1.000 41.636 253 GLY BBB CA 1
ATOM 5438 C C . GLY B 1 223 ? -19.080 -12.738 4.237 1.000 40.496 253 GLY BBB C 1
ATOM 5439 O O . GLY B 1 223 ? -19.699 -11.659 4.246 1.000 41.001 253 GLY BBB O 1
ATOM 5440 N N . LEU B 1 224 ? -18.934 -13.503 3.159 1.000 38.593 254 LEU BBB N 1
ATOM 5441 C CA . LEU B 1 224 ? -19.440 -13.085 1.828 1.000 39.508 254 LEU BBB CA 1
ATOM 5442 C C . LEU B 1 224 ? -20.968 -12.944 1.891 1.000 39.106 254 LEU BBB C 1
ATOM 5443 O O . LEU B 1 224 ? -21.488 -11.963 1.331 1.000 38.334 254 LEU BBB O 1
ATOM 5448 N N . GLN B 1 225 ? -21.654 -13.862 2.576 1.000 39.702 255 GLN BBB N 1
ATOM 5449 C CA . GLN B 1 225 ? -23.136 -13.846 2.707 1.000 39.246 255 GLN BBB CA 1
ATOM 5450 C C . GLN B 1 225 ? -23.553 -12.560 3.432 1.000 41.136 255 GLN BBB C 1
ATOM 5451 O O . GLN B 1 225 ? -24.551 -11.943 2.990 1.000 38.746 255 GLN BBB O 1
ATOM 5457 N N . VAL B 1 226 ? -22.825 -12.172 4.491 1.000 41.283 256 VAL BBB N 1
ATOM 5458 C CA . VAL B 1 226 ? -23.077 -10.922 5.276 1.000 41.871 256 VAL BBB CA 1
ATOM 5459 C C . VAL B 1 226 ? -23.000 -9.729 4.320 1.000 39.593 256 VAL BBB C 1
ATOM 5460 O O . VAL B 1 226 ? -24.003 -9.005 4.202 1.000 35.223 256 VAL BBB O 1
ATOM 5464 N N . VAL B 1 227 ? -21.872 -9.583 3.621 1.000 39.037 257 VAL BBB N 1
ATOM 5465 C CA . VAL B 1 227 ? -21.595 -8.428 2.715 1.000 39.106 257 VAL BBB CA 1
ATOM 5466 C C . VAL B 1 227 ? -22.690 -8.352 1.649 1.000 40.092 257 VAL BBB C 1
ATOM 5467 O O . VAL B 1 227 ? -23.228 -7.278 1.459 1.000 43.174 257 VAL BBB O 1
ATOM 5471 N N . ALA B 1 228 ? -22.985 -9.454 0.969 1.000 40.886 258 ALA BBB N 1
ATOM 5472 C CA . ALA B 1 228 ? -24.033 -9.517 -0.074 1.000 39.754 258 ALA BBB CA 1
ATOM 5473 C C . ALA B 1 228 ? -25.390 -9.124 0.524 1.000 40.709 258 ALA BBB C 1
ATOM 5474 O O . ALA B 1 228 ? -26.126 -8.404 -0.151 1.000 38.395 258 ALA BBB O 1
ATOM 5476 N N . SER B 1 229 ? -25.713 -9.593 1.735 1.000 45.677 259 SER BBB N 1
ATOM 5477 C CA . SER B 1 229 ? -26.987 -9.305 2.451 1.000 46.607 259 SER BBB CA 1
ATOM 5478 C C . SER B 1 229 ? -27.067 -7.817 2.777 1.000 46.623 259 SER BBB C 1
ATOM 5479 O O . SER B 1 229 ? -28.155 -7.227 2.566 1.000 47.087 259 SER BBB O 1
ATOM 5482 N N . GLN B 1 230 ? -25.961 -7.256 3.275 1.000 44.085 260 GLN BBB N 1
ATOM 5483 C CA . GLN B 1 230 ? -25.824 -5.808 3.577 1.000 42.178 260 GLN BBB CA 1
ATOM 5484 C C . GLN B 1 230 ? -26.224 -4.992 2.348 1.000 39.424 260 GLN BBB C 1
ATOM 5485 O O . GLN B 1 230 ? -26.992 -4.044 2.527 1.000 40.142 260 GLN BBB O 1
ATOM 5491 N N . GLN B 1 231 ? -25.761 -5.382 1.156 1.000 38.083 261 GLN BBB N 1
ATOM 5492 C CA . GLN B 1 231 ? -25.971 -4.616 -0.098 1.000 39.637 261 GLN BBB CA 1
ATOM 5493 C C . GLN B 1 231 ? -27.458 -4.580 -0.462 1.000 39.503 261 GLN BBB C 1
ATOM 5494 O O . GLN B 1 231 ? -27.867 -3.593 -1.055 1.000 46.151 261 GLN BBB O 1
ATOM 5500 N N . LEU B 1 232 ? -28.234 -5.602 -0.128 1.000 38.526 262 LEU BBB N 1
ATOM 5501 C CA . LEU B 1 232 ? -29.668 -5.669 -0.505 1.000 40.884 262 LEU BBB CA 1
ATOM 5502 C C . LEU B 1 232 ? -30.558 -5.328 0.698 1.000 40.850 262 LEU BBB C 1
ATOM 5503 O O . LEU B 1 232 ? -31.793 -5.392 0.524 1.000 38.792 262 LEU BBB O 1
ATOM 5508 N N . ALA B 1 233 ? -29.976 -4.928 1.841 1.000 38.513 263 ALA BBB N 1
ATOM 5509 C CA . ALA B 1 233 ? -30.704 -4.452 3.041 1.000 34.574 263 ALA BBB CA 1
ATOM 5510 C C . ALA B 1 233 ? -31.683 -3.346 2.640 1.000 36.127 263 ALA BBB C 1
ATOM 5511 O O . ALA B 1 233 ? -31.255 -2.331 2.067 1.000 37.908 263 ALA BBB O 1
ATOM 5513 N N . GLY B 1 234 ? -32.971 -3.571 2.867 1.000 41.355 264 GLY BBB N 1
ATOM 5514 C CA . GLY B 1 234 ? -34.040 -2.608 2.541 1.000 46.397 264 GLY BBB CA 1
ATOM 5515 C C . GLY B 1 234 ? -34.277 -2.470 1.049 1.000 46.646 264 GLY BBB C 1
ATOM 5516 O O . GLY B 1 234 ? -34.915 -1.491 0.655 1.000 55.606 264 GLY BBB O 1
ATOM 5517 N N . ARG B 1 235 ? -33.803 -3.419 0.245 1.000 48.251 265 ARG BBB N 1
ATOM 5518 C CA . ARG B 1 235 ? -33.966 -3.433 -1.229 1.000 47.714 265 ARG BBB CA 1
ATOM 5519 C C . ARG B 1 235 ? -34.511 -4.813 -1.603 1.000 46.868 265 ARG BBB C 1
ATOM 5520 O O . ARG B 1 235 ? -34.200 -5.770 -0.891 1.000 47.204 265 ARG BBB O 1
ATOM 5528 N N . ARG B 1 236 ? -35.373 -4.898 -2.609 1.000 49.490 266 ARG BBB N 1
ATOM 5529 C CA . ARG B 1 236 ? -35.799 -6.194 -3.201 1.000 51.685 266 ARG BBB CA 1
ATOM 5530 C C . ARG B 1 236 ? -34.763 -6.619 -4.252 1.000 52.988 266 ARG BBB C 1
ATOM 5531 O O . ARG B 1 236 ? -34.245 -5.755 -4.985 1.000 57.404 266 ARG BBB O 1
ATOM 5539 N N . GLY B 1 237 ? -34.464 -7.913 -4.326 1.000 53.985 267 GLY BBB N 1
ATOM 5540 C CA . GLY B 1 237 ? -33.565 -8.467 -5.351 1.000 50.027 267 GLY BBB CA 1
ATOM 5541 C C . GLY B 1 237 ? -32.801 -9.669 -4.846 1.000 44.117 267 GLY BBB C 1
ATOM 5542 O O . GLY B 1 237 ? -33.253 -10.311 -3.875 1.000 39.814 267 GLY BBB O 1
ATOM 5543 N N . ALA B 1 238 ? -31.686 -9.966 -5.504 1.000 40.315 268 ALA BBB N 1
ATOM 5544 C CA . ALA B 1 238 ? -30.952 -11.229 -5.321 1.000 41.593 268 ALA BBB CA 1
ATOM 5545 C C . ALA B 1 238 ? -29.494 -11.044 -5.728 1.000 38.255 268 ALA BBB C 1
ATOM 5546 O O . ALA B 1 238 ? -29.230 -10.284 -6.665 1.000 39.434 268 ALA BBB O 1
ATOM 5548 N N . ILE B 1 239 ? -28.594 -11.705 -5.008 1.000 37.545 269 ILE BBB N 1
ATOM 5549 C CA . ILE B 1 239 ? -27.150 -11.824 -5.354 1.000 37.040 269 ILE BBB CA 1
ATOM 5550 C C . ILE B 1 239 ? -26.789 -13.307 -5.212 1.000 39.529 269 ILE BBB C 1
ATOM 5551 O O . ILE B 1 239 ? -27.024 -13.864 -4.120 1.000 43.270 269 ILE BBB O 1
ATOM 5556 N N . VAL B 1 240 ? -26.249 -13.904 -6.274 1.000 36.503 270 VAL BBB N 1
ATOM 5557 C CA . VAL B 1 240 ? -25.620 -15.248 -6.282 1.000 34.724 270 VAL BBB CA 1
ATOM 5558 C C . VAL B 1 240 ? -24.152 -15.045 -6.629 1.000 34.369 270 VAL BBB C 1
ATOM 5559 O O . VAL B 1 240 ? -23.901 -14.369 -7.608 1.000 38.101 270 VAL BBB O 1
ATOM 5563 N N . ALA B 1 241 ? -23.230 -15.607 -5.858 1.000 36.980 271 ALA BBB N 1
ATOM 5564 C CA . ALA B 1 241 ? -21.795 -15.733 -6.212 1.000 38.842 271 ALA BBB CA 1
ATOM 5565 C C . ALA B 1 241 ? -21.490 -17.216 -6.407 1.000 41.145 271 ALA BBB C 1
ATOM 5566 O O . ALA B 1 241 ? -22.010 -18.028 -5.591 1.000 44.703 271 ALA BBB O 1
ATOM 5568 N N . ILE B 1 242 ? -20.722 -17.552 -7.450 1.000 39.943 272 ILE BBB N 1
ATOM 5569 C CA . ILE B 1 242 ? -20.320 -18.945 -7.793 1.000 38.142 272 ILE BBB CA 1
ATOM 5570 C C . ILE B 1 242 ? -18.807 -18.961 -7.969 1.000 37.450 272 ILE BBB C 1
ATOM 5571 O O . ILE B 1 242 ? -18.311 -18.029 -8.604 1.000 35.397 272 ILE BBB O 1
ATOM 5576 N N . ASP B 1 243 ? -18.116 -19.986 -7.444 1.000 38.955 273 ASP BBB N 1
ATOM 5577 C CA . ASP B 1 243 ? -16.717 -20.306 -7.841 1.000 39.442 273 ASP BBB CA 1
ATOM 5578 C C . ASP B 1 243 ? -16.776 -20.883 -9.254 1.000 40.581 273 ASP BBB C 1
ATOM 5579 O O . ASP B 1 243 ? -17.270 -21.998 -9.420 1.000 38.718 273 ASP BBB O 1
ATOM 5584 N N . PRO B 1 244 ? -16.294 -20.175 -10.313 1.000 42.021 274 PRO BBB N 1
ATOM 5585 C CA . PRO B 1 244 ? -16.425 -20.686 -11.676 1.000 42.672 274 PRO BBB CA 1
ATOM 5586 C C . PRO B 1 244 ? -15.634 -21.984 -11.913 1.000 43.577 274 PRO BBB C 1
ATOM 5587 O O . PRO B 1 244 ? -16.014 -22.757 -12.778 1.000 45.433 274 PRO BBB O 1
ATOM 5591 N N . ARG B 1 245 ? -14.594 -22.222 -11.111 1.000 42.225 275 ARG BBB N 1
ATOM 5592 C CA . ARG B 1 245 ? -13.758 -23.436 -11.220 1.000 45.936 275 ARG BBB CA 1
ATOM 5593 C C . ARG B 1 245 ? -14.543 -24.699 -10.846 1.000 45.611 275 ARG BBB C 1
ATOM 5594 O O . ARG B 1 245 ? -14.118 -25.772 -11.303 1.000 46.038 275 ARG BBB O 1
ATOM 5602 N N . THR B 1 246 ? -15.611 -24.592 -10.046 1.000 46.325 276 THR BBB N 1
ATOM 5603 C CA . THR B 1 246 ? -16.307 -25.759 -9.438 1.000 42.971 276 THR BBB CA 1
ATOM 5604 C C . THR B 1 246 ? -17.831 -25.695 -9.583 1.000 39.693 276 THR BBB C 1
ATOM 5605 O O . THR B 1 246 ? -18.422 -26.761 -9.680 1.000 42.028 276 THR BBB O 1
ATOM 5609 N N . GLY B 1 247 ? -18.462 -24.523 -9.563 1.000 38.615 277 GLY BBB N 1
ATOM 5610 C CA . GLY B 1 247 ? -19.930 -24.409 -9.456 1.000 39.883 277 GLY BBB CA 1
ATOM 5611 C C . GLY B 1 247 ? -20.394 -24.308 -8.012 1.000 39.555 277 GLY BBB C 1
ATOM 5612 O O . GLY B 1 247 ? -21.619 -24.299 -7.790 1.000 36.799 277 GLY BBB O 1
ATOM 5613 N N . GLU B 1 248 ? -19.456 -24.242 -7.062 1.000 39.983 278 GLU BBB N 1
ATOM 5614 C CA . GLU B 1 248 ? -19.740 -23.945 -5.638 1.000 39.680 278 GLU BBB CA 1
ATOM 5615 C C . GLU B 1 248 ? -20.386 -22.568 -5.546 1.000 39.159 278 GLU BBB C 1
ATOM 5616 O O . GLU B 1 248 ? -19.780 -21.614 -6.069 1.000 41.111 278 GLU BBB O 1
ATOM 5622 N N . ILE B 1 249 ? -21.571 -22.503 -4.941 1.000 34.779 279 ILE BBB N 1
ATOM 5623 C CA . ILE B 1 249 ? -22.231 -21.239 -4.542 1.000 32.682 279 ILE BBB CA 1
ATOM 5624 C C . ILE B 1 249 ? -21.524 -20.730 -3.284 1.000 33.693 279 ILE BBB C 1
ATOM 5625 O O . ILE B 1 249 ? -21.551 -21.450 -2.281 1.000 37.917 279 ILE BBB O 1
ATOM 5630 N N . LEU B 1 250 ? -20.899 -19.548 -3.361 1.000 35.138 280 LEU BBB N 1
ATOM 5631 C CA . LEU B 1 250 ? -20.144 -18.877 -2.262 1.000 35.613 280 LEU BBB CA 1
ATOM 5632 C C . LEU B 1 250 ? -21.064 -17.936 -1.473 1.000 35.168 280 LEU BBB C 1
ATOM 5633 O O . LEU B 1 250 ? -20.762 -17.656 -0.299 1.000 33.968 280 LEU BBB O 1
ATOM 5638 N N . ALA B 1 251 ? -22.116 -17.417 -2.105 1.000 33.322 281 ALA BBB N 1
ATOM 5639 C CA . ALA B 1 251 ? -23.147 -16.597 -1.443 1.000 34.204 281 ALA BBB CA 1
ATOM 5640 C C . ALA B 1 251 ? -24.442 -16.749 -2.231 1.000 32.774 281 ALA BBB C 1
ATOM 5641 O O . ALA B 1 251 ? -24.348 -16.905 -3.453 1.000 31.542 281 ALA BBB O 1
ATOM 5643 N N . LEU B 1 252 ? -25.583 -16.728 -1.548 1.000 33.311 282 LEU BBB N 1
ATOM 5644 C CA . LEU B 1 252 ? -26.918 -16.785 -2.194 1.000 36.781 282 LEU BBB CA 1
ATOM 5645 C C . LEU B 1 252 ? -27.904 -15.985 -1.343 1.000 36.328 282 LEU BBB C 1
ATOM 5646 O O . LEU B 1 252 ? -28.338 -16.485 -0.307 1.000 34.344 282 LEU BBB O 1
ATOM 5651 N N . VAL B 1 253 ? -28.231 -14.772 -1.783 1.000 37.798 283 VAL BBB N 1
ATOM 5652 C CA . VAL B 1 253 ? -29.075 -13.810 -1.028 1.000 38.466 283 VAL BBB CA 1
ATOM 5653 C C . VAL B 1 253 ? -30.318 -13.522 -1.868 1.000 37.721 283 VAL BBB C 1
ATOM 5654 O O . VAL B 1 253 ? -30.161 -13.180 -3.040 1.000 37.770 283 VAL BBB O 1
ATOM 5658 N N . SER B 1 254 ? -31.493 -13.761 -1.301 1.000 38.151 284 SER BBB N 1
ATOM 5659 C CA . SER B 1 254 ? -32.784 -13.200 -1.751 1.000 42.660 284 SER BBB CA 1
ATOM 5660 C C . SER B 1 254 ? -33.225 -12.240 -0.646 1.000 45.266 284 SER BBB C 1
ATOM 5661 O O . SER B 1 254 ? -33.073 -12.616 0.540 1.000 44.175 284 SER BBB O 1
ATOM 5664 N N . SER B 1 255 ? -33.679 -11.044 -1.040 1.000 45.770 285 SER BBB N 1
ATOM 5665 C CA . SER B 1 255 ? -34.043 -9.920 -0.143 1.000 44.459 285 SER BBB CA 1
ATOM 5666 C C . SER B 1 255 ? -35.457 -9.452 -0.476 1.000 41.624 285 SER BBB C 1
ATOM 5667 O O . SER B 1 255 ? -35.800 -9.338 -1.648 1.000 42.595 285 SER BBB O 1
ATOM 5670 N N . PRO B 1 256 ? -36.355 -9.214 0.504 1.000 42.851 286 PRO BBB N 1
ATOM 5671 C CA . PRO B 1 256 ? -36.072 -9.413 1.926 1.000 45.238 286 PRO BBB CA 1
ATOM 5672 C C . PRO B 1 256 ? -36.038 -10.898 2.328 1.000 48.005 286 PRO BBB C 1
ATOM 5673 O O . PRO B 1 256 ? -36.460 -11.766 1.560 1.000 48.237 286 PRO BBB O 1
ATOM 5677 N N . SER B 1 257 ? -35.483 -11.136 3.513 1.000 46.051 287 SER BBB N 1
ATOM 5678 C CA . SER B 1 257 ? -35.346 -12.459 4.159 1.000 44.729 287 SER BBB CA 1
ATOM 5679 C C . SER B 1 257 ? -36.446 -12.596 5.219 1.000 46.373 287 SER BBB C 1
ATOM 5680 O O . SER B 1 257 ? -37.385 -11.782 5.198 1.000 46.038 287 SER BBB O 1
ATOM 5683 N N . PHE B 1 258 ? -36.344 -13.606 6.083 1.000 48.299 288 PHE BBB N 1
ATOM 5684 C CA . PHE B 1 258 ? -37.301 -13.909 7.174 1.000 46.425 288 PHE BBB CA 1
ATOM 5685 C C . PHE B 1 258 ? -36.553 -14.698 8.244 1.000 44.839 288 PHE BBB C 1
ATOM 5686 O O . PHE B 1 258 ? -35.430 -15.128 7.998 1.000 40.370 288 PHE BBB O 1
ATOM 5694 N N . ASN B 1 259 ? -37.163 -14.853 9.412 1.000 52.889 289 ASN BBB N 1
ATOM 5695 C CA . ASN B 1 259 ? -36.594 -15.663 10.516 1.000 55.299 289 ASN BBB CA 1
ATOM 5696 C C . ASN B 1 259 ? -37.140 -17.075 10.356 1.000 54.262 289 ASN BBB C 1
ATOM 5697 O O . ASN B 1 259 ? -38.339 -17.282 10.503 1.000 57.257 289 ASN BBB O 1
ATOM 5702 N N . PRO B 1 260 ? -36.294 -18.079 10.034 1.000 53.612 290 PRO BBB N 1
ATOM 5703 C CA . PRO B 1 260 ? -36.759 -19.463 9.932 1.000 52.048 290 PRO BBB CA 1
ATOM 5704 C C . PRO B 1 260 ? -37.037 -20.129 11.296 1.000 51.583 290 PRO BBB C 1
ATOM 5705 O O . PRO B 1 260 ? -37.739 -21.127 11.307 1.000 49.376 290 PRO BBB O 1
ATOM 5709 N N . ASN B 1 261 ? -36.521 -19.571 12.404 1.000 46.274 291 ASN BBB N 1
ATOM 5710 C CA . ASN B 1 261 ? -36.780 -20.081 13.775 1.000 43.339 291 ASN BBB CA 1
ATOM 5711 C C . ASN B 1 261 ? -38.278 -19.998 14.102 1.000 45.164 291 ASN BBB C 1
ATOM 5712 O O . ASN B 1 261 ? -38.743 -20.832 14.890 1.000 45.094 291 ASN BBB O 1
ATOM 5717 N N . LEU B 1 262 ? -39.024 -19.092 13.467 1.000 48.375 292 LEU BBB N 1
ATOM 5718 C CA . LEU B 1 262 ? -40.499 -18.966 13.634 1.000 53.890 292 LEU BBB CA 1
ATOM 5719 C C . LEU B 1 262 ? -41.222 -20.237 13.188 1.000 54.807 292 LEU BBB C 1
ATOM 5720 O O . LEU B 1 262 ? -42.371 -20.411 13.655 1.000 64.426 292 LEU BBB O 1
ATOM 5725 N N . PHE B 1 263 ? -40.625 -21.061 12.317 1.000 51.919 293 PHE BBB N 1
ATOM 5726 C CA . PHE B 1 263 ? -41.301 -22.229 11.683 1.000 53.206 293 PHE BBB CA 1
ATOM 5727 C C . PHE B 1 263 ? -41.017 -23.550 12.423 1.000 52.204 293 PHE BBB C 1
ATOM 5728 O O . PHE B 1 263 ? -41.808 -24.505 12.202 1.000 45.808 293 PHE BBB O 1
ATOM 5736 N N . VAL B 1 264 ? -39.970 -23.600 13.265 1.000 54.529 294 VAL BBB N 1
ATOM 5737 C CA . VAL B 1 264 ? -39.396 -24.848 13.863 1.000 60.241 294 VAL BBB CA 1
ATOM 5738 C C . VAL B 1 264 ? -40.473 -25.541 14.709 1.000 68.111 294 VAL BBB C 1
ATOM 5739 O O . VAL B 1 264 ? -40.823 -26.698 14.378 1.000 74.561 294 VAL BBB O 1
ATOM 5743 N N . THR B 1 265 ? -40.960 -24.863 15.755 1.000 77.708 295 THR BBB N 1
ATOM 5744 C CA . THR B 1 265 ? -42.011 -25.347 16.695 1.000 81.414 295 THR BBB CA 1
ATOM 5745 C C . THR B 1 265 ? -43.366 -25.501 15.990 1.000 88.807 295 THR BBB C 1
ATOM 5746 O O . THR B 1 265 ? -44.027 -26.524 16.216 1.000 101.638 295 THR BBB O 1
ATOM 5750 N N . GLY B 1 266 ? -43.758 -24.504 15.196 1.000 89.883 296 GLY BBB N 1
ATOM 5751 C CA . GLY B 1 266 ? -45.082 -24.375 14.565 1.000 91.665 296 GLY BBB CA 1
ATOM 5752 C C . GLY B 1 266 ? -45.442 -22.906 14.524 1.000 94.360 296 GLY BBB C 1
ATOM 5753 O O . GLY B 1 266 ? -45.557 -22.321 15.619 1.000 95.611 296 GLY BBB O 1
ATOM 5754 N N . ILE B 1 267 ? -45.543 -22.313 13.331 1.000 92.274 297 ILE BBB N 1
ATOM 5755 C CA . ILE B 1 267 ? -45.653 -20.832 13.171 1.000 95.846 297 ILE BBB CA 1
ATOM 5756 C C . ILE B 1 267 ? -47.111 -20.417 13.415 1.000 101.121 297 ILE BBB C 1
ATOM 5757 O O . ILE B 1 267 ? -48.012 -21.051 12.816 1.000 99.840 297 ILE BBB O 1
ATOM 5762 N N . ASN B 1 268 ? -47.328 -19.418 14.282 1.000 98.603 298 ASN BBB N 1
ATOM 5763 C CA . ASN B 1 268 ? -48.681 -18.885 14.619 1.000 102.636 298 ASN BBB CA 1
ATOM 5764 C C . ASN B 1 268 ? -49.242 -18.148 13.395 1.000 106.761 298 ASN BBB C 1
ATOM 5765 O O . ASN B 1 268 ? -48.486 -17.360 12.801 1.000 110.784 298 ASN BBB O 1
ATOM 5770 N N . HIS B 1 269 ? -50.518 -18.397 13.051 1.000 118.183 299 HIS BBB N 1
ATOM 5771 C CA . HIS B 1 269 ? -51.243 -17.863 11.856 1.000 126.729 299 HIS BBB CA 1
ATOM 5772 C C . HIS B 1 269 ? -51.127 -16.330 11.793 1.000 121.374 299 HIS BBB C 1
ATOM 5773 O O . HIS B 1 269 ? -51.233 -15.800 10.671 1.000 112.209 299 HIS BBB O 1
ATOM 5780 N N . LYS B 1 270 ? -50.928 -15.650 12.935 1.000 114.113 300 LYS BBB N 1
ATOM 5781 C CA . LYS B 1 270 ? -50.586 -14.202 13.009 1.000 114.707 300 LYS BBB CA 1
ATOM 5782 C C . LYS B 1 270 ? -49.226 -13.954 12.334 1.000 103.852 300 LYS BBB C 1
ATOM 5783 O O . LYS B 1 270 ? -49.188 -13.145 11.389 1.000 100.464 300 LYS BBB O 1
ATOM 5789 N N . ASP B 1 271 ? -48.163 -14.624 12.791 1.000 95.990 301 ASP BBB N 1
ATOM 5790 C CA . ASP B 1 271 ? -46.766 -14.439 12.294 1.000 89.458 301 ASP BBB CA 1
ATOM 5791 C C . ASP B 1 271 ? -46.620 -14.874 10.824 1.000 92.330 301 ASP BBB C 1
ATOM 5792 O O . ASP B 1 271 ? -45.889 -14.185 10.080 1.000 87.469 301 ASP BBB O 1
ATOM 5797 N N . TYR B 1 272 ? -47.244 -15.986 10.422 1.000 91.647 302 TYR BBB N 1
ATOM 5798 C CA . TYR B 1 272 ? -47.178 -16.524 9.038 1.000 86.717 302 TYR BBB CA 1
ATOM 5799 C C . TYR B 1 272 ? -47.863 -15.561 8.064 1.000 86.832 302 TYR BBB C 1
ATOM 5800 O O . TYR B 1 272 ? -47.289 -15.308 6.986 1.000 93.640 302 TYR BBB O 1
ATOM 5809 N N . SER B 1 273 ? -49.048 -15.055 8.416 1.000 93.568 303 SER BBB N 1
ATOM 5810 C CA . SER B 1 273 ? -49.868 -14.183 7.532 1.000 98.780 303 SER BBB CA 1
ATOM 5811 C C . SER B 1 273 ? -49.183 -12.823 7.352 1.000 95.550 303 SER BBB C 1
ATOM 5812 O O . SER B 1 273 ? -49.358 -12.251 6.265 1.000 92.543 303 SER BBB O 1
ATOM 5815 N N . SER B 1 274 ? -48.430 -12.337 8.354 1.000 89.490 304 SER BBB N 1
ATOM 5816 C CA . SER B 1 274 ? -47.532 -11.151 8.240 1.000 88.827 304 SER BBB CA 1
ATOM 5817 C C . SER B 1 274 ? -46.594 -11.349 7.045 1.000 84.685 304 SER BBB C 1
ATOM 5818 O O . SER B 1 274 ? -46.580 -10.491 6.154 1.000 81.828 304 SER BBB O 1
ATOM 5821 N N . LEU B 1 275 ? -45.898 -12.491 7.023 1.000 82.762 305 LEU BBB N 1
ATOM 5822 C CA . LEU B 1 275 ? -44.882 -12.861 6.004 1.000 72.287 305 LEU BBB CA 1
ATOM 5823 C C . LEU B 1 275 ? -45.567 -13.190 4.671 1.000 71.055 305 LEU BBB C 1
ATOM 5824 O O . LEU B 1 275 ? -45.093 -12.662 3.659 1.000 73.331 305 LEU BBB O 1
ATOM 5829 N N . ARG B 1 276 ? -46.637 -13.993 4.651 1.000 72.277 306 ARG BBB N 1
ATOM 5830 C CA . ARG B 1 276 ? -47.300 -14.402 3.376 1.000 86.615 306 ARG BBB CA 1
ATOM 5831 C C . ARG B 1 276 ? -48.017 -13.187 2.750 1.000 88.363 306 ARG BBB C 1
ATOM 5832 O O . ARG B 1 276 ? -47.883 -13.023 1.516 1.000 81.969 306 ARG BBB O 1
ATOM 5840 N N . ASP B 1 277 ? -48.730 -12.361 3.534 1.000 94.888 307 ASP BBB N 1
ATOM 5841 C CA . ASP B 1 277 ? -49.488 -11.182 3.014 1.000 89.668 307 ASP BBB CA 1
ATOM 5842 C C . ASP B 1 277 ? -48.579 -9.959 2.826 1.000 82.243 307 ASP BBB C 1
ATOM 5843 O O . ASP B 1 277 ? -49.077 -8.999 2.208 1.000 82.728 307 ASP BBB O 1
ATOM 5848 N N . ASN B 1 278 ? -47.333 -9.961 3.330 1.000 72.324 308 ASN BBB N 1
ATOM 5849 C CA . ASN B 1 278 ? -46.363 -8.860 3.082 1.000 60.877 308 ASN BBB CA 1
ATOM 5850 C C . ASN B 1 278 ? -46.146 -8.725 1.566 1.000 63.878 308 ASN BBB C 1
ATOM 5851 O O . ASN B 1 278 ? -45.977 -9.753 0.872 1.000 60.188 308 ASN BBB O 1
ATOM 5856 N N . ILE B 1 279 ? -46.148 -7.476 1.094 1.000 72.925 309 ILE BBB N 1
ATOM 5857 C CA . ILE B 1 279 ? -46.098 -7.087 -0.347 1.000 80.575 309 ILE BBB CA 1
ATOM 5858 C C . ILE B 1 279 ? -44.667 -7.296 -0.880 1.000 77.372 309 ILE BBB C 1
ATOM 5859 O O . ILE B 1 279 ? -44.541 -7.685 -2.061 1.000 83.423 309 ILE BBB O 1
ATOM 5864 N N . ASP B 1 280 ? -43.633 -7.107 -0.051 1.000 70.629 310 ASP BBB N 1
ATOM 5865 C CA . ASP B 1 280 ? -42.211 -7.330 -0.436 1.000 71.754 310 ASP BBB CA 1
ATOM 5866 C C . ASP B 1 280 ? -41.854 -8.824 -0.545 1.000 69.147 310 ASP BBB C 1
ATOM 5867 O O . ASP B 1 280 ? -40.718 -9.088 -0.971 1.000 63.193 310 ASP BBB O 1
ATOM 5872 N N . GLN B 1 281 ? -42.748 -9.754 -0.167 1.000 70.295 311 GLN BBB N 1
ATOM 5873 C CA . GLN B 1 281 ? -42.678 -11.213 -0.483 1.000 67.030 311 GLN BBB CA 1
ATOM 5874 C C . GLN B 1 281 ? -41.397 -11.822 0.101 1.000 64.868 311 GLN BBB C 1
ATOM 5875 O O . GLN B 1 281 ? -40.561 -12.351 -0.631 1.000 62.690 311 GLN BBB O 1
ATOM 5881 N N . PRO B 1 282 ? -41.185 -11.781 1.436 1.000 59.452 312 PRO BBB N 1
ATOM 5882 C CA . PRO B 1 282 ? -39.931 -12.243 2.030 1.000 58.283 312 PRO BBB CA 1
ATOM 5883 C C . PRO B 1 282 ? -39.742 -13.765 2.003 1.000 58.910 312 PRO BBB C 1
ATOM 5884 O O . PRO B 1 282 ? -38.616 -14.192 2.009 1.000 61.568 312 PRO BBB O 1
ATOM 5888 N N . LEU B 1 283 ? -40.831 -14.534 1.963 1.000 56.185 313 LEU BBB N 1
ATOM 5889 C CA . LEU B 1 283 ? -40.777 -16.014 1.860 1.000 55.256 313 LEU BBB CA 1
ATOM 5890 C C . LEU B 1 283 ? -40.371 -16.460 0.452 1.000 53.783 313 LEU BBB C 1
ATOM 5891 O O . LEU B 1 283 ? -40.067 -17.647 0.313 1.000 64.196 313 LEU BBB O 1
ATOM 5896 N N . TYR B 1 284 ? -40.389 -15.577 -0.548 1.000 51.511 314 TYR BBB N 1
ATOM 5897 C CA . TYR B 1 284 ? -40.088 -15.900 -1.967 1.000 49.613 314 TYR BBB CA 1
ATOM 5898 C C . TYR B 1 284 ? -38.576 -15.840 -2.203 1.000 45.383 314 TYR BBB C 1
ATOM 5899 O O . TYR B 1 284 ? -37.932 -14.823 -1.877 1.000 42.445 314 TYR BBB O 1
ATOM 5908 N N . ASN B 1 285 ? -38.031 -16.914 -2.775 1.000 46.709 315 ASN BBB N 1
ATOM 5909 C CA . ASN B 1 285 ? -36.585 -17.062 -3.069 1.000 46.914 315 ASN BBB CA 1
ATOM 5910 C C . ASN B 1 285 ? -36.318 -16.516 -4.472 1.000 46.697 315 ASN BBB C 1
ATOM 5911 O O . ASN B 1 285 ? -36.431 -17.263 -5.440 1.000 47.559 315 ASN BBB O 1
ATOM 5916 N N . ARG B 1 286 ? -35.937 -15.248 -4.550 1.000 47.075 316 ARG BBB N 1
ATOM 5917 C CA . ARG B 1 286 ? -35.703 -14.540 -5.834 1.000 48.478 316 ARG BBB CA 1
ATOM 5918 C C . ARG B 1 286 ? -34.487 -15.126 -6.561 1.000 46.210 316 ARG BBB C 1
ATOM 5919 O O . ARG B 1 286 ? -34.471 -15.046 -7.807 1.000 44.816 316 ARG BBB O 1
ATOM 5927 N N . ALA B 1 287 ? -33.511 -15.673 -5.824 1.000 41.152 317 ALA BBB N 1
ATOM 5928 C CA . ALA B 1 287 ? -32.276 -16.265 -6.384 1.000 41.176 317 ALA BBB CA 1
ATOM 5929 C C . ALA B 1 287 ? -32.586 -17.603 -7.083 1.000 42.359 317 ALA BBB C 1
ATOM 5930 O O . ALA B 1 287 ? -31.971 -17.863 -8.131 1.000 43.439 317 ALA BBB O 1
ATOM 5932 N N . VAL B 1 288 ? -33.518 -18.403 -6.552 1.000 39.543 318 VAL BBB N 1
ATOM 5933 C CA . VAL B 1 288 ? -33.739 -19.823 -6.956 1.000 40.253 318 VAL BBB CA 1
ATOM 5934 C C . VAL B 1 288 ? -35.069 -19.984 -7.718 1.000 42.312 318 VAL BBB C 1
ATOM 5935 O O . VAL B 1 288 ? -35.079 -20.749 -8.696 1.000 48.044 318 VAL BBB O 1
ATOM 5939 N N . GLN B 1 289 ? -36.157 -19.352 -7.278 1.000 42.377 319 GLN BBB N 1
ATOM 5940 C CA . GLN B 1 289 ? -37.481 -19.399 -7.954 1.000 45.037 319 GLN BBB CA 1
ATOM 5941 C C . GLN B 1 289 ? -37.658 -18.191 -8.881 1.000 46.336 319 GLN BBB C 1
ATOM 5942 O O . GLN B 1 289 ? -38.210 -18.373 -9.983 1.000 48.181 319 GLN BBB O 1
ATOM 5948 N N . GLY B 1 290 ? -37.264 -17.001 -8.419 1.000 47.100 320 GLY BBB N 1
ATOM 5949 C CA . GLY B 1 290 ? -37.452 -15.727 -9.136 1.000 48.076 320 GLY BBB CA 1
ATOM 5950 C C . GLY B 1 290 ? -36.852 -15.773 -10.528 1.000 51.079 320 GLY BBB C 1
ATOM 5951 O O . GLY B 1 290 ? -35.714 -16.263 -10.655 1.000 51.857 320 GLY BBB O 1
ATOM 5952 N N . VAL B 1 291 ? -37.601 -15.298 -11.529 1.000 52.325 321 VAL BBB N 1
ATOM 5953 C CA . VAL B 1 291 ? -37.152 -15.221 -12.947 1.000 50.689 321 VAL BBB CA 1
ATOM 5954 C C . VAL B 1 291 ? -37.277 -13.768 -13.409 1.000 51.950 321 VAL BBB C 1
ATOM 5955 O O . VAL B 1 291 ? -38.266 -13.107 -13.056 1.000 54.514 321 VAL BBB O 1
ATOM 5959 N N . TYR B 1 292 ? -36.270 -13.292 -14.134 1.000 54.462 322 TYR BBB N 1
ATOM 5960 C CA . TYR B 1 292 ? -36.146 -11.898 -14.622 1.000 57.789 322 TYR BBB CA 1
ATOM 5961 C C . TYR B 1 292 ? -35.772 -11.913 -16.099 1.000 58.672 322 TYR BBB C 1
ATOM 5962 O O . TYR B 1 292 ? -35.052 -12.812 -16.533 1.000 60.009 322 TYR BBB O 1
ATOM 5971 N N . PRO B 1 293 ? -36.239 -10.935 -16.914 1.000 56.821 323 PRO BBB N 1
ATOM 5972 C CA . PRO B 1 293 ? -35.645 -10.711 -18.230 1.000 52.268 323 PRO BBB CA 1
ATOM 5973 C C . PRO B 1 293 ? -34.168 -10.403 -18.020 1.000 46.414 323 PRO BBB C 1
ATOM 5974 O O . PRO B 1 293 ? -33.823 -9.496 -17.272 1.000 51.161 323 PRO BBB O 1
ATOM 5978 N N . PRO B 1 294 ? -33.239 -11.182 -18.593 1.000 40.427 324 PRO BBB N 1
ATOM 5979 C CA . PRO B 1 294 ? -31.830 -10.963 -18.310 1.000 41.941 324 PRO BBB CA 1
ATOM 5980 C C . PRO B 1 294 ? -31.284 -9.685 -18.957 1.000 42.272 324 PRO BBB C 1
ATOM 5981 O O . PRO B 1 294 ? -30.278 -9.201 -18.501 1.000 40.430 324 PRO BBB O 1
ATOM 5985 N N . GLY B 1 295 ? -31.960 -9.175 -19.990 1.000 44.434 325 GLY BBB N 1
ATOM 5986 C CA . GLY B 1 295 ? -31.555 -7.956 -20.706 1.000 43.800 325 GLY BBB CA 1
ATOM 5987 C C . GLY B 1 295 ? -30.179 -8.128 -21.315 1.000 44.844 325 GLY BBB C 1
ATOM 5988 O O . GLY B 1 295 ? -29.833 -9.241 -21.694 1.000 46.112 325 GLY BBB O 1
ATOM 5989 N N . SER B 1 296 ? -29.382 -7.069 -21.354 1.000 48.680 326 SER BBB N 1
ATOM 5990 C CA . SER B 1 296 ? -28.067 -7.041 -22.042 1.000 51.282 326 SER BBB CA 1
ATOM 5991 C C . SER B 1 296 ? -27.056 -7.976 -21.368 1.000 48.218 326 SER BBB C 1
ATOM 5992 O O . SER B 1 296 ? -25.995 -8.180 -21.934 1.000 52.806 326 SER BBB O 1
ATOM 5995 N N . THR B 1 297 ? -27.377 -8.578 -20.224 1.000 47.502 327 THR BBB N 1
ATOM 5996 C CA . THR B 1 297 ? -26.443 -9.460 -19.474 1.000 47.670 327 THR BBB CA 1
ATOM 5997 C C . THR B 1 297 ? -26.072 -10.683 -20.323 1.000 49.894 327 THR BBB C 1
ATOM 5998 O O . THR B 1 297 ? -24.980 -11.209 -20.129 1.000 48.722 327 THR BBB O 1
ATOM 6002 N N . ILE B 1 298 ? -26.960 -11.110 -21.222 1.000 49.696 328 ILE BBB N 1
ATOM 6003 C CA . ILE B 1 298 ? -26.826 -12.353 -22.036 1.000 50.996 328 ILE BBB CA 1
ATOM 6004 C C . ILE B 1 298 ? -26.094 -12.079 -23.343 1.000 49.743 328 ILE BBB C 1
ATOM 6005 O O . ILE B 1 298 ? -25.880 -13.049 -24.091 1.000 53.628 328 ILE BBB O 1
ATOM 6010 N N . LYS B 1 299 ? -25.725 -10.834 -23.622 1.000 54.172 329 LYS BBB N 1
ATOM 6011 C CA . LYS B 1 299 ? -25.016 -10.460 -24.877 1.000 58.923 329 LYS BBB CA 1
ATOM 6012 C C . LYS B 1 299 ? -23.648 -11.138 -24.971 1.000 53.101 329 LYS BBB C 1
ATOM 6013 O O . LYS B 1 299 ? -23.310 -11.660 -26.031 1.000 58.653 329 LYS BBB O 1
ATOM 6019 N N . PRO B 1 300 ? -22.802 -11.138 -23.916 1.000 50.260 330 PRO BBB N 1
ATOM 6020 C CA . PRO B 1 300 ? -21.448 -11.692 -24.026 1.000 52.273 330 PRO BBB CA 1
ATOM 6021 C C . PRO B 1 300 ? -21.445 -13.167 -24.458 1.000 53.829 330 PRO BBB C 1
ATOM 6022 O O . PRO B 1 300 ? -20.582 -13.580 -25.211 1.000 51.511 330 PRO BBB O 1
ATOM 6026 N N . MET B 1 301 ? -22.447 -13.919 -24.013 1.000 54.521 331 MET BBB N 1
ATOM 6027 C CA . MET B 1 301 ? -22.577 -15.359 -24.329 1.000 55.963 331 MET BBB CA 1
ATOM 6028 C C . MET B 1 301 ? -23.072 -15.508 -25.764 1.000 55.549 331 MET BBB C 1
ATOM 6029 O O . MET B 1 301 ? -22.535 -16.387 -26.454 1.000 54.579 331 MET BBB O 1
ATOM 6034 N N . GLU B 1 302 ? -24.047 -14.685 -26.177 1.000 51.715 332 GLU BBB N 1
ATOM 6035 C CA . GLU B 1 302 ? -24.652 -14.759 -27.534 1.000 50.126 332 GLU BBB CA 1
ATOM 6036 C C . GLU B 1 302 ? -23.574 -14.432 -28.570 1.000 48.254 332 GLU BBB C 1
ATOM 6037 O O . GLU B 1 302 ? -23.591 -15.036 -29.662 1.000 50.487 332 GLU BBB O 1
ATOM 6043 N N . ALA B 1 303 ? -22.650 -13.544 -28.211 1.000 45.333 333 ALA BBB N 1
ATOM 6044 C CA . ALA B 1 303 ? -21.501 -13.172 -29.052 1.000 47.538 333 ALA BBB CA 1
ATOM 6045 C C . ALA B 1 303 ? -20.621 -14.396 -29.301 1.000 46.048 333 ALA BBB C 1
ATOM 6046 O O . ALA B 1 303 ? -20.249 -14.616 -30.459 1.000 51.665 333 ALA BBB O 1
ATOM 6048 N N . MET B 1 304 ? -20.322 -15.166 -28.254 1.000 50.952 334 MET BBB N 1
ATOM 6049 C CA . MET B 1 304 ? -19.519 -16.417 -28.359 1.000 48.424 334 MET BBB CA 1
ATOM 6050 C C . MET B 1 304 ? -20.252 -17.381 -29.304 1.000 47.418 334 MET BBB C 1
ATOM 6051 O O . MET B 1 304 ? -19.576 -18.015 -30.110 1.000 46.024 334 MET BBB O 1
ATOM 6056 N N . GLY B 1 305 ? -21.589 -17.432 -29.243 1.000 51.814 335 GLY BBB N 1
ATOM 6057 C CA . GLY B 1 305 ? -22.451 -18.175 -30.187 1.000 56.641 335 GLY BBB CA 1
ATOM 6058 C C . GLY B 1 305 ? -22.208 -17.758 -31.627 1.000 60.988 335 GLY BBB C 1
ATOM 6059 O O . GLY B 1 305 ? -22.072 -18.655 -32.499 1.000 63.533 335 GLY BBB O 1
ATOM 6060 N N . GLY B 1 306 ? -22.134 -16.447 -31.863 1.000 59.796 336 GLY BBB N 1
ATOM 6061 C CA . GLY B 1 306 ? -21.716 -15.869 -33.153 1.000 59.593 336 GLY BBB CA 1
ATOM 6062 C C . GLY B 1 306 ? -20.394 -16.445 -33.626 1.000 58.940 336 GLY BBB C 1
ATOM 6063 O O . GLY B 1 306 ? -20.341 -16.901 -34.775 1.000 69.738 336 GLY BBB O 1
ATOM 6064 N N . LEU B 1 307 ? -19.374 -16.464 -32.772 1.000 54.661 337 LEU BBB N 1
ATOM 6065 C CA . LEU B 1 307 ? -18.025 -16.963 -33.146 1.000 62.573 337 LEU BBB CA 1
ATOM 6066 C C . LEU B 1 307 ? -18.088 -18.478 -33.414 1.000 64.589 337 LEU BBB C 1
ATOM 6067 O O . LEU B 1 307 ? -17.418 -18.949 -34.366 1.000 63.257 337 LEU BBB O 1
ATOM 6072 N N . HIS B 1 308 ? -18.868 -19.214 -32.619 1.000 65.236 338 HIS BBB N 1
ATOM 6073 C CA . HIS B 1 308 ? -19.002 -20.693 -32.702 1.000 66.749 338 HIS BBB CA 1
ATOM 6074 C C . HIS B 1 308 ? -19.568 -21.099 -34.060 1.000 71.273 338 HIS BBB C 1
ATOM 6075 O O . HIS B 1 308 ? -18.918 -21.904 -34.748 1.000 73.161 338 HIS BBB O 1
ATOM 6082 N N . TYR B 1 309 ? -20.724 -20.539 -34.433 1.000 68.640 339 TYR BBB N 1
ATOM 6083 C CA . TYR B 1 309 ? -21.430 -20.852 -35.705 1.000 64.034 339 TYR BBB CA 1
ATOM 6084 C C . TYR B 1 309 ? -20.691 -20.281 -36.925 1.000 65.463 339 TYR BBB C 1
ATOM 6085 O O . TYR B 1 309 ? -21.148 -20.547 -38.041 1.000 64.779 339 TYR BBB O 1
ATOM 6094 N N . GLY B 1 310 ? -19.610 -19.514 -36.739 1.000 73.515 340 GLY BBB N 1
ATOM 6095 C CA . GLY B 1 310 ? -18.779 -18.980 -37.833 1.000 77.082 340 GLY BBB CA 1
ATOM 6096 C C . GLY B 1 310 ? -19.437 -17.799 -38.534 1.000 74.439 340 GLY BBB C 1
ATOM 6097 O O . GLY B 1 310 ? -18.913 -17.412 -39.598 1.000 73.926 340 GLY BBB O 1
ATOM 6098 N N . ILE B 1 311 ? -20.503 -17.226 -37.951 1.000 68.973 341 ILE BBB N 1
ATOM 6099 C CA . ILE B 1 311 ? -21.312 -16.114 -38.532 1.000 66.370 341 ILE BBB CA 1
ATOM 6100 C C . ILE B 1 311 ? -20.451 -14.853 -38.509 1.000 66.835 341 ILE BBB C 1
ATOM 6101 O O . ILE B 1 311 ? -20.225 -14.288 -39.580 1.000 81.757 341 ILE BBB O 1
ATOM 6106 N N . VAL B 1 312 ? -20.006 -14.429 -37.329 1.000 69.662 342 VAL BBB N 1
ATOM 6107 C CA . VAL B 1 312 ? -19.157 -13.209 -37.166 1.000 72.500 342 VAL BBB CA 1
ATOM 6108 C C . VAL B 1 312 ? -17.755 -13.675 -36.789 1.000 67.373 342 VAL BBB C 1
ATOM 6109 O O . VAL B 1 312 ? -17.607 -14.870 -36.439 1.000 64.751 342 VAL BBB O 1
ATOM 6113 N N . ASP B 1 313 ? -16.783 -12.773 -36.916 1.000 64.726 343 ASP BBB N 1
ATOM 6114 C CA . ASP B 1 313 ? -15.497 -12.842 -36.180 1.000 74.260 343 ASP BBB CA 1
ATOM 6115 C C . ASP B 1 313 ? -15.331 -11.501 -35.451 1.000 75.117 343 ASP BBB C 1
ATOM 6116 O O . ASP B 1 313 ? -16.284 -10.694 -35.456 1.000 71.756 343 ASP BBB O 1
ATOM 6121 N N . TRP B 1 314 ? -14.171 -11.274 -34.839 1.000 79.119 344 TRP BBB N 1
ATOM 6122 C CA . TRP B 1 314 ? -13.924 -10.075 -33.993 1.000 87.496 344 TRP BBB CA 1
ATOM 6123 C C . TRP B 1 314 ? -13.878 -8.804 -34.848 1.000 92.592 344 TRP BBB C 1
ATOM 6124 O O . TRP B 1 314 ? -14.267 -7.742 -34.308 1.000 102.521 344 TRP BBB O 1
ATOM 6135 N N . ALA B 1 315 ? -13.492 -8.920 -36.127 1.000 91.993 345 ALA BBB N 1
ATOM 6136 C CA . ALA B 1 315 ? -13.357 -7.803 -37.094 1.000 80.426 345 ALA BBB CA 1
ATOM 6137 C C . ALA B 1 315 ? -14.698 -7.454 -37.758 1.000 70.491 345 ALA BBB C 1
ATOM 6138 O O . ALA B 1 315 ? -14.880 -6.242 -38.040 1.000 71.696 345 ALA BBB O 1
ATOM 6140 N N . THR B 1 316 ? -15.596 -8.424 -38.003 1.000 64.391 346 THR BBB N 1
ATOM 6141 C CA . THR B 1 316 ? -16.925 -8.168 -38.635 1.000 68.884 346 THR BBB CA 1
ATOM 6142 C C . THR B 1 316 ? -17.567 -6.945 -37.971 1.000 75.471 346 THR BBB C 1
ATOM 6143 O O . THR B 1 316 ? -17.802 -6.998 -36.745 1.000 87.331 346 THR BBB O 1
ATOM 6147 N N . ALA B 1 317 ? -17.780 -5.873 -38.743 1.000 82.000 347 ALA BBB N 1
ATOM 6148 C CA . ALA B 1 317 ? -18.417 -4.611 -38.296 1.000 84.390 347 ALA BBB CA 1
ATOM 6149 C C . ALA B 1 317 ? -19.803 -4.482 -38.947 1.000 83.850 347 ALA BBB C 1
ATOM 6150 O O . ALA B 1 317 ? -20.052 -5.148 -39.966 1.000 83.128 347 ALA BBB O 1
ATOM 6152 N N . ILE B 1 318 ? -20.680 -3.670 -38.358 1.000 90.131 348 ILE BBB N 1
ATOM 6153 C CA . ILE B 1 318 ? -22.032 -3.347 -38.909 1.000 96.642 348 ILE BBB CA 1
ATOM 6154 C C . ILE B 1 318 ? -22.223 -1.825 -38.858 1.000 101.672 348 ILE BBB C 1
ATOM 6155 O O . ILE B 1 318 ? -21.760 -1.179 -37.888 1.000 95.607 348 ILE BBB O 1
ATOM 6160 N N . SER B 1 319 ? -22.847 -1.270 -39.899 1.000 105.308 349 SER BBB N 1
ATOM 6161 C CA . SER B 1 319 ? -23.424 0.094 -39.893 1.000 101.212 349 SER BBB CA 1
ATOM 6162 C C . SER B 1 319 ? -24.573 0.088 -38.882 1.000 99.412 349 SER BBB C 1
ATOM 6163 O O . SER B 1 319 ? -25.504 -0.734 -39.067 1.000 85.515 349 SER BBB O 1
ATOM 6166 N N . ASP B 1 320 ? -24.472 0.905 -37.829 1.000 100.573 350 ASP BBB N 1
ATOM 6167 C CA . ASP B 1 320 ? -25.523 1.055 -36.792 1.000 104.040 350 ASP BBB CA 1
ATOM 6168 C C . ASP B 1 320 ? -26.226 2.390 -37.012 1.000 102.499 350 ASP BBB C 1
ATOM 6169 O O . ASP B 1 320 ? -25.733 3.420 -36.554 1.000 93.513 350 ASP BBB O 1
ATOM 6174 N N . PRO B 1 321 ? -27.407 2.406 -37.681 1.000 112.610 351 PRO BBB N 1
ATOM 6175 C CA . PRO B 1 321 ? -28.222 3.619 -37.786 1.000 113.041 351 PRO BBB CA 1
ATOM 6176 C C . PRO B 1 321 ? -29.107 3.867 -36.551 1.000 115.047 351 PRO BBB C 1
ATOM 6177 O O . PRO B 1 321 ? -29.839 4.840 -36.570 1.000 117.097 351 PRO BBB O 1
ATOM 6181 N N . GLY B 1 322 ? -29.022 3.001 -35.526 1.000 116.713 352 GLY BBB N 1
ATOM 6182 C CA . GLY B 1 322 ? -29.805 3.064 -34.277 1.000 115.990 352 GLY BBB CA 1
ATOM 6183 C C . GLY B 1 322 ? -31.090 2.257 -34.366 1.000 119.340 352 GLY BBB C 1
ATOM 6184 O O . GLY B 1 322 ? -31.955 2.438 -33.480 1.000 121.133 352 GLY BBB O 1
ATOM 6185 N N . TYR B 1 323 ? -31.210 1.399 -35.392 1.000 121.601 353 TYR BBB N 1
ATOM 6186 C CA . TYR B 1 323 ? -32.361 0.492 -35.632 1.000 125.120 353 TYR BBB CA 1
ATOM 6187 C C . TYR B 1 323 ? -31.961 -0.630 -36.608 1.000 125.660 353 TYR BBB C 1
ATOM 6188 O O . TYR B 1 323 ? -30.869 -0.573 -37.199 1.000 117.023 353 TYR BBB O 1
ATOM 6197 N N . PHE B 1 324 ? -32.832 -1.635 -36.752 1.000 125.981 354 PHE BBB N 1
ATOM 6198 C CA . PHE B 1 324 ? -32.738 -2.756 -37.729 1.000 122.554 354 PHE BBB CA 1
ATOM 6199 C C . PHE B 1 324 ? -34.112 -2.956 -38.384 1.000 118.758 354 PHE BBB C 1
ATOM 6200 O O . PHE B 1 324 ? -35.107 -2.787 -37.650 1.000 119.699 354 PHE BBB O 1
ATOM 6208 N N . PHE B 1 333 ? -37.327 -2.019 -34.981 1.000 106.372 363 PHE BBB N 1
ATOM 6209 C CA . PHE B 1 333 ? -36.362 -2.615 -34.019 1.000 113.393 363 PHE BBB CA 1
ATOM 6210 C C . PHE B 1 333 ? -35.316 -1.571 -33.644 1.000 114.686 363 PHE BBB C 1
ATOM 6211 O O . PHE B 1 333 ? -34.512 -1.249 -34.515 1.000 111.254 363 PHE BBB O 1
ATOM 6219 N N . ARG B 1 334 ? -35.343 -1.073 -32.406 1.000 115.844 364 ARG BBB N 1
ATOM 6220 C CA . ARG B 1 334 ? -34.575 0.137 -32.007 1.000 121.282 364 ARG BBB CA 1
ATOM 6221 C C . ARG B 1 334 ? -33.410 -0.268 -31.111 1.000 111.977 364 ARG BBB C 1
ATOM 6222 O O . ARG B 1 334 ? -33.631 -1.070 -30.191 1.000 122.281 364 ARG BBB O 1
ATOM 6230 N N . ASP B 1 335 ? -32.234 0.304 -31.352 1.000 101.737 365 ASP BBB N 1
ATOM 6231 C CA . ASP B 1 335 ? -31.083 0.218 -30.426 1.000 96.244 365 ASP BBB CA 1
ATOM 6232 C C . ASP B 1 335 ? -31.434 1.078 -29.204 1.000 101.368 365 ASP BBB C 1
ATOM 6233 O O . ASP B 1 335 ? -32.232 2.025 -29.363 1.000 102.531 365 ASP BBB O 1
ATOM 6238 N N . TRP B 1 336 ? -30.867 0.775 -28.030 1.000 109.955 366 TRP BBB N 1
ATOM 6239 C CA . TRP B 1 336 ? -31.070 1.597 -26.803 1.000 113.068 366 TRP BBB CA 1
ATOM 6240 C C . TRP B 1 336 ? -30.716 3.067 -27.092 1.000 117.008 366 TRP BBB C 1
ATOM 6241 O O . TRP B 1 336 ? -31.347 3.925 -26.449 1.000 108.404 366 TRP BBB O 1
ATOM 6252 N N . LYS B 1 337 ? -29.785 3.336 -28.029 1.000 120.253 367 LYS BBB N 1
ATOM 6253 C CA . LYS B 1 337 ? -29.462 4.684 -28.579 1.000 120.363 367 LYS BBB CA 1
ATOM 6254 C C . LYS B 1 337 ? -29.984 4.808 -30.024 1.000 124.657 367 LYS BBB C 1
ATOM 6255 O O . LYS B 1 337 ? -29.426 4.120 -30.918 1.000 129.585 367 LYS BBB O 1
ATOM 6261 N N . LYS B 1 338 ? -30.960 5.698 -30.254 1.000 125.842 368 LYS BBB N 1
ATOM 6262 C CA . LYS B 1 338 ? -31.631 5.926 -31.568 1.000 116.888 368 LYS BBB CA 1
ATOM 6263 C C . LYS B 1 338 ? -30.670 6.518 -32.609 1.000 111.955 368 LYS BBB C 1
ATOM 6264 O O . LYS B 1 338 ? -30.983 6.358 -33.808 1.000 101.429 368 LYS BBB O 1
ATOM 6270 N N . THR B 1 339 ? -29.593 7.205 -32.193 1.000 109.976 369 THR BBB N 1
ATOM 6271 C CA . THR B 1 339 ? -28.507 7.650 -33.115 1.000 104.614 369 THR BBB CA 1
ATOM 6272 C C . THR B 1 339 ? -27.604 6.471 -33.509 1.000 102.634 369 THR BBB C 1
ATOM 6273 O O . THR B 1 339 ? -26.934 6.585 -34.556 1.000 107.477 369 THR BBB O 1
ATOM 6277 N N . GLY B 1 340 ? -27.555 5.399 -32.705 1.000 97.394 370 GLY BBB N 1
ATOM 6278 C CA . GLY B 1 340 ? -26.686 4.227 -32.933 1.000 89.111 370 GLY BBB CA 1
ATOM 6279 C C . GLY B 1 340 ? -25.279 4.465 -32.408 1.000 90.622 370 GLY BBB C 1
ATOM 6280 O O . GLY B 1 340 ? -25.046 5.512 -31.773 1.000 105.195 370 GLY BBB O 1
ATOM 6281 N N . HIS B 1 341 ? -24.373 3.521 -32.661 1.000 93.264 371 HIS BBB N 1
ATOM 6282 C CA . HIS B 1 341 ? -22.965 3.488 -32.170 1.000 90.448 371 HIS BBB CA 1
ATOM 6283 C C . HIS B 1 341 ? -21.988 3.550 -33.359 1.000 83.805 371 HIS BBB C 1
ATOM 6284 O O . HIS B 1 341 ? -20.767 3.335 -33.132 1.000 79.764 371 HIS BBB O 1
ATOM 6291 N N . GLY B 1 342 ? -22.497 3.855 -34.571 1.000 63.512 372 GLY BBB N 1
ATOM 6292 C CA . GLY B 1 342 ? -21.712 4.011 -35.813 1.000 55.281 372 GLY BBB CA 1
ATOM 6293 C C . GLY B 1 342 ? -21.283 2.673 -36.420 1.000 65.649 372 GLY BBB C 1
ATOM 6294 O O . GLY B 1 342 ? -22.191 1.845 -36.726 1.000 66.178 372 GLY BBB O 1
ATOM 6295 N N . ILE B 1 343 ? -19.964 2.485 -36.614 1.000 86.209 373 ILE BBB N 1
ATOM 6296 C CA . ILE B 1 343 ? -19.320 1.235 -37.128 1.000 100.015 373 ILE BBB CA 1
ATOM 6297 C C . ILE B 1 343 ? -19.029 0.342 -35.907 1.000 106.143 373 ILE BBB C 1
ATOM 6298 O O . ILE B 1 343 ? -18.116 0.693 -35.109 1.000 97.521 373 ILE BBB O 1
ATOM 6303 N N . VAL B 1 344 ? -19.783 -0.757 -35.761 1.000 109.356 374 VAL BBB N 1
ATOM 6304 C CA . VAL B 1 344 ? -19.870 -1.576 -34.513 1.000 104.722 374 VAL BBB CA 1
ATOM 6305 C C . VAL B 1 344 ? -19.348 -2.986 -34.817 1.000 95.574 374 VAL BBB C 1
ATOM 6306 O O . VAL B 1 344 ? -20.030 -3.727 -35.561 1.000 83.187 374 VAL BBB O 1
ATOM 6310 N N . ASN B 1 345 ? -18.193 -3.340 -34.237 1.000 86.994 375 ASN BBB N 1
ATOM 6311 C CA . ASN B 1 345 ? -17.660 -4.729 -34.184 1.000 86.715 375 ASN BBB CA 1
ATOM 6312 C C . ASN B 1 345 ? -18.065 -5.345 -32.832 1.000 89.603 375 ASN BBB C 1
ATOM 6313 O O . ASN B 1 345 ? -18.712 -4.628 -32.017 1.000 83.465 375 ASN BBB O 1
ATOM 6318 N N . MET B 1 346 ? -17.713 -6.619 -32.608 1.000 90.811 376 MET BBB N 1
ATOM 6319 C CA . MET B 1 346 ? -18.108 -7.397 -31.398 1.000 86.996 376 MET BBB CA 1
ATOM 6320 C C . MET B 1 346 ? -17.660 -6.654 -30.133 1.000 83.277 376 MET BBB C 1
ATOM 6321 O O . MET B 1 346 ? -18.509 -6.431 -29.259 1.000 73.336 376 MET BBB O 1
ATOM 6326 N N . HIS B 1 347 ? -16.385 -6.267 -30.059 1.000 83.181 377 HIS BBB N 1
ATOM 6327 C CA . HIS B 1 347 ? -15.824 -5.490 -28.922 1.000 79.957 377 HIS BBB CA 1
ATOM 6328 C C . HIS B 1 347 ? -16.713 -4.270 -28.638 1.000 77.016 377 HIS BBB C 1
ATOM 6329 O O . HIS B 1 347 ? -17.083 -4.094 -27.480 1.000 80.683 377 HIS BBB O 1
ATOM 6336 N N . LYS B 1 348 ? -17.080 -3.490 -29.657 1.000 81.055 378 LYS BBB N 1
ATOM 6337 C CA . LYS B 1 348 ? -17.884 -2.252 -29.473 1.000 89.270 378 LYS BBB CA 1
ATOM 6338 C C . LYS B 1 348 ? -19.292 -2.643 -29.005 1.000 86.538 378 LYS BBB C 1
ATOM 6339 O O . LYS B 1 348 ? -19.801 -1.993 -28.072 1.000 84.342 378 LYS BBB O 1
ATOM 6345 N N . ALA B 1 349 ? -19.878 -3.691 -29.589 1.000 86.038 379 ALA BBB N 1
ATOM 6346 C CA . ALA B 1 349 ? -21.228 -4.186 -29.235 1.000 86.812 379 ALA BBB CA 1
ATOM 6347 C C . ALA B 1 349 ? -21.308 -4.515 -27.733 1.000 86.083 379 ALA BBB C 1
ATOM 6348 O O . ALA B 1 349 ? -22.350 -4.194 -27.124 1.000 78.643 379 ALA BBB O 1
ATOM 6350 N N . ILE B 1 350 ? -20.239 -5.079 -27.149 1.000 83.794 380 ILE BBB N 1
ATOM 6351 C CA . ILE B 1 350 ? -20.149 -5.454 -25.701 1.000 80.837 380 ILE BBB CA 1
ATOM 6352 C C . ILE B 1 350 ? -19.977 -4.197 -24.829 1.000 81.606 380 ILE BBB C 1
ATOM 6353 O O . ILE B 1 350 ? -20.803 -4.046 -23.895 1.000 88.193 380 ILE BBB O 1
ATOM 6358 N N . ILE B 1 351 ? -18.962 -3.348 -25.073 1.000 80.733 381 ILE BBB N 1
ATOM 6359 C CA . ILE B 1 351 ? -18.626 -2.184 -24.182 1.000 86.530 381 ILE BBB CA 1
ATOM 6360 C C . ILE B 1 351 ? -19.760 -1.155 -24.202 1.000 84.292 381 ILE BBB C 1
ATOM 6361 O O . ILE B 1 351 ? -19.972 -0.513 -23.144 1.000 89.564 381 ILE BBB O 1
ATOM 6366 N N . MET B 1 352 ? -20.456 -1.011 -25.335 1.000 82.700 382 MET BBB N 1
ATOM 6367 C CA . MET B 1 352 ? -21.551 -0.022 -25.509 1.000 92.791 382 MET BBB CA 1
ATOM 6368 C C . MET B 1 352 ? -22.917 -0.723 -25.569 1.000 89.317 382 MET BBB C 1
ATOM 6369 O O . MET B 1 352 ? -23.873 -0.007 -25.774 1.000 79.380 382 MET BBB O 1
ATOM 6374 N N . SER B 1 353 ? -23.016 -2.044 -25.358 1.000 91.853 383 SER BBB N 1
ATOM 6375 C CA . SER B 1 353 ? -24.296 -2.800 -25.218 1.000 87.801 383 SER BBB CA 1
ATOM 6376 C C . SER B 1 353 ? -25.151 -2.682 -26.492 1.000 86.900 383 SER BBB C 1
ATOM 6377 O O . SER B 1 353 ? -26.397 -2.685 -26.364 1.000 77.368 383 SER BBB O 1
ATOM 6380 N N . CYS B 1 354 ? -24.528 -2.569 -27.670 1.000 85.317 384 CYS BBB N 1
ATOM 6381 C CA . CYS B 1 354 ? -25.225 -2.231 -28.938 1.000 89.751 384 CYS BBB CA 1
ATOM 6382 C C . CYS B 1 354 ? -26.284 -3.298 -29.243 1.000 83.997 384 CYS BBB C 1
ATOM 6383 O O . CYS B 1 354 ? -25.887 -4.430 -29.509 1.000 88.757 384 CYS BBB O 1
ATOM 6386 N N . ASP B 1 355 ? -27.572 -2.947 -29.200 1.000 74.691 385 ASP BBB N 1
ATOM 6387 C CA . ASP B 1 355 ? -28.695 -3.865 -29.525 1.000 79.343 385 ASP BBB CA 1
ATOM 6388 C C . ASP B 1 355 ? -28.710 -4.228 -31.016 1.000 85.290 385 ASP BBB C 1
ATOM 6389 O O . ASP B 1 355 ? -29.216 -5.327 -31.346 1.000 81.745 385 ASP BBB O 1
ATOM 6394 N N . THR B 1 356 ? -28.213 -3.347 -31.890 1.000 95.031 386 THR BBB N 1
ATOM 6395 C CA . THR B 1 356 ? -28.306 -3.511 -33.367 1.000 96.150 386 THR BBB CA 1
ATOM 6396 C C . THR B 1 356 ? -27.465 -4.729 -33.788 1.000 88.043 386 THR BBB C 1
ATOM 6397 O O . THR B 1 356 ? -28.037 -5.623 -34.463 1.000 81.686 386 THR BBB O 1
ATOM 6401 N N . TYR B 1 357 ? -26.187 -4.775 -33.378 1.000 76.474 387 TYR BBB N 1
ATOM 6402 C CA . TYR B 1 357 ? -25.231 -5.892 -33.634 1.000 73.002 387 TYR BBB CA 1
ATOM 6403 C C . TYR B 1 357 ? -25.893 -7.250 -33.369 1.000 76.681 387 TYR BBB C 1
ATOM 6404 O O . TYR B 1 357 ? -25.701 -8.183 -34.173 1.000 80.103 387 TYR BBB O 1
ATOM 6413 N N . PHE B 1 358 ? -26.625 -7.358 -32.255 1.000 74.441 388 PHE BBB N 1
ATOM 6414 C CA . PHE B 1 358 ? -27.225 -8.619 -31.747 1.000 71.163 388 PHE BBB CA 1
ATOM 6415 C C . PHE B 1 358 ? -28.545 -8.912 -32.467 1.000 69.703 388 PHE BBB C 1
ATOM 6416 O O . PHE B 1 358 ? -28.837 -10.105 -32.607 1.000 73.613 388 PHE BBB O 1
ATOM 6424 N N . TYR B 1 359 ? -29.295 -7.897 -32.914 1.000 73.590 389 TYR BBB N 1
ATOM 6425 C CA . TYR B 1 359 ? -30.494 -8.091 -33.777 1.000 74.564 389 TYR BBB CA 1
ATOM 6426 C C . TYR B 1 359 ? -30.070 -8.722 -35.103 1.000 72.097 389 TYR BBB C 1
ATOM 6427 O O . TYR B 1 359 ? -30.775 -9.631 -35.580 1.000 61.027 389 TYR BBB O 1
ATOM 6436 N N . ILE B 1 360 ? -28.981 -8.205 -35.686 1.000 76.421 390 ILE BBB N 1
ATOM 6437 C CA . ILE B 1 360 ? -28.364 -8.684 -36.963 1.000 84.496 390 ILE BBB CA 1
ATOM 6438 C C . ILE B 1 360 ? -27.835 -10.113 -36.757 1.000 84.527 390 ILE BBB C 1
ATOM 6439 O O . ILE B 1 360 ? -28.101 -10.969 -37.629 1.000 94.298 390 ILE BBB O 1
ATOM 6444 N N . LEU B 1 361 ? -27.088 -10.343 -35.672 1.000 75.762 391 LEU BBB N 1
ATOM 6445 C CA . LEU B 1 361 ? -26.442 -11.646 -35.367 1.000 68.709 391 LEU BBB CA 1
ATOM 6446 C C . LEU B 1 361 ? -27.502 -12.731 -35.163 1.000 62.970 391 LEU BBB C 1
ATOM 6447 O O . LEU B 1 361 ? -27.367 -13.808 -35.769 1.000 59.637 391 LEU BBB O 1
ATOM 6452 N N . ALA B 1 362 ? -28.502 -12.453 -34.331 1.000 61.417 392 ALA BBB N 1
ATOM 6453 C CA . ALA B 1 362 ? -29.615 -13.379 -34.014 1.000 65.868 392 ALA BBB CA 1
ATOM 6454 C C . ALA B 1 362 ? -30.418 -13.722 -35.268 1.000 63.451 392 ALA BBB C 1
ATOM 6455 O O . ALA B 1 362 ? -30.854 -14.873 -35.378 1.000 57.539 392 ALA BBB O 1
ATOM 6457 N N . ASN B 1 363 ? -30.649 -12.743 -36.138 1.000 69.824 393 ASN BBB N 1
ATOM 6458 C CA . ASN B 1 363 ? -31.470 -12.926 -37.361 1.000 77.444 393 ASN BBB CA 1
ATOM 6459 C C . ASN B 1 363 ? -30.793 -13.952 -38.278 1.000 75.463 393 ASN BBB C 1
ATOM 6460 O O . ASN B 1 363 ? -31.518 -14.823 -38.817 1.000 65.895 393 ASN BBB O 1
ATOM 6465 N N . GLN B 1 364 ? -29.465 -13.852 -38.429 1.000 77.407 394 GLN BBB N 1
ATOM 6466 C CA . GLN B 1 364 ? -28.619 -14.802 -39.205 1.000 80.007 394 GLN BBB CA 1
ATOM 6467 C C . GLN B 1 364 ? -28.594 -16.161 -38.499 1.000 80.469 394 GLN BBB C 1
ATOM 6468 O O . GLN B 1 364 ? -28.804 -17.173 -39.193 1.000 79.355 394 GLN BBB O 1
ATOM 6474 N N . MET B 1 365 ? -28.349 -16.169 -37.182 1.000 78.188 395 MET BBB N 1
ATOM 6475 C CA . MET B 1 365 ? -28.235 -17.389 -36.332 1.000 70.134 395 MET BBB CA 1
ATOM 6476 C C . MET B 1 365 ? -29.560 -18.163 -36.348 1.000 64.643 395 MET BBB C 1
ATOM 6477 O O . MET B 1 365 ? -29.526 -19.387 -36.563 1.000 64.042 395 MET BBB O 1
ATOM 6482 N N . GLY B 1 366 ? -30.686 -17.481 -36.133 1.000 59.060 396 GLY BBB N 1
ATOM 6483 C CA . GLY B 1 366 ? -32.021 -18.106 -36.069 1.000 58.998 396 GLY BBB CA 1
ATOM 6484 C C . GLY B 1 366 ? -32.280 -18.704 -34.698 1.000 59.938 396 GLY BBB C 1
ATOM 6485 O O . GLY B 1 366 ? -31.299 -19.022 -34.002 1.000 62.795 396 GLY BBB O 1
ATOM 6486 N N . ILE B 1 367 ? -33.551 -18.822 -34.304 1.000 59.236 397 ILE BBB N 1
ATOM 6487 C CA . ILE B 1 367 ? -33.946 -19.161 -32.905 1.000 65.046 397 ILE BBB CA 1
ATOM 6488 C C . ILE B 1 367 ? -33.447 -20.569 -32.533 1.000 76.678 397 ILE BBB C 1
ATOM 6489 O O . ILE B 1 367 ? -32.966 -20.727 -31.391 1.000 95.327 397 ILE BBB O 1
ATOM 6494 N N . ASP B 1 368 ? -33.548 -21.553 -33.432 1.000 80.170 398 ASP BBB N 1
ATOM 6495 C CA . ASP B 1 368 ? -33.196 -22.965 -33.114 1.000 71.979 398 ASP BBB CA 1
ATOM 6496 C C . ASP B 1 368 ? -31.696 -23.063 -32.801 1.000 67.116 398 ASP BBB C 1
ATOM 6497 O O . ASP B 1 368 ? -31.366 -23.801 -31.857 1.000 62.640 398 ASP BBB O 1
ATOM 6502 N N . GLN B 1 369 ? -30.836 -22.310 -33.497 1.000 61.916 399 GLN BBB N 1
ATOM 6503 C CA . GLN B 1 369 ? -29.368 -22.300 -33.237 1.000 65.888 399 GLN BBB CA 1
ATOM 6504 C C . GLN B 1 369 ? -29.052 -21.445 -31.999 1.000 70.906 399 GLN BBB C 1
ATOM 6505 O O . GLN B 1 369 ? -28.043 -21.754 -31.326 1.000 74.434 399 GLN BBB O 1
ATOM 6511 N N . MET B 1 370 ? -29.856 -20.413 -31.700 1.000 71.373 400 MET BBB N 1
ATOM 6512 C CA . MET B 1 370 ? -29.730 -19.618 -30.447 1.000 70.311 400 MET BBB CA 1
ATOM 6513 C C . MET B 1 370 ? -30.066 -20.509 -29.241 1.000 67.737 400 MET BBB C 1
ATOM 6514 O O . MET B 1 370 ? -29.313 -20.444 -28.264 1.000 73.395 400 MET BBB O 1
ATOM 6519 N N . ASN B 1 371 ? -31.146 -21.300 -29.308 1.000 59.870 401 ASN BBB N 1
ATOM 6520 C CA . ASN B 1 371 ? -31.527 -22.290 -28.260 1.000 57.946 401 ASN BBB CA 1
ATOM 6521 C C . ASN B 1 371 ? -30.367 -23.248 -27.980 1.000 57.943 401 ASN BBB C 1
ATOM 6522 O O . ASN B 1 371 ? -29.883 -23.276 -26.836 1.000 58.168 401 ASN BBB O 1
ATOM 6527 N N . GLN B 1 372 ? -29.927 -23.979 -29.006 1.000 58.018 402 GLN BBB N 1
ATOM 6528 C CA . GLN B 1 372 ? -28.862 -25.007 -28.885 1.000 62.099 402 GLN BBB CA 1
ATOM 6529 C C . GLN B 1 372 ? -27.662 -24.408 -28.142 1.000 53.592 402 GLN BBB C 1
ATOM 6530 O O . GLN B 1 372 ? -27.105 -25.093 -27.267 1.000 58.403 402 GLN BBB O 1
ATOM 6536 N N . TRP B 1 373 ? -27.293 -23.174 -28.463 1.000 45.880 403 TRP BBB N 1
ATOM 6537 C CA . TRP B 1 373 ? -26.046 -22.550 -27.962 1.000 47.012 403 TRP BBB CA 1
ATOM 6538 C C . TRP B 1 373 ? -26.263 -21.980 -26.559 1.000 47.102 403 TRP BBB C 1
ATOM 6539 O O . TRP B 1 373 ? -25.464 -22.287 -25.673 1.000 47.156 403 TRP BBB O 1
ATOM 6550 N N . MET B 1 374 ? -27.277 -21.143 -26.391 1.000 45.432 404 MET BBB N 1
ATOM 6551 C CA . MET B 1 374 ? -27.566 -20.457 -25.108 1.000 48.112 404 MET BBB CA 1
ATOM 6552 C C . MET B 1 374 ? -27.874 -21.482 -24.013 1.000 46.597 404 MET BBB C 1
ATOM 6553 O O . MET B 1 374 ? -27.484 -21.231 -22.856 1.000 53.288 404 MET BBB O 1
ATOM 6558 N N . ARG B 1 375 ? -28.506 -22.606 -24.351 1.000 43.720 405 ARG BBB N 1
ATOM 6559 C CA . ARG B 1 375 ? -28.815 -23.679 -23.360 1.000 43.690 405 ARG BBB CA 1
ATOM 6560 C C . ARG B 1 375 ? -27.543 -24.327 -22.789 1.000 39.659 405 ARG BBB C 1
ATOM 6561 O O . ARG B 1 375 ? -27.644 -24.836 -21.666 1.000 42.192 405 ARG BBB O 1
ATOM 6569 N N . GLN B 1 376 ? -26.402 -24.265 -23.487 1.000 37.344 406 GLN BBB N 1
ATOM 6570 C CA . GLN B 1 376 ? -25.080 -24.741 -22.991 1.000 41.256 406 GLN BBB CA 1
ATOM 6571 C C . GLN B 1 376 ? -24.601 -23.933 -21.778 1.000 43.750 406 GLN BBB C 1
ATOM 6572 O O . GLN B 1 376 ? -23.720 -24.454 -21.064 1.000 49.189 406 GLN BBB O 1
ATOM 6578 N N . PHE B 1 377 ? -25.070 -22.689 -21.619 1.000 46.067 407 PHE BBB N 1
ATOM 6579 C CA . PHE B 1 377 ? -24.726 -21.758 -20.506 1.000 45.364 407 PHE BBB CA 1
ATOM 6580 C C . PHE B 1 377 ? -25.695 -21.904 -19.319 1.000 43.439 407 PHE BBB C 1
ATOM 6581 O O . PHE B 1 377 ? -25.432 -21.272 -18.274 1.000 47.313 407 PHE BBB O 1
ATOM 6589 N N . GLY B 1 378 ? -26.772 -22.685 -19.456 1.000 39.364 408 GLY BBB N 1
ATOM 6590 C CA . GLY B 1 378 ? -27.675 -23.020 -18.343 1.000 38.174 408 GLY BBB CA 1
ATOM 6591 C C . GLY B 1 378 ? -29.058 -22.429 -18.510 1.000 37.613 408 GLY BBB C 1
ATOM 6592 O O . GLY B 1 378 ? -29.930 -22.807 -17.724 1.000 36.581 408 GLY BBB O 1
ATOM 6593 N N . PHE B 1 379 ? -29.275 -21.568 -19.509 1.000 40.016 409 PHE BBB N 1
ATOM 6594 C CA . PHE B 1 379 ? -30.572 -20.875 -19.745 1.000 39.835 409 PHE BBB CA 1
ATOM 6595 C C . PHE B 1 379 ? -31.627 -21.881 -20.190 1.000 37.360 409 PHE BBB C 1
ATOM 6596 O O . PHE B 1 379 ? -31.276 -22.808 -20.890 1.000 39.361 409 PHE BBB O 1
ATOM 6604 N N . GLY B 1 380 ? -32.863 -21.704 -19.742 1.000 38.933 410 GLY BBB N 1
ATOM 6605 C CA . GLY B 1 380 ? -34.035 -22.399 -20.288 1.000 42.948 410 GLY BBB CA 1
ATOM 6606 C C . GLY B 1 380 ? -34.359 -23.697 -19.579 1.000 47.458 410 GLY BBB C 1
ATOM 6607 O O . GLY B 1 380 ? -35.485 -24.182 -19.810 1.000 57.311 410 GLY BBB O 1
ATOM 6608 N N . GLN B 1 381 ? -33.450 -24.266 -18.777 1.000 49.089 411 GLN BBB N 1
ATOM 6609 C CA . GLN B 1 381 ? -33.760 -25.435 -17.905 1.000 51.865 411 GLN BBB CA 1
ATOM 6610 C C . GLN B 1 381 ? -33.114 -25.233 -16.534 1.000 45.950 411 GLN BBB C 1
ATOM 6611 O O . GLN B 1 381 ? -32.165 -24.438 -16.435 1.000 45.006 411 GLN BBB O 1
ATOM 6617 N N . LYS B 1 382 ? -33.626 -25.930 -15.522 1.000 43.173 412 LYS BBB N 1
ATOM 6618 C CA . LYS B 1 382 ? -33.056 -25.942 -14.150 1.000 43.750 412 LYS BBB CA 1
ATOM 6619 C C . LYS B 1 382 ? -31.546 -26.119 -14.255 1.000 40.049 412 LYS BBB C 1
ATOM 6620 O O . LYS B 1 382 ? -31.124 -26.937 -15.047 1.000 43.893 412 LYS BBB O 1
ATOM 6626 N N . THR B 1 383 ? -30.775 -25.350 -13.496 1.000 40.958 413 THR BBB N 1
ATOM 6627 C CA . THR B 1 383 ? -29.293 -25.491 -13.384 1.000 40.967 413 THR BBB CA 1
ATOM 6628 C C . THR B 1 383 ? -28.924 -26.819 -12.717 1.000 38.569 413 THR BBB C 1
ATOM 6629 O O . THR B 1 383 ? -27.777 -27.235 -12.897 1.000 40.024 413 THR BBB O 1
ATOM 6633 N N . GLY B 1 384 ? -29.833 -27.409 -11.936 1.000 37.419 414 GLY BBB N 1
ATOM 6634 C CA . GLY B 1 384 ? -29.597 -28.641 -11.161 1.000 38.423 414 GLY BBB CA 1
ATOM 6635 C C . GLY B 1 384 ? -29.060 -28.361 -9.766 1.000 37.219 414 GLY BBB C 1
ATOM 6636 O O . GLY B 1 384 ? -28.406 -29.246 -9.209 1.000 39.326 414 GLY BBB O 1
ATOM 6637 N N . VAL B 1 385 ? -29.347 -27.193 -9.193 1.000 35.151 415 VAL BBB N 1
ATOM 6638 C CA . VAL B 1 385 ? -28.891 -26.821 -7.827 1.000 33.994 415 VAL BBB CA 1
ATOM 6639 C C . VAL B 1 385 ? -29.492 -27.818 -6.830 1.000 33.955 415 VAL BBB C 1
ATOM 6640 O O . VAL B 1 385 ? -30.630 -28.275 -7.050 1.000 27.791 415 VAL BBB O 1
ATOM 6644 N N . ASP B 1 386 ? -28.749 -28.082 -5.746 1.000 36.437 416 ASP BBB N 1
ATOM 6645 C CA . ASP B 1 386 ? -29.119 -28.993 -4.630 1.000 33.838 416 ASP BBB CA 1
ATOM 6646 C C . ASP B 1 386 ? -29.957 -28.225 -3.604 1.000 34.110 416 ASP BBB C 1
ATOM 6647 O O . ASP B 1 386 ? -29.672 -28.348 -2.387 1.000 33.586 416 ASP BBB O 1
ATOM 6652 N N . LEU B 1 387 ? -30.992 -27.525 -4.081 1.000 33.447 417 LEU BBB N 1
ATOM 6653 C CA . LEU B 1 387 ? -32.004 -26.809 -3.266 1.000 35.249 417 LEU BBB CA 1
ATOM 6654 C C . LEU B 1 387 ? -33.342 -27.127 -3.907 1.000 32.482 417 LEU BBB C 1
ATOM 6655 O O . LEU B 1 387 ? -33.384 -27.367 -5.109 1.000 33.808 417 LEU BBB O 1
ATOM 6660 N N . PRO B 1 388 ? -34.469 -27.131 -3.170 1.000 32.972 418 PRO BBB N 1
ATOM 6661 C CA . PRO B 1 388 ? -35.756 -27.444 -3.785 1.000 34.595 418 PRO BBB CA 1
ATOM 6662 C C . PRO B 1 388 ? -36.251 -26.289 -4.648 1.000 37.298 418 PRO BBB C 1
ATOM 6663 O O . PRO B 1 388 ? -35.729 -25.215 -4.527 1.000 39.993 418 PRO BBB O 1
ATOM 6667 N N . SER B 1 389 ? -37.231 -26.571 -5.498 1.000 43.728 419 SER BBB N 1
ATOM 6668 C CA . SER B 1 389 ? -38.157 -25.579 -6.112 1.000 43.053 419 SER BBB CA 1
ATOM 6669 C C . SER B 1 389 ? -37.444 -24.635 -7.084 1.000 42.607 419 SER BBB C 1
ATOM 6670 O O . SER B 1 389 ? -37.998 -23.552 -7.327 1.000 48.652 419 SER BBB O 1
ATOM 6673 N N . GLU B 1 390 ? -36.308 -25.045 -7.664 1.000 44.528 420 GLU BBB N 1
ATOM 6674 C CA . GLU B 1 390 ? -35.564 -24.241 -8.676 1.000 45.648 420 GLU BBB CA 1
ATOM 6675 C C . GLU B 1 390 ? -36.457 -24.053 -9.900 1.000 47.620 420 GLU BBB C 1
ATOM 6676 O O . GLU B 1 390 ? -37.038 -25.049 -10.367 1.000 51.804 420 GLU BBB O 1
ATOM 6682 N N . SER B 1 391 ? -36.556 -22.819 -10.390 1.000 50.950 421 SER BBB N 1
ATOM 6683 C CA . SER B 1 391 ? -37.361 -22.473 -11.586 1.000 49.997 421 SER BBB CA 1
ATOM 6684 C C . SER B 1 391 ? -36.566 -22.834 -12.847 1.000 49.440 421 SER BBB C 1
ATOM 6685 O O . SER B 1 391 ? -35.305 -22.744 -12.807 1.000 42.024 421 SER BBB O 1
ATOM 6688 N N . GLU B 1 392 ? -37.283 -23.235 -13.906 1.000 52.179 422 GLU BBB N 1
ATOM 6689 C CA . GLU B 1 392 ? -36.701 -23.592 -15.228 1.000 64.054 422 GLU BBB CA 1
ATOM 6690 C C . GLU B 1 392 ? -36.153 -22.337 -15.922 1.000 63.664 422 GLU BBB C 1
ATOM 6691 O O . GLU B 1 392 ? -35.221 -22.465 -16.754 1.000 62.862 422 GLU BBB O 1
ATOM 6697 N N . GLY B 1 393 ? -36.717 -21.165 -15.624 1.000 61.955 423 GLY BBB N 1
ATOM 6698 C CA . GLY B 1 393 ? -36.607 -20.000 -16.513 1.000 63.764 423 GLY BBB CA 1
ATOM 6699 C C . GLY B 1 393 ? -37.322 -20.306 -17.808 1.000 63.406 423 GLY BBB C 1
ATOM 6700 O O . GLY B 1 393 ? -38.165 -21.233 -17.820 1.000 63.274 423 GLY BBB O 1
ATOM 6701 N N . LEU B 1 394 ? -37.012 -19.569 -18.867 1.000 61.381 424 LEU BBB N 1
ATOM 6702 C CA . LEU B 1 394 ? -37.573 -19.857 -20.209 1.000 60.869 424 LEU BBB CA 1
ATOM 6703 C C . LEU B 1 394 ? -36.669 -19.239 -21.268 1.000 54.618 424 LEU BBB C 1
ATOM 6704 O O . LEU B 1 394 ? -36.541 -18.011 -21.265 1.000 48.567 424 LEU BBB O 1
ATOM 6709 N N . TYR B 1 395 ? -36.056 -20.079 -22.104 1.000 55.675 425 TYR BBB N 1
ATOM 6710 C CA . TYR B 1 395 ? -35.455 -19.660 -23.387 1.000 57.019 425 TYR BBB CA 1
ATOM 6711 C C . TYR B 1 395 ? -36.497 -19.975 -24.449 1.000 64.079 425 TYR BBB C 1
ATOM 6712 O O . TYR B 1 395 ? -36.744 -21.146 -24.704 1.000 70.196 425 TYR BBB O 1
ATOM 6721 N N . PRO B 1 396 ? -37.184 -18.980 -25.056 1.000 70.351 426 PRO BBB N 1
ATOM 6722 C CA . PRO B 1 396 ? -38.309 -19.276 -25.938 1.000 70.881 426 PRO BBB CA 1
ATOM 6723 C C . PRO B 1 396 ? -37.833 -19.997 -27.206 1.000 72.491 426 PRO BBB C 1
ATOM 6724 O O . PRO B 1 396 ? -36.755 -19.681 -27.678 1.000 58.616 426 PRO BBB O 1
ATOM 6728 N N . ASN B 1 397 ? -38.644 -20.944 -27.691 1.000 84.596 427 ASN BBB N 1
ATOM 6729 C CA . ASN B 1 397 ? -38.384 -21.768 -28.903 1.000 92.674 427 ASN BBB CA 1
ATOM 6730 C C . ASN B 1 397 ? -39.711 -21.992 -29.634 1.000 94.362 427 ASN BBB C 1
ATOM 6731 O O . ASN B 1 397 ? -40.776 -21.795 -29.042 1.000 85.625 427 ASN BBB O 1
ATOM 6736 N N . PRO B 1 398 ? -39.698 -22.389 -30.934 1.000 89.697 428 PRO BBB N 1
ATOM 6737 C CA . PRO B 1 398 ? -40.928 -22.717 -31.658 1.000 85.232 428 PRO BBB CA 1
ATOM 6738 C C . PRO B 1 398 ? -41.803 -23.806 -31.022 1.000 86.455 428 PRO BBB C 1
ATOM 6739 O O . PRO B 1 398 ? -42.996 -23.633 -31.047 1.000 91.275 428 PRO BBB O 1
ATOM 6743 N N . GLU B 1 399 ? -41.210 -24.872 -30.476 1.000 92.671 429 GLU BBB N 1
ATOM 6744 C CA . GLU B 1 399 ? -41.967 -25.981 -29.832 1.000 99.970 429 GLU BBB CA 1
ATOM 6745 C C . GLU B 1 399 ? -42.742 -25.443 -28.615 1.000 104.345 429 GLU BBB C 1
ATOM 6746 O O . GLU B 1 399 ? -43.918 -25.838 -28.456 1.000 100.328 429 GLU BBB O 1
ATOM 6752 N N . TRP B 1 400 ? -42.113 -24.582 -27.801 1.000 104.785 430 TRP BBB N 1
ATOM 6753 C CA . TRP B 1 400 ? -42.742 -23.867 -26.653 1.000 101.403 430 TRP BBB CA 1
ATOM 6754 C C . TRP B 1 400 ? -43.937 -23.038 -27.141 1.000 97.251 430 TRP BBB C 1
ATOM 6755 O O . TRP B 1 400 ? -44.988 -23.091 -26.493 1.000 97.237 430 TRP BBB O 1
ATOM 6766 N N . LYS B 1 401 ? -43.761 -22.282 -28.225 1.000 98.114 431 LYS BBB N 1
ATOM 6767 C CA . LYS B 1 401 ? -44.818 -21.422 -28.821 1.000 106.943 431 LYS BBB CA 1
ATOM 6768 C C . LYS B 1 401 ? -45.997 -22.302 -29.271 1.000 108.062 431 LYS BBB C 1
ATOM 6769 O O . LYS B 1 401 ? -47.139 -21.928 -28.961 1.000 104.347 431 LYS BBB O 1
ATOM 6775 N N . MET B 1 402 ? -45.734 -23.437 -29.933 1.000 115.921 432 MET BBB N 1
ATOM 6776 C CA . MET B 1 402 ? -46.773 -24.368 -30.469 1.000 123.724 432 MET BBB CA 1
ATOM 6777 C C . MET B 1 402 ? -47.553 -25.033 -29.317 1.000 114.288 432 MET BBB C 1
ATOM 6778 O O . MET B 1 402 ? -48.727 -25.390 -29.553 1.000 113.578 432 MET BBB O 1
ATOM 6783 N N . ARG B 1 403 ? -46.946 -25.218 -28.134 1.000 101.224 433 ARG BBB N 1
ATOM 6784 C CA . ARG B 1 403 ? -47.627 -25.818 -26.953 1.000 100.375 433 ARG BBB CA 1
ATOM 6785 C C . ARG B 1 403 ? -48.414 -24.714 -26.227 1.000 105.307 433 ARG BBB C 1
ATOM 6786 O O . ARG B 1 403 ? -49.632 -24.903 -26.050 1.000 110.362 433 ARG BBB O 1
ATOM 6794 N N . THR B 1 404 ? -47.774 -23.587 -25.877 1.000 109.929 434 THR BBB N 1
ATOM 6795 C CA . THR B 1 404 ? -48.308 -22.553 -24.939 1.000 111.559 434 THR BBB CA 1
ATOM 6796 C C . THR B 1 404 ? -49.297 -21.620 -25.650 1.000 117.383 434 THR BBB C 1
ATOM 6797 O O . THR B 1 404 ? -50.403 -21.446 -25.109 1.000 126.104 434 THR BBB O 1
ATOM 6801 N N . ARG B 1 405 ? -48.906 -21.007 -26.777 1.000 121.685 435 ARG BBB N 1
ATOM 6802 C CA . ARG B 1 405 ? -49.729 -20.005 -27.524 1.000 127.170 435 ARG BBB CA 1
ATOM 6803 C C . ARG B 1 405 ? -50.366 -20.619 -28.790 1.000 130.605 435 ARG BBB C 1
ATOM 6804 O O . ARG B 1 405 ? -51.019 -19.851 -29.527 1.000 119.884 435 ARG BBB O 1
ATOM 6812 N N . LYS B 1 406 ? -50.219 -21.939 -29.023 1.000 137.774 436 LYS BBB N 1
ATOM 6813 C CA . LYS B 1 406 ? -50.855 -22.734 -30.122 1.000 130.916 436 LYS BBB CA 1
ATOM 6814 C C . LYS B 1 406 ? -50.664 -22.048 -31.490 1.000 121.803 436 LYS BBB C 1
ATOM 6815 O O . LYS B 1 406 ? -51.522 -22.261 -32.377 1.000 104.985 436 LYS BBB O 1
ATOM 6821 N N . SER B 1 407 ? -49.570 -21.293 -31.668 1.000 119.601 437 SER BBB N 1
ATOM 6822 C CA . SER B 1 407 ? -49.287 -20.421 -32.839 1.000 118.612 437 SER BBB CA 1
ATOM 6823 C C . SER B 1 407 ? -47.899 -20.764 -33.399 1.000 123.360 437 SER BBB C 1
ATOM 6824 O O . SER B 1 407 ? -47.126 -21.428 -32.677 1.000 129.252 437 SER BBB O 1
ATOM 6827 N N . LYS B 1 408 ? -47.610 -20.337 -34.634 1.000 125.854 438 LYS BBB N 1
ATOM 6828 C CA . LYS B 1 408 ? -46.280 -20.490 -35.286 1.000 118.888 438 LYS BBB CA 1
ATOM 6829 C C . LYS B 1 408 ? -45.330 -19.427 -34.721 1.000 109.040 438 LYS BBB C 1
ATOM 6830 O O . LYS B 1 408 ? -45.805 -18.428 -34.137 1.000 101.367 438 LYS BBB O 1
ATOM 6836 N N . TRP B 1 409 ? -44.031 -19.661 -34.885 1.000 100.397 439 TRP BBB N 1
ATOM 6837 C CA . TRP B 1 409 ? -42.952 -18.736 -34.458 1.000 98.386 439 TRP BBB CA 1
ATOM 6838 C C . TRP B 1 409 ? -42.739 -17.687 -35.559 1.000 104.054 439 TRP BBB C 1
ATOM 6839 O O . TRP B 1 409 ? -42.670 -18.100 -36.732 1.000 115.352 439 TRP BBB O 1
ATOM 6850 N N . MET B 1 410 ? -42.662 -16.398 -35.199 1.000 106.900 440 MET BBB N 1
ATOM 6851 C CA . MET B 1 410 ? -42.393 -15.255 -36.127 1.000 109.195 440 MET BBB CA 1
ATOM 6852 C C . MET B 1 410 ? -41.005 -14.661 -35.831 1.000 103.233 440 MET BBB C 1
ATOM 6853 O O . MET B 1 410 ? -40.679 -14.489 -34.637 1.000 105.728 440 MET BBB O 1
ATOM 6858 N N . LYS B 1 411 ? -40.269 -14.253 -36.874 1.000 95.643 441 LYS BBB N 1
ATOM 6859 C CA . LYS B 1 411 ? -38.857 -13.778 -36.787 1.000 93.963 441 LYS BBB CA 1
ATOM 6860 C C . LYS B 1 411 ? -38.738 -12.496 -35.951 1.000 95.133 441 LYS BBB C 1
ATOM 6861 O O . LYS B 1 411 ? -37.592 -12.164 -35.581 1.000 94.171 441 LYS BBB O 1
ATOM 6867 N N . GLY B 1 412 ? -39.839 -11.784 -35.676 1.000 97.686 442 GLY BBB N 1
ATOM 6868 C CA . GLY B 1 412 ? -39.859 -10.656 -34.722 1.000 102.368 442 GLY BBB CA 1
ATOM 6869 C C . GLY B 1 412 ? -39.501 -11.094 -33.308 1.000 100.972 442 GLY BBB C 1
ATOM 6870 O O . GLY B 1 412 ? -38.761 -10.346 -32.613 1.000 92.799 442 GLY BBB O 1
ATOM 6871 N N . GLU B 1 413 ? -39.988 -12.275 -32.912 1.000 96.750 443 GLU BBB N 1
ATOM 6872 C CA . GLU B 1 413 ? -39.852 -12.833 -31.538 1.000 89.267 443 GLU BBB CA 1
ATOM 6873 C C . GLU B 1 413 ? -38.371 -13.150 -31.265 1.000 76.563 443 GLU BBB C 1
ATOM 6874 O O . GLU B 1 413 ? -37.939 -12.956 -30.117 1.000 64.155 443 GLU BBB O 1
ATOM 6880 N N . THR B 1 414 ? -37.636 -13.624 -32.284 1.000 70.611 444 THR BBB N 1
ATOM 6881 C CA . THR B 1 414 ? -36.165 -13.865 -32.278 1.000 68.528 444 THR BBB CA 1
ATOM 6882 C C . THR B 1 414 ? -35.424 -12.602 -31.840 1.000 74.314 444 THR BBB C 1
ATOM 6883 O O . THR B 1 414 ? -34.465 -12.733 -31.047 1.000 84.288 444 THR BBB O 1
ATOM 6887 N N . ILE B 1 415 ? -35.834 -11.441 -32.355 1.000 77.613 445 ILE BBB N 1
ATOM 6888 C CA . ILE B 1 415 ? -35.074 -10.166 -32.181 1.000 79.695 445 ILE BBB CA 1
ATOM 6889 C C . ILE B 1 415 ? -35.203 -9.718 -30.721 1.000 66.774 445 ILE BBB C 1
ATOM 6890 O O . ILE B 1 415 ? -34.181 -9.282 -30.183 1.000 60.843 445 ILE BBB O 1
ATOM 6895 N N . SER B 1 416 ? -36.390 -9.835 -30.124 1.000 64.601 446 SER BBB N 1
ATOM 6896 C CA . SER B 1 416 ? -36.655 -9.560 -28.685 1.000 70.164 446 SER BBB CA 1
ATOM 6897 C C . SER B 1 416 ? -35.697 -10.377 -27.809 1.000 73.968 446 SER BBB C 1
ATOM 6898 O O . SER B 1 416 ? -35.042 -9.781 -26.925 1.000 75.023 446 SER BBB O 1
ATOM 6901 N N . VAL B 1 417 ? -35.602 -11.684 -28.082 1.000 74.507 447 VAL BBB N 1
ATOM 6902 C CA . VAL B 1 417 ? -34.784 -12.678 -27.321 1.000 71.793 447 VAL BBB CA 1
ATOM 6903 C C . VAL B 1 417 ? -33.287 -12.348 -27.468 1.000 72.528 447 VAL BBB C 1
ATOM 6904 O O . VAL B 1 417 ? -32.530 -12.655 -26.525 1.000 81.025 447 VAL BBB O 1
ATOM 6908 N N . SER B 1 418 ? -32.867 -11.746 -28.587 1.000 64.747 448 SER BBB N 1
ATOM 6909 C CA . SER B 1 418 ? -31.442 -11.467 -28.905 1.000 62.231 448 SER BBB CA 1
ATOM 6910 C C . SER B 1 418 ? -30.818 -10.496 -27.892 1.000 60.672 448 SER BBB C 1
ATOM 6911 O O . SER B 1 418 ? -29.591 -10.594 -27.672 1.000 52.273 448 SER BBB O 1
ATOM 6914 N N . ILE B 1 419 ? -31.615 -9.611 -27.287 1.000 61.713 449 ILE BBB N 1
ATOM 6915 C CA . ILE B 1 419 ? -31.125 -8.586 -26.315 1.000 65.582 449 ILE BBB CA 1
ATOM 6916 C C . ILE B 1 419 ? -31.667 -8.905 -24.915 1.000 63.491 449 ILE BBB C 1
ATOM 6917 O O . ILE B 1 419 ? -31.662 -8.001 -24.070 1.000 69.302 449 ILE BBB O 1
ATOM 6922 N N . GLY B 1 420 ? -32.095 -10.144 -24.663 1.000 60.176 450 GLY BBB N 1
ATOM 6923 C CA . GLY B 1 420 ? -32.509 -10.606 -23.327 1.000 56.538 450 GLY BBB CA 1
ATOM 6924 C C . GLY B 1 420 ? -33.854 -10.057 -22.915 1.000 57.625 450 GLY BBB C 1
ATOM 6925 O O . GLY B 1 420 ? -34.021 -9.771 -21.706 1.000 62.071 450 GLY BBB O 1
ATOM 6926 N N . GLN B 1 421 ? -34.773 -9.922 -23.873 1.000 59.001 451 GLN BBB N 1
ATOM 6927 C CA . GLN B 1 421 ? -36.156 -9.421 -23.661 1.000 68.931 451 GLN BBB CA 1
ATOM 6928 C C . GLN B 1 421 ? -37.083 -10.491 -24.254 1.000 70.471 451 GLN BBB C 1
ATOM 6929 O O . GLN B 1 421 ? -36.675 -11.665 -24.238 1.000 72.670 451 GLN BBB O 1
ATOM 6935 N N . GLY B 1 422 ? -38.260 -10.131 -24.772 1.000 74.421 452 GLY BBB N 1
ATOM 6936 C CA . GLY B 1 422 ? -39.266 -11.109 -25.222 1.000 75.027 452 GLY BBB CA 1
ATOM 6937 C C . GLY B 1 422 ? -39.745 -11.936 -24.049 1.000 71.352 452 GLY BBB C 1
ATOM 6938 O O . GLY B 1 422 ? -39.878 -11.366 -22.955 1.000 69.568 452 GLY BBB O 1
ATOM 6939 N N . ALA B 1 423 ? -39.940 -13.240 -24.247 1.000 68.023 453 ALA BBB N 1
ATOM 6940 C CA . ALA B 1 423 ? -40.341 -14.179 -23.174 1.000 66.814 453 ALA BBB CA 1
ATOM 6941 C C . ALA B 1 423 ? -39.105 -14.743 -22.442 1.000 58.558 453 ALA BBB C 1
ATOM 6942 O O . ALA B 1 423 ? -39.328 -15.519 -21.487 1.000 52.155 453 ALA BBB O 1
ATOM 6944 N N . PHE B 1 424 ? -37.871 -14.371 -22.837 1.000 52.293 454 PHE BBB N 1
ATOM 6945 C CA . PHE B 1 424 ? -36.611 -14.848 -22.202 1.000 51.818 454 PHE BBB CA 1
ATOM 6946 C C . PHE B 1 424 ? -36.594 -14.393 -20.742 1.000 51.883 454 PHE BBB C 1
ATOM 6947 O O . PHE B 1 424 ? -36.537 -13.186 -20.507 1.000 60.049 454 PHE BBB O 1
ATOM 6955 N N . THR B 1 425 ? -36.690 -15.345 -19.812 1.000 50.809 455 THR BBB N 1
ATOM 6956 C CA . THR B 1 425 ? -36.636 -15.133 -18.343 1.000 48.558 455 THR BBB CA 1
ATOM 6957 C C . THR B 1 425 ? -35.566 -16.079 -17.799 1.000 46.984 455 THR BBB C 1
ATOM 6958 O O . THR B 1 425 ? -35.409 -17.180 -18.366 1.000 51.283 455 THR BBB O 1
ATOM 6962 N N . ALA B 1 426 ? -34.828 -15.640 -16.784 1.000 44.163 456 ALA BBB N 1
ATOM 6963 C CA . ALA B 1 426 ? -33.659 -16.352 -16.221 1.000 45.054 456 ALA BBB CA 1
ATOM 6964 C C . ALA B 1 426 ? -33.651 -16.181 -14.703 1.000 46.811 456 ALA BBB C 1
ATOM 6965 O O . ALA B 1 426 ? -33.965 -15.074 -14.238 1.000 51.000 456 ALA BBB O 1
ATOM 6967 N N . THR B 1 427 ? -33.287 -17.231 -13.965 1.000 47.575 457 THR BBB N 1
ATOM 6968 C CA . THR B 1 427 ? -33.004 -17.133 -12.512 1.000 43.533 457 THR BBB CA 1
ATOM 6969 C C . THR B 1 427 ? -31.649 -16.459 -12.346 1.000 42.162 457 THR BBB C 1
ATOM 6970 O O . THR B 1 427 ? -30.785 -16.610 -13.212 1.000 39.021 457 THR BBB O 1
ATOM 6974 N N . PRO B 1 428 ? -31.432 -15.678 -11.262 1.000 41.130 458 PRO BBB N 1
ATOM 6975 C CA . PRO B 1 428 ? -30.086 -15.228 -10.884 1.000 41.909 458 PRO BBB CA 1
ATOM 6976 C C . PRO B 1 428 ? -29.052 -16.362 -10.767 1.000 42.387 458 PRO BBB C 1
ATOM 6977 O O . PRO B 1 428 ? -27.868 -16.144 -10.988 1.000 40.884 458 PRO BBB O 1
ATOM 6981 N N . LEU B 1 429 ? -29.529 -17.546 -10.394 1.000 44.018 459 LEU BBB N 1
ATOM 6982 C CA . LEU B 1 429 ? -28.766 -18.820 -10.429 1.000 45.699 459 LEU BBB CA 1
ATOM 6983 C C . LEU B 1 429 ? -28.257 -19.057 -11.856 1.000 41.228 459 LEU BBB C 1
ATOM 6984 O O . LEU B 1 429 ? -27.033 -19.144 -12.033 1.000 40.485 459 LEU BBB O 1
ATOM 6989 N N . GLN B 1 430 ? -29.162 -19.077 -12.834 1.000 39.186 460 GLN BBB N 1
ATOM 6990 C CA . GLN B 1 430 ? -28.831 -19.297 -14.267 1.000 40.711 460 GLN BBB CA 1
ATOM 6991 C C . GLN B 1 430 ? -27.838 -18.230 -14.730 1.000 40.710 460 GLN BBB C 1
ATOM 6992 O O . GLN B 1 430 ? -26.856 -18.605 -15.394 1.000 37.850 460 GLN BBB O 1
ATOM 6998 N N . LEU B 1 431 ? -28.069 -16.961 -14.368 1.000 40.090 461 LEU BBB N 1
ATOM 6999 C CA . LEU B 1 431 ? -27.220 -15.827 -14.823 1.000 37.831 461 LEU BBB CA 1
ATOM 7000 C C . LEU B 1 431 ? -25.810 -15.968 -14.260 1.000 34.915 461 LEU BBB C 1
ATOM 7001 O O . LEU B 1 431 ? -24.869 -15.676 -14.991 1.000 33.720 461 LEU BBB O 1
ATOM 7006 N N . ALA B 1 432 ? -25.675 -16.427 -13.024 1.000 35.412 462 ALA BBB N 1
ATOM 7007 C CA . ALA B 1 432 ? -24.367 -16.647 -12.372 1.000 37.526 462 ALA BBB CA 1
ATOM 7008 C C . ALA B 1 432 ? -23.647 -17.816 -13.051 1.000 41.312 462 ALA BBB C 1
ATOM 7009 O O . ALA B 1 432 ? -22.417 -17.693 -13.278 1.000 44.574 462 ALA BBB O 1
ATOM 7011 N N . MET B 1 433 ? -24.377 -18.907 -13.325 1.000 40.811 463 MET BBB N 1
ATOM 7012 C CA . MET B 1 433 ? -23.862 -20.133 -13.991 1.000 41.081 463 MET BBB CA 1
ATOM 7013 C C . MET B 1 433 ? -23.259 -19.738 -15.347 1.000 42.533 463 MET BBB C 1
ATOM 7014 O O . MET B 1 433 ? -22.042 -19.986 -15.554 1.000 39.004 463 MET BBB O 1
ATOM 7019 N N . ALA B 1 434 ? -24.073 -19.088 -16.196 1.000 42.610 464 ALA BBB N 1
ATOM 7020 C CA . ALA B 1 434 ? -23.704 -18.572 -17.539 1.000 40.800 464 ALA BBB CA 1
ATOM 7021 C C . ALA B 1 434 ? -22.439 -17.719 -17.432 1.000 40.571 464 ALA BBB C 1
ATOM 7022 O O . ALA B 1 434 ? -21.557 -17.864 -18.302 1.000 44.325 464 ALA BBB O 1
ATOM 7024 N N . THR B 1 435 ? -22.357 -16.871 -16.404 1.000 39.672 465 THR BBB N 1
ATOM 7025 C CA . THR B 1 435 ? -21.197 -15.974 -16.178 1.000 38.955 465 THR BBB CA 1
ATOM 7026 C C . THR B 1 435 ? -19.980 -16.839 -15.856 1.000 38.214 465 THR BBB C 1
ATOM 7027 O O . THR B 1 435 ? -18.946 -16.663 -16.521 1.000 35.579 465 THR BBB O 1
ATOM 7031 N N . ALA B 1 436 ? -20.121 -17.769 -14.912 1.000 39.655 466 ALA BBB N 1
ATOM 7032 C CA . ALA B 1 436 ? -19.044 -18.699 -14.509 1.000 40.657 466 ALA BBB CA 1
ATOM 7033 C C . ALA B 1 436 ? -18.536 -19.472 -15.737 1.000 39.578 466 ALA BBB C 1
ATOM 7034 O O . ALA B 1 436 ? -17.295 -19.614 -15.875 1.000 33.577 466 ALA BBB O 1
ATOM 7036 N N . ILE B 1 437 ? -19.450 -19.924 -16.605 1.000 39.510 467 ILE BBB N 1
ATOM 7037 C CA . ILE B 1 437 ? -19.101 -20.719 -17.818 1.000 42.325 467 ILE BBB CA 1
ATOM 7038 C C . ILE B 1 437 ? -18.328 -19.825 -18.792 1.000 44.437 467 ILE BBB C 1
ATOM 7039 O O . ILE B 1 437 ? -17.336 -20.319 -19.365 1.000 43.911 467 ILE BBB O 1
ATOM 7044 N N . THR B 1 438 ? -18.760 -18.573 -18.984 1.000 45.105 468 THR BBB N 1
ATOM 7045 C CA . THR B 1 438 ? -18.032 -17.564 -19.808 1.000 44.047 468 THR BBB CA 1
ATOM 7046 C C . THR B 1 438 ? -16.623 -17.350 -19.230 1.000 44.542 468 THR BBB C 1
ATOM 7047 O O . THR B 1 438 ? -15.683 -17.222 -20.023 1.000 49.433 468 THR BBB O 1
ATOM 7051 N N . ALA B 1 439 ? -16.492 -17.301 -17.903 1.000 42.907 469 ALA BBB N 1
ATOM 7052 C CA . ALA B 1 439 ? -15.243 -16.970 -17.180 1.000 43.213 469 ALA BBB CA 1
ATOM 7053 C C . ALA B 1 439 ? -14.244 -18.127 -17.277 1.000 43.664 469 ALA BBB C 1
ATOM 7054 O O . ALA B 1 439 ? -13.050 -17.846 -17.418 1.000 43.159 469 ALA BBB O 1
ATOM 7056 N N . ASN B 1 440 ? -14.717 -19.378 -17.193 1.000 49.582 470 ASN BBB N 1
ATOM 7057 C CA . ASN B 1 440 ? -13.867 -20.606 -17.150 1.000 52.636 470 ASN BBB CA 1
ATOM 7058 C C . ASN B 1 440 ? -13.638 -21.194 -18.560 1.000 51.606 470 ASN BBB C 1
ATOM 7059 O O . ASN B 1 440 ? -13.170 -22.347 -18.620 1.000 53.064 470 ASN BBB O 1
ATOM 7064 N N . HIS B 1 441 ? -13.964 -20.453 -19.635 1.000 51.828 471 HIS BBB N 1
ATOM 7065 C CA . HIS B 1 441 ? -13.763 -20.794 -21.074 1.000 49.051 471 HIS BBB CA 1
ATOM 7066 C C . HIS B 1 441 ? -14.579 -22.045 -21.446 1.000 46.902 471 HIS BBB C 1
ATOM 7067 O O . HIS B 1 441 ? -14.025 -22.954 -22.082 1.000 48.879 471 HIS BBB O 1
ATOM 7074 N N . GLY B 1 442 ? -15.848 -22.102 -21.038 1.000 46.374 472 GLY BBB N 1
ATOM 7075 C CA . GLY B 1 442 ? -16.833 -23.094 -21.505 1.000 47.793 472 GLY BBB CA 1
ATOM 7076 C C . GLY B 1 442 ? -16.823 -24.433 -20.762 1.000 52.134 472 GLY BBB C 1
ATOM 7077 O O . GLY B 1 442 ? -17.324 -25.421 -21.349 1.000 55.585 472 GLY BBB O 1
ATOM 7078 N N . SER B 1 443 ? -16.308 -24.522 -19.531 1.000 50.643 473 SER BBB N 1
ATOM 7079 C CA . SER B 1 443 ? -16.455 -25.738 -18.685 1.000 44.707 473 SER BBB CA 1
ATOM 7080 C C . SER B 1 443 ? -17.799 -25.663 -17.955 1.000 40.976 473 SER BBB C 1
ATOM 7081 O O . SER B 1 443 ? -17.984 -24.734 -17.172 1.000 41.758 473 SER BBB O 1
ATOM 7084 N N . HIS B 1 444 ? -18.724 -26.579 -18.243 1.000 41.141 474 HIS BBB N 1
ATOM 7085 C CA . HIS B 1 444 ? -20.084 -26.612 -17.641 1.000 42.583 474 HIS BBB CA 1
ATOM 7086 C C . HIS B 1 444 ? -19.965 -26.971 -16.156 1.000 44.156 474 HIS BBB C 1
ATOM 7087 O O . HIS B 1 444 ? -19.333 -27.986 -15.834 1.000 44.154 474 HIS BBB O 1
ATOM 7094 N N . VAL B 1 445 ? -20.531 -26.139 -15.284 1.000 43.198 475 VAL BBB N 1
ATOM 7095 C CA . VAL B 1 445 ? -20.505 -26.333 -13.812 1.000 39.730 475 VAL BBB CA 1
ATOM 7096 C C . VAL B 1 445 ? -21.950 -26.434 -13.373 1.000 40.679 475 VAL BBB C 1
ATOM 7097 O O . VAL B 1 445 ? -22.780 -25.805 -14.030 1.000 41.921 475 VAL BBB O 1
ATOM 7101 N N . VAL B 1 446 ? -22.214 -27.232 -12.342 1.000 40.203 476 VAL BBB N 1
ATOM 7102 C CA . VAL B 1 446 ? -23.565 -27.390 -11.736 1.000 38.818 476 VAL BBB CA 1
ATOM 7103 C C . VAL B 1 446 ? -23.567 -26.560 -10.457 1.000 40.700 476 VAL BBB C 1
ATOM 7104 O O . VAL B 1 446 ? -22.850 -26.900 -9.515 1.000 43.290 476 VAL BBB O 1
ATOM 7108 N N . PRO B 1 447 ? -24.338 -25.448 -10.381 1.000 42.736 477 PRO BBB N 1
ATOM 7109 C CA . PRO B 1 447 ? -24.451 -24.677 -9.145 1.000 43.713 477 PRO BBB CA 1
ATOM 7110 C C . PRO B 1 447 ? -24.811 -25.613 -7.983 1.000 43.073 477 PRO BBB C 1
ATOM 7111 O O . PRO B 1 447 ? -25.739 -26.394 -8.130 1.000 42.608 477 PRO BBB O 1
ATOM 7115 N N . HIS B 1 448 ? -24.032 -25.577 -6.904 1.000 41.188 478 HIS BBB N 1
ATOM 7116 C CA . HIS B 1 448 ? -24.251 -26.451 -5.725 1.000 41.035 478 HIS BBB CA 1
ATOM 7117 C C . HIS B 1 448 ? -23.821 -25.733 -4.441 1.000 38.504 478 HIS BBB C 1
ATOM 7118 O O . HIS B 1 448 ? -22.824 -24.972 -4.484 1.000 36.436 478 HIS BBB O 1
ATOM 7125 N N . VAL B 1 449 ? -24.583 -25.961 -3.366 1.000 36.063 479 VAL BBB N 1
ATOM 7126 C CA . VAL B 1 449 ? -24.353 -25.409 -1.999 1.000 35.342 479 VAL BBB CA 1
ATOM 7127 C C . VAL B 1 449 ? -23.604 -26.416 -1.120 1.000 35.023 479 VAL BBB C 1
ATOM 7128 O O . VAL B 1 449 ? -22.990 -25.946 -0.171 1.000 38.521 479 VAL BBB O 1
ATOM 7132 N N . LEU B 1 450 ? -23.651 -27.731 -1.374 1.000 34.282 480 LEU BBB N 1
ATOM 7133 C CA . LEU B 1 450 ? -22.978 -28.705 -0.473 1.000 35.462 480 LEU BBB CA 1
ATOM 7134 C C . LEU B 1 450 ? -21.505 -28.859 -0.852 1.000 33.499 480 LEU BBB C 1
ATOM 7135 O O . LEU B 1 450 ? -21.234 -29.313 -1.967 1.000 38.326 480 LEU BBB O 1
ATOM 7140 N N . ARG B 1 451 ? -20.595 -28.583 0.080 1.000 32.524 481 ARG BBB N 1
ATOM 7141 C CA . ARG B 1 451 ? -19.123 -28.687 -0.132 1.000 32.048 481 ARG BBB CA 1
ATOM 7142 C C . ARG B 1 451 ? -18.593 -29.996 0.448 1.000 30.662 481 ARG BBB C 1
ATOM 7143 O O . ARG B 1 451 ? -17.807 -30.670 -0.228 1.000 33.124 481 ARG BBB O 1
ATOM 7151 N N . ALA B 1 452 ? -18.941 -30.310 1.690 1.000 30.998 482 ALA BBB N 1
ATOM 7152 C CA . ALA B 1 452 ? -18.498 -31.543 2.382 1.000 32.101 482 ALA BBB CA 1
ATOM 7153 C C . ALA B 1 452 ? -19.625 -32.037 3.282 1.000 33.304 482 ALA BBB C 1
ATOM 7154 O O . ALA B 1 452 ? -20.480 -31.209 3.675 1.000 32.183 482 ALA BBB O 1
ATOM 7156 N N . THR B 1 453 ? -19.655 -33.345 3.535 1.000 33.749 483 THR BBB N 1
ATOM 7157 C CA . THR B 1 453 ? -20.535 -33.951 4.554 1.000 34.912 483 THR BBB CA 1
ATOM 7158 C C . THR B 1 453 ? -19.690 -34.870 5.419 1.000 35.704 483 THR BBB C 1
ATOM 7159 O O . THR B 1 453 ? -19.034 -35.734 4.836 1.000 33.070 483 THR BBB O 1
ATOM 7163 N N . HIS B 1 454 ? -19.690 -34.653 6.740 1.000 43.051 484 HIS BBB N 1
ATOM 7164 C CA . HIS B 1 454 ? -19.006 -35.517 7.748 1.000 48.711 484 HIS BBB CA 1
ATOM 7165 C C . HIS B 1 454 ? -20.067 -36.295 8.530 1.000 45.751 484 HIS BBB C 1
ATOM 7166 O O . HIS B 1 454 ? -21.035 -35.676 8.983 1.000 44.869 484 HIS BBB O 1
ATOM 7173 N N . GLY B 1 455 ? -19.917 -37.617 8.617 1.000 45.208 485 GLY BBB N 1
ATOM 7174 C CA . GLY B 1 455 ? -20.882 -38.522 9.267 1.000 42.474 485 GLY BBB CA 1
ATOM 7175 C C . GLY B 1 455 ? -20.699 -39.950 8.793 1.000 41.529 485 GLY BBB C 1
ATOM 7176 O O . GLY B 1 455 ? -19.698 -40.250 8.107 1.000 48.173 485 GLY BBB O 1
ATOM 7177 N N . ALA B 1 456 ? -21.667 -40.796 9.102 1.000 38.192 486 ALA BBB N 1
ATOM 7178 C CA . ALA B 1 456 ? -21.637 -42.241 8.804 1.000 34.734 486 ALA BBB CA 1
ATOM 7179 C C . ALA B 1 456 ? -22.281 -42.527 7.448 1.000 34.177 486 ALA BBB C 1
ATOM 7180 O O . ALA B 1 456 ? -21.827 -43.492 6.813 1.000 38.792 486 ALA BBB O 1
ATOM 7182 N N . LYS B 1 457 ? -23.309 -41.770 7.040 1.000 30.960 487 LYS BBB N 1
ATOM 7183 C CA . LYS B 1 457 ? -24.036 -42.054 5.781 1.000 32.538 487 LYS BBB CA 1
ATOM 7184 C C . LYS B 1 457 ? -23.089 -41.759 4.616 1.000 36.733 487 LYS BBB C 1
ATOM 7185 O O . LYS B 1 457 ? -22.511 -40.684 4.536 1.000 39.228 487 LYS BBB O 1
ATOM 7191 N N . PRO B 1 458 ? -22.829 -42.730 3.717 1.000 41.398 488 PRO BBB N 1
ATOM 7192 C CA . PRO B 1 458 ? -22.028 -42.473 2.526 1.000 40.519 488 PRO BBB CA 1
ATOM 7193 C C . PRO B 1 458 ? -22.763 -41.501 1.591 1.000 41.106 488 PRO BBB C 1
ATOM 7194 O O . PRO B 1 458 ? -23.992 -41.498 1.534 1.000 39.434 488 PRO BBB O 1
ATOM 7198 N N . PHE B 1 459 ? -22.001 -40.662 0.901 1.000 40.752 489 PHE BBB N 1
ATOM 7199 C CA . PHE B 1 459 ? -22.552 -39.635 -0.012 1.000 38.685 489 PHE BBB CA 1
ATOM 7200 C C . PHE B 1 459 ? -21.461 -39.216 -0.995 1.000 37.744 489 PHE BBB C 1
ATOM 7201 O O . PHE B 1 459 ? -20.301 -39.078 -0.551 1.000 36.861 489 PHE BBB O 1
ATOM 7209 N N . THR B 1 460 ? -21.824 -39.033 -2.272 1.000 38.062 490 THR BBB N 1
ATOM 7210 C CA . THR B 1 460 ? -20.906 -38.502 -3.311 1.000 42.205 490 THR BBB CA 1
ATOM 7211 C C . THR B 1 460 ? -21.160 -36.998 -3.450 1.000 42.942 490 THR BBB C 1
ATOM 7212 O O . THR B 1 460 ? -22.321 -36.615 -3.692 1.000 41.436 490 THR BBB O 1
ATOM 7216 N N . VAL B 1 461 ? -20.130 -36.177 -3.274 1.000 46.635 491 VAL BBB N 1
ATOM 7217 C CA . VAL B 1 461 ? -20.260 -34.698 -3.408 1.000 55.067 491 VAL BBB CA 1
ATOM 7218 C C . VAL B 1 461 ? -19.553 -34.290 -4.700 1.000 54.037 491 VAL BBB C 1
ATOM 7219 O O . VAL B 1 461 ? -18.352 -34.632 -4.856 1.000 42.725 491 VAL BBB O 1
ATOM 7223 N N . ARG B 1 462 ? -20.302 -33.642 -5.599 1.000 59.359 492 ARG BBB N 1
ATOM 7224 C CA . ARG B 1 462 ? -19.756 -32.921 -6.776 1.000 65.977 492 ARG BBB CA 1
ATOM 7225 C C . ARG B 1 462 ? -18.821 -31.806 -6.292 1.000 69.112 492 ARG BBB C 1
ATOM 7226 O O . ARG B 1 462 ? -19.218 -31.052 -5.379 1.000 81.314 492 ARG BBB O 1
ATOM 7234 N N . ASN B 1 463 ? -17.631 -31.710 -6.893 1.000 73.844 493 ASN BBB N 1
ATOM 7235 C CA . ASN B 1 463 ? -16.568 -30.729 -6.533 1.000 76.959 493 ASN BBB CA 1
ATOM 7236 C C . ASN B 1 463 ? -15.926 -30.106 -7.780 1.000 71.782 493 ASN BBB C 1
ATOM 7237 O O . ASN B 1 463 ? -14.974 -29.337 -7.592 1.000 71.953 493 ASN BBB O 1
ATOM 7242 N N . ALA B 1 464 ? -16.403 -30.408 -8.996 1.000 64.664 494 ALA BBB N 1
ATOM 7243 C CA . ALA B 1 464 ? -15.683 -30.125 -10.262 1.000 60.565 494 ALA BBB CA 1
ATOM 7244 C C . ALA B 1 464 ? -16.679 -29.998 -11.416 1.000 55.880 494 ALA BBB C 1
ATOM 7245 O O . ALA B 1 464 ? -17.831 -30.416 -11.292 1.000 56.753 494 ALA BBB O 1
ATOM 7247 N N . PRO B 1 465 ? -16.284 -29.402 -12.567 1.000 51.734 495 PRO BBB N 1
ATOM 7248 C CA . PRO B 1 465 ? -17.186 -29.271 -13.717 1.000 52.187 495 PRO BBB CA 1
ATOM 7249 C C . PRO B 1 465 ? -17.629 -30.631 -14.277 1.000 46.436 495 PRO BBB C 1
ATOM 7250 O O . PRO B 1 465 ? -16.856 -31.541 -14.202 1.000 44.210 495 PRO BBB O 1
ATOM 7254 N N . ASP B 1 466 ? -18.829 -30.714 -14.848 1.000 45.152 496 ASP BBB N 1
ATOM 7255 C CA . ASP B 1 466 ? -19.399 -31.974 -15.404 1.000 50.028 496 ASP BBB CA 1
ATOM 7256 C C . ASP B 1 466 ? -19.157 -32.099 -16.923 1.000 51.614 496 ASP BBB C 1
ATOM 7257 O O . ASP B 1 466 ? -19.693 -33.055 -17.510 1.000 61.211 496 ASP BBB O 1
ATOM 7262 N N . GLY B 1 467 ? -18.398 -31.203 -17.565 1.000 52.898 497 GLY BBB N 1
ATOM 7263 C CA . GLY B 1 467 ? -18.139 -31.278 -19.020 1.000 51.774 497 GLY BBB CA 1
ATOM 7264 C C . GLY B 1 467 ? -17.573 -29.997 -19.609 1.000 48.700 497 GLY BBB C 1
ATOM 7265 O O . GLY B 1 467 ? -17.435 -29.015 -18.871 1.000 59.572 497 GLY BBB O 1
ATOM 7266 N N . LYS B 1 468 ? -17.244 -30.024 -20.902 1.000 44.180 498 LYS BBB N 1
ATOM 7267 C CA . LYS B 1 468 ? -16.713 -28.885 -21.704 1.000 44.452 498 LYS BBB CA 1
ATOM 7268 C C . LYS B 1 468 ? -17.597 -28.705 -22.949 1.000 46.735 498 LYS BBB C 1
ATOM 7269 O O . LYS B 1 468 ? -17.935 -29.713 -23.591 1.000 47.511 498 LYS BBB O 1
ATOM 7275 N N . ILE B 1 469 ? -17.939 -27.465 -23.300 1.000 55.546 499 ILE BBB N 1
ATOM 7276 C CA . ILE B 1 469 ? -18.692 -27.139 -24.554 1.000 64.143 499 ILE BBB CA 1
ATOM 7277 C C . ILE B 1 469 ? -17.706 -27.316 -25.712 1.000 67.417 499 ILE BBB C 1
ATOM 7278 O O . ILE B 1 469 ? -16.653 -26.658 -25.683 1.000 63.766 499 ILE BBB O 1
ATOM 7283 N N . ASN B 1 470 ? -18.018 -28.171 -26.689 1.000 78.613 500 ASN BBB N 1
ATOM 7284 C CA . ASN B 1 470 ? -17.268 -28.202 -27.972 1.000 80.598 500 ASN BBB CA 1
ATOM 7285 C C . ASN B 1 470 ? -17.539 -26.832 -28.608 1.000 77.338 500 ASN BBB C 1
ATOM 7286 O O . ASN B 1 470 ? -18.719 -26.493 -28.824 1.000 95.229 500 ASN BBB O 1
ATOM 7291 N N . PHE B 1 471 ? -16.504 -26.014 -28.766 1.000 65.208 501 PHE BBB N 1
ATOM 7292 C CA . PHE B 1 471 ? -16.617 -24.635 -29.293 1.000 59.758 501 PHE BBB CA 1
ATOM 7293 C C . PHE B 1 471 ? -15.675 -24.499 -30.490 1.000 66.481 501 PHE BBB C 1
ATOM 7294 O O . PHE B 1 471 ? -14.459 -24.727 -30.326 1.000 69.966 501 PHE BBB O 1
ATOM 7302 N N . ASN B 1 472 ? -16.217 -24.105 -31.644 1.000 73.707 502 ASN BBB N 1
ATOM 7303 C CA . ASN B 1 472 ? -15.523 -24.132 -32.960 1.000 71.038 502 ASN BBB CA 1
ATOM 7304 C C . ASN B 1 472 ? -14.513 -22.986 -33.075 1.000 67.048 502 ASN BBB C 1
ATOM 7305 O O . ASN B 1 472 ? -13.646 -23.077 -33.960 1.000 75.081 502 ASN BBB O 1
ATOM 7310 N N . GLY B 1 473 ? -14.591 -21.968 -32.211 1.000 66.922 503 GLY BBB N 1
ATOM 7311 C CA . GLY B 1 473 ? -13.524 -20.964 -32.047 1.000 65.265 503 GLY BBB CA 1
ATOM 7312 C C . GLY B 1 473 ? -12.346 -21.520 -31.268 1.000 62.879 503 GLY BBB C 1
ATOM 7313 O O . GLY B 1 473 ? -12.270 -22.748 -31.083 1.000 62.046 503 GLY BBB O 1
ATOM 7314 N N . THR B 1 474 ? -11.458 -20.645 -30.813 1.000 67.854 504 THR BBB N 1
ATOM 7315 C CA . THR B 1 474 ? -10.240 -21.009 -30.043 1.000 74.874 504 THR BBB CA 1
ATOM 7316 C C . THR B 1 474 ? -10.386 -20.513 -28.605 1.000 71.377 504 THR BBB C 1
ATOM 7317 O O . THR B 1 474 ? -11.367 -19.800 -28.317 1.000 62.256 504 THR BBB O 1
ATOM 7321 N N . ASP B 1 475 ? -9.428 -20.863 -27.746 1.000 69.287 505 ASP BBB N 1
ATOM 7322 C CA . ASP B 1 475 ? -9.376 -20.361 -26.350 1.000 72.807 505 ASP BBB CA 1
ATOM 7323 C C . ASP B 1 475 ? -9.269 -18.832 -26.381 1.000 74.866 505 ASP BBB C 1
ATOM 7324 O O . ASP B 1 475 ? -9.875 -18.207 -25.507 1.000 77.324 505 ASP BBB O 1
ATOM 7329 N N . GLU B 1 476 ? -8.556 -18.271 -27.366 1.000 73.443 506 GLU BBB N 1
ATOM 7330 C CA . GLU B 1 476 ? -8.364 -16.809 -27.547 1.000 72.827 506 GLU BBB CA 1
ATOM 7331 C C . GLU B 1 476 ? -9.717 -16.087 -27.652 1.000 66.712 506 GLU BBB C 1
ATOM 7332 O O . GLU B 1 476 ? -9.810 -14.965 -27.144 1.000 62.155 506 GLU BBB O 1
ATOM 7338 N N . ASP B 1 477 ? -10.740 -16.692 -28.251 1.000 65.596 507 ASP BBB N 1
ATOM 7339 C CA . ASP B 1 477 ? -12.088 -16.066 -28.366 1.000 71.889 507 ASP BBB CA 1
ATOM 7340 C C . ASP B 1 477 ? -12.707 -15.818 -26.971 1.000 71.836 507 ASP BBB C 1
ATOM 7341 O O . ASP B 1 477 ? -13.438 -14.810 -26.818 1.000 63.426 507 ASP BBB O 1
ATOM 7346 N N . TRP B 1 478 ? -12.430 -16.676 -25.977 1.000 70.409 508 TRP BBB N 1
ATOM 7347 C CA . TRP B 1 478 ? -12.858 -16.458 -24.567 1.000 66.889 508 TRP BBB CA 1
ATOM 7348 C C . TRP B 1 478 ? -12.013 -15.339 -23.939 1.000 65.432 508 TRP BBB C 1
ATOM 7349 O O . TRP B 1 478 ? -12.574 -14.553 -23.149 1.000 65.250 508 TRP BBB O 1
ATOM 7360 N N . VAL B 1 479 ? -10.708 -15.309 -24.231 1.000 62.072 509 VAL BBB N 1
ATOM 7361 C CA . VAL B 1 479 ? -9.763 -14.267 -23.731 1.000 66.942 509 VAL BBB CA 1
ATOM 7362 C C . VAL B 1 479 ? -10.194 -12.907 -24.306 1.000 71.582 509 VAL BBB C 1
ATOM 7363 O O . VAL B 1 479 ? -10.218 -11.934 -23.538 1.000 72.285 509 VAL BBB O 1
ATOM 7367 N N . LYS B 1 480 ? -10.524 -12.834 -25.597 1.000 74.874 510 LYS BBB N 1
ATOM 7368 C CA . LYS B 1 480 ? -10.970 -11.569 -26.244 1.000 74.539 510 LYS BBB CA 1
ATOM 7369 C C . LYS B 1 480 ? -12.262 -11.075 -25.579 1.000 70.987 510 LYS BBB C 1
ATOM 7370 O O . LYS B 1 480 ? -12.338 -9.862 -25.307 1.000 71.237 510 LYS BBB O 1
ATOM 7376 N N . MET B 1 481 ? -13.204 -11.980 -25.284 1.000 62.712 511 MET BBB N 1
ATOM 7377 C CA . MET B 1 481 ? -14.508 -11.675 -24.634 1.000 54.173 511 MET BBB CA 1
ATOM 7378 C C . MET B 1 481 ? -14.295 -11.209 -23.192 1.000 51.267 511 MET BBB C 1
ATOM 7379 O O . MET B 1 481 ? -15.084 -10.368 -22.710 1.000 47.885 511 MET BBB O 1
ATOM 7384 N N . ARG B 1 482 ? -13.284 -11.746 -22.514 1.000 52.972 512 ARG BBB N 1
ATOM 7385 C CA . ARG B 1 482 ? -12.882 -11.279 -21.161 1.000 57.714 512 ARG BBB CA 1
ATOM 7386 C C . ARG B 1 482 ? -12.452 -9.813 -21.250 1.000 59.794 512 ARG BBB C 1
ATOM 7387 O O . ARG B 1 482 ? -12.973 -9.003 -20.456 1.000 57.540 512 ARG BBB O 1
ATOM 7395 N N . GLU B 1 483 ? -11.549 -9.495 -22.186 1.000 64.092 513 GLU BBB N 1
ATOM 7396 C CA . GLU B 1 483 ? -10.990 -8.130 -22.384 1.000 57.807 513 GLU BBB CA 1
ATOM 7397 C C . GLU B 1 483 ? -12.135 -7.170 -22.725 1.000 51.913 513 GLU BBB C 1
ATOM 7398 O O . GLU B 1 483 ? -12.152 -6.087 -22.153 1.000 48.405 513 GLU BBB O 1
ATOM 7404 N N . ALA B 1 484 ? -13.078 -7.569 -23.577 1.000 52.348 514 ALA BBB N 1
ATOM 7405 C CA . ALA B 1 484 ? -14.304 -6.795 -23.886 1.000 58.030 514 ALA BBB CA 1
ATOM 7406 C C . ALA B 1 484 ? -15.060 -6.488 -22.594 1.000 56.905 514 ALA BBB C 1
ATOM 7407 O O . ALA B 1 484 ? -15.404 -5.302 -22.357 1.000 56.103 514 ALA BBB O 1
ATOM 7409 N N . MET B 1 485 ? -15.281 -7.526 -21.786 1.000 62.138 515 MET BBB N 1
ATOM 7410 C CA . MET B 1 485 ? -16.050 -7.433 -20.518 1.000 62.562 515 MET BBB CA 1
ATOM 7411 C C . MET B 1 485 ? -15.257 -6.656 -19.453 1.000 60.372 515 MET BBB C 1
ATOM 7412 O O . MET B 1 485 ? -15.913 -5.973 -18.645 1.000 59.314 515 MET BBB O 1
ATOM 7417 N N . ILE B 1 486 ? -13.921 -6.757 -19.425 1.000 55.233 516 ILE BBB N 1
ATOM 7418 C CA . ILE B 1 486 ? -13.056 -5.864 -18.600 1.000 57.459 516 ILE BBB CA 1
ATOM 7419 C C . ILE B 1 486 ? -13.311 -4.421 -19.033 1.000 63.818 516 ILE BBB C 1
ATOM 7420 O O . ILE B 1 486 ? -13.419 -3.565 -18.159 1.000 68.006 516 ILE BBB O 1
ATOM 7425 N N . ASP B 1 487 ? -13.384 -4.161 -20.338 1.000 71.937 517 ASP BBB N 1
ATOM 7426 C CA . ASP B 1 487 ? -13.544 -2.791 -20.894 1.000 75.332 517 ASP BBB CA 1
ATOM 7427 C C . ASP B 1 487 ? -14.963 -2.276 -20.634 1.000 66.936 517 ASP BBB C 1
ATOM 7428 O O . ASP B 1 487 ? -15.100 -1.048 -20.571 1.000 63.930 517 ASP BBB O 1
ATOM 7433 N N . VAL B 1 488 ? -15.961 -3.142 -20.431 1.000 64.495 518 VAL BBB N 1
ATOM 7434 C CA . VAL B 1 488 ? -17.294 -2.689 -19.924 1.000 65.512 518 VAL BBB CA 1
ATOM 7435 C C . VAL B 1 488 ? -17.061 -1.973 -18.586 1.000 63.140 518 VAL BBB C 1
ATOM 7436 O O . VAL B 1 488 ? -17.614 -0.889 -18.390 1.000 60.418 518 VAL BBB O 1
ATOM 7440 N N . ILE B 1 489 ? -16.265 -2.566 -17.697 1.000 67.875 519 ILE BBB N 1
ATOM 7441 C CA . ILE B 1 489 ? -15.931 -1.991 -16.360 1.000 72.246 519 ILE BBB CA 1
ATOM 7442 C C . ILE B 1 489 ? -15.003 -0.798 -16.567 1.000 70.788 519 ILE BBB C 1
ATOM 7443 O O . ILE B 1 489 ? -15.340 0.265 -16.078 1.000 67.876 519 ILE BBB O 1
ATOM 7448 N N . GLN B 1 490 ? -13.907 -0.976 -17.307 1.000 71.806 520 GLN BBB N 1
ATOM 7449 C CA . GLN B 1 490 ? -12.792 -0.000 -17.386 1.000 73.502 520 GLN BBB CA 1
ATOM 7450 C C . GLN B 1 490 ? -13.266 1.291 -18.061 1.000 70.342 520 GLN BBB C 1
ATOM 7451 O O . GLN B 1 490 ? -13.038 2.352 -17.468 1.000 63.871 520 GLN BBB O 1
ATOM 7457 N N . SER B 1 491 ? -13.928 1.197 -19.218 1.000 73.620 521 SER BBB N 1
ATOM 7458 C CA . SER B 1 491 ? -14.253 2.349 -20.099 1.000 74.406 521 SER BBB CA 1
ATOM 7459 C C . SER B 1 491 ? -15.643 2.198 -20.748 1.000 73.194 521 SER BBB C 1
ATOM 7460 O O . SER B 1 491 ? -15.802 2.687 -21.882 1.000 76.002 521 SER BBB O 1
ATOM 7463 N N . GLY B 1 492 ? -16.635 1.615 -20.058 1.000 71.928 522 GLY BBB N 1
ATOM 7464 C CA . GLY B 1 492 ? -17.952 1.294 -20.658 1.000 76.975 522 GLY BBB CA 1
ATOM 7465 C C . GLY B 1 492 ? -19.143 1.624 -19.770 1.000 80.275 522 GLY BBB C 1
ATOM 7466 O O . GLY B 1 492 ? -19.120 2.681 -19.120 1.000 78.337 522 GLY BBB O 1
ATOM 7467 N N . THR B 1 493 ? -20.161 0.751 -19.782 1.000 86.509 523 THR BBB N 1
ATOM 7468 C CA . THR B 1 493 ? -21.486 0.920 -19.118 1.000 87.615 523 THR BBB CA 1
ATOM 7469 C C . THR B 1 493 ? -21.374 0.689 -17.597 1.000 82.508 523 THR BBB C 1
ATOM 7470 O O . THR B 1 493 ? -22.256 1.192 -16.867 1.000 76.413 523 THR BBB O 1
ATOM 7474 N N . GLY B 1 494 ? -20.345 -0.033 -17.127 1.000 81.693 524 GLY BBB N 1
ATOM 7475 C CA . GLY B 1 494 ? -20.150 -0.389 -15.709 1.000 85.253 524 GLY BBB CA 1
ATOM 7476 C C . GLY B 1 494 ? -19.003 0.367 -15.072 1.000 87.770 524 GLY BBB C 1
ATOM 7477 O O . GLY B 1 494 ? -18.437 -0.156 -14.101 1.000 87.185 524 GLY BBB O 1
ATOM 7478 N N . ARG B 1 495 ? -18.668 1.560 -15.571 1.000 104.032 525 ARG BBB N 1
ATOM 7479 C CA . ARG B 1 495 ? -17.714 2.481 -14.890 1.000 109.401 525 ARG BBB CA 1
ATOM 7480 C C . ARG B 1 495 ? -18.408 2.983 -13.611 1.000 98.012 525 ARG BBB C 1
ATOM 7481 O O . ARG B 1 495 ? -19.642 3.185 -13.644 1.000 94.965 525 ARG BBB O 1
ATOM 7489 N N . GLY B 1 496 ? -17.661 3.143 -12.519 1.000 84.941 526 GLY BBB N 1
ATOM 7490 C CA . GLY B 1 496 ? -18.211 3.441 -11.183 1.000 78.193 526 GLY BBB CA 1
ATOM 7491 C C . GLY B 1 496 ? -17.897 2.345 -10.184 1.000 76.927 526 GLY BBB C 1
ATOM 7492 O O . GLY B 1 496 ? -17.925 2.658 -8.968 1.000 66.544 526 GLY BBB O 1
ATOM 7493 N N . ILE B 1 497 ? -17.609 1.117 -10.655 1.000 74.067 527 ILE BBB N 1
ATOM 7494 C CA . ILE B 1 497 ? -17.232 -0.057 -9.808 1.000 73.058 527 ILE BBB CA 1
ATOM 7495 C C . ILE B 1 497 ? -15.816 -0.508 -10.160 1.000 72.390 527 ILE BBB C 1
ATOM 7496 O O . ILE B 1 497 ? -15.455 -1.627 -9.788 1.000 71.755 527 ILE BBB O 1
ATOM 7501 N N . ARG B 1 498 ? -15.034 0.361 -10.792 1.000 77.144 528 ARG BBB N 1
ATOM 7502 C CA . ARG B 1 498 ? -13.684 0.013 -11.307 1.000 82.633 528 ARG BBB CA 1
ATOM 7503 C C . ARG B 1 498 ? -12.722 0.126 -10.133 1.000 79.805 528 ARG BBB C 1
ATOM 7504 O O . ARG B 1 498 ? -12.953 0.996 -9.270 1.000 85.244 528 ARG BBB O 1
ATOM 7512 N N . THR B 1 499 ? -11.721 -0.742 -10.086 1.000 82.043 529 THR BBB N 1
ATOM 7513 C CA . THR B 1 499 ? -10.783 -0.841 -8.942 1.000 86.778 529 THR BBB CA 1
ATOM 7514 C C . THR B 1 499 ? -9.381 -1.020 -9.497 1.000 85.875 529 THR BBB C 1
ATOM 7515 O O . THR B 1 499 ? -9.207 -1.647 -10.534 1.000 85.173 529 THR BBB O 1
ATOM 7519 N N . PRO B 1 500 ? -8.334 -0.525 -8.813 1.000 91.825 530 PRO BBB N 1
ATOM 7520 C CA . PRO B 1 500 ? -6.977 -0.599 -9.343 1.000 90.157 530 PRO BBB CA 1
ATOM 7521 C C . PRO B 1 500 ? -6.175 -1.834 -8.903 1.000 92.974 530 PRO BBB C 1
ATOM 7522 O O . PRO B 1 500 ? -5.070 -1.970 -9.391 1.000 90.913 530 PRO BBB O 1
ATOM 7526 N N . LEU B 1 501 ? -6.722 -2.677 -8.013 1.000 88.689 531 LEU BBB N 1
ATOM 7527 C CA . LEU B 1 501 ? -5.976 -3.787 -7.352 1.000 79.746 531 LEU BBB CA 1
ATOM 7528 C C . LEU B 1 501 ? -6.290 -5.128 -8.020 1.000 70.768 531 LEU BBB C 1
ATOM 7529 O O . LEU B 1 501 ? -5.447 -6.037 -7.899 1.000 63.864 531 LEU BBB O 1
ATOM 7534 N N . TYR B 1 502 ? -7.451 -5.254 -8.670 1.000 65.577 532 TYR BBB N 1
ATOM 7535 C CA . TYR B 1 502 ? -7.848 -6.464 -9.429 1.000 64.448 532 TYR BBB CA 1
ATOM 7536 C C . TYR B 1 502 ? -8.731 -6.023 -10.592 1.000 65.233 532 TYR BBB C 1
ATOM 7537 O O . TYR B 1 502 ? -9.345 -4.919 -10.539 1.000 55.168 532 TYR BBB O 1
ATOM 7546 N N . GLN B 1 503 ? -8.795 -6.885 -11.605 1.000 64.266 533 GLN BBB N 1
ATOM 7547 C CA . GLN B 1 503 ? -9.540 -6.632 -12.862 1.000 64.143 533 GLN BBB CA 1
ATOM 7548 C C . GLN B 1 503 ? -10.909 -7.300 -12.738 1.000 55.920 533 GLN BBB C 1
ATOM 7549 O O . GLN B 1 503 ? -10.939 -8.474 -12.339 1.000 61.319 533 GLN BBB O 1
ATOM 7555 N N . ILE B 1 504 ? -11.984 -6.579 -13.037 1.000 46.333 534 ILE BBB N 1
ATOM 7556 C CA . ILE B 1 504 ? -13.367 -7.125 -13.031 1.000 44.381 534 ILE BBB CA 1
ATOM 7557 C C . ILE B 1 504 ? -13.808 -7.148 -14.479 1.000 44.916 534 ILE BBB C 1
ATOM 7558 O O . ILE B 1 504 ? -13.753 -6.086 -15.090 1.000 52.340 534 ILE BBB O 1
ATOM 7563 N N . ALA B 1 505 ? -14.207 -8.313 -14.978 1.000 42.887 535 ALA BBB N 1
ATOM 7564 C CA . ALA B 1 505 ? -14.982 -8.472 -16.224 1.000 42.363 535 ALA BBB CA 1
ATOM 7565 C C . ALA B 1 505 ? -16.465 -8.395 -15.857 1.000 45.126 535 ALA BBB C 1
ATOM 7566 O O . ALA B 1 505 ? -16.828 -8.997 -14.837 1.000 55.944 535 ALA BBB O 1
ATOM 7568 N N . GLY B 1 506 ? -17.283 -7.670 -16.616 1.000 43.760 536 GLY BBB N 1
ATOM 7569 C CA . GLY B 1 506 ? -18.720 -7.559 -16.311 1.000 42.745 536 GLY BBB CA 1
ATOM 7570 C C . GLY B 1 506 ? -19.559 -7.092 -17.485 1.000 41.984 536 GLY BBB C 1
ATOM 7571 O O . GLY B 1 506 ? -18.999 -6.802 -18.556 1.000 43.511 536 GLY BBB O 1
ATOM 7572 N N . LYS B 1 507 ? -20.875 -7.103 -17.282 1.000 39.060 537 LYS BBB N 1
ATOM 7573 C CA . LYS B 1 507 ? -21.896 -6.704 -18.273 1.000 42.082 537 LYS BBB CA 1
ATOM 7574 C C . LYS B 1 507 ? -23.154 -6.289 -17.513 1.000 45.087 537 LYS BBB C 1
ATOM 7575 O O . LYS B 1 507 ? -23.638 -7.078 -16.670 1.000 48.837 537 LYS BBB O 1
ATOM 7581 N N . THR B 1 508 ? -23.676 -5.116 -17.851 1.000 43.845 538 THR BBB N 1
ATOM 7582 C CA . THR B 1 508 ? -24.879 -4.513 -17.239 1.000 43.878 538 THR BBB CA 1
ATOM 7583 C C . THR B 1 508 ? -26.093 -4.813 -18.109 1.000 39.740 538 THR BBB C 1
ATOM 7584 O O . THR B 1 508 ? -25.919 -5.223 -19.261 1.000 39.241 538 THR BBB O 1
ATOM 7588 N N . GLY B 1 509 ? -27.275 -4.573 -17.559 1.000 38.553 539 GLY BBB N 1
ATOM 7589 C CA . GLY B 1 509 ? -28.560 -4.801 -18.236 1.000 40.924 539 GLY BBB CA 1
ATOM 7590 C C . GLY B 1 509 ? -29.690 -4.281 -17.381 1.000 42.252 539 GLY BBB C 1
ATOM 7591 O O . GLY B 1 509 ? -29.459 -4.072 -16.179 1.000 44.134 539 GLY BBB O 1
ATOM 7592 N N . THR B 1 510 ? -30.838 -4.013 -17.993 1.000 47.142 540 THR BBB N 1
ATOM 7593 C CA . THR B 1 510 ? -32.037 -3.489 -17.298 1.000 52.441 540 THR BBB CA 1
ATOM 7594 C C . THR B 1 510 ? -33.207 -4.353 -17.749 1.000 52.579 540 THR BBB C 1
ATOM 7595 O O . THR B 1 510 ? -33.011 -5.136 -18.684 1.000 55.533 540 THR BBB O 1
ATOM 7599 N N . ALA B 1 511 ? -34.371 -4.211 -17.128 1.000 52.885 541 ALA BBB N 1
ATOM 7600 C CA . ALA B 1 511 ? -35.558 -5.026 -17.452 1.000 55.831 541 ALA BBB CA 1
ATOM 7601 C C . ALA B 1 511 ? -36.808 -4.294 -16.970 1.000 61.856 541 ALA BBB C 1
ATOM 7602 O O . ALA B 1 511 ? -36.787 -3.759 -15.843 1.000 65.350 541 ALA BBB O 1
ATOM 7604 N N . GLN B 1 512 ? -37.856 -4.264 -17.793 1.000 71.303 542 GLN BBB N 1
ATOM 7605 C CA . GLN B 1 512 ? -39.069 -3.443 -17.524 1.000 79.544 542 GLN BBB CA 1
ATOM 7606 C C . GLN B 1 512 ? -40.073 -4.292 -16.754 1.000 72.526 542 GLN BBB C 1
ATOM 7607 O O . GLN B 1 512 ? -40.163 -5.477 -17.035 1.000 73.504 542 GLN BBB O 1
ATOM 7613 N N . VAL B 1 513 ? -40.791 -3.678 -15.819 1.000 78.178 543 VAL BBB N 1
ATOM 7614 C CA . VAL B 1 513 ? -41.859 -4.317 -14.993 1.000 85.925 543 VAL BBB CA 1
ATOM 7615 C C . VAL B 1 513 ? -43.126 -4.400 -15.856 1.000 85.793 543 VAL BBB C 1
ATOM 7616 O O . VAL B 1 513 ? -43.854 -5.413 -15.735 1.000 76.816 543 VAL BBB O 1
ATOM 7620 N N . SER B 1 528 ? -44.380 5.911 -7.827 1.000 108.183 558 SER BBB N 1
ATOM 7621 C CA . SER B 1 528 ? -44.185 4.604 -7.140 1.000 110.320 558 SER BBB CA 1
ATOM 7622 C C . SER B 1 528 ? -42.853 3.975 -7.589 1.000 110.232 558 SER BBB C 1
ATOM 7623 O O . SER B 1 528 ? -42.713 3.732 -8.807 1.000 117.456 558 SER BBB O 1
ATOM 7626 N N . GLU B 1 529 ? -41.917 3.744 -6.654 1.000 105.415 559 GLU BBB N 1
ATOM 7627 C CA . GLU B 1 529 ? -40.604 3.065 -6.882 1.000 98.648 559 GLU BBB CA 1
ATOM 7628 C C . GLU B 1 529 ? -40.812 1.707 -7.578 1.000 102.627 559 GLU BBB C 1
ATOM 7629 O O . GLU B 1 529 ? -40.066 1.412 -8.532 1.000 91.869 559 GLU BBB O 1
ATOM 7635 N N . ARG B 1 530 ? -41.795 0.916 -7.123 1.000 101.365 560 ARG BBB N 1
ATOM 7636 C CA . ARG B 1 530 ? -42.088 -0.468 -7.597 1.000 92.227 560 ARG BBB CA 1
ATOM 7637 C C . ARG B 1 530 ? -42.278 -0.558 -9.122 1.000 90.652 560 ARG BBB C 1
ATOM 7638 O O . ARG B 1 530 ? -42.108 -1.679 -9.646 1.000 87.950 560 ARG BBB O 1
ATOM 7646 N N . GLN B 1 531 ? -42.626 0.540 -9.807 1.000 93.703 561 GLN BBB N 1
ATOM 7647 C CA . GLN B 1 531 ? -42.817 0.569 -11.285 1.000 97.016 561 GLN BBB CA 1
ATOM 7648 C C . GLN B 1 531 ? -41.492 0.785 -12.027 1.000 80.372 561 GLN BBB C 1
ATOM 7649 O O . GLN B 1 531 ? -41.501 0.580 -13.253 1.000 71.748 561 GLN BBB O 1
ATOM 7655 N N . LEU B 1 532 ? -40.394 1.116 -11.334 1.000 71.319 562 LEU BBB N 1
ATOM 7656 C CA . LEU B 1 532 ? -39.076 1.378 -11.974 1.000 70.431 562 LEU BBB CA 1
ATOM 7657 C C . LEU B 1 532 ? -38.502 0.094 -12.569 1.000 67.195 562 LEU BBB C 1
ATOM 7658 O O . LEU B 1 532 ? -38.856 -0.997 -12.106 1.000 69.968 562 LEU BBB O 1
ATOM 7663 N N . ASP B 1 533 ? -37.610 0.252 -13.544 1.000 70.252 563 ASP BBB N 1
ATOM 7664 C CA . ASP B 1 533 ? -36.852 -0.844 -14.208 1.000 69.047 563 ASP BBB CA 1
ATOM 7665 C C . ASP B 1 533 ? -35.952 -1.545 -13.182 1.000 65.287 563 ASP BBB C 1
ATOM 7666 O O . ASP B 1 533 ? -35.411 -0.849 -12.290 1.000 63.908 563 ASP BBB O 1
ATOM 7671 N N . HIS B 1 534 ? -35.764 -2.863 -13.319 1.000 60.177 564 HIS BBB N 1
ATOM 7672 C CA . HIS B 1 534 ? -34.763 -3.641 -12.536 1.000 52.591 564 HIS BBB CA 1
ATOM 7673 C C . HIS B 1 534 ? -33.380 -3.385 -13.148 1.000 47.201 564 HIS BBB C 1
ATOM 7674 O O . HIS B 1 534 ? -33.295 -3.300 -14.381 1.000 45.553 564 HIS BBB O 1
ATOM 7681 N N . GLY B 1 535 ? -32.354 -3.230 -12.315 1.000 47.648 565 GLY BBB N 1
ATOM 7682 C CA . GLY B 1 535 ? -30.939 -3.260 -12.729 1.000 49.709 565 GLY BBB CA 1
ATOM 7683 C C . GLY B 1 535 ? -30.382 -4.667 -12.575 1.000 49.129 565 GLY BBB C 1
ATOM 7684 O O . GLY B 1 535 ? -30.696 -5.308 -11.546 1.000 47.893 565 GLY BBB O 1
ATOM 7685 N N . LEU B 1 536 ? -29.618 -5.136 -13.568 1.000 46.648 566 LEU BBB N 1
ATOM 7686 C CA . LEU B 1 536 ? -28.909 -6.440 -13.567 1.000 44.880 566 LEU BBB CA 1
ATOM 7687 C C . LEU B 1 536 ? -27.418 -6.215 -13.826 1.000 42.641 566 LEU BBB C 1
ATOM 7688 O O . LEU B 1 536 ? -27.074 -5.337 -14.632 1.000 47.248 566 LEU BBB O 1
ATOM 7693 N N . PHE B 1 537 ? -26.563 -6.977 -13.155 1.000 40.085 567 PHE BBB N 1
ATOM 7694 C CA . PHE B 1 537 ? -25.108 -7.030 -13.423 1.000 39.951 567 PHE BBB CA 1
ATOM 7695 C C . PHE B 1 537 ? -24.639 -8.474 -13.299 1.000 42.678 567 PHE BBB C 1
ATOM 7696 O O . PHE B 1 537 ? -24.974 -9.133 -12.305 1.000 44.460 567 PHE BBB O 1
ATOM 7704 N N . VAL B 1 538 ? -23.867 -8.929 -14.279 1.000 42.624 568 VAL BBB N 1
ATOM 7705 C CA . VAL B 1 538 ? -23.105 -10.204 -14.217 1.000 41.775 568 VAL BBB CA 1
ATOM 7706 C C . VAL B 1 538 ? -21.635 -9.831 -14.371 1.000 37.144 568 VAL BBB C 1
ATOM 7707 O O . VAL B 1 538 ? -21.345 -8.868 -15.085 1.000 39.161 568 VAL BBB O 1
ATOM 7711 N N . GLY B 1 539 ? -20.746 -10.538 -13.699 1.000 34.145 569 GLY BBB N 1
ATOM 7712 C CA . GLY B 1 539 ? -19.311 -10.279 -13.856 1.000 36.657 569 GLY BBB CA 1
ATOM 7713 C C . GLY B 1 539 ? -18.491 -11.285 -13.096 1.000 37.776 569 GLY BBB C 1
ATOM 7714 O O . GLY B 1 539 ? -19.097 -12.142 -12.455 1.000 36.195 569 GLY BBB O 1
ATOM 7715 N N . PHE B 1 540 ? -17.167 -11.179 -13.171 1.000 37.508 570 PHE BBB N 1
ATOM 7716 C CA . PHE B 1 540 ? -16.244 -12.134 -12.522 1.000 40.826 570 PHE BBB CA 1
ATOM 7717 C C . PHE B 1 540 ? -14.861 -11.511 -12.326 1.000 45.239 570 PHE BBB C 1
ATOM 7718 O O . PHE B 1 540 ? -14.499 -10.570 -13.047 1.000 53.070 570 PHE BBB O 1
ATOM 7726 N N . ALA B 1 541 ? -14.099 -12.055 -11.378 1.000 43.725 571 ALA BBB N 1
ATOM 7727 C CA . ALA B 1 541 ? -12.836 -11.464 -10.898 1.000 44.481 571 ALA BBB CA 1
ATOM 7728 C C . ALA B 1 541 ? -12.042 -12.509 -10.127 1.000 48.361 571 ALA BBB C 1
ATOM 7729 O O . ALA B 1 541 ? -12.635 -13.454 -9.614 1.000 51.520 571 ALA BBB O 1
ATOM 7731 N N . PRO B 1 542 ? -10.691 -12.414 -10.047 1.000 56.189 572 PRO BBB N 1
ATOM 7732 C CA . PRO B 1 542 ? -9.903 -11.531 -10.905 1.000 60.327 572 PRO BBB CA 1
ATOM 7733 C C . PRO B 1 542 ? -10.014 -12.093 -12.330 1.000 60.902 572 PRO BBB C 1
ATOM 7734 O O . PRO B 1 542 ? -9.940 -13.294 -12.471 1.000 58.561 572 PRO BBB O 1
ATOM 7738 N N . ALA B 1 543 ? -10.257 -11.224 -13.316 1.000 60.760 573 ALA BBB N 1
ATOM 7739 C CA . ALA B 1 543 ? -10.649 -11.580 -14.700 1.000 60.449 573 ALA BBB CA 1
ATOM 7740 C C . ALA B 1 543 ? -9.712 -12.629 -15.318 1.000 61.316 573 ALA BBB C 1
ATOM 7741 O O . ALA B 1 543 ? -10.238 -13.543 -15.965 1.000 61.675 573 ALA BBB O 1
ATOM 7743 N N . ASP B 1 544 ? -8.396 -12.528 -15.104 1.000 62.415 574 ASP BBB N 1
ATOM 7744 C CA . ASP B 1 544 ? -7.366 -13.392 -15.744 1.000 66.604 574 ASP BBB CA 1
ATOM 7745 C C . ASP B 1 544 ? -7.411 -14.824 -15.201 1.000 65.594 574 ASP BBB C 1
ATOM 7746 O O . ASP B 1 544 ? -7.362 -15.743 -16.022 1.000 71.212 574 ASP BBB O 1
ATOM 7751 N N . LYS B 1 545 ? -7.486 -15.010 -13.881 1.000 65.196 575 LYS BBB N 1
ATOM 7752 C CA . LYS B 1 545 ? -7.702 -16.324 -13.204 1.000 64.837 575 LYS BBB CA 1
ATOM 7753 C C . LYS B 1 545 ? -8.986 -16.249 -12.377 1.000 56.278 575 LYS BBB C 1
ATOM 7754 O O . LYS B 1 545 ? -8.913 -16.051 -11.167 1.000 58.537 575 LYS BBB O 1
ATOM 7760 N N . PRO B 1 546 ? -10.198 -16.343 -12.974 1.000 49.422 576 PRO BBB N 1
ATOM 7761 C CA . PRO B 1 546 ? -11.446 -16.174 -12.220 1.000 51.097 576 PRO BBB CA 1
ATOM 7762 C C . PRO B 1 546 ? -11.594 -17.073 -10.982 1.000 51.116 576 PRO BBB C 1
ATOM 7763 O O . PRO B 1 546 ? -11.335 -18.264 -11.092 1.000 51.329 576 PRO BBB O 1
ATOM 7767 N N . GLU B 1 547 ? -11.932 -16.449 -9.846 1.000 49.226 577 GLU BBB N 1
ATOM 7768 C CA . GLU B 1 547 ? -12.215 -17.084 -8.534 1.000 50.151 577 GLU BBB CA 1
ATOM 7769 C C . GLU B 1 547 ? -13.709 -16.975 -8.181 1.000 48.698 577 GLU BBB C 1
ATOM 7770 O O . GLU B 1 547 ? -14.201 -17.837 -7.392 1.000 50.305 577 GLU BBB O 1
ATOM 7776 N N . ILE B 1 548 ? -14.421 -15.981 -8.725 1.000 40.834 578 ILE BBB N 1
ATOM 7777 C CA . ILE B 1 548 ? -15.812 -15.666 -8.305 1.000 42.178 578 ILE BBB CA 1
ATOM 7778 C C . ILE B 1 548 ? -16.531 -14.987 -9.462 1.000 39.410 578 ILE BBB C 1
ATOM 7779 O O . ILE B 1 548 ? -15.984 -14.042 -9.990 1.000 41.952 578 ILE BBB O 1
ATOM 7784 N N . ALA B 1 549 ? -17.719 -15.472 -9.803 1.000 37.904 579 ALA BBB N 1
ATOM 7785 C CA . ALA B 1 549 ? -18.663 -14.840 -10.742 1.000 39.709 579 ALA BBB CA 1
ATOM 7786 C C . ALA B 1 549 ? -19.888 -14.420 -9.947 1.000 39.394 579 ALA BBB C 1
ATOM 7787 O O . ALA B 1 549 ? -20.301 -15.200 -9.097 1.000 47.773 579 ALA BBB O 1
ATOM 7789 N N . ILE B 1 550 ? -20.428 -13.231 -10.199 1.000 39.034 580 ILE BBB N 1
ATOM 7790 C CA . ILE B 1 550 ? -21.591 -12.686 -9.443 1.000 37.734 580 ILE BBB CA 1
ATOM 7791 C C . ILE B 1 550 ? -22.690 -12.396 -10.452 1.000 35.592 580 ILE BBB C 1
ATOM 7792 O O . ILE B 1 550 ? -22.361 -11.980 -11.565 1.000 36.933 580 ILE BBB O 1
ATOM 7797 N N . ALA B 1 551 ? -23.932 -12.640 -10.060 1.000 35.081 581 ALA BBB N 1
ATOM 7798 C CA . ALA B 1 551 ? -25.139 -12.077 -10.694 1.000 37.437 581 ALA BBB CA 1
ATOM 7799 C C . ALA B 1 551 ? -25.869 -11.242 -9.638 1.000 37.970 581 ALA BBB C 1
ATOM 7800 O O . ALA B 1 551 ? -26.104 -11.784 -8.552 1.000 38.398 581 ALA BBB O 1
ATOM 7802 N N . VAL B 1 552 ? -26.143 -9.963 -9.927 1.000 39.336 582 VAL BBB N 1
ATOM 7803 C CA . VAL B 1 552 ? -27.005 -9.058 -9.105 1.000 35.550 582 VAL BBB CA 1
ATOM 7804 C C . VAL B 1 552 ? -28.264 -8.753 -9.909 1.000 34.647 582 VAL BBB C 1
ATOM 7805 O O . VAL B 1 552 ? -28.148 -8.425 -11.101 1.000 30.973 582 VAL BBB O 1
ATOM 7809 N N . ILE B 1 553 ? -29.419 -8.942 -9.288 1.000 36.727 583 ILE BBB N 1
ATOM 7810 C CA . ILE B 1 553 ? -30.705 -8.355 -9.737 1.000 40.883 583 ILE BBB CA 1
ATOM 7811 C C . ILE B 1 553 ? -31.103 -7.426 -8.602 1.000 43.335 583 ILE BBB C 1
ATOM 7812 O O . ILE B 1 553 ? -31.363 -7.948 -7.506 1.000 47.151 583 ILE BBB O 1
ATOM 7817 N N . TRP B 1 554 ? -31.030 -6.115 -8.837 1.000 43.144 584 TRP BBB N 1
ATOM 7818 C CA . TRP B 1 554 ? -31.632 -5.087 -7.957 1.000 42.669 584 TRP BBB CA 1
ATOM 7819 C C . TRP B 1 554 ? -33.019 -4.792 -8.521 1.000 43.824 584 TRP BBB C 1
ATOM 7820 O O . TRP B 1 554 ? -33.081 -4.146 -9.567 1.000 45.934 584 TRP BBB O 1
ATOM 7831 N N . GLU B 1 555 ? -34.084 -5.282 -7.881 1.000 45.396 585 GLU BBB N 1
ATOM 7832 C CA . GLU B 1 555 ? -35.465 -4.963 -8.326 1.000 50.457 585 GLU BBB CA 1
ATOM 7833 C C . GLU B 1 555 ? -35.698 -3.462 -8.136 1.000 57.546 585 GLU BBB C 1
ATOM 7834 O O . GLU B 1 555 ? -35.435 -2.964 -7.019 1.000 62.316 585 GLU BBB O 1
ATOM 7840 N N . ASN B 1 556 ? -36.141 -2.764 -9.191 1.000 60.702 586 ASN BBB N 1
ATOM 7841 C CA . ASN B 1 556 ? -36.448 -1.308 -9.190 1.000 53.942 586 ASN BBB CA 1
ATOM 7842 C C . ASN B 1 556 ? -35.169 -0.502 -8.932 1.000 53.715 586 ASN BBB C 1
ATOM 7843 O O . ASN B 1 556 ? -35.274 0.626 -8.439 1.000 62.338 586 ASN BBB O 1
ATOM 7848 N N . GLY B 1 557 ? -34.010 -1.055 -9.287 1.000 55.068 587 GLY BBB N 1
ATOM 7849 C CA . GLY B 1 557 ? -32.693 -0.414 -9.149 1.000 54.824 587 GLY BBB CA 1
ATOM 7850 C C . GLY B 1 557 ? -32.354 0.441 -10.349 1.000 58.522 587 GLY BBB C 1
ATOM 7851 O O . GLY B 1 557 ? -31.235 0.999 -10.342 1.000 58.612 587 GLY BBB O 1
ATOM 7852 N N . ARG B 1 558 ? -33.218 0.457 -11.380 1.000 61.861 588 ARG BBB N 1
ATOM 7853 C CA . ARG B 1 558 ? -33.280 1.468 -12.480 1.000 64.782 588 ARG BBB CA 1
ATOM 7854 C C . ARG B 1 558 ? -32.178 1.233 -13.521 1.000 61.156 588 ARG BBB C 1
ATOM 7855 O O . ARG B 1 558 ? -32.525 1.237 -14.716 1.000 75.533 588 ARG BBB O 1
ATOM 7863 N N . HIS B 1 559 ? -30.914 1.084 -13.104 1.000 59.223 589 HIS BBB N 1
ATOM 7864 C CA . HIS B 1 559 ? -29.710 0.967 -13.979 1.000 63.107 589 HIS BBB CA 1
ATOM 7865 C C . HIS B 1 559 ? -28.845 -0.234 -13.563 1.000 58.809 589 HIS BBB C 1
ATOM 7866 O O . HIS B 1 559 ? -28.661 -0.454 -12.360 1.000 57.072 589 HIS BBB O 1
ATOM 7873 N N . GLY B 1 560 ? -28.314 -0.972 -14.536 1.000 58.253 590 GLY BBB N 1
ATOM 7874 C CA . GLY B 1 560 ? -27.355 -2.069 -14.316 1.000 54.208 590 GLY BBB CA 1
ATOM 7875 C C . GLY B 1 560 ? -26.086 -1.568 -13.647 1.000 52.816 590 GLY BBB C 1
ATOM 7876 O O . GLY B 1 560 ? -25.493 -2.320 -12.846 1.000 56.710 590 GLY BBB O 1
ATOM 7877 N N . GLY B 1 561 ? -25.684 -0.330 -13.929 1.000 47.864 591 GLY BBB N 1
ATOM 7878 C CA . GLY B 1 561 ? -24.558 0.307 -13.230 1.000 47.920 591 GLY BBB CA 1
ATOM 7879 C C . GLY B 1 561 ? -24.794 0.337 -11.732 1.000 47.217 591 GLY BBB C 1
ATOM 7880 O O . GLY B 1 561 ? -23.791 0.257 -11.004 1.000 41.144 591 GLY BBB O 1
ATOM 7881 N N . SER B 1 562 ? -26.058 0.477 -11.298 1.000 47.806 592 SER BBB N 1
ATOM 7882 C CA . SER B 1 562 ? -26.476 0.446 -9.869 1.000 50.560 592 SER BBB CA 1
ATOM 7883 C C . SER B 1 562 ? -26.235 -0.957 -9.305 1.000 49.496 592 SER BBB C 1
ATOM 7884 O O . SER B 1 562 ? -25.597 -1.067 -8.224 1.000 43.721 592 SER BBB O 1
ATOM 7887 N N . ALA B 1 563 ? -26.752 -1.976 -10.003 1.000 47.698 593 ALA BBB N 1
ATOM 7888 C CA . ALA B 1 563 ? -26.592 -3.409 -9.671 1.000 43.277 593 ALA BBB CA 1
ATOM 7889 C C . ALA B 1 563 ? -25.098 -3.741 -9.580 1.000 40.744 593 ALA BBB C 1
ATOM 7890 O O . ALA B 1 563 ? -24.707 -4.443 -8.615 1.000 41.202 593 ALA BBB O 1
ATOM 7892 N N . ALA B 1 564 ? -24.280 -3.201 -10.488 1.000 37.426 594 ALA BBB N 1
ATOM 7893 C CA . ALA B 1 564 ? -22.807 -3.346 -10.442 1.000 41.277 594 ALA BBB CA 1
ATOM 7894 C C . ALA B 1 564 ? -22.261 -2.823 -9.111 1.000 47.526 594 ALA BBB C 1
ATOM 7895 O O . ALA B 1 564 ? -21.331 -3.468 -8.580 1.000 48.618 594 ALA BBB O 1
ATOM 7897 N N . GLN B 1 565 ? -22.799 -1.697 -8.607 1.000 54.640 595 GLN BBB N 1
ATOM 7898 C CA . GLN B 1 565 ? -22.349 -1.057 -7.341 1.000 56.843 595 GLN BBB CA 1
ATOM 7899 C C . GLN B 1 565 ? -22.480 -2.082 -6.222 1.000 51.469 595 GLN BBB C 1
ATOM 7900 O O . GLN B 1 565 ? -21.561 -2.142 -5.414 1.000 54.613 595 GLN BBB O 1
ATOM 7906 N N . LEU B 1 566 ? -23.543 -2.888 -6.228 1.000 45.284 596 LEU BBB N 1
ATOM 7907 C CA . LEU B 1 566 ? -23.787 -3.903 -5.172 1.000 46.568 596 LEU BBB CA 1
ATOM 7908 C C . LEU B 1 566 ? -22.776 -5.050 -5.247 1.000 46.490 596 LEU BBB C 1
ATOM 7909 O O . LEU B 1 566 ? -22.569 -5.667 -4.213 1.000 48.550 596 LEU BBB O 1
ATOM 7914 N N . ALA B 1 567 ? -22.131 -5.293 -6.384 1.000 43.478 597 ALA BBB N 1
ATOM 791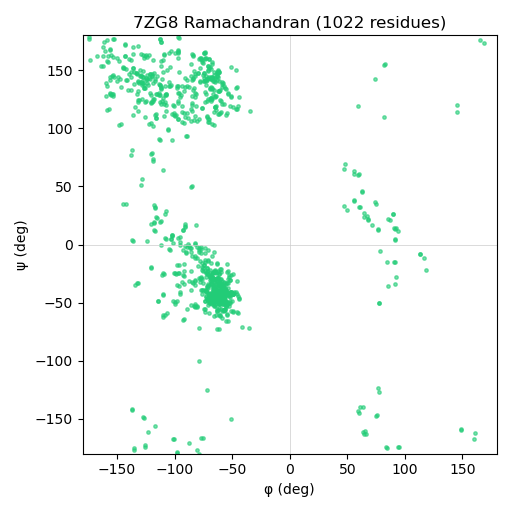5 C CA . ALA B 1 567 ? -21.200 -6.425 -6.563 1.000 44.232 597 ALA BBB CA 1
ATOM 7916 C C . ALA B 1 567 ? -19.773 -6.065 -6.139 1.000 44.577 597 ALA BBB C 1
ATOM 7917 O O . ALA B 1 567 ? -19.069 -6.985 -5.723 1.000 47.017 597 ALA BBB O 1
ATOM 7919 N N . LYS B 1 568 ? -19.328 -4.813 -6.272 1.000 47.699 598 LYS BBB N 1
ATOM 7920 C CA . LYS B 1 568 ? -17.904 -4.454 -5.985 1.000 52.420 598 LYS BBB CA 1
ATOM 7921 C C . LYS B 1 568 ? -17.541 -4.741 -4.524 1.000 49.499 598 LYS BBB C 1
ATOM 7922 O O . LYS B 1 568 ? -16.461 -5.269 -4.267 1.000 42.796 598 LYS BBB O 1
ATOM 7928 N N . PRO B 1 569 ? -18.412 -4.433 -3.531 1.000 46.710 599 PRO BBB N 1
ATOM 7929 C CA . PRO B 1 569 ? -18.180 -4.810 -2.134 1.000 49.016 599 PRO BBB CA 1
ATOM 7930 C C . PRO B 1 569 ? -18.014 -6.329 -1.925 1.000 53.952 599 PRO BBB C 1
ATOM 7931 O O . PRO B 1 569 ? -17.182 -6.765 -1.114 1.000 56.578 599 PRO BBB O 1
ATOM 7935 N N . VAL B 1 570 ? -18.805 -7.107 -2.671 1.000 49.617 600 VAL BBB N 1
ATOM 7936 C CA . VAL B 1 570 ? -18.833 -8.591 -2.592 1.000 46.108 600 VAL BBB CA 1
ATOM 7937 C C . VAL B 1 570 ? -17.521 -9.090 -3.193 1.000 45.071 600 VAL BBB C 1
ATOM 7938 O O . VAL B 1 570 ? -16.858 -9.906 -2.544 1.000 45.463 600 VAL BBB O 1
ATOM 7942 N N . PHE B 1 571 ? -17.160 -8.585 -4.374 1.000 45.326 601 PHE BBB N 1
ATOM 7943 C CA . PHE B 1 571 ? -15.857 -8.862 -5.035 1.000 49.702 601 PHE BBB CA 1
ATOM 7944 C C . PHE B 1 571 ? -14.715 -8.477 -4.093 1.000 49.764 601 PHE BBB C 1
ATOM 7945 O O . PHE B 1 571 ? -13.801 -9.308 -3.913 1.000 46.880 601 PHE BBB O 1
ATOM 7953 N N . ASP B 1 572 ? -14.780 -7.264 -3.528 1.000 51.224 602 ASP BBB N 1
ATOM 7954 C CA . ASP B 1 572 ? -13.724 -6.711 -2.637 1.000 55.169 602 ASP BBB CA 1
ATOM 7955 C C . ASP B 1 572 ? -13.590 -7.610 -1.405 1.000 52.971 602 ASP BBB C 1
ATOM 7956 O O . ASP B 1 572 ? -12.432 -7.916 -1.035 1.000 44.075 602 ASP BBB O 1
ATOM 7961 N N . TYR B 1 573 ? -14.718 -8.015 -0.799 1.000 51.933 603 TYR BBB N 1
ATOM 7962 C CA . TYR B 1 573 ? -14.687 -8.849 0.428 1.000 50.681 603 TYR BBB CA 1
ATOM 7963 C C . TYR B 1 573 ? -13.904 -10.128 0.115 1.000 51.172 603 TYR BBB C 1
ATOM 7964 O O . TYR B 1 573 ? -12.942 -10.433 0.865 1.000 48.074 603 TYR BBB O 1
ATOM 7973 N N . TRP B 1 574 ? -14.284 -10.803 -0.979 1.000 51.186 604 TRP BBB N 1
ATOM 7974 C CA . TRP B 1 574 ? -13.733 -12.114 -1.400 1.000 49.942 604 TRP BBB CA 1
ATOM 7975 C C . TRP B 1 574 ? -12.241 -12.017 -1.733 1.000 48.106 604 TRP BBB C 1
ATOM 7976 O O . TRP B 1 574 ? -11.508 -12.915 -1.310 1.000 49.999 604 TRP BBB O 1
ATOM 7987 N N . LEU B 1 575 ? -11.801 -10.984 -2.452 1.000 49.536 605 LEU BBB N 1
ATOM 7988 C CA . LEU B 1 575 ? -10.429 -10.946 -3.034 1.000 53.398 605 LEU BBB CA 1
ATOM 7989 C C . LEU B 1 575 ? -9.441 -10.121 -2.200 1.000 55.543 605 LEU BBB C 1
ATOM 7990 O O . LEU B 1 575 ? -8.248 -10.419 -2.337 1.000 55.462 605 LEU BBB O 1
ATOM 7995 N N . LEU B 1 576 ? -9.891 -9.149 -1.391 1.000 57.929 606 LEU BBB N 1
ATOM 7996 C CA . LEU B 1 576 ? -9.006 -8.263 -0.581 1.000 58.936 606 LEU BBB CA 1
ATOM 7997 C C . LEU B 1 576 ? -9.135 -8.580 0.914 1.000 58.398 606 LEU BBB C 1
ATOM 7998 O O . LEU B 1 576 ? -8.112 -8.971 1.522 1.000 64.032 606 LEU BBB O 1
ATOM 8003 N N . THR B 1 577 ? -10.335 -8.403 1.476 1.000 58.923 607 THR BBB N 1
ATOM 8004 C CA . THR B 1 577 ? -10.609 -8.404 2.940 1.000 61.535 607 THR BBB CA 1
ATOM 8005 C C . THR B 1 577 ? -10.309 -9.791 3.542 1.000 70.187 607 THR BBB C 1
ATOM 8006 O O . THR B 1 577 ? -9.379 -9.874 4.368 1.000 75.106 607 THR BBB O 1
ATOM 8010 N N . ARG B 1 578 ? -11.007 -10.836 3.082 1.000 70.297 608 ARG BBB N 1
ATOM 8011 C CA . ARG B 1 578 ? -11.169 -12.145 3.774 1.000 72.532 608 ARG BBB CA 1
ATOM 8012 C C . ARG B 1 578 ? -9.819 -12.769 4.183 1.000 75.911 608 ARG BBB C 1
ATOM 8013 O O . ARG B 1 578 ? -9.820 -13.558 5.143 1.000 77.314 608 ARG BBB O 1
ATOM 8021 N N . LYS B 1 579 ? -8.718 -12.491 3.480 1.000 80.726 609 LYS BBB N 1
ATOM 8022 C CA . LYS B 1 579 ? -7.372 -13.036 3.815 1.000 90.900 609 LYS BBB CA 1
ATOM 8023 C C . LYS B 1 579 ? -6.845 -12.410 5.119 1.000 92.372 609 LYS BBB C 1
ATOM 8024 O O . LYS B 1 579 ? -6.276 -13.160 5.933 1.000 77.798 609 LYS BBB O 1
ATOM 8030 N N . LYS B 1 580 ? -7.019 -11.092 5.313 1.000 100.462 610 LYS BBB N 1
ATOM 8031 C CA . LYS B 1 580 ? -6.499 -10.325 6.482 1.000 95.733 610 LYS BBB CA 1
ATOM 8032 C C . LYS B 1 580 ? -7.552 -10.285 7.594 1.000 82.411 610 LYS BBB C 1
ATOM 8033 O O . LYS B 1 580 ? -7.276 -10.867 8.641 1.000 83.022 610 LYS BBB O 1
ATOM 8039 N N . ASN B 1 581 ? -8.707 -9.656 7.343 1.000 73.003 611 ASN BBB N 1
ATOM 8040 C CA . ASN B 1 581 ? -9.791 -9.372 8.325 1.000 72.113 611 ASN BBB CA 1
ATOM 8041 C C . ASN B 1 581 ? -11.093 -10.060 7.916 1.000 63.777 611 ASN BBB C 1
ATOM 8042 O O . ASN B 1 581 ? -12.036 -9.382 7.514 1.000 60.636 611 ASN BBB O 1
ATOM 8047 N N . PRO B 1 582 ? -11.216 -11.402 8.052 1.000 59.108 612 PRO BBB N 1
ATOM 8048 C CA . PRO B 1 582 ? -12.461 -12.097 7.714 1.000 55.039 612 PRO BBB CA 1
ATOM 8049 C C . PRO B 1 582 ? -13.592 -11.716 8.675 1.000 48.976 612 PRO BBB C 1
ATOM 8050 O O . PRO B 1 582 ? -13.333 -11.645 9.848 1.000 49.876 612 PRO BBB O 1
ATOM 8054 N N . ILE B 1 583 ? -14.774 -11.413 8.138 1.000 46.453 613 ILE BBB N 1
ATOM 8055 C CA . ILE B 1 583 ? -16.022 -11.174 8.917 1.000 49.539 613 ILE BBB CA 1
ATOM 8056 C C . ILE B 1 583 ? -16.372 -12.491 9.618 1.000 56.480 613 ILE BBB C 1
ATOM 8057 O O . ILE B 1 583 ? -16.578 -13.503 8.918 1.000 65.291 613 ILE BBB O 1
ATOM 8062 N N . ARG B 1 584 ? -16.408 -12.480 10.951 1.000 61.242 614 ARG BBB N 1
ATOM 8063 C CA . ARG B 1 584 ? -16.813 -13.638 11.785 1.000 66.301 614 ARG BBB CA 1
ATOM 8064 C C . ARG B 1 584 ? -17.946 -13.166 12.698 1.000 66.360 614 ARG BBB C 1
ATOM 8065 O O . ARG B 1 584 ? -18.165 -11.961 12.805 1.000 65.924 614 ARG BBB O 1
ATOM 8073 N N . PRO B 1 585 ? -18.745 -14.069 13.313 1.000 65.113 615 PRO BBB N 1
ATOM 8074 C CA . PRO B 1 585 ? -19.923 -13.640 14.075 1.000 67.406 615 PRO BBB CA 1
ATOM 8075 C C . PRO B 1 585 ? -19.634 -12.915 15.408 1.000 63.164 615 PRO BBB C 1
ATOM 8076 O O . PRO B 1 585 ? -19.009 -13.365 16.361 1.000 62.664 615 PRO BBB O 1
#

B-factor: mean 65.56, std 27.62, range [21.52, 176.88]

Radius of gyration: 32.96 Å; Cα contacts (8 Å, |Δi|>4): 2497; chains: 2; bounding box: 68×87×112 Å

Secondary structure (P-SEA, 3-state):
cbbbbcbbbbbccccccccbbbbbbbbbbbcccccaaaaaaaaacccccccaaaaaaaaaaaaaccccccccccccccaaaaaaaaacccccccccbbbbbbbbbcccccccccccccccccaaaaaaccccccccccccccccccccccccccccccccccccccbbbbccccaaaaaaaaaaacccccbbbbbccccccccbbbcccccccccccccccaaaaaaaaaccccccccccccccccccccaaaaaaaaaaaaccccccccccccccccccccccccccccccccccccaaaaaaaccaaaaaaaaaaacaaaaaaaaaaaccccccccccccccccccccaaaaaccccbbbbaaaaaaaccccccbbbcaaaaaaaaaaaaaccccccccccccccccbbbbbbccccccccccccaaaaaaaaaaaaaaacccccccccccccccccccccccccccccbbbbbbbcccccccccbbbbbbbcccccaaaaaaaaaaaaaaaccccccccccc/cbbbbcbbbbbccccccccbbbbbbbbbbbcccccaaaaaaaaacccccccccccccccccccccaaaaaaaaacccccccbbbbbbbbbbbcccccccccccccccccaaaaaacccccccccccccccccccccccccbbbbbcccccccccbbbbccccaaaaaaaaaaacccccbbbbbccccccccbbbcccccccccccccccaaaaaaaaaccccccccccccccccccccaaaaaaaaaaaaccccccccccccccccccccccccccccaaaaaaaccaaaaaaaaaaacaaaaaaaccccccccccccccccccccccccaaaaaccccccccaaaaaaaccccccbbbcaaaaaaaaaaaaacbbbbcccccccccccbbbbbbccccccccccccaaaaaaaaaaaaaaaacccccccccccbbbbbcccccccccccbbbbbbbcccccccccbbbbbbbcccccaaaaaaaaaaaaaaaccccccccccc

Sequence (1029 aa):
QPLPPARGYIYDRNGVLLADNYPVFTATLSKADVENVDTVIEQLQPILELTQEDVDRFKSRIKTARKTERVAIKLNLTETNIAKFSEVKYKFPGVRIETQMTRYYPHGDLFAHVIGYVGRINDKELKSIDKDLYAGTNLIGKIGVEKSYEDLLHGTPGYESDPTRGNDLYLSLDYGLQVVASQQLAGRRGAIVAIDPRTGEILALVSSPSFNPNLFVTGINHKDYSSLRDNIDQPLYNRAVQGVYPPGSTIKPMEAMGGLHYGIVDWATAISDPGYFHLPGDSHKFRDWKKTGHGIVNMHKAIIMSCDTYFYILANQMGIDQMNQWMMRQFGFGQKTGVDLPSESEGLYPNPEWKMRTRKSKWMKGETISVSIGQGAFTATPLQLAMATAITANHGSHVVPHVLRATHGAKPFTVRNAPDGKINFNGTDEDWVKMREAMIDVIQSGTGRGIRTPLYQIAGKTGTAQVLSERQLDHGLFVGFAPADKPEIAIAVIWENGRHGGSAAQLAKPVFDYWLLTRKKNPIRPQPLPPARGYIYDRNGVLLADNYPVFTATLSKADVENVDTVIEQLQPILELTQEDVDRVAIKLNLTETNIAKFSEVKYKFPGVRIETQMTRYYPHGDLFAHVIGYVGRINDKELKSIDKDLYAGTNLIGKIGVEKSYEDLLHGTPGYERKDPTRGNDLYLSLDYGLQVVASQQLAGRRGAIVAIDPRTGEILALVSSPSFNPNLFVTGINHKDYSSLRDNIDQPLYNRAVQGVYPPGSTIKPMEAMGGLHYGIVDWATAISDPGYFFRDWKKTGHGIVNMHKAIIMSCDTYFYILANQMGIDQMNQWMRQFGFGQKTGVDLPSESEGLYPNPEWKMRTRKSKWMKGETISVSIGQGAFTATPLQLAMATAITANHGSHVVPHVLRATHGAKPFTVRNAPDGKINFNGTDEDWVKMREAMIDVIQSGTGRGIRTPLYQIAGKTGTAQVSERQLDHGLFVGFAPADKPEIAIAVIWENGRHGGSAAQLAKPVFDYWLLTRKKNPIRP